Protein AF-S4XMD2-F1 (afdb_monomer)

pLDDT: mean 75.49, std 17.8, range [21.06, 96.88]

Nearest PDB structures (foldseek):
  2ory-assembly3_A  TM=9.219E-01  e=2.523E-21  Photobacterium sp. M37
  2ory-assembly3_B  TM=8.904E-01  e=4.506E-21  Photobacterium sp. M37
  7cz2-assembly1_A  TM=7.444E-01  e=1.321E-12  Mycolicibacterium smegmatis MC2 155
  7cyr-assembly1_A  TM=6.745E-01  e=8.840E-13  Mycolicibacterium smegmatis MC2 155
  7cy2-assembly1_A  TM=6.431E-01  e=3.137E-11  Mycolicibacterium smegmatis MC2 155

Solvent-accessible surface area (backbone atoms only — not comparable to full-atom values): 55165 Å² total; per-residue (Å²): 97,32,75,71,48,49,68,70,67,52,65,86,91,66,53,69,65,59,54,51,51,50,52,52,51,47,51,50,52,44,28,44,49,53,51,21,54,50,54,47,49,47,65,50,81,67,77,78,85,59,57,70,55,46,41,54,51,44,54,46,48,30,53,66,29,66,74,37,39,73,38,48,42,81,57,27,29,52,15,69,40,76,52,68,67,58,86,80,78,58,64,42,39,36,35,30,29,34,37,68,80,53,76,57,32,34,38,41,34,26,32,40,65,49,77,78,55,61,82,44,74,84,72,63,50,55,74,86,42,76,37,70,59,86,65,55,79,70,50,94,95,48,78,28,27,29,19,46,29,52,49,58,49,48,54,49,59,56,68,27,34,14,42,81,94,35,43,49,46,73,35,30,53,58,58,50,50,28,55,51,58,73,68,47,95,59,72,29,41,37,39,19,18,8,36,32,58,8,3,28,47,14,46,52,48,34,43,47,57,56,47,31,44,40,83,81,89,52,59,76,91,68,43,52,38,54,82,58,49,61,48,62,28,21,41,23,29,43,27,36,47,49,18,19,61,39,27,15,52,38,42,37,66,74,41,63,88,32,48,48,30,41,35,45,70,59,26,57,56,48,35,47,78,26,54,86,48,49,67,52,60,63,51,68,48,52,89,83,37,65,59,52,70,72,60,48,53,51,52,50,53,52,39,53,47,34,58,73,70,67,55,61,48,26,58,52,39,83,74,56,50,62,30,88,62,78,86,68,89,84,64,91,42,46,67,63,47,43,49,37,34,65,56,58,41,56,37,55,53,54,72,28,63,95,46,54,60,63,67,57,44,31,53,38,45,82,74,66,54,69,66,56,65,65,61,60,78,78,73,76,85,87,82,93,73,86,77,83,69,76,81,75,78,62,96,67,81,66,73,79,83,73,71,84,64,47,59,88,67,54,72,87,39,46,38,79,84,85,76,67,96,86,74,76,82,76,55,52,68,44,90,84,75,75,75,59,93,58,48,60,58,50,48,52,52,53,50,51,54,50,52,63,65,40,60,84,30,75,90,36,59,59,60,39,21,49,52,49,33,52,54,25,49,75,67,33,58,68,40,41,56,50,38,53,55,52,26,66,34,43,54,78,42,55,64,63,32,18,53,46,22,64,63,59,62,78,79,36,48,28,55,52,52,73,59,54,49,50,56,48,19,67,71,67,75,45,66,53,69,79,53,26,72,41,73,48,76,68,46,80,43,42,37,77,58,26,31,26,28,43,34,25,33,55,90,68,44,30,46,27,35,38,38,37,50,46,85,58,49,70,59,46,46,56,51,53,49,51,48,52,51,51,51,51,54,48,30,54,76,57,58,50,58,72,88,70,44,59,70,62,56,50,52,48,55,48,52,56,49,56,45,68,65,25,34,54,55,31,51,51,38,46,58,53,49,40,65,60,28,53,86,64,62,40,45,51,62,56,70,42,68,95,66,42,42,52,53,31,41,32,27,46,49,79,71,52,46,31,42,45,57,51,51,53,43,38,70,79,39,48,66,59,47,48,50,53,27,60,78,30,52,41,42,46,67,54,37,39,50,49,54,55,47,42,52,55,38,22,50,75,75,62,46,51,28,77,40,64,48,34,32,78,34,31,29,48,27,22,67,37,31,41,32,50,75,68,44,81,47,53,46,65,68,59,66,68,59,48,54,51,50,50,51,24,54,48,26,51,63,70,68,38,40,70,61,18,45,56,43,47,58,65,63,28,52,73,76,58,100,67,71,59,66,61,54,48,51,53,46,38,49,47,55,51,52,38,57,56,40,46,71,43,81,89,55,60,48,66,68,40,33,71,38,41,50,51,51,56,45,31,50,53,35,26,77,65,63,36,48,74,34,67,72,55,50,54,47,48,49,24,42,40,29,37,42,54,33,31,39,72,61,28,60,86,64,46,62,63,61,51,51,49,58,40,51,61,48,48,51,53,53,50,50,58,52,35,73,75,48,76,83,66,70,76,61,59,62,54,50,50,53,67,57,48,52,57,59,50,54,64,67,70,72,77,81,88,82,82,80,53,73,66,57,56,49,53,52,51,52,54,32,50,56,48,52,51,52,52,52,49,51,52,52,52,50,52,40,50,37,45,77,78,37,51,70,62,37,49,73,67,42,74,64,42,55,70,61,51,50,60,42,67,68,50,75,90,73,56,76,75,53,52,56,52,52,52,50,50,55,48,47,55,54,50,56,51,51,55,57,50,58,72,67,59,74,75,83,80,76,73,78,74,76,92,80,76,93,80,90,81,130

Mean predicted aligned error: 19.66 Å

Foldseek 3Di:
DAPVVLVVPDDPPPPPPVSVVVVVVLLVLVLLLLLQLLQLFAQPDDDDDPFVLSQVSSQVSCCAFVSNHVFKDWQFAQWWADALADDDGDIKTWTKIDTPPDPQEIEIHTHDDDLVCVLVLVSQFQLLDWDFDPAADFDPPFGWIFGPRLVVVQVVLQVTAHDDPDRRHPDGPLRVLLVSLVPDPAAHEYEYHHAESSLQNSLVVLLRLLRQEADDRHPPVSHRHHPPSYQYAYERHLYAFGTAPSNLVRSCVRNVPRYAAEYEQLACRNQRSALVSLVCVQPSCPPQAHDDPVNVVSSVVRSVSCVVSVGHTDHRPNDYPYQYDDQDHPDDHSSSRNSCRRRVRVCVSSVNNVRDDSCCSNPPHSVVVLPVVVVVVPPDDDDDDDDPDDPDPDPPPDPDDDPDFDFPPDPLWFADDLDDPPDQDFAAADADDADDPCNLLLVVVLVLVLVVVLVVCVVPQLVNLLSQLSSLQVLAALSLLLLLLVLLPVLAGPPSSSVSSVPNDHSFHHYQLVVQQVQLCVLLVHGCCVFFVDKDSGFSTGDRFWTWTWTAGPVRRFIKIKTFGDPNSVVSCVSVLVSLVVVVVVCVLLVNPPLVPSVVSSVVSVVLVVLVQFCVNLVVLLVLVCVVCVVLLAHEWAWPVSSDTGGITMTGDRNFAFLVNLLVCCVSPVVSSVVSCVSLVADLVLLLLSLLLSQLCCLQPVQKHQLAQASRQWGAIGNNYIYGHGRSRIGGDDPVLSLLVVVLLVCLLVLVLLSNLLSQVVQFDDADQDDVVVLSVQLSVLSVVLLVVLVDLPDWLCSNFPLVNVSSNSNSCSVRSTHHDPVVSSVSSSRVNSSNSSCSSPVSDRVSVSSVVSVVVVVVVVVVVCVVVDDDPVPPSVVVCVVPSVVSVVVSPDDDDDDDPVLVVVSVVLSVVLVVLVSVVVLVVLLCCCLPPVVVNCVSCVSYCPSVVVSVVPPRDDPVVSVVVVVVSVCVNVVSSVVVVVVDDDDDDDDDDPPPPDDDD

InterPro domains:
  IPR002921 Fungal lipase-type domain [PF01764] (174-271)
  IPR004147 ABC1 atypical kinase-like domain [PF03109] (504-757)
  IPR011009 Protein kinase-like domain superfamily [SSF56112] (507-741)
  IPR029058 Alpha/Beta hydrolase fold [G3DSA:3.40.50.1820] (26-372)
  IPR029058 Alpha/Beta hydrolase fold [SSF53474] (93-274)
  IPR050154 UbiB protein kinase [PTHR10566] (463-865)

Organism: NCBI:txid1254432

Radius of gyration: 34.43 Å; Cα contacts (8 Å, |Δi|>4): 1426; chains: 1; bounding box: 93×85×100 Å

Structure (mmCIF, N/CA/C/O backbone):
data_AF-S4XMD2-F1
#
_entry.id   AF-S4XMD2-F1
#
loop_
_atom_site.group_PDB
_atom_site.id
_atom_site.type_symbol
_atom_site.label_atom_id
_atom_site.label_alt_id
_atom_site.label_comp_id
_atom_site.label_asym_id
_atom_site.label_entity_id
_atom_site.label_seq_id
_atom_site.pdbx_PDB_ins_code
_atom_site.Cartn_x
_atom_site.Cartn_y
_atom_site.Cartn_z
_atom_site.occupancy
_atom_site.B_iso_or_equiv
_atom_site.auth_seq_id
_atom_site.auth_comp_id
_atom_site.auth_asym_id
_atom_site.auth_atom_id
_atom_site.pdbx_PDB_model_num
ATOM 1 N N . MET A 1 1 ? -8.933 32.937 -30.585 1.00 53.34 1 MET A N 1
ATOM 2 C CA . MET A 1 1 ? -9.492 34.274 -30.328 1.00 53.34 1 MET A CA 1
ATOM 3 C C . MET A 1 1 ? -9.477 34.524 -28.831 1.00 53.34 1 MET A C 1
ATOM 5 O O . MET A 1 1 ? -10.349 34.029 -28.137 1.00 53.34 1 MET A O 1
ATOM 9 N N . THR A 1 2 ? -8.467 35.232 -28.333 1.00 58.12 2 THR A N 1
ATOM 10 C CA . THR A 1 2 ? -8.500 35.882 -27.012 1.00 58.12 2 THR A CA 1
ATOM 11 C C . THR A 1 2 ? -9.533 37.013 -27.017 1.00 58.12 2 THR A C 1
ATOM 13 O O . THR A 1 2 ? -9.941 37.468 -28.089 1.00 58.12 2 THR A O 1
ATOM 16 N N . GLN A 1 3 ? -9.932 37.521 -25.849 1.00 59.38 3 GLN A N 1
ATOM 17 C CA . GLN A 1 3 ? -10.803 38.702 -25.774 1.00 59.38 3 GLN A CA 1
ATOM 18 C C . GLN A 1 3 ? -10.203 39.897 -26.546 1.00 59.38 3 GLN A C 1
ATOM 20 O O . GLN A 1 3 ? -10.892 40.527 -27.343 1.00 59.38 3 GLN A O 1
ATOM 25 N N . SER A 1 4 ? -8.880 40.070 -26.466 1.00 55.91 4 SER A N 1
ATOM 26 C CA . SER A 1 4 ? -8.102 41.024 -27.271 1.00 55.91 4 SER A CA 1
ATOM 27 C C . SER A 1 4 ? -8.166 40.771 -28.795 1.00 55.91 4 SER A C 1
ATOM 29 O O . SER A 1 4 ? -8.223 41.718 -29.582 1.00 55.91 4 SER A O 1
ATOM 31 N N . GLN A 1 5 ? -8.211 39.511 -29.247 1.00 60.53 5 GLN A N 1
ATOM 32 C CA . GLN A 1 5 ? -8.382 39.161 -30.669 1.00 60.53 5 GLN A CA 1
ATOM 33 C C . GLN A 1 5 ? -9.823 39.385 -31.162 1.00 60.53 5 GLN A C 1
ATOM 35 O O . GLN A 1 5 ? -10.030 39.785 -32.304 1.00 60.53 5 GLN A O 1
ATOM 40 N N . ILE A 1 6 ? -10.830 39.163 -30.310 1.00 57.50 6 ILE A N 1
ATOM 41 C CA . ILE A 1 6 ? -12.236 39.486 -30.619 1.00 57.50 6 ILE A CA 1
ATOM 42 C C . ILE A 1 6 ? -12.421 40.999 -30.746 1.00 57.50 6 ILE A C 1
ATOM 44 O O . ILE A 1 6 ? -13.072 41.463 -31.680 1.00 57.50 6 ILE A O 1
ATOM 48 N N . GLU A 1 7 ? -11.800 41.770 -29.856 1.00 55.47 7 GLU A N 1
ATOM 49 C CA . GLU A 1 7 ? -11.836 43.235 -29.876 1.00 55.47 7 GLU A CA 1
ATOM 50 C C . GLU A 1 7 ? -11.148 43.839 -31.110 1.00 55.47 7 GLU A C 1
ATOM 52 O O . GLU A 1 7 ? -11.574 44.887 -31.592 1.00 55.47 7 GLU A O 1
ATOM 57 N N . THR A 1 8 ? -10.129 43.170 -31.661 1.00 53.25 8 THR A N 1
ATOM 58 C CA . THR A 1 8 ? -9.391 43.630 -32.854 1.00 53.25 8 THR A CA 1
ATOM 59 C C . THR A 1 8 ? -9.999 43.176 -34.185 1.00 53.25 8 THR A C 1
ATOM 61 O O . THR A 1 8 ? -9.806 43.859 -35.189 1.00 53.25 8 THR A O 1
ATOM 64 N N . MET A 1 9 ? -10.752 42.070 -34.215 1.00 45.81 9 MET A N 1
ATOM 65 C CA . MET A 1 9 ? -11.397 41.541 -35.432 1.00 45.81 9 MET A CA 1
ATOM 66 C C . MET A 1 9 ? -12.864 41.972 -35.601 1.00 45.81 9 MET A C 1
ATOM 68 O O . MET A 1 9 ? -13.439 41.772 -36.671 1.00 45.81 9 MET A O 1
ATOM 72 N N . ALA A 1 10 ? -13.494 42.553 -34.576 1.00 45.38 10 ALA A N 1
ATOM 73 C CA . ALA A 1 10 ? -14.880 43.003 -34.663 1.00 45.38 10 ALA A CA 1
ATOM 74 C C . ALA A 1 10 ? -15.006 44.280 -35.527 1.00 45.38 10 ALA A C 1
ATOM 76 O O . ALA A 1 10 ? -14.363 45.288 -35.216 1.00 45.38 10 ALA A O 1
ATOM 77 N N . PRO A 1 11 ? -15.867 44.309 -36.567 1.00 46.66 11 PRO A N 1
ATOM 78 C CA . PRO A 1 11 ? -16.099 45.522 -37.347 1.00 46.66 11 PRO A CA 1
ATOM 79 C C . PRO A 1 11 ? -16.646 46.635 -36.447 1.00 46.66 11 PRO A C 1
ATOM 81 O O . PRO A 1 11 ? -17.378 46.374 -35.486 1.00 46.66 11 PRO A O 1
ATOM 84 N N . ARG A 1 12 ? -16.267 47.892 -36.718 1.00 55.38 12 ARG A N 1
ATOM 85 C CA . ARG A 1 12 ? -16.830 49.055 -36.018 1.00 55.38 12 ARG A CA 1
ATOM 86 C C . ARG A 1 12 ? -18.343 49.111 -36.290 1.00 55.38 12 ARG A C 1
ATOM 88 O O . ARG A 1 12 ? -18.772 49.185 -37.433 1.00 55.38 12 ARG A O 1
ATOM 95 N N . GLU A 1 13 ? -19.113 49.027 -35.207 1.00 50.88 13 GLU A N 1
ATOM 96 C CA . GLU A 1 13 ? -20.546 49.346 -35.060 1.00 50.88 13 GLU A CA 1
ATOM 97 C C . GLU A 1 13 ? -21.618 48.585 -35.869 1.00 50.88 13 GLU A C 1
ATOM 99 O O . GLU A 1 13 ? -22.780 48.676 -35.484 1.00 50.88 13 GLU A O 1
ATOM 104 N N . SER A 1 14 ? -21.304 47.758 -36.872 1.00 51.97 14 SER A N 1
ATOM 105 C CA . SER A 1 14 ? -22.311 46.862 -37.482 1.00 51.97 14 SER A CA 1
ATOM 106 C C . SER A 1 14 ? -22.217 45.432 -36.935 1.00 51.97 14 SER A C 1
ATOM 108 O O . SER A 1 14 ? -21.146 44.838 -36.878 1.00 51.97 14 SER A O 1
ATOM 110 N N . ASP A 1 15 ? -23.368 44.918 -36.496 1.00 59.03 15 ASP A N 1
ATOM 111 C CA . ASP A 1 15 ? -23.644 43.622 -35.862 1.00 59.03 15 ASP A CA 1
ATOM 112 C C . ASP A 1 15 ? -23.165 43.400 -34.419 1.00 59.03 15 ASP A C 1
ATOM 114 O O . ASP A 1 15 ? -22.333 42.547 -34.098 1.00 59.03 15 ASP A O 1
ATOM 118 N N . ALA A 1 16 ? -23.859 44.066 -33.489 1.00 61.03 16 ALA A N 1
ATOM 119 C CA . ALA A 1 16 ? -23.933 43.651 -32.084 1.00 61.03 16 ALA A CA 1
ATOM 120 C C . ALA A 1 16 ? -24.279 42.152 -31.919 1.00 61.03 16 ALA A C 1
ATOM 122 O O . ALA A 1 16 ? -23.791 41.513 -30.990 1.00 61.03 16 ALA A O 1
ATOM 123 N N . ALA A 1 17 ? -25.056 41.578 -32.847 1.00 60.25 17 ALA A N 1
ATOM 124 C CA . ALA A 1 17 ? -25.373 40.150 -32.889 1.00 60.25 17 ALA A CA 1
ATOM 125 C C . ALA A 1 17 ? -24.141 39.272 -33.183 1.00 60.25 17 ALA A C 1
ATOM 127 O O . ALA A 1 17 ? -23.948 38.253 -32.524 1.00 60.25 17 ALA A O 1
ATOM 128 N N . ALA A 1 18 ? -23.266 39.688 -34.106 1.00 63.62 18 ALA A N 1
ATOM 129 C CA . ALA A 1 18 ? -22.026 38.974 -34.412 1.00 63.62 18 ALA A CA 1
ATOM 130 C C . ALA A 1 18 ? -21.033 39.041 -33.240 1.00 63.62 18 ALA A C 1
ATOM 132 O O . ALA A 1 18 ? -20.398 38.041 -32.904 1.00 63.62 18 ALA A O 1
ATOM 133 N N . ARG A 1 19 ? -20.947 40.193 -32.557 1.00 66.31 19 ARG A N 1
ATOM 134 C CA . ARG A 1 19 ? -20.133 40.344 -31.336 1.00 66.31 19 ARG A CA 1
ATOM 135 C C . ARG A 1 19 ? -20.660 39.493 -30.180 1.00 66.31 19 ARG A C 1
ATOM 137 O O . ARG A 1 19 ? -19.866 38.829 -29.519 1.00 66.31 19 ARG A O 1
ATOM 144 N N . ALA A 1 20 ? -21.976 39.479 -29.962 1.00 68.06 20 ALA A N 1
ATOM 145 C CA . ALA A 1 20 ? -22.607 38.641 -28.946 1.00 68.06 20 ALA A CA 1
ATOM 146 C C . ALA A 1 20 ? -22.387 37.146 -29.234 1.00 68.06 20 ALA A C 1
ATOM 148 O O . ALA A 1 20 ? -21.978 36.411 -28.337 1.00 68.06 20 ALA A O 1
ATOM 149 N N . GLY A 1 21 ? -22.547 36.718 -30.492 1.00 71.25 21 GLY A N 1
ATOM 150 C CA . GLY A 1 21 ? -22.265 35.344 -30.915 1.00 71.25 21 GLY A CA 1
ATOM 151 C C . GLY A 1 21 ? -20.792 34.951 -30.750 1.00 71.25 21 GLY A C 1
ATOM 152 O O . GLY A 1 21 ? -20.494 33.857 -30.275 1.00 71.25 21 GLY A O 1
ATOM 153 N N . ALA A 1 22 ? -19.853 35.850 -31.063 1.00 70.75 22 ALA A N 1
ATOM 154 C CA . ALA A 1 22 ? -18.421 35.608 -30.871 1.00 70.75 22 ALA A CA 1
ATOM 155 C C . ALA A 1 22 ? -18.033 35.500 -29.384 1.00 70.75 22 ALA A C 1
ATOM 157 O O . ALA A 1 22 ? -17.226 34.644 -29.017 1.00 70.75 22 ALA A O 1
ATOM 158 N N . GLN A 1 23 ? -18.622 36.336 -28.523 1.00 74.88 23 GLN A N 1
ATOM 159 C CA . GLN A 1 23 ? -18.423 36.264 -27.072 1.00 74.88 23 GLN A CA 1
ATOM 160 C C . GLN A 1 23 ? -19.019 34.985 -26.475 1.00 74.88 23 GLN A C 1
ATOM 162 O O . GLN A 1 23 ? -18.384 34.350 -25.635 1.00 74.88 23 GLN A O 1
ATOM 167 N N . GLU A 1 24 ? -20.204 34.572 -26.926 1.00 78.88 24 GLU A N 1
ATOM 168 C CA . GLU A 1 24 ? -20.830 33.317 -26.502 1.00 78.88 24 GLU A CA 1
ATOM 169 C C . GLU A 1 24 ? -19.991 32.099 -26.916 1.00 78.88 24 GLU A C 1
ATOM 171 O O . GLU A 1 24 ? -19.771 31.191 -26.113 1.00 78.88 24 GLU A O 1
ATOM 176 N N . LEU A 1 25 ? -19.445 32.113 -28.133 1.00 78.38 25 LEU A N 1
ATOM 177 C CA . LEU A 1 25 ? -18.572 31.056 -28.635 1.00 78.38 25 LEU A CA 1
ATOM 178 C C . LEU A 1 25 ? -17.249 30.976 -27.857 1.00 78.38 25 LEU A C 1
ATOM 180 O O . LEU A 1 25 ? -16.815 29.882 -27.495 1.00 78.38 25 LEU A O 1
ATOM 184 N N . LEU A 1 26 ? -16.621 32.118 -27.554 1.00 82.19 26 LEU A N 1
ATOM 185 C CA . LEU A 1 26 ? -15.419 32.156 -26.713 1.00 82.19 26 LEU A CA 1
ATOM 186 C C . LEU A 1 26 ? -15.702 31.614 -25.311 1.00 82.19 26 LEU A C 1
ATOM 188 O O . LEU A 1 26 ? -14.950 30.780 -24.808 1.00 82.19 26 LEU A O 1
ATOM 192 N N . ARG A 1 27 ? -16.816 32.036 -24.712 1.00 84.44 27 ARG A N 1
ATOM 193 C CA . ARG A 1 27 ? -17.241 31.559 -23.398 1.00 84.44 27 ARG A CA 1
ATOM 194 C C . ARG A 1 27 ? -17.469 30.047 -23.398 1.00 84.44 27 ARG A C 1
ATOM 196 O O . ARG A 1 27 ? -17.019 29.363 -22.483 1.00 84.44 27 ARG A O 1
ATOM 203 N N . ASN A 1 28 ? -18.094 29.515 -24.450 1.00 86.06 28 ASN A N 1
ATOM 204 C CA . ASN A 1 28 ? -18.280 28.077 -24.607 1.00 86.06 28 ASN A CA 1
ATOM 205 C C . ASN A 1 28 ? -16.935 27.335 -24.688 1.00 86.06 28 ASN A C 1
ATOM 207 O O . ASN A 1 28 ? -16.758 26.326 -24.014 1.00 86.06 28 ASN A O 1
ATOM 211 N N . ARG A 1 29 ? -15.953 27.857 -25.434 1.00 88.94 29 ARG A N 1
ATOM 212 C CA . ARG A 1 29 ? -14.597 27.275 -25.496 1.00 88.94 29 ARG A CA 1
ATOM 213 C C . ARG A 1 29 ? -13.895 27.286 -24.142 1.00 88.94 29 ARG A C 1
ATOM 215 O O . ARG A 1 29 ? -13.280 26.288 -23.778 1.00 88.94 29 ARG A O 1
ATOM 222 N N . GLN A 1 30 ? -14.006 28.383 -23.394 1.00 90.44 30 GLN A N 1
ATOM 223 C CA . GLN A 1 30 ? -13.446 28.497 -22.045 1.00 90.44 30 GLN A CA 1
ATOM 224 C C . GLN A 1 30 ? -14.076 27.480 -21.081 1.00 90.44 30 GLN A C 1
ATOM 226 O O . GLN A 1 30 ? -13.363 26.826 -20.322 1.00 90.44 30 GLN A O 1
ATOM 231 N N . GLU A 1 31 ? -15.399 27.300 -21.142 1.00 91.69 31 GLU A N 1
ATOM 232 C CA . GLU A 1 31 ? -16.117 26.288 -20.356 1.00 91.69 31 GLU A CA 1
ATOM 233 C C . GLU A 1 31 ? -15.694 24.865 -20.721 1.00 91.69 31 GLU A C 1
ATOM 235 O O . GLU A 1 31 ? -15.362 24.076 -19.837 1.00 91.69 31 GLU A O 1
ATOM 240 N N . MET A 1 32 ? -15.672 24.540 -22.014 1.00 94.00 32 MET A N 1
ATOM 241 C CA . MET A 1 32 ? -15.303 23.210 -22.500 1.00 94.00 32 MET A CA 1
ATOM 242 C C . MET A 1 32 ? -13.837 22.874 -22.189 1.00 94.00 32 MET A C 1
ATOM 244 O O . MET A 1 32 ? -13.540 21.745 -21.788 1.00 94.00 32 MET A O 1
ATOM 248 N N . LEU A 1 33 ? -12.924 23.852 -22.275 1.00 91.50 33 LEU A N 1
ATOM 249 C CA . LEU A 1 33 ? -11.531 23.692 -21.848 1.00 91.50 33 LEU A CA 1
ATOM 250 C C . LEU A 1 33 ? -11.436 23.412 -20.343 1.00 91.50 33 LEU A C 1
ATOM 252 O O . LEU A 1 33 ? -10.765 22.462 -19.941 1.00 91.50 33 LEU A O 1
ATOM 256 N N . ALA A 1 34 ? -12.128 24.200 -19.514 1.00 91.56 34 ALA A N 1
ATOM 257 C CA . ALA A 1 34 ? -12.124 24.017 -18.064 1.00 91.56 34 ALA A CA 1
ATOM 258 C C . ALA A 1 34 ? -12.657 22.632 -17.663 1.00 91.56 34 ALA A C 1
ATOM 260 O O . ALA A 1 34 ? -12.015 21.932 -16.881 1.00 91.56 34 ALA A O 1
ATOM 261 N N . LEU A 1 35 ? -13.778 22.197 -18.251 1.00 93.50 35 LEU A N 1
ATOM 262 C CA . LEU A 1 35 ? -14.319 20.849 -18.046 1.00 93.50 35 LEU A CA 1
ATOM 263 C C . LEU A 1 35 ? -13.314 19.766 -18.460 1.00 93.50 35 LEU A C 1
ATOM 265 O O . LEU A 1 35 ? -13.100 18.810 -17.716 1.00 93.50 35 LEU A O 1
ATOM 269 N N . SER A 1 36 ? -12.653 19.941 -19.607 1.00 91.06 36 SER A N 1
ATOM 270 C CA . SER A 1 36 ? -11.653 18.990 -20.106 1.00 91.06 36 SER A CA 1
ATOM 271 C C . SER A 1 36 ? -10.446 18.866 -19.166 1.00 91.06 36 SER A C 1
ATOM 273 O O . SER A 1 36 ? -9.956 17.756 -18.970 1.00 91.06 36 SER A O 1
ATOM 275 N N . TYR A 1 37 ? -9.996 19.955 -18.527 1.00 88.31 37 TYR A N 1
ATOM 276 C CA . TYR A 1 37 ? -8.928 19.894 -17.518 1.00 88.31 37 TYR A CA 1
ATOM 277 C C . TYR A 1 37 ? -9.372 19.276 -16.194 1.00 88.31 37 TYR A C 1
ATOM 279 O O . TYR A 1 37 ? -8.600 18.525 -15.598 1.00 88.31 37 TYR A O 1
ATOM 287 N N . ILE A 1 38 ? -10.612 19.521 -15.755 1.00 89.12 38 ILE A N 1
ATOM 288 C CA . ILE A 1 38 ? -11.168 18.877 -14.553 1.00 89.12 38 ILE A CA 1
ATOM 289 C C . ILE A 1 38 ? -11.110 17.345 -14.677 1.00 89.12 38 ILE A C 1
ATOM 291 O O . ILE A 1 38 ? -10.900 16.650 -13.684 1.00 89.12 38 ILE A O 1
ATOM 295 N N . ALA A 1 39 ? -11.224 16.794 -15.889 1.00 87.12 39 ALA A N 1
ATOM 296 C CA . ALA A 1 39 ? -11.103 15.354 -16.101 1.00 87.12 39 ALA A CA 1
ATOM 297 C C . ALA A 1 39 ? -9.728 14.777 -15.703 1.00 87.12 39 ALA A C 1
ATOM 299 O O . ALA A 1 39 ? -9.639 13.585 -15.417 1.00 87.12 39 ALA A O 1
ATOM 300 N N . TYR A 1 40 ? -8.671 15.592 -15.627 1.00 81.12 40 TYR A N 1
ATOM 301 C CA . TYR A 1 40 ? -7.324 15.173 -15.212 1.00 81.12 40 TYR A CA 1
ATOM 302 C C . TYR A 1 40 ? -7.059 15.301 -13.702 1.00 81.12 40 TYR A C 1
ATOM 304 O O . TYR A 1 40 ? -5.935 15.074 -13.254 1.00 81.12 40 TYR A O 1
ATOM 312 N N . VAL A 1 41 ? -8.065 15.647 -12.902 1.00 75.62 41 VAL A N 1
ATOM 313 C CA . VAL A 1 41 ? -7.921 15.772 -11.447 1.00 75.62 41 VAL A CA 1
ATOM 314 C C . VAL A 1 41 ? -7.492 14.444 -10.812 1.00 75.62 41 VAL A C 1
ATOM 316 O O . VAL A 1 41 ? -8.035 13.382 -11.123 1.00 75.62 41 VAL A O 1
ATOM 319 N N . GLY A 1 42 ? -6.507 14.508 -9.910 1.00 60.94 42 GLY A N 1
ATOM 320 C CA . GLY A 1 42 ? -5.972 13.337 -9.205 1.00 60.94 42 GLY A CA 1
ATOM 321 C C . GLY A 1 42 ? -4.982 12.490 -10.019 1.00 60.94 42 GLY A C 1
ATOM 322 O O . GLY A 1 42 ? -4.742 11.331 -9.682 1.00 60.94 42 GLY A O 1
ATOM 323 N N . LEU A 1 43 ? -4.405 13.032 -11.099 1.00 59.56 43 LEU A N 1
ATOM 324 C CA . LEU A 1 43 ? -3.465 12.308 -11.965 1.00 59.56 43 LEU A CA 1
ATOM 325 C C . LEU A 1 43 ? -2.085 12.071 -11.314 1.00 59.56 43 LEU A C 1
ATOM 327 O O . LEU A 1 43 ? -1.462 11.033 -11.560 1.00 59.56 43 LEU A O 1
ATOM 331 N N . TYR A 1 44 ? -1.596 12.977 -10.457 1.00 45.50 44 TYR A N 1
ATOM 332 C CA . TYR A 1 44 ? -0.354 12.766 -9.704 1.00 45.50 44 TYR A CA 1
ATOM 333 C C . TYR A 1 44 ? -0.631 12.064 -8.371 1.00 45.50 44 TYR A C 1
ATOM 335 O O . TYR A 1 44 ? -1.074 12.683 -7.414 1.00 45.50 44 TYR A O 1
ATOM 343 N N . GLY A 1 45 ? -0.277 10.777 -8.270 1.00 42.00 45 GLY A N 1
ATOM 344 C CA . GLY A 1 45 ? -0.146 10.117 -6.962 1.00 42.00 45 GLY A CA 1
ATOM 345 C C . GLY A 1 45 ? -0.878 8.796 -6.741 1.00 42.00 45 GLY A C 1
ATOM 346 O O . GLY A 1 45 ? -0.660 8.203 -5.690 1.00 42.00 45 GLY A O 1
ATOM 347 N N . LEU A 1 46 ? -1.662 8.262 -7.681 1.00 40.53 46 LEU A N 1
ATOM 348 C CA . LEU A 1 46 ? -2.509 7.103 -7.367 1.00 40.53 46 LEU A CA 1
ATOM 349 C C . LEU A 1 46 ? -1.925 5.731 -7.746 1.00 40.53 46 LEU A C 1
ATOM 351 O O . LEU A 1 46 ? -1.690 5.393 -8.904 1.00 40.53 46 LEU A O 1
ATOM 355 N N . ALA A 1 47 ? -1.773 4.905 -6.711 1.00 38.19 47 ALA A N 1
ATOM 356 C CA . ALA A 1 47 ? -2.229 3.521 -6.731 1.00 38.19 47 ALA A CA 1
ATOM 357 C C . ALA A 1 47 ? -3.768 3.522 -6.858 1.00 38.19 47 ALA A C 1
ATOM 359 O O . ALA A 1 47 ? -4.378 4.277 -6.123 1.00 38.19 47 ALA A O 1
ATOM 360 N N . ALA A 1 48 ? -4.348 2.717 -7.765 1.00 43.56 48 ALA A N 1
ATOM 361 C CA . ALA A 1 48 ? -5.791 2.460 -7.980 1.00 43.56 48 ALA A CA 1
ATOM 362 C C . ALA A 1 48 ? -6.760 3.633 -7.687 1.00 43.56 48 ALA A C 1
ATOM 364 O O . ALA A 1 48 ? -7.025 3.970 -6.539 1.00 43.56 48 ALA A O 1
ATOM 365 N N . ILE A 1 49 ? -7.334 4.214 -8.742 1.00 53.94 49 ILE A N 1
ATOM 366 C CA . ILE A 1 49 ? -8.275 5.339 -8.673 1.00 53.94 49 ILE A CA 1
ATOM 367 C C . ILE A 1 49 ? -9.458 5.052 -7.724 1.00 53.94 49 ILE A C 1
ATOM 369 O O . ILE A 1 49 ? -10.299 4.205 -8.018 1.00 53.94 49 ILE A O 1
ATOM 373 N N . ASP A 1 50 ? -9.565 5.807 -6.625 1.00 66.50 50 ASP A N 1
ATOM 374 C CA . ASP A 1 50 ? -10.780 5.887 -5.802 1.00 66.50 50 ASP A CA 1
ATOM 375 C C . ASP A 1 50 ? -11.789 6.817 -6.501 1.00 66.50 50 ASP A C 1
ATOM 377 O O . ASP A 1 50 ? -11.657 8.046 -6.493 1.00 66.50 50 ASP A O 1
ATOM 381 N N . VAL A 1 51 ? -12.782 6.218 -7.166 1.00 72.56 51 VAL A N 1
ATOM 382 C CA . VAL A 1 51 ? -13.753 6.940 -8.005 1.00 72.56 51 VAL A CA 1
ATOM 383 C C . VAL A 1 51 ? -14.664 7.856 -7.179 1.00 72.56 51 VAL A C 1
ATOM 385 O O . VAL A 1 51 ? -15.049 8.925 -7.654 1.00 72.56 51 VAL A O 1
ATOM 388 N N . ALA A 1 52 ? -14.960 7.495 -5.926 1.00 72.31 52 ALA A N 1
ATOM 389 C CA . ALA A 1 52 ? -15.782 8.315 -5.038 1.00 72.31 52 ALA A CA 1
ATOM 390 C C . ALA A 1 52 ? -15.049 9.599 -4.624 1.00 72.31 52 ALA A C 1
ATOM 392 O O . ALA A 1 52 ? -15.638 10.681 -4.596 1.00 72.31 52 ALA A O 1
ATOM 393 N N . ARG A 1 53 ? -13.739 9.514 -4.374 1.00 73.81 53 ARG A N 1
ATOM 394 C CA . ARG A 1 53 ? -12.924 10.708 -4.099 1.00 73.81 53 ARG A CA 1
ATOM 395 C C . ARG A 1 53 ? -12.731 11.581 -5.331 1.00 73.81 53 ARG A C 1
ATOM 397 O O . ARG A 1 53 ? -12.790 12.803 -5.223 1.00 73.81 53 ARG A O 1
ATOM 404 N N . MET A 1 54 ? -12.560 10.971 -6.504 1.00 78.31 54 MET A N 1
ATOM 405 C CA . MET A 1 54 ? -12.518 11.717 -7.762 1.00 78.31 54 MET A CA 1
ATOM 406 C C . MET A 1 54 ? -13.817 12.498 -7.985 1.00 78.31 54 MET A C 1
ATOM 408 O O . MET A 1 54 ? -13.761 13.672 -8.333 1.00 78.31 54 MET A O 1
ATOM 412 N N . PHE A 1 55 ? -14.979 11.886 -7.728 1.00 8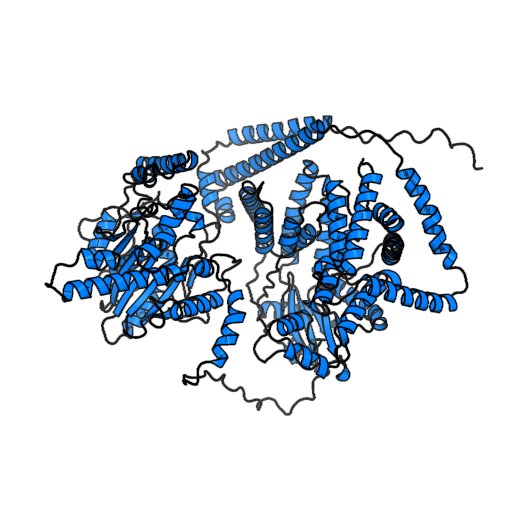4.81 55 PHE A N 1
ATOM 413 C CA . PHE A 1 55 ? -16.274 12.564 -7.803 1.00 84.81 55 PHE A CA 1
ATOM 414 C C . PHE A 1 55 ? -16.311 13.832 -6.935 1.00 84.81 55 PHE A C 1
ATOM 416 O O . PHE A 1 55 ? -16.718 14.887 -7.421 1.00 84.81 55 PHE A O 1
ATOM 423 N N . LEU A 1 56 ? -15.837 13.756 -5.686 1.00 81.94 56 LEU A N 1
ATOM 424 C CA . LEU A 1 56 ? -15.808 14.902 -4.771 1.00 81.94 56 LEU A CA 1
ATOM 425 C C . LEU A 1 56 ? -14.879 16.019 -5.255 1.00 81.94 56 LEU A C 1
ATOM 427 O O . LEU A 1 56 ? -15.259 17.189 -5.214 1.00 81.94 56 LEU A O 1
ATOM 431 N N . LEU A 1 57 ? -13.689 15.672 -5.747 1.00 80.00 57 LEU A N 1
ATOM 432 C CA . LEU A 1 57 ? -12.749 16.659 -6.275 1.00 80.00 57 LEU A CA 1
ATOM 433 C C . LEU A 1 57 ? -13.282 17.316 -7.556 1.00 80.00 57 LEU A C 1
ATOM 435 O O . LEU A 1 57 ? -13.254 18.539 -7.668 1.00 80.00 57 LEU A O 1
ATOM 439 N N . VAL A 1 58 ? -13.833 16.537 -8.494 1.00 86.69 58 VAL A N 1
ATOM 440 C CA . VAL A 1 58 ? -14.496 17.072 -9.698 1.00 86.69 58 VAL A CA 1
ATOM 441 C C . VAL A 1 58 ? -15.628 18.012 -9.288 1.00 86.69 58 VAL A C 1
ATOM 443 O O . VAL A 1 58 ? -15.730 19.115 -9.819 1.00 86.69 58 VAL A O 1
ATOM 446 N N . GLN A 1 59 ? -16.447 17.625 -8.306 1.00 86.69 59 GLN A N 1
ATOM 447 C CA . GLN A 1 59 ? -17.530 18.466 -7.805 1.00 86.69 59 GLN A CA 1
ATOM 448 C C . GLN A 1 59 ? -17.017 19.774 -7.187 1.00 86.69 59 GLN A C 1
ATOM 450 O O . GLN A 1 59 ? -17.604 20.823 -7.442 1.00 86.69 59 GLN A O 1
ATOM 455 N N . ARG A 1 60 ? -15.916 19.736 -6.431 1.00 84.62 60 ARG A N 1
ATOM 456 C CA . ARG A 1 60 ? -15.255 20.937 -5.908 1.00 84.62 60 ARG A CA 1
ATOM 457 C C . ARG A 1 60 ? -14.806 21.860 -7.039 1.00 84.62 60 ARG A C 1
ATOM 459 O O . ARG A 1 60 ? -15.174 23.026 -7.051 1.00 84.62 60 ARG A O 1
ATOM 466 N N . PHE A 1 61 ? -14.076 21.350 -8.029 1.00 86.62 61 PHE A N 1
ATOM 467 C CA . PHE A 1 61 ? -13.580 22.191 -9.123 1.00 86.62 61 PHE A CA 1
ATOM 468 C C . PHE A 1 61 ? -14.697 22.759 -10.008 1.00 86.62 61 PHE A C 1
ATOM 470 O O . PHE A 1 61 ? -14.559 23.873 -10.511 1.00 86.62 61 PHE A O 1
ATOM 477 N N . LEU A 1 62 ? -15.825 22.056 -10.153 1.00 89.56 62 LEU A N 1
ATOM 478 C CA . LEU A 1 62 ? -17.023 22.605 -10.801 1.00 89.56 62 LEU A CA 1
ATOM 479 C C . LEU A 1 62 ? -17.631 23.787 -10.026 1.00 89.56 62 LEU A C 1
ATOM 481 O O . LEU A 1 62 ? -18.250 24.654 -10.641 1.00 89.56 62 LEU A O 1
ATOM 485 N N . ASN A 1 63 ? -17.441 23.847 -8.706 1.00 85.31 63 ASN A N 1
ATOM 486 C CA . ASN A 1 63 ? -17.869 24.974 -7.876 1.00 85.31 63 ASN A CA 1
ATOM 487 C C . ASN A 1 63 ? -16.799 26.081 -7.818 1.00 85.31 63 ASN A C 1
ATOM 489 O O . ASN A 1 63 ? -17.136 27.257 -7.780 1.00 85.31 63 ASN A O 1
ATOM 493 N N . ASP A 1 64 ? -15.512 25.743 -7.876 1.00 81.06 64 ASP A N 1
ATOM 494 C CA . ASP A 1 64 ? -14.445 26.712 -7.600 1.00 81.06 64 ASP A CA 1
ATOM 495 C C . ASP A 1 64 ? -13.914 27.413 -8.863 1.00 81.06 64 ASP A C 1
ATOM 497 O O . ASP A 1 64 ? -13.606 28.610 -8.822 1.00 81.06 64 ASP A O 1
ATOM 501 N N . LEU A 1 65 ? -13.827 26.726 -10.009 1.00 83.94 65 LEU A N 1
ATOM 502 C CA . LEU A 1 65 ? -13.169 27.262 -11.210 1.00 83.94 65 LEU A CA 1
ATOM 503 C C . LEU A 1 65 ? -14.055 28.263 -11.958 1.00 83.94 65 LEU A C 1
ATOM 505 O O . LEU A 1 65 ? -15.126 27.917 -12.449 1.00 83.94 65 LEU A O 1
ATOM 509 N N . ALA A 1 66 ? -13.578 29.499 -12.118 1.00 82.38 66 ALA A N 1
ATOM 510 C CA . ALA A 1 66 ? -14.368 30.628 -12.624 1.00 82.38 66 ALA A CA 1
ATOM 511 C C . ALA A 1 66 ? -15.180 30.380 -13.924 1.00 82.38 66 ALA A C 1
ATOM 513 O O . ALA A 1 66 ? -16.325 30.835 -13.972 1.00 82.38 66 ALA A O 1
ATOM 514 N N . PRO A 1 67 ? -14.686 29.656 -14.957 1.00 84.31 67 PRO A N 1
ATOM 515 C CA . PRO A 1 67 ? -15.442 29.451 -16.200 1.00 84.31 67 PRO A CA 1
ATOM 516 C C . PRO A 1 67 ? -16.694 28.582 -16.009 1.00 84.31 67 PRO A C 1
ATOM 518 O O . PRO A 1 67 ? -17.704 28.779 -16.691 1.00 84.31 67 PRO A O 1
ATOM 521 N N . VAL A 1 68 ? -16.642 27.646 -15.054 1.00 89.75 68 VAL A N 1
ATOM 522 C CA . VAL A 1 68 ? -17.666 26.612 -14.812 1.00 89.75 68 VAL A CA 1
ATOM 523 C C . VAL A 1 68 ? -18.352 26.724 -13.447 1.00 89.75 68 VAL A C 1
ATOM 525 O O . VAL A 1 68 ? -19.365 26.054 -13.238 1.00 89.75 68 VAL A O 1
ATOM 528 N N . ARG A 1 69 ? -17.853 27.606 -12.572 1.00 89.06 69 ARG A N 1
ATOM 529 C CA . ARG A 1 69 ? -18.321 27.877 -11.207 1.00 89.06 69 ARG A CA 1
ATOM 530 C C . ARG A 1 69 ? -19.836 27.974 -11.139 1.00 89.06 69 ARG A C 1
ATOM 532 O O . ARG A 1 69 ? -20.430 28.859 -11.754 1.00 89.06 69 ARG A O 1
ATOM 539 N N . ASP A 1 70 ? -20.449 27.060 -10.390 1.00 83.88 70 ASP A N 1
ATOM 540 C CA . ASP A 1 70 ? -21.896 26.976 -10.134 1.00 83.88 70 ASP A CA 1
ATOM 541 C C . ASP A 1 70 ? -22.777 26.827 -11.393 1.00 83.88 70 ASP A C 1
ATOM 543 O O . ASP A 1 70 ? -24.006 26.991 -11.349 1.00 83.88 70 ASP A O 1
ATOM 547 N N . ARG A 1 71 ? -22.179 26.515 -12.548 1.00 88.50 71 ARG A N 1
ATOM 548 C CA . ARG A 1 71 ? -22.883 26.410 -13.838 1.00 88.50 71 ARG A CA 1
ATOM 549 C C . ARG A 1 71 ? -23.132 24.986 -14.277 1.00 88.50 71 ARG A C 1
ATOM 551 O O . ARG A 1 71 ? -24.044 24.766 -15.066 1.00 88.50 71 ARG A O 1
ATOM 558 N N . TRP A 1 72 ? -22.381 24.035 -13.741 1.00 94.06 72 TRP A N 1
ATOM 559 C CA . TRP A 1 72 ? -22.424 22.640 -14.147 1.00 94.06 72 TRP A CA 1
ATOM 560 C C . TRP A 1 72 ? -22.502 21.734 -12.924 1.00 94.06 72 TRP A C 1
ATOM 562 O O . TRP A 1 72 ? -21.849 21.977 -11.912 1.00 94.06 72 TRP A O 1
ATOM 572 N N . LYS A 1 73 ? -23.303 20.673 -13.011 1.00 92.69 73 LYS A N 1
ATOM 573 C CA . LYS A 1 73 ? -23.436 19.674 -11.948 1.00 92.69 73 LYS A CA 1
ATOM 574 C C . LYS A 1 73 ? -23.306 18.272 -12.519 1.00 92.69 73 LYS A C 1
ATOM 576 O O . LYS A 1 73 ? -23.972 17.956 -13.496 1.00 92.69 73 LYS A O 1
ATOM 581 N N . ILE A 1 74 ? -22.529 17.408 -11.870 1.00 92.94 74 ILE A N 1
ATOM 582 C CA . ILE A 1 74 ? -22.411 15.996 -12.259 1.00 92.94 74 ILE A CA 1
ATOM 583 C C . ILE A 1 74 ? -23.774 15.298 -12.136 1.00 92.94 74 ILE A C 1
ATOM 585 O O . ILE A 1 74 ? -24.429 15.347 -11.090 1.00 92.94 74 ILE A O 1
ATOM 589 N N . VAL A 1 75 ? -24.191 14.637 -13.215 1.00 93.06 75 VAL A N 1
ATOM 590 C CA . VAL A 1 75 ? -25.444 13.868 -13.306 1.00 93.06 75 VAL A CA 1
ATOM 591 C C . VAL A 1 75 ? -25.236 12.416 -13.728 1.00 93.06 75 VAL A C 1
ATOM 593 O O . VAL A 1 75 ? -26.167 11.620 -13.579 1.00 93.06 75 VAL A O 1
ATOM 596 N N . TRP A 1 76 ? -24.038 12.070 -14.206 1.00 93.12 76 TRP A N 1
ATOM 597 C CA . TRP A 1 76 ? -23.608 10.700 -14.472 1.00 93.12 76 TRP A CA 1
ATOM 598 C C . TRP A 1 76 ? -22.086 10.563 -14.289 1.00 93.12 76 TRP A C 1
ATOM 600 O O . TRP A 1 76 ? -21.334 11.410 -14.774 1.00 93.12 76 TRP A O 1
ATOM 610 N N . GLY A 1 77 ? -21.634 9.501 -13.619 1.00 87.19 77 GLY A N 1
ATOM 611 C CA . GLY A 1 77 ? -20.212 9.206 -13.402 1.00 87.19 77 GLY A CA 1
ATOM 612 C C . GLY A 1 77 ? -19.570 9.952 -12.213 1.00 87.19 77 GLY A C 1
ATOM 613 O O . GLY A 1 77 ? -20.294 10.525 -11.393 1.00 87.19 77 GLY A O 1
ATOM 614 N N . PRO A 1 78 ? -18.224 9.953 -12.098 1.00 88.31 78 PRO A N 1
ATOM 615 C CA . PRO A 1 78 ? -17.259 9.426 -13.065 1.00 88.31 78 PRO A CA 1
ATOM 616 C C . PRO A 1 78 ? -17.359 7.919 -13.311 1.00 88.31 78 PRO A C 1
ATOM 618 O O . PRO A 1 78 ? -17.467 7.126 -12.381 1.00 88.31 78 PRO A O 1
ATOM 621 N N . GLY A 1 79 ? -17.341 7.530 -14.582 1.00 84.00 79 GLY A N 1
ATOM 622 C CA . GLY A 1 79 ? -17.125 6.159 -15.026 1.00 84.00 79 GLY A CA 1
ATOM 623 C C . GLY A 1 79 ? -15.659 5.969 -15.404 1.00 84.00 79 GLY A C 1
ATOM 624 O O . GLY A 1 79 ? -15.056 6.859 -16.008 1.00 84.00 79 GLY A O 1
ATOM 625 N N . VAL A 1 80 ? -15.088 4.822 -15.036 1.00 78.44 80 VAL A N 1
ATOM 626 C CA . VAL A 1 80 ? -13.673 4.508 -15.266 1.00 78.44 80 VAL A CA 1
ATOM 627 C C . VAL A 1 80 ? -13.555 3.180 -16.009 1.00 78.44 80 VAL A C 1
ATOM 629 O O . VAL A 1 80 ? -14.039 2.159 -15.524 1.00 78.44 80 VAL A O 1
ATOM 632 N N . ALA A 1 81 ? -12.900 3.174 -17.171 1.00 67.44 81 ALA A N 1
ATOM 633 C CA . ALA A 1 81 ? -12.453 1.938 -17.812 1.00 67.44 81 ALA A CA 1
ATOM 634 C C . ALA A 1 81 ? -10.951 1.759 -17.621 1.00 67.44 81 ALA A C 1
ATOM 636 O O . ALA A 1 81 ? -10.150 2.579 -18.072 1.00 67.44 81 ALA A O 1
ATOM 637 N N . ASN A 1 82 ? -10.581 0.634 -17.015 1.00 55.44 82 ASN A N 1
ATOM 638 C CA . ASN A 1 82 ? -9.197 0.190 -16.986 1.00 55.44 82 ASN A CA 1
ATOM 639 C C . ASN A 1 82 ? -8.842 -0.303 -18.391 1.00 55.44 82 ASN A C 1
ATOM 641 O O . ASN A 1 82 ? -9.377 -1.319 -18.853 1.00 55.44 82 ASN A O 1
ATOM 645 N N . SER A 1 83 ? -7.943 0.398 -19.081 1.00 43.12 83 SER A N 1
ATOM 646 C CA . SER A 1 83 ? -7.398 -0.122 -20.330 1.00 43.12 83 SER A CA 1
ATOM 647 C C . SER A 1 83 ? -6.640 -1.406 -20.012 1.00 43.12 83 SER A C 1
ATOM 649 O O . SER A 1 83 ? -5.653 -1.393 -19.278 1.00 43.12 83 SER A O 1
ATOM 651 N N . LYS A 1 84 ? -7.078 -2.534 -20.580 1.00 36.62 84 LYS A N 1
ATOM 652 C CA . LYS A 1 84 ? -6.349 -3.799 -20.440 1.00 36.62 84 LYS A CA 1
ATOM 653 C C . LYS A 1 84 ? -4.947 -3.728 -21.053 1.00 36.62 84 LYS A C 1
ATOM 655 O O . LYS A 1 84 ? -4.157 -4.604 -20.754 1.00 36.62 84 LYS A O 1
ATOM 660 N N . PHE A 1 85 ? -4.632 -2.715 -21.871 1.00 34.97 85 PHE A N 1
ATOM 661 C CA . PHE A 1 85 ? -3.493 -2.731 -22.795 1.00 34.97 85 PHE A CA 1
ATOM 662 C C . PHE A 1 85 ? -2.612 -1.464 -22.805 1.00 34.97 85 PHE A C 1
ATOM 664 O O . PHE A 1 85 ? -1.652 -1.398 -23.578 1.00 34.97 85 PHE A O 1
ATOM 671 N N . ALA A 1 86 ? -2.874 -0.487 -21.931 1.00 34.16 86 ALA A N 1
ATOM 672 C CA . ALA A 1 86 ? -1.974 0.643 -21.700 1.00 34.16 86 ALA A CA 1
ATOM 673 C C . ALA A 1 86 ? -1.232 0.444 -20.375 1.00 34.16 86 ALA A C 1
ATOM 675 O O . ALA A 1 86 ? -1.749 0.655 -19.280 1.00 34.16 86 ALA A O 1
ATOM 676 N N . SER A 1 87 ? 0.006 -0.013 -20.497 1.00 37.16 87 SER A N 1
ATOM 677 C CA . SER A 1 87 ? 0.969 -0.021 -19.415 1.00 37.16 87 SER A CA 1
ATOM 678 C C . SER A 1 87 ? 1.207 1.423 -18.947 1.00 37.16 87 SER A C 1
ATOM 680 O O . SER A 1 87 ? 1.645 2.242 -19.747 1.00 37.16 87 SER A O 1
ATOM 682 N N . PHE A 1 88 ? 0.971 1.678 -17.656 1.00 36.06 88 PHE A N 1
ATOM 683 C CA . PHE A 1 88 ? 1.263 2.912 -16.905 1.00 36.06 88 PHE A CA 1
ATOM 684 C C . PHE A 1 88 ? 0.289 4.093 -17.119 1.00 36.06 88 PHE A C 1
ATOM 686 O O . PHE A 1 88 ? 0.584 5.036 -17.833 1.00 36.06 88 PHE A O 1
ATOM 693 N N . ILE A 1 89 ? -0.804 4.099 -16.341 1.00 40.62 89 ILE A N 1
ATOM 694 C CA . ILE A 1 89 ? -1.604 5.296 -15.995 1.00 40.62 89 ILE A CA 1
ATOM 695 C C . ILE A 1 89 ? -2.338 5.942 -17.189 1.00 40.62 89 ILE A C 1
ATOM 697 O O . ILE A 1 89 ? -2.099 7.099 -17.505 1.00 40.62 89 ILE A O 1
ATOM 701 N N . ASP A 1 90 ? -3.281 5.224 -17.803 1.00 49.84 90 ASP A N 1
ATOM 702 C CA . ASP A 1 90 ? -4.307 5.815 -18.682 1.00 49.84 90 ASP A CA 1
ATOM 703 C C . ASP A 1 90 ? -5.640 5.069 -18.485 1.00 49.84 90 ASP A C 1
ATOM 705 O O . ASP A 1 90 ? -6.133 4.346 -19.354 1.00 49.84 90 ASP A O 1
ATOM 709 N N . ASP A 1 91 ? -6.230 5.208 -17.293 1.00 58.75 91 ASP A N 1
ATOM 710 C CA . ASP A 1 91 ? -7.632 4.827 -17.114 1.00 58.75 91 ASP A CA 1
ATOM 711 C C . ASP A 1 91 ? -8.502 5.819 -17.905 1.00 58.75 91 ASP A C 1
ATOM 713 O O . ASP A 1 91 ? -8.255 7.030 -17.894 1.00 58.75 91 ASP A O 1
ATOM 717 N N . ARG A 1 92 ? -9.520 5.352 -18.623 1.00 70.44 92 ARG A N 1
ATOM 718 C CA . ARG A 1 92 ? -10.421 6.269 -19.334 1.00 70.44 92 ARG A CA 1
ATOM 719 C C . ARG A 1 92 ? -11.469 6.754 -18.359 1.00 70.44 92 ARG A C 1
ATOM 721 O O . ARG A 1 92 ? -12.253 5.949 -17.868 1.00 70.44 92 ARG A O 1
ATOM 728 N N . VAL A 1 93 ? -11.459 8.052 -18.079 1.00 82.75 93 VAL A N 1
ATOM 729 C CA . VAL A 1 93 ? -12.448 8.701 -17.219 1.00 82.75 93 VAL A CA 1
ATOM 730 C C . VAL A 1 93 ? -13.428 9.464 -18.091 1.00 82.75 93 VAL A C 1
ATOM 732 O O . VAL A 1 93 ? -13.026 10.258 -18.945 1.00 82.75 93 VAL A O 1
ATOM 735 N N . VAL A 1 94 ? -14.712 9.227 -17.852 1.00 89.81 94 VAL A N 1
ATOM 736 C CA . VAL A 1 94 ? -15.807 9.962 -18.481 1.00 89.81 94 VAL A CA 1
ATOM 737 C C . VAL A 1 94 ? -16.855 10.314 -17.436 1.00 89.81 94 VAL A C 1
ATOM 739 O O . VAL A 1 94 ? -17.175 9.513 -16.558 1.00 89.81 94 VAL A O 1
ATOM 742 N N . PHE A 1 95 ? -17.403 11.517 -17.517 1.00 93.00 95 PHE A N 1
ATOM 743 C CA . PHE A 1 95 ? -18.534 11.938 -16.695 1.00 93.00 95 PHE A CA 1
ATOM 744 C C . PHE A 1 95 ? -19.444 12.872 -17.492 1.00 93.00 95 PHE A C 1
ATOM 746 O O . PHE A 1 95 ? -19.028 13.467 -18.487 1.00 93.00 95 PHE A O 1
ATOM 753 N N . VAL A 1 96 ? -20.700 12.987 -17.060 1.00 95.19 96 VAL A N 1
ATOM 754 C CA . VAL A 1 96 ? -21.678 13.899 -17.660 1.00 95.19 96 VAL A CA 1
ATOM 755 C C . VAL A 1 96 ? -22.093 14.937 -16.636 1.00 95.19 96 VAL A C 1
ATOM 757 O O . VAL A 1 96 ? -22.503 14.599 -15.519 1.00 95.19 96 VAL A O 1
ATOM 760 N N . VAL A 1 97 ? -22.033 16.201 -17.042 1.00 95.62 97 VAL A N 1
ATOM 761 C CA . VAL A 1 97 ? -22.548 17.337 -16.278 1.00 95.62 97 VAL A CA 1
ATOM 762 C C . VAL A 1 97 ? -23.794 17.924 -16.941 1.00 95.62 97 VAL A C 1
ATOM 764 O O . VAL A 1 97 ? -23.919 17.923 -18.160 1.00 95.62 97 VAL A O 1
ATOM 767 N N . GLU A 1 98 ? -24.729 18.421 -16.140 1.00 94.81 98 GLU A N 1
ATOM 768 C CA . GLU A 1 98 ? -25.920 19.160 -16.572 1.00 94.81 98 GLU A CA 1
ATOM 769 C C . GLU A 1 98 ? -25.752 20.640 -16.221 1.00 94.81 98 GLU A C 1
ATOM 771 O O . GLU A 1 98 ? -25.284 20.973 -15.125 1.00 94.81 98 GLU A O 1
ATOM 776 N N . HIS A 1 99 ? -26.134 21.527 -17.140 1.00 94.38 99 HIS A N 1
ATOM 777 C CA . HIS A 1 99 ? -26.061 22.964 -16.913 1.00 94.38 99 HIS A CA 1
ATOM 778 C C . HIS A 1 99 ? -27.143 23.404 -15.904 1.00 94.38 99 HIS A C 1
ATOM 780 O O . HIS A 1 99 ? -28.316 23.050 -16.016 1.00 94.38 99 HIS A O 1
ATOM 786 N N . THR A 1 100 ? -26.779 24.210 -14.905 1.00 90.25 100 THR A N 1
ATOM 787 C CA . THR A 1 100 ? -27.658 24.542 -13.765 1.00 90.25 100 THR A CA 1
ATOM 788 C C . THR A 1 100 ? -28.787 25.514 -14.121 1.00 90.25 100 THR A C 1
ATOM 790 O O . THR A 1 100 ? -29.856 25.458 -13.511 1.00 90.25 100 THR A O 1
ATOM 793 N N . LYS A 1 101 ? -28.570 26.402 -15.107 1.00 85.56 101 LYS A N 1
ATOM 794 C CA . LYS A 1 101 ? -29.566 27.393 -15.579 1.00 85.56 101 LYS A CA 1
ATOM 795 C C . LYS A 1 101 ? -30.310 26.968 -16.856 1.00 85.56 101 LYS A C 1
ATOM 797 O O . LYS A 1 101 ? -31.535 27.029 -16.900 1.00 85.56 101 LYS A O 1
ATOM 802 N N . GLU A 1 102 ? -29.586 26.526 -17.881 1.00 86.81 102 GLU A N 1
ATOM 803 C CA . GLU A 1 102 ? -30.125 25.986 -19.135 1.00 86.81 102 GLU A CA 1
ATOM 804 C C . GLU A 1 102 ? -30.567 24.523 -18.979 1.00 86.81 102 GLU A C 1
ATOM 806 O O . GLU A 1 102 ? -29.763 23.595 -19.037 1.00 86.81 102 GLU A O 1
ATOM 811 N N . LYS A 1 103 ? -31.871 24.308 -18.778 1.00 80.75 103 LYS A N 1
ATOM 812 C CA . LYS A 1 103 ? -32.440 22.956 -18.674 1.00 80.75 103 LYS A CA 1
ATOM 813 C C . LYS A 1 103 ? -32.236 22.173 -19.976 1.00 80.75 103 LYS A C 1
ATOM 815 O O . LYS A 1 103 ? -32.410 22.729 -21.055 1.00 80.75 103 LYS A O 1
ATOM 820 N N . ASN A 1 104 ? -31.967 20.871 -19.860 1.00 89.94 104 ASN A N 1
ATOM 821 C CA . ASN A 1 104 ? -31.701 19.950 -20.976 1.00 89.94 104 ASN A CA 1
ATOM 822 C C . ASN A 1 104 ? -30.406 20.232 -21.765 1.00 89.94 104 ASN A C 1
ATOM 824 O O . ASN A 1 104 ? -30.283 19.772 -22.902 1.00 89.94 104 ASN A O 1
ATOM 828 N N . ARG A 1 105 ? -29.443 20.954 -21.179 1.00 94.00 105 ARG A N 1
ATOM 829 C CA . ARG A 1 105 ? -28.079 21.057 -21.709 1.00 94.00 105 ARG A CA 1
ATOM 830 C C . ARG A 1 105 ? -27.128 20.194 -20.884 1.00 94.00 105 ARG A C 1
ATOM 832 O O . ARG A 1 105 ? -26.996 20.391 -19.676 1.00 94.00 105 ARG A O 1
ATOM 839 N N . PHE A 1 106 ? -26.466 19.255 -21.548 1.00 95.75 106 PHE A N 1
ATOM 840 C CA . PHE A 1 106 ? -25.520 18.318 -20.950 1.00 95.75 106 PHE A CA 1
ATOM 841 C C . PHE A 1 106 ? -24.151 18.456 -21.608 1.00 95.75 106 PHE A C 1
ATOM 843 O O . PHE A 1 106 ? -24.089 18.690 -22.811 1.00 95.75 106 PHE A O 1
ATOM 850 N N . ALA A 1 107 ? -23.078 18.252 -20.847 1.00 96.62 107 ALA A N 1
ATOM 851 C CA . ALA A 1 107 ? -21.739 18.087 -21.397 1.00 96.62 107 ALA A CA 1
ATOM 852 C C . ALA A 1 107 ? -21.159 16.722 -21.005 1.00 96.62 107 ALA A C 1
ATOM 854 O O . ALA A 1 107 ? -21.104 16.381 -19.821 1.00 96.62 107 ALA A O 1
ATOM 855 N N . VAL A 1 108 ? -20.749 15.941 -22.004 1.00 96.62 108 VAL A N 1
ATOM 856 C CA . VAL A 1 108 ? -20.002 14.688 -21.853 1.00 96.62 108 VAL A CA 1
ATOM 857 C C . VAL A 1 108 ? -18.518 15.031 -21.903 1.00 96.62 108 VAL A C 1
ATOM 859 O O . VAL A 1 108 ? -18.023 15.530 -22.915 1.00 96.62 108 VAL A O 1
ATOM 862 N N . VAL A 1 109 ? -17.815 14.775 -20.805 1.00 95.88 109 VAL A N 1
ATOM 863 C CA . VAL A 1 109 ? -16.416 15.173 -20.634 1.00 95.88 109 VAL A CA 1
ATOM 864 C C . VAL A 1 109 ? -15.536 13.932 -20.647 1.00 95.88 109 VAL A C 1
ATOM 866 O O . VAL A 1 109 ? -15.740 13.021 -19.842 1.00 95.88 109 VAL A O 1
ATOM 869 N N . ILE A 1 110 ? -14.566 13.899 -21.561 1.00 92.19 110 ILE A N 1
ATOM 870 C CA . ILE A 1 110 ? -13.690 12.747 -21.790 1.00 92.19 110 ILE A CA 1
ATOM 871 C C . ILE A 1 110 ? -12.247 13.120 -21.453 1.00 92.19 110 ILE A C 1
ATOM 873 O O . ILE A 1 110 ? -11.682 14.067 -22.009 1.00 92.19 110 ILE A O 1
ATOM 877 N N . ARG A 1 111 ? -11.625 12.336 -20.567 1.00 87.50 111 ARG A N 1
ATOM 878 C CA . ARG A 1 111 ? -10.201 12.465 -20.247 1.00 87.50 111 ARG A CA 1
ATOM 879 C C . ARG A 1 111 ? -9.327 11.987 -21.410 1.00 87.50 111 ARG A C 1
ATOM 881 O O . ARG A 1 111 ? -9.566 10.910 -21.954 1.00 87.50 111 ARG A O 1
ATOM 888 N N . GLY A 1 112 ? -8.311 12.772 -21.764 1.00 75.44 112 GLY A N 1
ATOM 889 C CA . GLY A 1 112 ? -7.280 12.382 -22.728 1.00 75.44 112 GLY A CA 1
ATOM 890 C C . GLY A 1 112 ? -6.061 11.720 -22.086 1.00 75.44 112 GLY A C 1
ATOM 891 O O . GLY A 1 112 ? -6.106 11.295 -20.934 1.00 75.44 112 GLY A O 1
ATOM 892 N N . THR A 1 113 ? -4.980 11.608 -22.855 1.00 67.94 113 THR A N 1
ATOM 893 C CA . THR A 1 113 ? -3.727 10.967 -22.432 1.00 67.94 113 THR A CA 1
ATOM 894 C C . THR A 1 113 ? -3.019 11.789 -21.354 1.00 67.94 113 THR A C 1
ATOM 896 O O . THR A 1 113 ? -3.032 13.021 -21.398 1.00 67.94 113 THR A O 1
ATOM 899 N N . ASN A 1 114 ? -2.354 11.125 -20.407 1.00 62.31 114 ASN A N 1
ATOM 900 C CA . ASN A 1 114 ? -1.491 11.783 -19.425 1.00 62.31 114 ASN A CA 1
ATOM 901 C C . ASN A 1 114 ? -0.492 12.773 -20.083 1.00 62.31 114 ASN A C 1
ATOM 903 O O . ASN A 1 114 ? 0.297 12.358 -20.931 1.00 62.31 114 ASN A O 1
ATOM 907 N N . PRO A 1 115 ? -0.422 14.044 -19.638 1.00 56.09 115 PRO A N 1
ATOM 908 C CA . PRO A 1 115 ? 0.571 15.018 -20.093 1.00 56.09 115 PRO A CA 1
ATOM 909 C C . PRO A 1 115 ? 2.019 14.509 -20.127 1.00 56.09 115 PRO A C 1
ATOM 911 O O . PRO A 1 115 ? 2.786 14.883 -21.005 1.00 56.09 115 PRO A O 1
ATOM 914 N N . LEU A 1 116 ? 2.411 13.629 -19.200 1.00 50.09 116 LEU A N 1
ATOM 915 C CA . LEU A 1 116 ? 3.775 13.097 -19.117 1.00 50.09 116 LEU A CA 1
ATOM 916 C C . LEU A 1 116 ? 4.089 12.008 -20.158 1.00 50.09 116 LEU A C 1
ATOM 918 O O . LEU A 1 116 ? 5.261 11.841 -20.501 1.00 50.09 116 LEU A O 1
ATOM 922 N N . SER A 1 117 ? 3.090 11.273 -20.664 1.00 52.91 117 SER A N 1
ATOM 923 C CA . SER A 1 117 ? 3.296 10.247 -21.704 1.00 52.91 117 SER A CA 1
ATOM 924 C C . SER A 1 117 ? 3.374 10.841 -23.112 1.00 52.91 117 SER A C 1
ATOM 926 O O . SER A 1 117 ? 3.847 10.182 -24.033 1.00 52.91 117 SER A O 1
ATOM 928 N N . ILE A 1 118 ? 3.043 12.125 -23.277 1.00 54.59 118 ILE A N 1
ATOM 929 C CA . ILE A 1 118 ? 3.154 12.868 -24.546 1.00 54.59 118 ILE A CA 1
ATOM 930 C C . ILE A 1 118 ? 4.607 12.944 -25.039 1.00 54.59 118 ILE A C 1
ATOM 932 O O . ILE A 1 118 ? 4.864 13.006 -26.240 1.00 54.59 118 ILE A O 1
ATOM 936 N N . ALA A 1 119 ? 5.585 12.846 -24.131 1.00 48.03 119 ALA A N 1
ATOM 937 C CA . ALA A 1 119 ? 6.999 12.729 -24.488 1.00 48.03 119 ALA A CA 1
ATOM 938 C C . ALA A 1 119 ? 7.336 11.423 -25.247 1.00 48.03 119 ALA A C 1
ATOM 940 O O . ALA A 1 119 ? 8.358 11.363 -25.932 1.00 48.03 119 ALA A O 1
ATOM 941 N N . ASN A 1 120 ? 6.475 10.402 -25.172 1.00 48.88 120 ASN A N 1
ATOM 942 C CA . ASN A 1 120 ? 6.581 9.147 -25.912 1.00 48.88 120 ASN A CA 1
ATOM 943 C C . ASN A 1 120 ? 5.580 9.141 -27.075 1.00 48.88 120 ASN A C 1
ATOM 945 O O . ASN A 1 120 ? 4.581 8.433 -27.055 1.00 48.88 120 ASN A O 1
ATOM 949 N N . ILE A 1 121 ? 5.869 9.880 -28.142 1.00 48.56 121 ILE A N 1
ATOM 950 C CA . ILE A 1 121 ? 4.981 10.042 -29.316 1.00 48.56 121 ILE A CA 1
ATOM 951 C C . ILE A 1 121 ? 4.644 8.702 -30.023 1.00 48.56 121 ILE A C 1
ATOM 953 O O . ILE A 1 121 ? 3.718 8.627 -30.822 1.00 48.56 121 ILE A O 1
ATOM 957 N N . SER A 1 122 ? 5.342 7.612 -29.681 1.00 44.28 122 SER A N 1
ATOM 958 C CA . SER A 1 122 ? 5.028 6.239 -30.112 1.00 44.28 122 SER A CA 1
ATOM 959 C C . SER A 1 122 ? 3.947 5.521 -29.280 1.00 44.28 122 SER A C 1
ATOM 961 O O . SER A 1 122 ? 3.507 4.446 -29.679 1.00 44.28 122 SER A O 1
ATOM 963 N N . GLU A 1 123 ? 3.501 6.086 -28.151 1.00 41.78 123 GLU A N 1
ATOM 964 C CA . GLU A 1 123 ? 2.427 5.537 -27.301 1.00 41.78 123 GLU A CA 1
ATOM 965 C C . GLU A 1 123 ? 1.015 5.924 -27.763 1.00 41.78 123 GLU A C 1
ATOM 967 O O . GLU A 1 123 ? 0.030 5.481 -27.168 1.00 41.78 123 GLU A O 1
ATOM 972 N N . VAL A 1 124 ? 0.892 6.705 -28.839 1.00 46.91 124 VAL A N 1
ATOM 973 C CA . VAL A 1 124 ? -0.398 7.103 -29.405 1.00 46.91 124 VAL A CA 1
ATOM 974 C C . VAL A 1 124 ? -1.022 5.899 -30.127 1.00 46.91 124 VAL A C 1
ATOM 976 O O . VAL A 1 124 ? -0.660 5.587 -31.255 1.00 46.91 124 VAL A O 1
ATOM 979 N N . ASN A 1 125 ? -1.905 5.188 -29.416 1.00 53.25 125 ASN A N 1
ATOM 980 C CA . ASN A 1 125 ? -2.983 4.314 -29.905 1.00 53.25 125 ASN A CA 1
ATOM 981 C C . ASN A 1 125 ? -2.876 3.844 -31.361 1.00 53.25 125 ASN A C 1
ATOM 983 O O . ASN A 1 125 ? -3.324 4.589 -32.210 1.00 53.25 125 ASN A O 1
ATOM 987 N N . ASP A 1 126 ? -2.399 2.624 -31.631 1.00 61.03 126 ASP A N 1
ATOM 988 C CA . ASP A 1 126 ? -2.470 1.888 -32.916 1.00 61.03 126 ASP A CA 1
ATOM 989 C C . ASP A 1 126 ? -2.879 2.698 -34.178 1.00 61.03 126 ASP A C 1
ATOM 991 O O . ASP A 1 126 ? -3.824 2.370 -34.899 1.00 61.03 126 ASP A O 1
ATOM 995 N N . ILE A 1 127 ? -2.166 3.803 -34.444 1.00 68.62 127 ILE A N 1
ATOM 996 C CA . ILE A 1 127 ? -2.418 4.736 -35.559 1.00 68.62 127 ILE A CA 1
ATOM 997 C C . ILE A 1 127 ? -1.887 4.177 -36.886 1.00 68.62 127 ILE A C 1
ATOM 999 O O . ILE A 1 127 ? -1.739 4.892 -37.868 1.00 68.62 127 ILE A O 1
ATOM 1003 N N . PHE A 1 128 ? -1.508 2.903 -36.886 1.00 73.69 128 PHE A N 1
ATOM 1004 C CA . PHE A 1 128 ? -0.936 2.194 -38.022 1.00 73.69 128 PHE A CA 1
ATOM 1005 C C . PHE A 1 128 ? -1.945 1.212 -38.638 1.00 73.69 128 PHE A C 1
ATOM 1007 O O . PHE A 1 128 ? -1.720 0.671 -39.716 1.00 73.69 128 PHE A O 1
ATOM 1014 N N . GLU A 1 129 ? -3.094 1.007 -37.988 1.00 82.50 129 GLU A N 1
ATOM 1015 C CA . GLU A 1 129 ? -4.202 0.221 -38.523 1.00 82.50 129 GLU A CA 1
ATOM 1016 C C . GLU A 1 129 ? -5.434 1.114 -38.716 1.00 82.50 129 GLU A C 1
ATOM 1018 O O . GLU A 1 129 ? -5.912 1.759 -37.779 1.00 82.50 129 GLU A O 1
ATOM 1023 N N . MET A 1 130 ? -5.957 1.131 -39.943 1.00 87.62 130 MET A N 1
ATOM 1024 C CA . MET A 1 130 ? -7.200 1.808 -40.314 1.00 87.62 130 MET A CA 1
ATOM 1025 C C . MET A 1 130 ? -8.289 0.780 -40.590 1.00 87.62 130 MET A C 1
ATOM 1027 O O . MET A 1 130 ? -8.055 -0.214 -41.282 1.00 87.62 130 MET A O 1
ATOM 1031 N N . ILE A 1 131 ? -9.488 1.054 -40.097 1.00 90.31 131 ILE A N 1
ATOM 1032 C CA . ILE A 1 131 ? -10.652 0.178 -40.210 1.00 90.31 131 ILE A CA 1
ATOM 1033 C C . ILE A 1 131 ? -11.828 0.970 -40.756 1.00 90.31 131 ILE A C 1
ATOM 1035 O O . ILE A 1 131 ? -11.886 2.185 -40.580 1.00 90.31 131 ILE A O 1
ATOM 1039 N N . ASP A 1 132 ? -12.771 0.293 -41.399 1.00 91.94 132 ASP A N 1
ATOM 1040 C CA . ASP A 1 132 ? -13.992 0.947 -41.863 1.00 91.94 132 ASP A CA 1
ATOM 1041 C C . ASP A 1 132 ? -14.796 1.460 -40.659 1.00 91.94 132 ASP A C 1
ATOM 1043 O O . ASP A 1 132 ? -14.900 0.769 -39.643 1.00 91.94 132 ASP A O 1
ATOM 1047 N N . TRP A 1 133 ? -15.352 2.669 -40.768 1.00 90.75 133 TRP A N 1
ATOM 1048 C CA . TRP A 1 133 ? -16.210 3.255 -39.738 1.00 90.75 133 TRP A CA 1
ATOM 1049 C C . TRP A 1 133 ? -17.412 2.335 -39.473 1.00 90.75 133 TRP A C 1
ATOM 1051 O O . TRP A 1 133 ? -18.247 2.158 -40.365 1.00 90.75 133 TRP A O 1
ATOM 1061 N N . PRO A 1 134 ? -17.522 1.729 -38.276 1.00 81.75 134 PRO A N 1
ATOM 1062 C CA . PRO A 1 134 ? -18.484 0.654 -38.053 1.00 81.75 134 PRO A CA 1
ATOM 1063 C C . PRO A 1 134 ? -19.864 1.159 -37.602 1.00 81.75 134 PRO A C 1
ATOM 1065 O O . PRO A 1 134 ? -20.762 0.350 -37.361 1.00 81.75 134 PRO A O 1
ATOM 1068 N N . TYR A 1 135 ? -20.054 2.478 -37.473 1.00 81.31 135 TYR A N 1
ATOM 1069 C CA . TYR A 1 135 ? -21.268 3.083 -36.922 1.00 81.31 135 TYR A CA 1
ATOM 1070 C C . TYR A 1 135 ? -22.079 3.804 -38.007 1.00 81.31 135 TYR A C 1
ATOM 1072 O O . TYR A 1 135 ? -21.564 4.643 -38.733 1.00 81.31 135 TYR A O 1
ATOM 1080 N N . GLY A 1 136 ? -23.377 3.511 -38.097 1.00 74.75 136 GLY A N 1
ATOM 1081 C CA . GLY A 1 136 ? -24.282 4.190 -39.031 1.00 74.75 136 GLY A CA 1
ATOM 1082 C C . GLY A 1 136 ? -23.934 4.011 -40.515 1.00 74.75 136 GLY A C 1
ATOM 1083 O O . GLY A 1 136 ? -23.152 3.145 -40.905 1.00 74.75 136 GLY A O 1
ATOM 1084 N N . LYS A 1 137 ? -24.584 4.808 -41.368 1.00 78.56 137 LYS A N 1
ATOM 1085 C CA . LYS A 1 137 ? -24.426 4.761 -42.827 1.00 78.56 137 LYS A CA 1
ATOM 1086 C C . LYS A 1 137 ? -23.603 5.968 -43.296 1.00 78.56 137 LYS A C 1
ATOM 1088 O O . LYS A 1 137 ? -24.020 7.097 -43.036 1.00 78.56 137 LYS A O 1
ATOM 1093 N N . PRO A 1 138 ? -22.480 5.758 -44.007 1.00 83.94 138 PRO A N 1
ATOM 1094 C CA . PRO A 1 138 ? -21.679 6.852 -44.545 1.00 83.94 138 PRO A CA 1
ATOM 1095 C C . PRO A 1 138 ? -22.465 7.773 -45.482 1.00 83.94 138 PRO A C 1
ATOM 1097 O O . PRO A 1 138 ? -23.380 7.327 -46.184 1.00 83.94 138 PRO A O 1
ATOM 1100 N N . ALA A 1 139 ? -22.070 9.047 -45.543 1.00 83.75 139 ALA A N 1
ATOM 1101 C CA . ALA A 1 139 ? -22.612 9.981 -46.522 1.00 83.75 139 ALA A CA 1
ATOM 1102 C C . ALA A 1 139 ? -22.361 9.480 -47.966 1.00 83.75 139 ALA A C 1
ATOM 1104 O O . ALA A 1 139 ? -21.375 8.775 -48.218 1.00 83.75 139 ALA A O 1
ATOM 1105 N N . PRO A 1 140 ? -23.239 9.816 -48.932 1.00 84.88 140 PRO A N 1
ATOM 1106 C CA . PRO A 1 140 ? -23.168 9.268 -50.284 1.00 84.88 140 PRO A CA 1
ATOM 1107 C C . PRO A 1 140 ? -21.793 9.458 -50.938 1.00 84.88 140 PRO A C 1
ATOM 1109 O O . PRO A 1 140 ? -21.308 10.578 -51.068 1.00 84.88 140 PRO A O 1
ATOM 1112 N N . GLY A 1 141 ? -21.191 8.354 -51.386 1.00 87.62 141 GLY A N 1
ATOM 1113 C CA . GLY A 1 141 ? -19.907 8.360 -52.094 1.00 87.62 141 GLY A CA 1
ATOM 1114 C C . GLY A 1 141 ? -18.659 8.301 -51.207 1.00 87.62 141 GLY A C 1
ATOM 1115 O O . GLY A 1 141 ? -17.568 8.223 -51.764 1.00 87.62 141 GLY A O 1
ATOM 1116 N N . LEU A 1 142 ? -18.799 8.282 -49.877 1.00 91.38 142 LEU A N 1
ATOM 1117 C CA . LEU A 1 142 ? -17.673 8.192 -48.939 1.00 91.38 142 LEU A CA 1
ATOM 1118 C C . LEU A 1 142 ? -17.478 6.766 -48.404 1.00 91.38 142 LEU A C 1
ATOM 1120 O O . LEU A 1 142 ? -18.446 6.023 -48.206 1.00 91.38 142 LEU A O 1
ATOM 1124 N N . LYS A 1 143 ? -16.225 6.391 -48.129 1.00 91.56 143 LYS A N 1
ATOM 1125 C CA . LYS A 1 143 ? -15.848 5.147 -47.437 1.00 91.56 143 LYS A CA 1
ATOM 1126 C C . LYS A 1 143 ? -14.966 5.468 -46.224 1.00 91.56 143 LYS A C 1
ATOM 1128 O O . LYS A 1 143 ? -13.772 5.181 -46.253 1.00 91.56 143 LYS A O 1
ATOM 1133 N N . PRO A 1 144 ? -15.550 6.076 -45.177 1.00 93.88 144 PRO A N 1
ATOM 1134 C CA . PRO A 1 144 ? -14.802 6.607 -44.048 1.00 93.88 144 PRO A CA 1
ATOM 1135 C C . PRO A 1 144 ? -14.054 5.509 -43.292 1.00 93.88 144 PRO A C 1
ATOM 1137 O O . PRO A 1 144 ? -14.651 4.491 -42.924 1.00 93.88 144 PRO A O 1
ATOM 1140 N N . LYS A 1 145 ? -12.769 5.747 -43.011 1.00 92.94 145 LYS A N 1
ATOM 1141 C CA . LYS A 1 145 ? -11.945 4.872 -42.171 1.00 92.94 145 LYS A CA 1
ATOM 1142 C C . LYS A 1 145 ? -11.420 5.587 -40.941 1.00 92.94 145 LYS A C 1
ATOM 1144 O O . LYS A 1 145 ? -10.957 6.723 -41.006 1.00 92.94 145 LYS A O 1
ATOM 1149 N N . ILE A 1 146 ? -11.440 4.882 -39.820 1.00 91.06 146 ILE A N 1
ATOM 1150 C CA . ILE A 1 146 ? -10.958 5.356 -38.526 1.00 91.06 146 ILE A CA 1
ATOM 1151 C C . ILE A 1 146 ? -9.746 4.537 -38.075 1.00 91.06 146 ILE A C 1
ATOM 1153 O O . ILE A 1 146 ? -9.615 3.362 -38.421 1.00 91.06 146 ILE A O 1
ATOM 1157 N N . SER A 1 147 ? -8.851 5.132 -37.286 1.00 87.75 147 SER A N 1
ATOM 1158 C CA . SER A 1 147 ? -7.787 4.369 -36.629 1.00 87.75 147 SER A CA 1
ATOM 1159 C C . SER A 1 147 ? -8.377 3.336 -35.663 1.00 87.75 147 SER A C 1
ATOM 1161 O O . SER A 1 147 ? -9.217 3.671 -34.821 1.00 87.75 147 SER A O 1
ATOM 1163 N N . ARG A 1 148 ? -7.851 2.105 -35.703 1.00 82.56 148 ARG A N 1
ATOM 1164 C CA . ARG A 1 148 ? -8.160 1.031 -34.743 1.00 82.56 148 ARG A CA 1
ATOM 1165 C C . ARG A 1 148 ? -7.998 1.492 -33.296 1.00 82.56 148 ARG A C 1
ATOM 1167 O O . ARG A 1 148 ? -8.794 1.138 -32.430 1.00 82.56 148 ARG A O 1
ATOM 1174 N N . GLY A 1 149 ? -6.973 2.293 -33.021 1.00 77.69 149 GLY A N 1
ATOM 1175 C CA . GLY A 1 149 ? -6.716 2.830 -31.693 1.00 77.69 149 GLY A CA 1
ATOM 1176 C C . GLY A 1 149 ? -7.826 3.759 -31.180 1.00 77.69 149 GLY A C 1
ATOM 1177 O O . GLY A 1 149 ? -8.198 3.678 -30.005 1.00 77.69 149 GLY A O 1
ATOM 1178 N N . ILE A 1 150 ? -8.382 4.605 -32.054 1.00 84.69 150 ILE A N 1
ATOM 1179 C CA . ILE A 1 150 ? -9.494 5.513 -31.727 1.00 84.69 150 ILE A CA 1
ATOM 1180 C C . ILE A 1 150 ? -10.826 4.761 -31.652 1.00 84.69 150 ILE A C 1
ATOM 1182 O O . ILE A 1 150 ? -11.632 5.062 -30.773 1.00 84.69 150 ILE A O 1
ATOM 1186 N N . ASP A 1 151 ? -11.039 3.748 -32.490 1.00 83.31 151 ASP A N 1
ATOM 1187 C CA . ASP A 1 151 ? -12.225 2.886 -32.410 1.00 83.31 151 ASP A CA 1
ATOM 1188 C C . ASP A 1 151 ? -12.267 2.092 -31.095 1.00 83.31 151 ASP A C 1
ATOM 1190 O O . ASP A 1 151 ? -13.223 2.208 -30.331 1.00 83.31 151 ASP A O 1
ATOM 1194 N N . ASN A 1 152 ? -11.163 1.432 -30.723 1.00 79.12 152 ASN A N 1
ATOM 1195 C CA . ASN A 1 152 ? -11.012 0.817 -29.396 1.00 79.12 152 ASN A CA 1
ATOM 1196 C C . ASN A 1 152 ? -11.254 1.850 -28.279 1.00 79.12 152 ASN A C 1
ATOM 1198 O O . ASN A 1 152 ? -11.776 1.539 -27.206 1.00 79.12 152 ASN A O 1
ATOM 1202 N N . GLY A 1 153 ? -10.803 3.088 -28.514 1.00 77.75 153 GLY A N 1
ATOM 1203 C CA . GLY A 1 153 ? -11.164 4.324 -27.817 1.00 77.75 153 GLY A CA 1
ATOM 1204 C C . GLY A 1 153 ? -12.649 4.438 -27.480 1.00 77.75 153 GLY A C 1
ATOM 1205 O O . GLY A 1 153 ? -13.065 4.442 -26.314 1.00 77.75 153 GLY A O 1
ATOM 1206 N N . LEU A 1 154 ? -13.423 4.519 -28.548 1.00 84.19 154 LEU A N 1
ATOM 1207 C CA . LEU A 1 154 ? -14.859 4.711 -28.555 1.00 84.19 154 LEU A CA 1
ATOM 1208 C C . LEU A 1 154 ? -15.616 3.514 -27.963 1.00 84.19 154 LEU A C 1
ATOM 1210 O O . LEU A 1 154 ? -16.500 3.725 -27.132 1.00 84.19 154 LEU A O 1
ATOM 1214 N N . GLU A 1 155 ? -15.235 2.278 -28.294 1.00 82.50 155 GLU A N 1
ATOM 1215 C CA . GLU A 1 155 ? -15.880 1.065 -27.767 1.00 82.50 155 GLU A CA 1
ATOM 1216 C C . GLU A 1 155 ? -15.883 1.037 -26.235 1.00 82.50 155 GLU A C 1
ATOM 1218 O O . GLU A 1 155 ? -16.906 0.750 -25.607 1.00 82.50 155 GLU A O 1
ATOM 1223 N N . GLN A 1 156 ? -14.757 1.394 -25.603 1.00 80.12 156 GLN A N 1
ATOM 1224 C CA . GLN A 1 156 ? -14.711 1.446 -24.142 1.00 80.12 156 GLN A CA 1
ATOM 1225 C C . GLN A 1 156 ? -15.582 2.577 -23.602 1.00 80.12 156 GLN A C 1
ATOM 1227 O O . GLN A 1 156 ? -16.264 2.357 -22.611 1.00 80.12 156 GLN A O 1
ATOM 1232 N N . LEU A 1 157 ? -15.608 3.759 -24.231 1.00 83.38 157 LEU A N 1
ATOM 1233 C CA . LEU A 1 157 ? -16.467 4.861 -23.775 1.00 83.38 157 LEU A CA 1
ATOM 1234 C C . LEU A 1 157 ? -17.949 4.475 -23.790 1.00 83.38 157 LEU A C 1
ATOM 1236 O O . LEU A 1 157 ? -18.673 4.784 -22.845 1.00 83.38 157 LEU A O 1
ATOM 1240 N N . VAL A 1 158 ? -18.381 3.763 -24.830 1.00 81.50 158 VAL A N 1
ATOM 1241 C CA . VAL A 1 158 ? -19.754 3.255 -24.952 1.00 81.50 158 VAL A CA 1
ATOM 1242 C C . VAL A 1 158 ? -20.036 2.156 -23.919 1.00 81.50 158 VAL A C 1
ATOM 1244 O O . VAL A 1 158 ? -21.140 2.093 -23.374 1.00 81.50 158 VAL A O 1
ATOM 1247 N N . ALA A 1 159 ? -19.042 1.319 -23.607 1.00 80.31 159 ALA A N 1
ATOM 1248 C CA . ALA A 1 159 ? -19.162 0.232 -22.635 1.00 80.31 159 ALA A CA 1
ATOM 1249 C C . ALA A 1 159 ? -19.015 0.670 -21.163 1.00 80.31 159 ALA A C 1
ATOM 1251 O O . ALA A 1 159 ? -19.417 -0.082 -20.270 1.00 80.31 159 ALA A O 1
ATOM 1252 N N . ILE A 1 160 ? -18.447 1.852 -20.886 1.00 84.00 160 ILE A N 1
ATOM 1253 C CA . ILE A 1 160 ? -18.275 2.358 -19.518 1.00 84.00 160 ILE A CA 1
ATOM 1254 C C . ILE A 1 160 ? -19.639 2.522 -18.850 1.00 84.00 160 ILE A C 1
ATOM 1256 O O . ILE A 1 160 ? -20.578 3.097 -19.405 1.00 84.00 160 ILE A O 1
ATOM 1260 N N . ARG A 1 161 ? -19.707 2.057 -17.601 1.00 86.38 161 ARG A N 1
ATOM 1261 C CA . ARG A 1 161 ? -20.833 2.267 -16.693 1.00 86.38 161 ARG A CA 1
ATOM 1262 C C . ARG A 1 161 ? -20.402 3.189 -15.558 1.00 86.38 161 ARG A C 1
ATOM 1264 O O . ARG A 1 161 ? -19.248 3.147 -15.130 1.00 86.38 161 ARG A O 1
ATOM 1271 N N . ALA A 1 162 ? -21.320 4.028 -15.088 1.00 82.69 162 ALA A N 1
ATOM 1272 C CA . ALA A 1 162 ? -21.075 4.816 -13.885 1.00 82.69 162 ALA A CA 1
ATOM 1273 C C . ALA A 1 162 ? -20.903 3.879 -12.682 1.00 82.69 162 ALA A C 1
ATOM 1275 O O . ALA A 1 162 ? -21.676 2.926 -12.531 1.00 82.69 162 ALA A O 1
ATOM 1276 N N . SER A 1 163 ? -19.900 4.161 -11.847 1.00 75.38 163 SER A N 1
ATOM 1277 C CA . SER A 1 163 ? -19.599 3.360 -10.660 1.00 75.38 163 SER A CA 1
ATOM 1278 C C . SER A 1 163 ? -20.780 3.293 -9.697 1.00 75.38 163 SER A C 1
ATOM 1280 O O . SER A 1 163 ? -21.621 4.199 -9.652 1.00 75.38 163 SER A O 1
ATOM 1282 N N . ASP A 1 164 ? -20.825 2.212 -8.923 1.00 67.25 164 ASP A N 1
ATOM 1283 C CA . ASP A 1 164 ? -21.856 2.006 -7.914 1.00 67.25 164 ASP A CA 1
ATOM 1284 C C . ASP A 1 164 ? -21.866 3.169 -6.909 1.00 67.25 164 ASP A C 1
ATOM 1286 O O . ASP A 1 164 ? -20.821 3.730 -6.585 1.00 67.25 164 ASP A O 1
ATOM 1290 N N . GLU A 1 165 ? -23.060 3.569 -6.465 1.00 72.62 165 GLU A N 1
ATOM 1291 C CA . GLU A 1 165 ? -23.295 4.677 -5.515 1.00 72.62 165 GLU A CA 1
ATOM 1292 C C . GLU A 1 165 ? -23.088 6.108 -6.064 1.00 72.62 165 GLU A C 1
ATOM 1294 O O . GLU A 1 165 ? -23.375 7.080 -5.362 1.00 72.62 165 GLU A O 1
ATOM 1299 N N . LEU A 1 166 ? -22.689 6.275 -7.331 1.00 81.19 166 LEU A N 1
ATOM 1300 C CA . LEU A 1 166 ? -22.583 7.585 -7.993 1.00 81.19 166 LEU A CA 1
ATOM 1301 C C . LEU A 1 166 ? -23.816 7.923 -8.855 1.00 81.19 166 LEU A C 1
ATOM 1303 O O . LEU A 1 166 ? -24.615 7.042 -9.195 1.00 81.19 166 LEU A O 1
ATOM 1307 N N . PRO A 1 167 ? -24.019 9.200 -9.247 1.00 83.12 167 PRO A N 1
ATOM 1308 C CA . PRO A 1 167 ? -25.079 9.560 -10.184 1.00 83.12 167 PRO A CA 1
ATOM 1309 C C . PRO A 1 167 ? -25.017 8.696 -11.449 1.00 83.12 167 PRO A C 1
ATOM 1311 O O . PRO A 1 167 ? -23.965 8.552 -12.067 1.00 83.12 167 PRO A O 1
ATOM 1314 N N . GLY A 1 168 ? -26.148 8.098 -11.828 1.00 80.56 168 GLY A N 1
ATOM 1315 C CA . GLY A 1 168 ? -26.207 7.193 -12.978 1.00 80.56 168 GLY A CA 1
ATOM 1316 C C . GLY A 1 168 ? -25.730 5.758 -12.722 1.00 80.56 168 GLY A C 1
ATOM 1317 O O . GLY A 1 168 ? -25.629 5.014 -13.693 1.00 80.56 168 GLY A O 1
ATOM 1318 N N . SER A 1 169 ? -25.475 5.379 -11.460 1.00 81.94 169 SER A N 1
ATOM 1319 C CA . SER A 1 169 ? -25.031 4.052 -10.989 1.00 81.94 169 SER A CA 1
ATOM 1320 C C . SER A 1 169 ? -25.514 2.890 -11.859 1.00 81.94 169 SER A C 1
ATOM 1322 O O . SER A 1 169 ? -26.716 2.711 -12.080 1.00 81.94 169 SER A O 1
ATOM 1324 N N . GLY A 1 170 ? -24.559 2.098 -12.348 1.00 76.56 170 GLY A N 1
ATOM 1325 C CA . GLY A 1 170 ? -24.810 0.875 -13.107 1.00 76.56 170 GLY A CA 1
ATOM 1326 C C . GLY A 1 170 ? -25.281 1.078 -14.550 1.00 76.56 170 GLY A C 1
ATOM 1327 O O . GLY A 1 170 ? -25.330 0.098 -15.290 1.00 76.56 170 GLY A O 1
ATOM 1328 N N . LYS A 1 171 ? -25.588 2.305 -14.997 1.00 85.44 171 LYS A N 1
ATOM 1329 C CA . LYS A 1 171 ? -26.011 2.595 -16.382 1.00 85.44 171 LYS A CA 1
ATOM 1330 C C . LYS A 1 171 ? -24.824 2.928 -17.273 1.00 85.44 171 LYS A C 1
ATOM 1332 O O . LYS A 1 171 ? -23.913 3.645 -16.846 1.00 85.44 171 LYS A O 1
ATOM 1337 N N . SER A 1 172 ? -24.860 2.460 -18.518 1.00 88.94 172 SER A N 1
ATOM 1338 C CA . SER A 1 172 ? -23.917 2.914 -19.543 1.00 88.94 172 SER A CA 1
ATOM 1339 C C . SER A 1 172 ? -24.178 4.374 -19.921 1.00 88.94 172 SER A C 1
ATOM 1341 O O . SER A 1 172 ? -25.258 4.916 -19.656 1.00 88.94 172 SER A O 1
ATOM 1343 N N . LEU A 1 173 ? -23.197 5.018 -20.558 1.00 88.25 173 LEU A N 1
ATOM 1344 C CA . LEU A 1 173 ? -23.341 6.396 -21.037 1.00 88.25 173 LEU A CA 1
ATOM 1345 C C . LEU A 1 173 ? -24.555 6.539 -21.971 1.00 88.25 173 LEU A C 1
ATOM 1347 O O . LEU A 1 173 ? -25.376 7.440 -21.800 1.00 88.25 173 LEU A O 1
ATOM 1351 N N . ILE A 1 174 ? -24.708 5.610 -22.918 1.00 87.88 174 ILE A N 1
ATOM 1352 C CA . ILE A 1 174 ? -25.803 5.622 -23.896 1.00 87.88 174 ILE A CA 1
ATOM 1353 C C . ILE A 1 174 ? -27.161 5.374 -23.227 1.00 87.88 174 ILE A C 1
ATOM 1355 O O . ILE A 1 174 ? -28.128 6.073 -23.532 1.00 87.88 174 ILE A O 1
ATOM 1359 N N . GLU A 1 175 ? -27.242 4.431 -22.280 1.00 89.31 175 GLU A N 1
ATOM 1360 C CA . GLU A 1 175 ? -28.467 4.170 -21.506 1.00 89.31 175 GLU A CA 1
ATOM 1361 C C . GLU A 1 175 ? -28.920 5.427 -20.747 1.00 89.31 175 GLU A C 1
ATOM 1363 O O . GLU A 1 175 ? -30.105 5.775 -20.757 1.00 89.31 175 GLU A O 1
ATOM 1368 N N . PHE A 1 176 ? -27.974 6.140 -20.130 1.00 91.56 176 PHE A N 1
ATOM 1369 C CA . PHE A 1 176 ? -28.253 7.383 -19.420 1.00 91.56 176 PHE A CA 1
ATOM 1370 C C . PHE A 1 176 ? -28.754 8.492 -20.356 1.00 91.56 176 PHE A C 1
ATOM 1372 O O . PHE A 1 176 ? -29.770 9.128 -20.059 1.00 91.56 176 PHE A O 1
ATOM 1379 N N . LEU A 1 177 ? -28.084 8.716 -21.491 1.00 90.75 177 LEU A N 1
ATOM 1380 C CA . LEU A 1 177 ? -28.489 9.743 -22.458 1.00 90.75 177 LEU A CA 1
ATOM 1381 C C . LEU A 1 177 ? -29.875 9.446 -23.050 1.00 90.75 177 LEU A C 1
ATOM 1383 O O . LEU A 1 177 ? -30.718 10.344 -23.098 1.00 90.75 177 LEU A O 1
ATOM 1387 N N . LYS A 1 178 ? -30.154 8.184 -23.400 1.00 90.50 178 LYS A N 1
ATOM 1388 C CA . LYS A 1 178 ? -31.465 7.731 -23.898 1.00 90.50 178 LYS A CA 1
ATOM 1389 C C . LYS A 1 178 ? -32.594 8.051 -22.914 1.00 90.50 178 LYS A C 1
ATOM 1391 O O . LYS A 1 178 ? -33.623 8.604 -23.302 1.00 90.50 178 LYS A O 1
ATOM 1396 N N . GLU A 1 179 ? -32.397 7.773 -21.626 1.00 89.94 179 GLU A N 1
ATOM 1397 C CA . GLU A 1 179 ? -33.380 8.086 -20.579 1.00 89.94 179 GLU A CA 1
ATOM 1398 C C . GLU A 1 179 ? -33.601 9.597 -20.412 1.00 89.94 179 GLU A C 1
ATOM 1400 O O . GLU A 1 179 ? -34.735 10.043 -20.207 1.00 89.94 179 GLU A O 1
ATOM 1405 N N . ARG A 1 180 ? -32.531 10.398 -20.498 1.00 90.56 180 ARG A N 1
ATOM 1406 C CA . ARG A 1 180 ? -32.619 11.861 -20.386 1.00 90.56 180 ARG A CA 1
ATOM 1407 C C . ARG A 1 180 ? -33.367 12.477 -21.558 1.00 90.56 180 ARG A C 1
ATOM 1409 O O . ARG A 1 180 ? -34.246 13.306 -21.326 1.00 90.56 180 ARG A O 1
ATOM 1416 N N . VAL A 1 181 ? -33.083 12.031 -22.779 1.00 91.38 181 VAL A N 1
ATOM 1417 C CA . VAL A 1 181 ? -33.774 12.503 -23.984 1.00 91.38 181 VAL A CA 1
ATOM 1418 C C . VAL A 1 181 ? -35.246 12.104 -23.975 1.00 91.38 181 VAL A C 1
ATOM 1420 O O . VAL A 1 181 ? -36.105 12.949 -24.219 1.00 91.38 181 VAL A O 1
ATOM 1423 N N . ALA A 1 182 ? -35.564 10.865 -23.593 1.00 88.62 182 ALA A N 1
ATOM 1424 C CA . ALA A 1 182 ? -36.949 10.399 -23.513 1.00 88.62 182 ALA A CA 1
ATOM 1425 C C . ALA A 1 182 ? -37.802 11.205 -22.512 1.00 88.62 182 ALA A C 1
ATOM 1427 O O . ALA A 1 182 ? -39.000 11.391 -22.726 1.00 88.62 182 ALA A O 1
ATOM 1428 N N . ARG A 1 183 ? -37.200 11.697 -21.419 1.00 87.38 183 ARG A N 1
ATOM 1429 C CA . ARG A 1 183 ? -37.891 12.484 -20.380 1.00 87.38 183 ARG A CA 1
ATOM 1430 C C . ARG A 1 183 ? -37.957 13.984 -20.660 1.00 87.38 183 ARG A C 1
ATOM 1432 O O . ARG A 1 183 ? -38.702 14.690 -19.974 1.00 87.38 183 ARG A O 1
ATOM 1439 N N . ALA A 1 184 ? -37.178 14.492 -21.610 1.00 87.44 184 ALA A N 1
ATOM 1440 C CA . ALA A 1 184 ? -37.129 15.916 -21.898 1.00 87.44 184 ALA A CA 1
ATOM 1441 C C . ALA A 1 184 ? -38.433 16.387 -22.564 1.00 87.44 184 ALA A C 1
ATOM 1443 O O . ALA A 1 184 ? -38.897 15.821 -23.549 1.00 87.44 184 ALA A O 1
ATOM 1444 N N . ARG A 1 185 ? -39.024 17.469 -22.037 1.00 80.06 185 ARG A N 1
ATOM 1445 C CA . ARG A 1 185 ? -40.226 18.112 -22.610 1.00 80.06 185 ARG A CA 1
ATOM 1446 C C . ARG A 1 185 ? -39.918 19.069 -23.778 1.00 80.06 185 ARG A C 1
ATOM 1448 O O . ARG A 1 185 ? -40.813 19.772 -24.229 1.00 80.06 185 ARG A O 1
ATOM 1455 N N . GLY A 1 186 ? -38.667 19.134 -24.237 1.00 82.38 186 GLY A N 1
ATOM 1456 C CA . GLY A 1 186 ? -38.195 20.045 -25.284 1.00 82.38 186 GLY A CA 1
ATOM 1457 C C . GLY A 1 186 ? -36.859 19.584 -25.869 1.00 82.38 186 GLY A C 1
ATOM 1458 O O . GLY A 1 186 ? -36.390 18.499 -25.529 1.00 82.38 186 GLY A O 1
ATOM 1459 N N . ALA A 1 187 ? -36.253 20.405 -26.731 1.00 87.25 187 ALA A N 1
ATOM 1460 C CA . ALA A 1 187 ? -34.974 20.087 -27.368 1.00 87.25 187 ALA A CA 1
ATOM 1461 C C . ALA A 1 187 ? -33.868 19.840 -26.327 1.00 87.25 187 ALA A C 1
ATOM 1463 O O . ALA A 1 187 ? -33.780 20.549 -25.319 1.00 87.25 187 ALA A O 1
ATOM 1464 N N . VAL A 1 188 ? -33.033 18.832 -26.583 1.00 94.06 188 VAL A N 1
ATOM 1465 C CA . VAL A 1 188 ? -31.888 18.474 -25.737 1.00 94.06 188 VAL A CA 1
ATOM 1466 C C . VAL A 1 188 ? -30.601 18.868 -26.447 1.00 94.06 188 VAL A C 1
ATOM 1468 O O . VAL A 1 188 ? -30.422 18.568 -27.626 1.00 94.06 188 VAL A O 1
ATOM 1471 N N . ARG A 1 189 ? -29.692 19.527 -25.731 1.00 94.56 189 ARG A N 1
ATOM 1472 C CA . ARG A 1 189 ? -28.347 19.845 -26.217 1.00 94.56 189 ARG A CA 1
ATOM 1473 C C . ARG A 1 189 ? -27.327 18.973 -25.499 1.00 94.56 189 ARG A C 1
ATOM 1475 O O . ARG A 1 189 ? -27.313 18.937 -24.270 1.00 94.56 189 ARG A O 1
ATOM 1482 N N . ILE A 1 190 ? -26.479 18.295 -26.265 1.00 95.88 190 ILE A N 1
ATOM 1483 C CA . ILE A 1 190 ? -25.369 17.492 -25.747 1.00 95.88 190 ILE A CA 1
ATOM 1484 C C . ILE A 1 190 ? -24.076 18.043 -26.334 1.00 95.88 190 ILE A C 1
ATOM 1486 O O . ILE A 1 190 ? -23.836 17.908 -27.529 1.00 95.88 190 ILE A O 1
ATOM 1490 N N . ASP A 1 191 ? -23.260 18.666 -25.498 1.00 95.69 191 ASP A N 1
ATOM 1491 C CA . ASP A 1 191 ? -21.899 19.068 -25.833 1.00 95.69 191 ASP A CA 1
ATOM 1492 C C . ASP A 1 191 ? -20.947 17.899 -25.484 1.00 95.69 191 ASP A C 1
ATOM 1494 O O . ASP A 1 191 ? -21.065 17.289 -24.422 1.00 95.69 191 ASP A O 1
ATOM 1498 N N . VAL A 1 192 ? -20.015 17.540 -26.363 1.00 96.31 192 VAL A N 1
ATOM 1499 C CA . VAL A 1 192 ? -18.983 16.522 -26.100 1.00 96.31 192 VAL A CA 1
ATOM 1500 C C . VAL A 1 192 ? -17.622 17.199 -26.170 1.00 96.31 192 VAL A C 1
ATOM 1502 O O . VAL A 1 192 ? -17.306 17.843 -27.170 1.00 96.31 192 VAL A O 1
ATOM 1505 N N . THR A 1 193 ? -16.815 17.075 -25.118 1.00 95.81 193 THR A N 1
ATOM 1506 C CA . THR A 1 193 ? -15.526 17.772 -25.029 1.00 95.81 193 THR A CA 1
ATOM 1507 C C . THR A 1 193 ? -14.418 16.906 -24.449 1.00 95.81 193 THR A C 1
ATOM 1509 O O . THR A 1 193 ? -14.648 16.016 -23.627 1.00 95.81 193 THR A O 1
ATOM 1512 N N . GLY A 1 194 ? -13.193 17.219 -24.858 1.00 92.69 194 GLY A N 1
ATOM 1513 C CA . GLY A 1 194 ? -11.973 16.675 -24.288 1.00 92.69 194 GLY A CA 1
ATOM 1514 C C . GLY A 1 194 ? -10.737 17.392 -24.827 1.00 92.69 194 GLY A C 1
ATOM 1515 O O . GLY A 1 194 ? -10.797 18.135 -25.810 1.00 92.69 194 GLY A O 1
ATOM 1516 N N . HIS A 1 195 ? -9.602 17.136 -24.180 1.00 90.38 195 HIS A N 1
ATOM 1517 C CA . HIS A 1 195 ? -8.286 17.644 -24.575 1.00 90.38 195 HIS A CA 1
ATOM 1518 C C . HIS A 1 195 ? -7.389 16.489 -25.043 1.00 90.38 195 HIS A C 1
ATOM 1520 O O . HIS A 1 195 ? -7.493 15.378 -24.513 1.00 90.38 195 HIS A O 1
ATOM 1526 N N . SER A 1 196 ? -6.528 16.725 -26.036 1.00 88.62 196 SER A N 1
ATOM 1527 C CA . SER A 1 196 ? -5.604 15.720 -26.584 1.00 88.62 196 SER A CA 1
ATOM 1528 C C . SER A 1 196 ? -6.353 14.506 -27.161 1.00 88.62 196 SER A C 1
ATOM 1530 O O . SER A 1 196 ? -7.316 14.670 -27.915 1.00 88.62 196 SER A O 1
ATOM 1532 N N . LEU A 1 197 ? -5.988 13.275 -26.785 1.00 85.94 197 LEU A N 1
ATOM 1533 C CA . LEU A 1 197 ? -6.741 12.066 -27.149 1.00 85.94 197 LEU A CA 1
ATOM 1534 C C . LEU A 1 197 ? -8.227 12.143 -26.753 1.00 85.94 197 LEU A C 1
ATOM 1536 O O . LEU A 1 197 ? -9.085 11.658 -27.489 1.00 85.94 197 LEU A O 1
ATOM 1540 N N . GLY A 1 198 ? -8.549 12.783 -25.626 1.00 87.88 198 GLY A N 1
ATOM 1541 C CA . GLY A 1 198 ? -9.932 12.992 -25.196 1.00 87.88 198 GLY A CA 1
ATOM 1542 C C . GLY A 1 198 ? -10.697 13.882 -26.174 1.00 87.88 198 GLY A C 1
ATOM 1543 O O . GLY A 1 198 ? -11.880 13.662 -26.402 1.00 87.88 198 GLY A O 1
ATOM 1544 N N . GLY A 1 199 ? -10.012 14.833 -26.818 1.00 90.31 199 GLY A N 1
ATOM 1545 C CA . GLY A 1 199 ? -10.570 15.666 -27.883 1.00 90.31 199 GLY A CA 1
ATOM 1546 C C . GLY A 1 199 ? -10.849 14.877 -29.165 1.00 90.31 199 GLY A C 1
ATOM 1547 O O . GLY A 1 199 ? -11.911 15.042 -29.762 1.00 90.31 199 GLY A O 1
ATOM 1548 N N . ALA A 1 200 ? -9.951 13.965 -29.553 1.00 89.81 200 ALA A N 1
ATOM 1549 C CA . ALA A 1 200 ? -10.181 13.072 -30.695 1.00 89.81 200 ALA A CA 1
ATOM 1550 C C . ALA A 1 200 ? -11.385 12.143 -30.447 1.00 89.81 200 ALA A C 1
ATOM 1552 O O . ALA A 1 200 ? -12.256 11.983 -31.307 1.00 89.81 200 ALA A O 1
ATOM 1553 N N . LEU A 1 201 ? -11.483 11.588 -29.235 1.00 90.75 201 LEU A N 1
ATOM 1554 C CA . LEU A 1 201 ? -12.623 10.774 -28.812 1.00 90.75 201 LEU A CA 1
ATOM 1555 C C . LEU A 1 201 ? -13.912 11.586 -28.682 1.00 90.75 201 LEU A C 1
ATOM 1557 O O . LEU A 1 201 ? -14.974 11.050 -28.974 1.00 90.75 201 LEU A O 1
ATOM 1561 N N . ALA A 1 202 ? -13.841 12.862 -28.299 1.00 92.94 202 ALA A N 1
ATOM 1562 C CA . ALA A 1 202 ? -15.006 13.739 -28.233 1.00 92.94 202 ALA A CA 1
ATOM 1563 C C . ALA A 1 202 ? -15.632 13.967 -29.613 1.00 92.94 202 ALA A C 1
ATOM 1565 O O . ALA A 1 202 ? -16.839 13.781 -29.769 1.00 92.94 202 ALA A O 1
ATOM 1566 N N . GLY A 1 203 ? -14.816 14.290 -30.623 1.00 92.06 203 GLY A N 1
ATOM 1567 C CA . GLY A 1 203 ? -15.289 14.413 -32.006 1.00 92.06 203 GLY A CA 1
ATOM 1568 C C . GLY A 1 203 ? -15.867 13.098 -32.535 1.00 92.06 203 GLY A C 1
ATOM 1569 O O . GLY A 1 203 ? -16.964 13.070 -33.090 1.00 92.06 203 GLY A O 1
ATOM 1570 N N . THR A 1 204 ? -15.175 11.987 -32.271 1.00 92.50 204 THR A N 1
ATOM 1571 C CA . THR A 1 204 ? -15.592 10.653 -32.729 1.00 92.50 204 THR A CA 1
ATOM 1572 C C . THR A 1 204 ? -16.879 10.172 -32.042 1.00 92.50 204 THR A C 1
ATOM 1574 O O . THR A 1 204 ? -17.770 9.633 -32.697 1.00 92.50 204 THR A O 1
ATOM 1577 N N . LEU A 1 205 ? -17.026 10.393 -30.731 1.00 93.44 205 LEU A N 1
ATOM 1578 C CA . LEU A 1 205 ? -18.245 10.062 -29.990 1.00 93.44 205 LEU A CA 1
ATOM 1579 C C . LEU A 1 205 ? -19.420 10.931 -30.445 1.00 93.44 205 LEU A C 1
ATOM 1581 O O . LEU A 1 205 ? -20.527 10.419 -30.568 1.00 93.44 205 LEU A O 1
ATOM 1585 N N . ALA A 1 206 ? -19.200 12.219 -30.721 1.00 94.06 206 ALA A N 1
ATOM 1586 C CA . ALA A 1 206 ? -20.250 13.094 -31.234 1.00 94.06 206 ALA A CA 1
ATOM 1587 C C . ALA A 1 206 ? -20.772 12.633 -32.605 1.00 94.06 206 ALA A C 1
ATOM 1589 O O . ALA A 1 206 ? -21.987 12.628 -32.830 1.00 94.06 206 ALA A O 1
ATOM 1590 N N . LEU A 1 207 ? -19.869 12.195 -33.489 1.00 93.00 207 LEU A N 1
ATOM 1591 C CA . LEU A 1 207 ? -20.227 11.576 -34.764 1.00 93.00 207 LEU A CA 1
ATOM 1592 C C . LEU A 1 207 ? -21.005 10.272 -34.553 1.00 93.00 207 LEU A C 1
ATOM 1594 O O . LEU A 1 207 ? -22.103 10.138 -35.080 1.00 93.00 207 LEU A O 1
ATOM 1598 N N . CYS A 1 208 ? -20.499 9.362 -33.714 1.00 91.69 208 CYS A N 1
ATOM 1599 C CA . CYS A 1 208 ? -21.172 8.102 -33.374 1.00 91.69 208 CYS A CA 1
ATOM 1600 C C . CYS A 1 208 ? -22.587 8.337 -32.816 1.00 91.69 208 CYS A C 1
ATOM 1602 O O . CYS A 1 208 ? -23.550 7.725 -33.273 1.00 91.69 208 CYS A O 1
ATOM 1604 N N . LEU A 1 209 ? -22.749 9.277 -31.878 1.00 91.56 209 LEU A N 1
ATOM 1605 C CA . LEU A 1 209 ? -24.060 9.639 -31.342 1.00 91.56 209 LEU A CA 1
ATOM 1606 C C . LEU A 1 209 ? -24.987 10.173 -32.436 1.00 91.56 209 LEU A C 1
ATOM 1608 O O . LEU A 1 209 ? -26.159 9.820 -32.419 1.00 91.56 209 LEU A O 1
ATOM 1612 N N . THR A 1 210 ? -24.487 10.981 -33.372 1.00 91.50 210 THR A N 1
ATOM 1613 C CA . THR A 1 210 ? -25.286 11.542 -34.477 1.00 91.50 210 THR A CA 1
ATOM 1614 C C . THR A 1 210 ? -25.710 10.460 -35.475 1.00 91.50 210 THR A C 1
ATOM 1616 O O . THR A 1 210 ? -26.891 10.364 -35.814 1.00 91.50 210 THR A O 1
ATOM 1619 N N . ASP A 1 211 ? -24.780 9.591 -35.870 1.00 88.81 211 ASP A N 1
ATOM 1620 C CA . ASP A 1 211 ? -25.009 8.480 -36.803 1.00 88.81 211 ASP A CA 1
ATOM 1621 C C . ASP A 1 211 ? -25.993 7.435 -36.250 1.00 88.81 211 ASP A C 1
ATOM 1623 O O . ASP A 1 211 ? -26.671 6.747 -37.013 1.00 88.81 211 ASP A O 1
ATOM 1627 N N . LEU A 1 212 ? -26.114 7.334 -34.922 1.00 87.88 212 LEU A N 1
ATOM 1628 C CA . LEU A 1 212 ? -27.036 6.424 -34.240 1.00 87.88 212 LEU A CA 1
ATOM 1629 C C . LEU A 1 212 ? -28.416 7.052 -33.902 1.00 87.88 212 LEU A C 1
ATOM 1631 O O . LEU A 1 212 ? -29.198 6.434 -33.167 1.00 87.88 212 LEU A O 1
ATOM 1635 N N . GLN A 1 213 ? -28.751 8.251 -34.419 1.00 87.50 213 GLN A N 1
ATOM 1636 C CA . GLN A 1 213 ? -30.085 8.881 -34.274 1.00 87.50 213 GLN A CA 1
ATOM 1637 C C . GLN A 1 213 ? -31.041 8.571 -35.451 1.00 87.50 213 GLN A C 1
ATOM 1639 O O . GLN A 1 213 ? -30.643 8.594 -36.616 1.00 87.50 213 GLN A O 1
ATOM 1644 N N . GLY A 1 214 ? -32.352 8.444 -35.185 1.00 74.38 214 GLY A N 1
ATOM 1645 C CA . GLY A 1 214 ? -33.411 8.316 -36.216 1.00 74.38 214 GLY A CA 1
ATOM 1646 C C . GLY A 1 214 ? -34.154 6.970 -36.237 1.00 74.38 214 GLY A C 1
ATOM 1647 O O . GLY A 1 214 ? -33.924 6.138 -35.368 1.00 74.38 214 GLY A O 1
ATOM 1648 N N . THR A 1 215 ? -35.069 6.758 -37.198 1.00 62.09 215 THR A N 1
ATOM 1649 C CA . THR A 1 215 ? -36.156 5.753 -37.092 1.00 62.09 215 THR A CA 1
ATOM 1650 C C . THR A 1 215 ? -36.062 4.487 -37.950 1.00 62.09 215 THR A C 1
ATOM 1652 O O . THR A 1 215 ? -36.682 3.498 -37.564 1.00 62.09 215 THR A O 1
ATOM 1655 N N . ASP A 1 216 ? -35.292 4.433 -39.045 1.00 61.97 216 ASP A N 1
ATOM 1656 C CA . ASP A 1 216 ? -35.432 3.304 -39.999 1.00 61.97 216 ASP A CA 1
ATOM 1657 C C . ASP A 1 216 ? -34.115 2.685 -40.512 1.00 61.97 216 ASP A C 1
ATOM 1659 O O . ASP A 1 216 ? -34.112 1.523 -40.903 1.00 61.97 216 ASP A O 1
ATOM 1663 N N . GLU A 1 217 ? -32.977 3.390 -40.453 1.00 67.50 217 GLU A N 1
ATOM 1664 C CA . GLU A 1 217 ? -31.697 2.886 -41.002 1.00 67.50 217 GLU A CA 1
ATOM 1665 C C . GLU A 1 217 ? -30.737 2.281 -39.952 1.00 67.50 217 GLU A C 1
ATOM 1667 O O . GLU A 1 217 ? -29.838 1.520 -40.304 1.00 67.50 217 GLU A O 1
ATOM 1672 N N . VAL A 1 218 ? -30.925 2.578 -38.660 1.00 72.56 218 VAL A N 1
ATOM 1673 C CA . VAL A 1 218 ? -30.081 2.081 -37.552 1.00 72.56 218 VAL A CA 1
ATOM 1674 C C . VAL A 1 218 ? -30.807 0.952 -36.812 1.00 72.56 218 VAL A C 1
ATOM 1676 O O . VAL A 1 218 ? -31.976 1.156 -36.460 1.00 72.56 218 VAL A O 1
ATOM 1679 N N . PRO A 1 219 ? -30.161 -0.197 -36.514 1.00 71.62 219 PRO A N 1
ATOM 1680 C CA . PRO A 1 219 ? -30.769 -1.270 -35.729 1.00 71.62 219 PRO A CA 1
ATOM 1681 C C . PRO A 1 219 ? -31.384 -0.753 -34.425 1.00 71.62 219 PRO A C 1
ATOM 1683 O O . PRO A 1 219 ? -30.765 0.038 -33.712 1.00 71.62 219 PRO A O 1
ATOM 1686 N N . GLU A 1 220 ? -32.589 -1.216 -34.087 1.00 69.69 220 GLU A N 1
ATOM 1687 C CA . GLU A 1 220 ? -33.330 -0.759 -32.899 1.00 69.69 220 GLU A CA 1
ATOM 1688 C C . GLU A 1 220 ? -32.515 -0.903 -31.599 1.00 69.69 220 GLU A C 1
ATOM 1690 O O . GLU A 1 220 ? -32.601 -0.066 -30.700 1.00 69.69 220 GLU A O 1
ATOM 1695 N N . THR A 1 221 ? -31.651 -1.919 -31.535 1.00 67.75 221 THR A N 1
ATOM 1696 C CA . THR A 1 221 ? -30.745 -2.198 -30.412 1.00 67.75 221 THR A CA 1
ATOM 1697 C C . THR A 1 221 ? -29.617 -1.176 -30.243 1.00 67.75 221 THR A C 1
ATOM 1699 O O . THR A 1 221 ? -29.128 -1.009 -29.128 1.00 67.75 221 THR A O 1
ATOM 1702 N N . LEU A 1 222 ? -29.214 -0.481 -31.311 1.00 69.62 222 LEU A N 1
ATOM 1703 C CA . LEU A 1 222 ? -28.137 0.523 -31.309 1.00 69.62 222 LEU A CA 1
ATOM 1704 C C . LEU A 1 222 ? -28.668 1.965 -31.278 1.00 69.62 222 LEU A C 1
ATOM 1706 O O . LEU A 1 222 ? -27.913 2.915 -31.080 1.00 69.62 222 LEU A O 1
ATOM 1710 N N . ARG A 1 223 ? -29.979 2.134 -31.449 1.00 83.31 223 ARG A N 1
ATOM 1711 C CA . ARG A 1 223 ? -30.649 3.430 -31.525 1.00 83.31 223 ARG A CA 1
ATOM 1712 C C . ARG A 1 223 ? -30.905 4.028 -30.142 1.00 83.31 223 ARG A C 1
ATOM 1714 O O . ARG A 1 223 ? -31.573 3.424 -29.286 1.00 83.31 223 ARG A O 1
ATOM 1721 N N . TRP A 1 224 ? -30.436 5.259 -29.938 1.00 86.81 224 TRP A N 1
ATOM 1722 C CA . TRP A 1 224 ? -30.535 5.942 -28.641 1.00 86.81 224 TRP A CA 1
ATOM 1723 C C . TRP A 1 224 ? -31.504 7.139 -28.623 1.00 86.81 224 TRP A C 1
ATOM 1725 O O . TRP A 1 224 ? -32.124 7.373 -27.590 1.00 86.81 224 TRP A O 1
ATOM 1735 N N . ASP A 1 225 ? -31.711 7.826 -29.752 1.00 88.00 225 ASP A N 1
ATOM 1736 C CA . ASP A 1 225 ? -32.664 8.942 -29.905 1.00 88.00 225 ASP A CA 1
ATOM 1737 C C . ASP A 1 225 ? -33.494 8.785 -31.199 1.00 88.00 225 ASP A C 1
ATOM 1739 O O . ASP A 1 225 ? -33.112 9.301 -32.256 1.00 88.00 225 ASP A O 1
ATOM 1743 N N . PRO A 1 226 ? -34.605 8.021 -31.157 1.00 82.75 226 PRO A N 1
ATOM 1744 C CA . PRO A 1 226 ? -35.427 7.752 -32.339 1.00 82.75 226 PRO A CA 1
ATOM 1745 C C . PRO A 1 226 ? -36.097 9.015 -32.898 1.00 82.75 226 PRO A C 1
ATOM 1747 O O . PRO A 1 226 ? -36.199 9.156 -34.112 1.00 82.75 226 PRO A O 1
ATOM 1750 N N . ASP A 1 227 ? -36.491 9.952 -32.032 1.00 84.69 227 ASP A N 1
ATOM 1751 C CA . ASP A 1 227 ? -37.252 11.153 -32.404 1.00 84.69 227 ASP A CA 1
ATOM 1752 C C . ASP A 1 227 ? -36.356 12.337 -32.818 1.00 84.69 227 ASP A C 1
ATOM 1754 O O . ASP A 1 227 ? -36.865 13.429 -33.078 1.00 84.69 227 ASP A O 1
ATOM 1758 N N . ARG A 1 228 ? -35.023 12.160 -32.825 1.00 87.81 228 ARG A N 1
ATOM 1759 C CA . ARG A 1 228 ? -34.027 13.228 -33.056 1.00 87.81 228 ARG A CA 1
ATOM 1760 C C . ARG A 1 228 ? -34.262 14.467 -32.175 1.00 87.81 228 ARG A C 1
ATOM 1762 O O . ARG A 1 228 ? -34.111 15.609 -32.618 1.00 87.81 228 ARG A O 1
ATOM 1769 N N . LYS A 1 229 ? -34.652 14.247 -30.914 1.00 89.81 229 LYS A N 1
ATOM 1770 C CA . LYS A 1 229 ? -34.895 15.312 -29.921 1.00 89.81 229 LYS A CA 1
ATOM 1771 C C . LYS A 1 229 ? -33.602 15.949 -29.422 1.00 89.81 229 LYS A C 1
ATOM 1773 O O . LYS A 1 229 ? -33.623 17.099 -28.967 1.00 89.81 229 LYS A O 1
ATOM 1778 N N . ALA A 1 230 ? -32.498 15.212 -29.468 1.00 92.56 230 ALA A N 1
ATOM 1779 C CA . ALA A 1 230 ? -31.187 15.701 -29.098 1.00 92.56 230 ALA A CA 1
ATOM 1780 C C . ALA A 1 230 ? -30.436 16.251 -30.307 1.00 92.56 230 ALA A C 1
ATOM 1782 O O . ALA A 1 230 ? -30.424 15.670 -31.391 1.00 92.56 230 ALA A O 1
ATOM 1783 N N . ARG A 1 231 ? -29.736 17.358 -30.093 1.00 94.19 231 ARG A N 1
ATOM 1784 C CA . ARG A 1 231 ? -28.683 17.825 -30.986 1.00 94.19 231 ARG A CA 1
ATOM 1785 C C . ARG A 1 231 ? -27.344 17.693 -30.269 1.00 94.19 231 ARG A C 1
ATOM 1787 O O . ARG A 1 231 ? -27.218 18.064 -29.100 1.00 94.19 231 ARG A O 1
ATOM 1794 N N . VAL A 1 232 ? -26.369 17.139 -30.980 1.00 94.44 232 VAL A N 1
ATOM 1795 C CA . VAL A 1 232 ? -25.015 16.884 -30.479 1.00 94.44 232 VAL A CA 1
ATOM 1796 C C . VAL A 1 232 ? -24.053 17.924 -31.052 1.00 94.44 232 VAL A C 1
ATOM 1798 O O . VAL A 1 232 ? -24.142 18.245 -32.240 1.00 94.44 232 VAL A O 1
ATOM 1801 N N . TRP A 1 233 ? -23.174 18.445 -30.198 1.00 94.25 233 TRP A N 1
ATOM 1802 C CA . TRP A 1 233 ? -22.061 19.334 -30.522 1.00 94.25 233 TRP A CA 1
ATOM 1803 C C . TRP A 1 233 ? -20.752 18.721 -30.038 1.00 94.25 233 TRP A C 1
ATOM 1805 O O . TRP A 1 233 ? -20.731 18.017 -29.029 1.00 94.25 233 TRP A O 1
ATOM 1815 N N . ALA A 1 234 ? -19.656 19.029 -30.723 1.00 93.69 234 ALA A N 1
ATOM 1816 C CA . ALA A 1 234 ? -18.313 18.644 -30.312 1.00 93.69 234 ALA A CA 1
ATOM 1817 C C . ALA A 1 234 ? -17.436 19.882 -30.116 1.00 93.69 234 ALA A C 1
ATOM 1819 O O . ALA A 1 234 ? -17.438 20.790 -30.946 1.00 93.69 234 ALA A O 1
ATOM 1820 N N . THR A 1 235 ? -16.649 19.906 -29.045 1.00 93.88 235 THR A N 1
ATOM 1821 C CA . THR A 1 235 ? -15.546 20.855 -28.876 1.00 93.88 235 THR A CA 1
ATOM 1822 C C . THR A 1 235 ? -14.265 20.061 -28.673 1.00 93.88 235 THR A C 1
ATOM 1824 O O . THR A 1 235 ? -14.051 19.446 -27.629 1.00 93.88 235 THR A O 1
ATOM 1827 N N . THR A 1 236 ? -13.423 20.028 -29.702 1.00 92.81 236 THR A N 1
ATOM 1828 C CA . THR A 1 236 ? -12.196 19.226 -29.709 1.00 92.81 236 THR A CA 1
ATOM 1829 C C . THR A 1 236 ? -11.000 20.143 -29.494 1.00 92.81 236 THR A C 1
ATOM 1831 O O . THR A 1 236 ? -10.749 21.030 -30.314 1.00 92.81 236 THR A O 1
ATOM 1834 N N . ILE A 1 237 ? -10.253 19.936 -28.411 1.00 91.81 237 ILE A N 1
ATOM 1835 C CA . ILE A 1 237 ? -9.125 20.796 -28.042 1.00 91.81 237 ILE A CA 1
ATOM 1836 C C . ILE A 1 237 ? -7.835 19.992 -28.144 1.00 91.81 237 ILE A C 1
ATOM 1838 O O . ILE A 1 237 ? -7.748 18.900 -27.584 1.00 91.81 237 ILE A O 1
ATOM 1842 N N . ALA A 1 238 ? -6.835 20.522 -28.850 1.00 90.31 238 ALA A N 1
ATOM 1843 C CA . ALA A 1 238 ? -5.534 19.867 -29.025 1.00 90.31 238 ALA A CA 1
ATOM 1844 C C . ALA A 1 238 ? -5.630 18.419 -29.566 1.00 90.31 238 ALA A C 1
ATOM 1846 O O . ALA A 1 238 ? -4.781 17.579 -29.275 1.00 90.31 238 ALA A O 1
ATOM 1847 N N . ALA A 1 239 ? -6.702 18.106 -30.300 1.00 88.94 239 ALA A N 1
ATOM 1848 C CA . ALA A 1 239 ? -7.013 16.752 -30.738 1.00 88.94 239 ALA A CA 1
ATOM 1849 C C . ALA A 1 239 ? -6.066 16.276 -31.845 1.00 88.94 239 ALA A C 1
ATOM 1851 O O . ALA A 1 239 ? -5.627 17.073 -32.670 1.00 88.94 239 ALA A O 1
ATOM 1852 N N . ILE A 1 240 ? -5.807 14.969 -31.879 1.00 87.44 240 ILE A N 1
ATOM 1853 C CA . ILE A 1 240 ? -5.179 14.269 -33.010 1.00 87.44 240 ILE A CA 1
ATOM 1854 C C . ILE A 1 240 ? -6.243 13.894 -34.058 1.00 87.44 240 ILE A C 1
ATOM 1856 O O . ILE A 1 240 ? -7.413 13.735 -33.689 1.00 87.44 240 ILE A O 1
ATOM 1860 N N . PRO A 1 241 ? -5.887 13.733 -35.346 1.00 89.31 241 PRO A N 1
ATOM 1861 C CA . PRO A 1 241 ? -6.841 13.276 -36.350 1.00 89.31 241 PRO A CA 1
ATOM 1862 C C . PRO A 1 241 ? -7.258 11.828 -36.063 1.00 89.31 241 PRO A C 1
ATOM 1864 O O . PRO A 1 241 ? -6.431 10.979 -35.734 1.00 89.31 241 PRO A O 1
ATOM 1867 N N . ALA A 1 242 ? -8.553 11.540 -36.182 1.00 89.19 242 ALA A N 1
ATOM 1868 C CA . ALA A 1 242 ? -9.100 10.229 -35.831 1.00 89.19 242 ALA A CA 1
ATOM 1869 C C . ALA A 1 242 ? -9.070 9.219 -36.991 1.00 89.19 242 ALA A C 1
ATOM 1871 O O . ALA A 1 242 ? -8.991 8.011 -36.757 1.00 89.19 242 ALA A O 1
ATOM 1872 N N . GLY A 1 243 ? -9.124 9.702 -38.233 1.00 90.88 243 GLY A N 1
ATOM 1873 C CA . GLY A 1 243 ? -9.324 8.872 -39.416 1.00 90.88 243 GLY A CA 1
ATOM 1874 C C . GLY A 1 243 ? -8.851 9.535 -40.704 1.00 90.88 243 GLY A C 1
ATOM 1875 O O . GLY A 1 243 ? -8.100 10.514 -40.679 1.00 90.88 243 GLY A O 1
ATOM 1876 N N . ASP A 1 244 ? -9.273 8.963 -41.823 1.00 92.56 244 ASP A N 1
ATOM 1877 C CA . ASP A 1 244 ? -8.890 9.369 -43.172 1.00 92.56 244 ASP A CA 1
ATOM 1878 C C . ASP A 1 244 ? -9.722 10.557 -43.718 1.00 92.56 244 ASP A C 1
ATOM 1880 O O . ASP A 1 244 ? -10.623 11.060 -43.036 1.00 92.56 244 ASP A O 1
ATOM 1884 N N . PRO A 1 245 ? -9.423 11.069 -44.930 1.00 93.00 245 PRO A N 1
ATOM 1885 C CA . PRO A 1 245 ? -10.186 12.162 -45.540 1.00 93.00 245 PRO A CA 1
ATOM 1886 C C . PRO A 1 245 ? -11.688 11.893 -45.686 1.00 93.00 245 PRO A C 1
ATOM 1888 O O . PRO A 1 245 ? -12.490 12.809 -45.497 1.00 93.00 245 PRO A O 1
ATOM 1891 N N . ASP A 1 246 ? -12.078 10.650 -45.982 1.00 93.62 246 ASP A N 1
ATOM 1892 C CA . ASP A 1 246 ? -13.485 10.261 -46.101 1.00 93.62 246 ASP A CA 1
ATOM 1893 C C . ASP A 1 246 ? -14.175 10.276 -44.729 1.00 93.62 246 ASP A C 1
ATOM 1895 O O . ASP A 1 246 ? -15.321 10.719 -44.625 1.00 93.62 246 ASP A O 1
ATOM 1899 N N . PHE A 1 247 ? -13.479 9.866 -43.662 1.00 93.50 247 PHE A N 1
ATOM 1900 C CA . PHE A 1 247 ? -13.946 10.002 -42.280 1.00 93.50 247 PHE A CA 1
ATOM 1901 C C . PHE A 1 247 ? -14.132 11.465 -41.880 1.00 93.50 247 PHE A C 1
ATOM 1903 O O . PHE A 1 247 ? -15.183 11.824 -41.345 1.00 93.50 247 PHE A O 1
ATOM 1910 N N . ALA A 1 248 ? -13.162 12.328 -42.187 1.00 91.75 248 ALA A N 1
ATOM 1911 C CA . ALA A 1 248 ? -13.275 13.760 -41.926 1.00 91.75 248 ALA A CA 1
ATOM 1912 C C . ALA A 1 248 ? -14.462 14.386 -42.683 1.00 91.75 248 ALA A C 1
ATOM 1914 O O . ALA A 1 248 ? -15.257 15.110 -42.085 1.00 91.75 248 ALA A O 1
ATOM 1915 N N . ALA A 1 249 ? -14.629 14.058 -43.968 1.00 92.50 249 ALA A N 1
ATOM 1916 C CA . ALA A 1 249 ? -15.735 14.550 -44.789 1.00 92.50 249 ALA A CA 1
ATOM 1917 C C . ALA A 1 249 ? -17.107 14.045 -44.308 1.00 92.50 249 ALA A C 1
ATOM 1919 O O . ALA A 1 249 ? -18.068 14.815 -44.295 1.00 92.50 249 ALA A O 1
ATOM 1920 N N . HIS A 1 250 ? -17.200 12.782 -43.878 1.00 93.44 250 HIS A N 1
ATOM 1921 C CA . HIS A 1 250 ? -18.421 12.232 -43.278 1.00 93.44 250 HIS A CA 1
ATOM 1922 C C . HIS A 1 250 ? -18.750 12.943 -41.961 1.00 93.44 250 HIS A C 1
ATOM 1924 O O . HIS A 1 250 ? -19.886 13.371 -41.760 1.00 93.44 250 HIS A O 1
ATOM 1930 N N . SER A 1 251 ? -17.748 13.160 -41.105 1.00 91.81 251 SER A N 1
ATOM 1931 C CA . SER A 1 251 ? -17.917 13.899 -39.852 1.00 91.81 251 SER A CA 1
ATOM 1932 C C . SER A 1 251 ? -18.402 15.333 -40.076 1.00 91.81 251 SER A C 1
ATOM 1934 O O . SER A 1 251 ? -19.310 15.782 -39.375 1.00 91.81 251 SER A O 1
ATOM 1936 N N . ASP A 1 252 ? -17.817 16.047 -41.041 1.00 90.12 252 ASP A N 1
ATOM 1937 C CA . ASP A 1 252 ? -18.212 17.415 -41.396 1.00 90.12 252 ASP A CA 1
ATOM 1938 C C . ASP A 1 252 ? -19.668 17.467 -41.876 1.00 90.12 252 ASP A C 1
ATOM 1940 O O . ASP A 1 252 ? -20.431 18.335 -41.449 1.00 90.12 252 ASP A O 1
ATOM 1944 N N . ALA A 1 253 ? -20.065 16.510 -42.722 1.00 90.00 253 ALA A N 1
ATOM 1945 C CA . ALA A 1 253 ? -21.416 16.430 -43.266 1.00 90.00 253 ALA A CA 1
ATOM 1946 C C . ALA A 1 253 ? -22.474 16.137 -42.189 1.00 90.00 253 ALA A C 1
ATOM 1948 O O . ALA A 1 253 ? -23.562 16.706 -42.232 1.00 90.00 253 ALA A O 1
ATOM 1949 N N . GLN A 1 254 ? -22.172 15.264 -41.222 1.00 89.31 254 GLN A N 1
ATOM 1950 C CA . GLN A 1 254 ? -23.124 14.887 -40.170 1.00 89.31 254 GLN A CA 1
ATOM 1951 C C . GLN A 1 254 ? -23.231 15.939 -39.059 1.00 89.31 254 GLN A C 1
ATOM 1953 O O . GLN A 1 254 ? -24.322 16.207 -38.543 1.00 89.31 254 GLN A O 1
ATOM 1958 N N . LEU A 1 255 ? -22.107 16.545 -38.664 1.00 88.69 255 LEU A N 1
ATOM 1959 C CA . LEU A 1 255 ? -22.094 17.533 -37.586 1.00 88.69 255 LEU A CA 1
ATOM 1960 C C . LEU A 1 255 ? -22.487 18.935 -38.068 1.00 88.69 255 LEU A C 1
ATOM 1962 O O . LEU A 1 255 ? -23.029 19.679 -37.257 1.00 88.69 255 LEU A O 1
ATOM 1966 N N . ASP A 1 256 ? -22.312 19.279 -39.348 1.00 84.69 256 ASP A N 1
ATOM 1967 C CA . ASP A 1 256 ? -22.844 20.494 -39.999 1.00 84.69 256 ASP A CA 1
ATOM 1968 C C . ASP A 1 256 ? -22.681 21.775 -39.154 1.00 84.69 256 ASP A C 1
ATOM 1970 O O . ASP A 1 256 ? -23.626 22.315 -38.574 1.00 84.69 256 ASP A O 1
ATOM 1974 N N . GLY A 1 257 ? -21.432 22.209 -38.962 1.00 81.50 257 GLY A N 1
ATOM 1975 C CA . GLY A 1 257 ? -21.108 23.405 -38.170 1.00 81.50 257 GLY A CA 1
ATOM 1976 C C . GLY A 1 257 ? -21.275 23.255 -36.649 1.00 81.50 257 GLY A C 1
ATOM 1977 O O . GLY A 1 257 ? -21.024 24.205 -35.909 1.00 81.50 257 GLY A O 1
ATOM 1978 N N . ARG A 1 258 ? -21.652 22.070 -36.144 1.00 90.38 258 ARG A N 1
ATOM 1979 C CA . ARG A 1 258 ? -21.764 21.772 -34.698 1.00 90.38 258 ARG A CA 1
ATOM 1980 C C . ARG A 1 258 ? -20.488 21.195 -34.084 1.00 90.38 258 ARG A C 1
ATOM 1982 O O . ARG A 1 258 ? -20.520 20.674 -32.972 1.00 90.38 258 ARG A O 1
ATOM 1989 N N . CYS A 1 259 ? -19.368 21.287 -34.786 1.00 89.50 259 CYS A N 1
ATOM 1990 C CA . CYS A 1 259 ? -18.069 20.864 -34.290 1.00 89.50 259 CYS A CA 1
ATOM 1991 C C . CYS A 1 259 ? -17.091 22.036 -34.294 1.00 89.50 259 CYS A C 1
ATOM 1993 O O . CYS A 1 259 ? -16.857 22.650 -35.332 1.00 89.50 259 CYS A O 1
ATOM 1995 N N . ASP A 1 260 ? -16.522 22.322 -33.130 1.00 88.88 260 ASP A N 1
ATOM 1996 C CA . ASP A 1 260 ? -15.576 23.406 -32.910 1.00 88.88 260 ASP A CA 1
ATOM 1997 C C . ASP A 1 260 ? -14.196 22.834 -32.567 1.00 88.88 260 ASP A C 1
ATOM 1999 O O . ASP A 1 260 ? -14.011 22.198 -31.524 1.00 88.88 260 ASP A O 1
ATOM 2003 N N . ARG A 1 261 ? -13.223 23.045 -33.457 1.00 90.25 261 ARG A N 1
ATOM 2004 C CA . ARG A 1 261 ? -11.854 22.543 -33.304 1.00 90.25 261 ARG A CA 1
ATOM 2005 C C . ARG A 1 261 ? -10.930 23.672 -32.867 1.00 90.25 261 ARG A C 1
ATOM 2007 O O . ARG A 1 261 ? -10.777 24.664 -33.573 1.00 90.25 261 ARG A O 1
ATOM 2014 N N . VAL A 1 262 ? -10.279 23.506 -31.718 1.00 90.88 262 VAL A N 1
ATOM 2015 C CA . VAL A 1 262 ? -9.372 24.502 -31.132 1.00 90.88 262 VAL A CA 1
ATOM 2016 C C . VAL A 1 262 ? -7.958 23.932 -31.071 1.00 90.88 262 VAL A C 1
ATOM 2018 O O . VAL A 1 262 ? -7.728 22.885 -30.463 1.00 90.88 262 VAL A O 1
ATOM 2021 N N . ALA A 1 263 ? -7.002 24.633 -31.680 1.00 90.12 263 ALA A N 1
ATOM 2022 C CA . ALA A 1 263 ? -5.602 24.218 -31.714 1.00 90.12 263 ALA A CA 1
ATOM 2023 C C . ALA A 1 263 ? -4.662 25.415 -31.517 1.00 90.12 263 ALA A C 1
ATOM 2025 O O . ALA A 1 263 ? -4.858 26.474 -32.110 1.00 90.12 263 ALA A O 1
ATOM 2026 N N . ASN A 1 264 ? -3.629 25.243 -30.699 1.00 90.25 264 ASN A N 1
ATOM 2027 C CA . ASN A 1 264 ? -2.515 26.179 -30.576 1.00 90.25 264 ASN A CA 1
ATOM 2028 C C . ASN A 1 264 ? -1.568 26.000 -31.773 1.00 90.25 264 ASN A C 1
ATOM 2030 O O . ASN A 1 264 ? -1.201 24.878 -32.116 1.00 90.25 264 ASN A O 1
ATOM 2034 N N . SER A 1 265 ? -1.157 27.103 -32.403 1.00 87.06 265 SER A N 1
ATOM 2035 C CA . SER A 1 265 ? -0.260 27.098 -33.561 1.00 87.06 265 SER A CA 1
ATOM 2036 C C . SER A 1 265 ? 1.094 26.445 -33.282 1.00 87.06 265 SER A C 1
ATOM 2038 O O . SER A 1 265 ? 1.672 25.864 -34.202 1.00 87.06 265 SER A O 1
ATOM 2040 N N . LEU A 1 266 ? 1.551 26.501 -32.028 1.00 88.88 266 LEU A N 1
ATOM 2041 C CA . LEU A 1 266 ? 2.817 25.950 -31.545 1.00 88.88 266 LEU A CA 1
ATOM 2042 C C . LEU A 1 266 ? 2.680 24.597 -30.825 1.00 88.88 266 LEU A C 1
ATOM 2044 O O . LEU A 1 266 ? 3.679 24.058 -30.347 1.00 88.88 266 LEU A O 1
ATOM 2048 N N . ASP A 1 267 ? 1.476 24.039 -30.720 1.00 89.25 267 ASP A N 1
ATOM 2049 C CA . ASP A 1 267 ? 1.267 22.703 -30.161 1.00 89.25 267 ASP A CA 1
ATOM 2050 C C . ASP A 1 267 ? 1.524 21.644 -31.234 1.00 89.25 267 ASP A C 1
ATOM 2052 O O . ASP A 1 267 ? 0.911 21.665 -32.298 1.00 89.25 267 ASP A O 1
ATOM 2056 N N . ILE A 1 268 ? 2.436 20.710 -30.963 1.00 84.69 268 ILE A N 1
ATOM 2057 C CA . ILE A 1 268 ? 2.826 19.698 -31.948 1.00 84.69 268 ILE A CA 1
ATOM 2058 C C . ILE A 1 268 ? 1.800 18.569 -32.084 1.00 84.69 268 ILE A C 1
ATOM 2060 O O . ILE A 1 268 ? 1.788 17.884 -33.107 1.00 84.69 268 ILE A O 1
ATOM 2064 N N . VAL A 1 269 ? 0.973 18.339 -31.057 1.00 84.50 269 VAL A N 1
ATOM 2065 C CA . VAL A 1 269 ? 0.112 17.151 -30.963 1.00 84.50 269 VAL A CA 1
ATOM 2066 C C . VAL A 1 269 ? -0.932 17.102 -32.082 1.00 84.50 269 VAL A C 1
ATOM 2068 O O . VAL A 1 269 ? -1.042 16.046 -32.705 1.00 84.50 269 VAL A O 1
ATOM 2071 N N . PRO A 1 270 ? -1.619 18.198 -32.455 1.00 87.75 270 PRO A N 1
ATOM 2072 C CA . PRO A 1 270 ? -2.539 18.188 -33.591 1.00 87.75 270 PRO A CA 1
ATOM 2073 C C . PRO A 1 270 ? -1.910 17.776 -34.928 1.00 87.75 270 PRO A C 1
ATOM 2075 O O . PRO A 1 270 ? -2.617 17.268 -35.794 1.00 87.75 270 PRO A O 1
ATOM 2078 N N . TYR A 1 271 ? -0.600 17.954 -35.105 1.00 84.00 271 TYR A N 1
ATOM 2079 C CA . TYR A 1 271 ? 0.108 17.566 -36.331 1.00 84.00 271 TYR A CA 1
ATOM 2080 C C . TYR A 1 271 ? 0.556 16.091 -36.317 1.00 84.00 271 TYR A C 1
ATOM 2082 O O . TYR A 1 271 ? 1.046 15.572 -37.323 1.00 84.00 271 TYR A O 1
ATOM 2090 N N . THR A 1 272 ? 0.422 15.394 -35.182 1.00 78.12 272 THR A N 1
ATOM 2091 C CA . THR A 1 272 ? 0.814 13.982 -35.065 1.00 78.12 272 THR A CA 1
ATOM 2092 C C . THR A 1 272 ? -0.133 13.079 -35.856 1.00 78.12 272 THR A C 1
ATOM 2094 O O . THR A 1 272 ? -1.344 13.270 -35.857 1.00 78.12 272 THR A O 1
ATOM 2097 N N . GLY A 1 273 ? 0.429 12.101 -36.574 1.00 74.25 273 GLY A N 1
ATOM 2098 C CA . GLY A 1 273 ? -0.332 11.207 -37.457 1.00 74.25 273 GLY A CA 1
ATOM 2099 C C . GLY A 1 273 ? -0.490 11.712 -38.898 1.00 74.25 273 GLY A C 1
ATOM 2100 O O . GLY A 1 273 ? -0.787 10.915 -39.781 1.00 74.25 273 GLY A O 1
ATOM 2101 N N . ILE A 1 274 ? -0.214 12.991 -39.186 1.00 82.25 274 ILE A N 1
ATOM 2102 C CA . ILE A 1 274 ? -0.295 13.553 -40.545 1.00 82.25 274 ILE A CA 1
ATOM 2103 C C . ILE A 1 274 ? 1.108 13.622 -41.150 1.00 82.25 274 ILE A C 1
ATOM 2105 O O . ILE A 1 274 ? 1.880 14.542 -40.877 1.00 82.25 274 ILE A O 1
ATOM 2109 N N . ALA A 1 275 ? 1.453 12.649 -41.998 1.00 79.56 275 ALA A N 1
ATOM 2110 C CA . ALA A 1 275 ? 2.807 12.508 -42.542 1.00 79.56 275 ALA A CA 1
ATOM 2111 C C . ALA A 1 275 ? 3.347 13.790 -43.213 1.00 79.56 275 ALA A C 1
ATOM 2113 O O . ALA A 1 275 ? 4.525 14.111 -43.054 1.00 79.56 275 ALA A O 1
ATOM 2114 N N . SER A 1 276 ? 2.493 14.546 -43.913 1.00 79.19 276 SER A N 1
ATOM 2115 C CA . SER A 1 276 ? 2.858 15.805 -44.580 1.00 79.19 276 SER A CA 1
ATOM 2116 C C . SER A 1 276 ? 3.129 16.970 -43.623 1.00 79.19 276 SER A C 1
ATOM 2118 O O . SER A 1 276 ? 3.865 17.885 -43.979 1.00 79.19 276 SER A O 1
ATOM 2120 N N . GLU A 1 277 ? 2.564 16.948 -42.415 1.00 80.62 277 GLU A N 1
ATOM 2121 C CA . GLU A 1 277 ? 2.663 18.045 -41.442 1.00 80.62 277 GLU A CA 1
ATOM 2122 C C . GLU A 1 277 ? 3.703 17.760 -40.350 1.00 80.62 277 GLU A C 1
ATOM 2124 O O . GLU A 1 277 ? 4.303 18.682 -39.800 1.00 80.62 277 GLU A O 1
ATOM 2129 N N . MET A 1 278 ? 4.022 16.486 -40.097 1.00 77.38 278 MET A N 1
ATOM 2130 C CA . MET A 1 278 ? 5.033 16.092 -39.108 1.00 77.38 278 MET A CA 1
ATOM 2131 C C . MET A 1 278 ? 6.456 16.586 -39.435 1.00 77.38 278 MET A C 1
ATOM 2133 O O . MET A 1 278 ? 7.305 16.653 -38.545 1.00 77.38 278 MET A O 1
ATOM 2137 N N . GLY A 1 279 ? 6.736 16.970 -40.686 1.00 71.38 279 GLY A N 1
ATOM 2138 C CA . GLY A 1 279 ? 7.991 17.636 -41.058 1.00 71.38 279 GLY A CA 1
ATOM 2139 C C . GLY A 1 279 ? 8.156 19.021 -40.416 1.00 71.38 279 GLY A C 1
ATOM 2140 O O . GLY A 1 279 ? 9.274 19.416 -40.091 1.00 71.38 279 GLY A O 1
ATOM 2141 N N . ILE A 1 280 ? 7.046 19.718 -40.156 1.00 75.38 280 ILE A N 1
ATOM 2142 C CA . ILE A 1 280 ? 7.018 21.063 -39.559 1.00 75.38 280 ILE A CA 1
ATOM 2143 C C . ILE A 1 280 ? 7.390 21.006 -38.068 1.00 75.38 280 ILE A C 1
ATOM 2145 O O . ILE A 1 280 ? 8.025 21.926 -37.556 1.00 75.38 280 ILE A O 1
ATOM 2149 N N . ILE A 1 281 ? 7.087 19.893 -37.385 1.00 78.25 281 ILE A N 1
ATOM 2150 C CA . ILE A 1 281 ? 7.321 19.698 -35.941 1.00 78.25 281 ILE A CA 1
ATOM 2151 C C . ILE A 1 281 ? 8.794 19.916 -35.551 1.00 78.25 281 ILE A C 1
ATOM 2153 O O . ILE A 1 281 ? 9.079 20.404 -34.461 1.00 78.25 281 ILE A O 1
ATOM 2157 N N . ARG A 1 282 ? 9.743 19.606 -36.444 1.00 71.81 282 ARG A N 1
ATOM 2158 C CA . ARG A 1 282 ? 11.192 19.758 -36.192 1.00 71.81 282 ARG A CA 1
ATOM 2159 C C . ARG A 1 282 ? 11.629 21.212 -36.079 1.00 71.81 282 ARG A C 1
ATOM 2161 O O . ARG A 1 282 ? 12.614 21.496 -35.408 1.00 71.81 282 ARG A O 1
ATOM 2168 N N . HIS A 1 283 ? 10.898 22.098 -36.746 1.00 77.38 283 HIS A N 1
ATOM 2169 C CA . HIS A 1 283 ? 11.252 23.502 -36.916 1.00 77.38 283 HIS A CA 1
ATOM 2170 C C . HIS A 1 283 ? 10.317 24.436 -36.145 1.00 77.38 283 HIS A C 1
ATOM 2172 O O . HIS A 1 283 ? 10.558 25.637 -36.099 1.00 77.38 283 HIS A O 1
ATOM 2178 N N . ILE A 1 284 ? 9.272 23.899 -35.508 1.00 82.94 284 ILE A N 1
ATOM 2179 C CA . ILE A 1 284 ? 8.209 24.683 -34.866 1.00 82.94 284 ILE A CA 1
ATOM 2180 C C . ILE A 1 284 ? 8.713 25.578 -33.718 1.00 82.94 284 ILE A C 1
ATOM 2182 O O . ILE A 1 284 ? 8.107 26.608 -33.439 1.00 82.94 284 ILE A O 1
ATOM 2186 N N . TYR A 1 285 ? 9.843 25.224 -33.089 1.00 85.19 285 TYR A N 1
ATOM 2187 C CA . TYR A 1 285 ? 10.495 26.014 -32.033 1.00 85.19 285 TYR A CA 1
ATOM 2188 C C . TYR A 1 285 ? 11.883 26.549 -32.428 1.00 85.19 285 TYR A C 1
ATOM 2190 O O . TYR A 1 285 ? 12.564 27.167 -31.605 1.00 85.19 285 TYR A O 1
ATOM 2198 N N . GLU A 1 286 ? 12.337 26.312 -33.661 1.00 76.44 286 GLU A N 1
ATOM 2199 C CA . GLU A 1 286 ? 13.663 26.741 -34.116 1.00 76.44 286 GLU A CA 1
ATOM 2200 C C . GLU A 1 286 ? 13.664 28.217 -34.556 1.00 76.44 286 GLU A C 1
ATOM 2202 O O . GLU A 1 286 ? 12.669 28.700 -35.097 1.00 76.44 286 GLU A O 1
ATOM 2207 N N . PRO A 1 287 ? 14.769 28.964 -34.339 1.00 70.19 287 PRO A N 1
ATOM 2208 C CA . PRO A 1 287 ? 16.054 28.544 -33.760 1.00 70.19 287 PRO A CA 1
ATOM 2209 C C . PRO A 1 287 ? 16.106 28.606 -32.220 1.00 70.19 287 PRO A C 1
ATOM 2211 O O . PRO A 1 287 ? 17.162 28.385 -31.633 1.00 70.19 287 PRO A O 1
ATOM 2214 N N . THR A 1 288 ? 15.003 28.951 -31.552 1.00 77.19 288 THR A N 1
ATOM 2215 C CA . THR A 1 288 ? 14.978 29.247 -30.110 1.00 77.19 288 THR A CA 1
ATOM 2216 C C . THR A 1 288 ? 15.217 28.012 -29.239 1.00 77.19 288 THR A C 1
ATOM 2218 O O . THR A 1 288 ? 15.896 28.119 -28.219 1.00 77.19 288 THR A O 1
ATOM 2221 N N . VAL A 1 289 ? 14.697 26.846 -29.636 1.00 80.44 289 VAL A N 1
ATOM 2222 C CA . VAL A 1 289 ? 14.857 25.576 -28.913 1.00 80.44 289 VAL A CA 1
ATOM 2223 C C . VAL A 1 289 ? 15.132 24.443 -29.917 1.00 80.44 289 VAL A C 1
ATOM 2225 O O . VAL A 1 289 ? 14.202 24.002 -30.591 1.00 80.44 289 VAL A O 1
ATOM 2228 N N . PRO A 1 290 ? 16.382 23.953 -30.051 1.00 75.12 290 PRO A N 1
ATOM 2229 C CA . PRO A 1 290 ? 16.724 22.954 -31.061 1.00 75.12 290 PRO A CA 1
ATOM 2230 C C . PRO A 1 290 ? 16.137 21.570 -30.750 1.00 75.12 290 PRO A C 1
ATOM 2232 O O . PRO A 1 290 ? 16.177 21.085 -29.612 1.00 75.12 290 PRO A O 1
ATOM 2235 N N . THR A 1 291 ? 15.651 20.898 -31.794 1.00 71.75 291 THR A N 1
ATOM 2236 C CA . THR A 1 291 ? 15.088 19.545 -31.717 1.00 71.75 291 THR A CA 1
ATOM 2237 C C . THR A 1 291 ? 16.223 18.522 -31.604 1.00 71.75 291 THR A C 1
ATOM 2239 O O . THR A 1 291 ? 16.858 18.157 -32.590 1.00 71.75 291 THR A O 1
ATOM 2242 N N . GLY A 1 292 ? 16.529 18.069 -30.384 1.00 74.19 292 GLY A N 1
ATOM 2243 C CA . GLY A 1 292 ? 17.621 17.117 -30.131 1.00 74.19 292 GLY A CA 1
ATOM 2244 C C . GLY A 1 292 ? 17.551 15.838 -30.989 1.00 74.19 292 GLY A C 1
ATOM 2245 O O . GLY A 1 292 ? 16.472 15.358 -31.341 1.00 74.19 292 GLY A O 1
ATOM 2246 N N . THR A 1 293 ? 18.710 15.238 -31.292 1.00 69.75 293 THR A N 1
ATOM 2247 C CA . THR A 1 293 ? 18.867 14.151 -32.285 1.00 69.75 293 THR A CA 1
ATOM 2248 C C . THR A 1 293 ? 17.944 12.950 -32.063 1.00 69.75 293 THR A C 1
ATOM 2250 O O . THR A 1 293 ? 17.364 12.435 -33.013 1.00 69.75 293 THR A O 1
ATOM 2253 N N . LEU A 1 294 ? 17.776 12.502 -30.815 1.00 60.41 294 LEU A N 1
ATOM 2254 C CA . LEU A 1 294 ? 16.957 11.327 -30.492 1.00 60.41 294 LEU A CA 1
ATOM 2255 C C . LEU A 1 294 ? 15.459 11.560 -30.763 1.00 60.41 294 LEU A C 1
ATOM 2257 O O . LEU A 1 294 ? 14.748 10.654 -31.200 1.00 60.41 294 LEU A O 1
ATOM 2261 N N . ILE A 1 295 ? 14.989 12.784 -30.524 1.00 69.81 295 ILE A N 1
ATOM 2262 C CA . ILE A 1 295 ? 13.598 13.187 -30.751 1.00 69.81 295 ILE A CA 1
ATOM 2263 C C . ILE A 1 295 ? 13.348 13.299 -32.258 1.00 69.81 295 ILE A C 1
ATOM 2265 O O . ILE A 1 295 ? 12.370 12.753 -32.761 1.00 69.81 295 ILE A O 1
ATOM 2269 N N . SER A 1 296 ? 14.287 13.906 -32.989 1.00 74.44 296 SER A N 1
ATOM 2270 C CA . SER A 1 296 ? 14.242 13.987 -34.454 1.00 74.44 296 SER A CA 1
ATOM 2271 C C . SER A 1 296 ? 14.162 12.597 -35.107 1.00 74.44 296 SER A C 1
ATOM 2273 O O . SER A 1 296 ? 13.249 12.334 -35.888 1.00 74.44 296 SER A O 1
ATOM 2275 N N . LEU A 1 297 ? 15.012 11.655 -34.672 1.00 70.06 297 LEU A N 1
ATOM 2276 C CA . LEU A 1 297 ? 14.978 10.256 -35.126 1.00 70.06 297 LEU A CA 1
ATOM 2277 C C . LEU A 1 297 ? 13.643 9.556 -34.826 1.00 70.06 297 LEU A C 1
ATOM 2279 O O . LEU A 1 297 ? 13.205 8.688 -35.582 1.00 70.06 297 LEU A O 1
ATOM 2283 N N . SER A 1 298 ? 12.988 9.915 -33.721 1.00 71.25 298 SER A N 1
ATOM 2284 C CA . SER A 1 298 ? 11.679 9.359 -33.368 1.00 71.25 298 SER A CA 1
ATOM 2285 C C . SER A 1 298 ? 10.598 9.841 -34.339 1.00 71.25 298 SER A C 1
ATOM 2287 O O . SER A 1 298 ? 9.816 9.026 -34.828 1.00 71.25 298 SER A O 1
ATOM 2289 N N . PHE A 1 299 ? 10.601 11.131 -34.694 1.00 76.06 299 PHE A N 1
ATOM 2290 C CA . PHE A 1 299 ? 9.712 11.673 -35.726 1.00 76.06 299 PHE A CA 1
ATOM 2291 C C . PHE A 1 299 ? 9.971 11.055 -37.100 1.00 76.06 299 PHE A C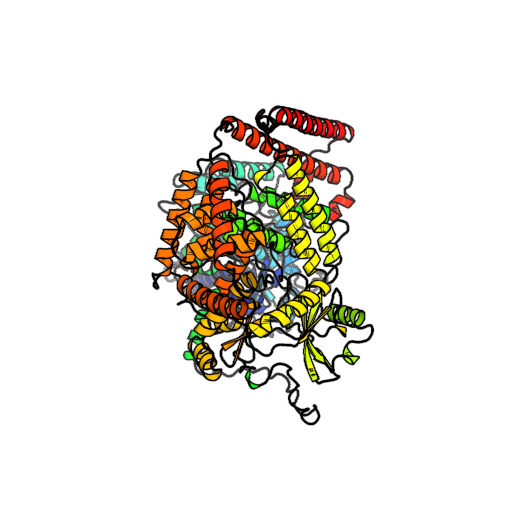 1
ATOM 2293 O O . PHE A 1 299 ? 9.021 10.670 -37.779 1.00 76.06 299 PHE A O 1
ATOM 2300 N N . ASP A 1 300 ? 11.241 10.909 -37.489 1.00 77.75 300 ASP A N 1
ATOM 2301 C CA . ASP A 1 300 ? 11.637 10.262 -38.744 1.00 77.75 300 ASP A CA 1
ATOM 2302 C C . ASP A 1 300 ? 11.058 8.852 -38.871 1.00 77.75 300 ASP A C 1
ATOM 2304 O O . ASP A 1 300 ? 10.507 8.496 -39.912 1.00 77.75 300 ASP A O 1
ATOM 2308 N N . ASN A 1 301 ? 11.140 8.057 -37.804 1.00 76.56 301 ASN A N 1
ATOM 2309 C CA . ASN A 1 301 ? 10.617 6.695 -37.806 1.00 76.56 301 ASN A CA 1
ATOM 2310 C C . ASN A 1 301 ? 9.092 6.654 -37.970 1.00 76.56 301 ASN A C 1
ATOM 2312 O O . ASN A 1 301 ? 8.592 5.825 -38.732 1.00 76.56 301 ASN A O 1
ATOM 2316 N N . VAL A 1 302 ? 8.357 7.553 -37.307 1.00 74.31 302 VAL A N 1
ATOM 2317 C CA . VAL A 1 302 ? 6.892 7.634 -37.442 1.00 74.31 302 VAL A CA 1
ATOM 2318 C C . VAL A 1 302 ? 6.500 8.087 -38.849 1.00 74.31 302 VAL A C 1
ATOM 2320 O O . VAL A 1 302 ? 5.682 7.430 -39.489 1.00 74.31 302 VAL A O 1
ATOM 2323 N N . ILE A 1 303 ? 7.138 9.137 -39.380 1.00 80.62 303 ILE A N 1
ATOM 2324 C CA . ILE A 1 303 ? 6.894 9.637 -40.745 1.00 80.62 303 ILE A CA 1
ATOM 2325 C C . ILE A 1 303 ? 7.176 8.545 -41.776 1.00 80.62 303 ILE A C 1
ATOM 2327 O O . ILE A 1 303 ? 6.360 8.300 -42.669 1.00 80.62 303 ILE A O 1
ATOM 2331 N N . LYS A 1 304 ? 8.315 7.856 -41.640 1.00 81.44 304 LYS A N 1
ATOM 2332 C CA . LYS A 1 304 ? 8.703 6.761 -42.528 1.00 81.44 304 LYS A CA 1
ATOM 2333 C C . LYS A 1 304 ? 7.662 5.646 -42.517 1.00 81.44 304 LYS A C 1
ATOM 2335 O O . LYS A 1 304 ? 7.345 5.121 -43.581 1.00 81.44 304 LYS A O 1
ATOM 2340 N N . ARG A 1 305 ? 7.124 5.302 -41.345 1.00 78.38 305 ARG A N 1
ATOM 2341 C CA . ARG A 1 305 ? 6.114 4.250 -41.206 1.00 78.38 305 ARG A CA 1
ATOM 2342 C C . ARG A 1 305 ? 4.763 4.653 -41.798 1.00 78.38 305 ARG A C 1
ATOM 2344 O O . ARG A 1 305 ? 4.255 3.913 -42.631 1.00 78.38 305 ARG A O 1
ATOM 2351 N N . LEU A 1 306 ? 4.250 5.845 -41.475 1.00 80.06 306 LEU A N 1
ATOM 2352 C CA . LEU A 1 306 ? 3.009 6.377 -42.064 1.00 80.06 306 LEU A CA 1
ATOM 2353 C C . LEU A 1 306 ? 3.089 6.431 -43.597 1.00 80.06 306 LEU A C 1
ATOM 2355 O O . LEU A 1 306 ? 2.156 6.036 -44.294 1.00 80.06 306 LEU A O 1
ATOM 2359 N N . THR A 1 307 ? 4.241 6.857 -44.125 1.00 82.94 307 THR A N 1
ATOM 2360 C CA . THR A 1 307 ? 4.491 6.917 -45.572 1.00 82.94 307 THR A CA 1
ATOM 2361 C C . THR A 1 307 ? 4.571 5.520 -46.194 1.00 82.94 307 THR A C 1
ATOM 2363 O O . THR A 1 307 ? 4.003 5.291 -47.260 1.00 82.94 307 THR A O 1
ATOM 2366 N N . ALA A 1 308 ? 5.253 4.573 -45.539 1.00 81.62 308 ALA A N 1
ATOM 2367 C CA . ALA A 1 308 ? 5.379 3.196 -46.019 1.00 81.62 308 ALA A CA 1
ATOM 2368 C C . ALA A 1 308 ? 4.027 2.466 -46.061 1.00 81.62 308 ALA A C 1
ATOM 2370 O O . ALA A 1 308 ? 3.751 1.739 -47.014 1.00 81.62 308 ALA A O 1
ATOM 2371 N N . GLU A 1 309 ? 3.178 2.698 -45.060 1.00 78.56 309 GLU A N 1
ATOM 2372 C CA . GLU A 1 309 ? 1.836 2.117 -44.950 1.00 78.56 309 GLU A CA 1
ATOM 2373 C C . GLU A 1 309 ? 0.779 2.910 -45.753 1.00 78.56 309 GLU A C 1
ATOM 2375 O O . GLU A 1 309 ? -0.377 2.497 -45.822 1.00 78.56 309 GLU A O 1
ATOM 2380 N N . LYS A 1 310 ? 1.174 4.010 -46.421 1.00 82.19 310 LYS A N 1
ATOM 2381 C CA . LYS A 1 310 ? 0.305 4.912 -47.208 1.00 82.19 310 LYS A CA 1
ATOM 2382 C C . LYS A 1 310 ? -0.912 5.417 -46.421 1.00 82.19 310 LYS A C 1
ATOM 2384 O O . LYS A 1 310 ? -1.992 5.595 -46.984 1.00 82.19 310 LYS A O 1
ATOM 2389 N N . LEU A 1 311 ? -0.731 5.646 -45.124 1.00 83.44 311 LEU A N 1
ATOM 2390 C CA . LEU A 1 311 ? -1.788 6.126 -44.243 1.00 83.44 311 LEU A CA 1
ATOM 2391 C C . LEU A 1 311 ? -1.931 7.639 -44.388 1.00 83.44 311 LEU A C 1
ATOM 2393 O O . LEU A 1 311 ? -0.964 8.388 -44.238 1.00 83.44 311 LEU A O 1
ATOM 2397 N N . VAL A 1 312 ? -3.152 8.081 -44.678 1.00 86.88 312 VAL A N 1
ATOM 2398 C CA . VAL A 1 312 ? -3.501 9.496 -44.802 1.00 86.88 312 VAL A CA 1
ATOM 2399 C C . VAL A 1 312 ? -4.522 9.808 -43.725 1.00 86.88 312 VAL A C 1
ATOM 2401 O O . VAL A 1 312 ? -5.627 9.278 -43.757 1.00 86.88 312 VAL A O 1
ATOM 2404 N N . TYR A 1 313 ? -4.134 10.655 -42.778 1.00 89.38 313 TYR A N 1
ATOM 2405 C CA . TYR A 1 313 ? -4.999 11.142 -41.711 1.00 89.38 313 TYR A CA 1
ATOM 2406 C C . TYR A 1 313 ? -5.457 12.566 -42.009 1.00 89.38 313 TYR A C 1
ATOM 2408 O O . TYR A 1 313 ? -4.676 13.377 -42.513 1.00 89.38 313 TYR A O 1
ATOM 2416 N N . GLN A 1 314 ? -6.701 12.882 -41.659 1.00 90.31 314 GLN A N 1
ATOM 2417 C CA . GLN A 1 314 ? -7.247 14.228 -41.769 1.00 90.31 314 GLN A CA 1
ATOM 2418 C C . GLN A 1 314 ? -8.096 14.568 -40.542 1.00 90.31 314 GLN A C 1
ATOM 2420 O O . GLN A 1 314 ? -8.833 13.738 -40.010 1.00 90.31 314 GLN A O 1
ATOM 2425 N N . HIS A 1 315 ? -7.987 15.815 -40.083 1.00 89.06 315 HIS A N 1
ATOM 2426 C CA . HIS A 1 315 ? -8.868 16.331 -39.039 1.00 89.06 315 HIS A CA 1
ATOM 2427 C C . HIS A 1 315 ? -10.293 16.471 -39.561 1.00 89.06 315 HIS A C 1
ATOM 2429 O O . HIS A 1 315 ? -10.516 17.107 -40.592 1.00 89.06 315 HIS A O 1
ATOM 2435 N N . ALA A 1 316 ? -11.249 15.944 -38.799 1.00 82.06 316 ALA A N 1
ATOM 2436 C CA . ALA A 1 316 ? -12.635 16.377 -38.891 1.00 82.06 316 ALA A CA 1
ATOM 2437 C C . ALA A 1 316 ? -12.749 17.844 -38.444 1.00 82.06 316 ALA A C 1
ATOM 2439 O O . ALA A 1 316 ? -11.923 18.333 -37.664 1.00 82.06 316 ALA A O 1
ATOM 2440 N N . CYS A 1 317 ? -13.790 18.532 -38.905 1.00 75.62 317 CYS A N 1
ATOM 2441 C CA . CYS A 1 317 ? -14.077 19.928 -38.590 1.00 75.62 317 CYS A CA 1
ATOM 2442 C C . CYS A 1 317 ? -12.986 20.828 -39.194 1.00 75.62 317 CYS A C 1
ATOM 2444 O O . CYS A 1 317 ? -12.077 21.302 -38.501 1.00 75.62 317 CYS A O 1
ATOM 2446 N N . ARG A 1 318 ? -13.044 20.976 -40.532 1.00 61.69 318 ARG A N 1
ATOM 2447 C CA . ARG A 1 318 ? -11.996 21.580 -41.390 1.00 61.69 318 ARG A CA 1
ATOM 2448 C C . ARG A 1 318 ? -11.410 22.882 -40.842 1.00 61.69 318 ARG A C 1
ATOM 2450 O O . ARG A 1 318 ? -10.184 23.009 -40.791 1.00 61.69 318 ARG A O 1
ATOM 2457 N N . ASP A 1 319 ? -12.254 23.790 -40.364 1.00 69.62 319 ASP A N 1
ATOM 2458 C CA . ASP A 1 319 ? -11.835 25.104 -39.879 1.00 69.62 319 ASP A CA 1
ATOM 2459 C C . ASP A 1 319 ? -11.467 25.061 -38.390 1.00 69.62 319 ASP A C 1
ATOM 2461 O O . ASP A 1 319 ? -12.307 25.220 -37.505 1.00 69.62 319 ASP A O 1
ATOM 2465 N N . ALA A 1 320 ? -10.179 24.850 -38.099 1.00 72.44 320 ALA A N 1
ATOM 2466 C CA . ALA A 1 320 ? -9.673 25.033 -36.743 1.00 72.44 320 ALA A CA 1
ATOM 2467 C C . ALA A 1 320 ? -9.590 26.513 -36.382 1.00 72.44 320 ALA A C 1
ATOM 2469 O O . ALA A 1 320 ? -8.996 27.321 -37.101 1.00 72.44 320 ALA A O 1
ATOM 2470 N N . VAL A 1 321 ? -10.037 26.839 -35.175 1.00 82.12 321 VAL A N 1
ATOM 2471 C CA . VAL A 1 321 ? -9.629 28.073 -34.517 1.00 82.12 321 VAL A CA 1
ATOM 2472 C C . VAL A 1 321 ? -8.200 27.914 -34.037 1.00 82.12 321 VAL A C 1
ATOM 2474 O O . VAL A 1 321 ? -7.919 27.300 -33.005 1.00 82.12 321 VAL A O 1
ATOM 2477 N N . LYS A 1 322 ? -7.299 28.497 -34.825 1.00 81.00 322 LYS A N 1
ATOM 2478 C CA . LYS A 1 322 ? -5.878 28.579 -34.524 1.00 81.00 322 LYS A CA 1
ATOM 2479 C C . LYS A 1 322 ? -5.642 29.668 -33.477 1.00 81.00 322 LYS A C 1
ATOM 2481 O O . LYS A 1 322 ? -5.952 30.841 -33.691 1.00 81.00 322 LYS A O 1
ATOM 2486 N N . LEU A 1 323 ? -5.150 29.267 -32.312 1.00 87.12 323 LEU A N 1
ATOM 2487 C CA . LEU A 1 323 ? -4.685 30.171 -31.268 1.00 87.12 323 LEU A CA 1
ATOM 2488 C C . LEU A 1 323 ? -3.203 30.445 -31.519 1.00 87.12 323 LEU A C 1
ATOM 2490 O O . LEU A 1 323 ? -2.416 29.506 -31.579 1.00 87.12 323 LEU A O 1
ATOM 2494 N N . GLU A 1 324 ? -2.826 31.710 -31.695 1.00 86.19 324 GLU A N 1
ATOM 2495 C CA . GLU A 1 324 ? -1.432 32.066 -31.971 1.00 86.19 324 GLU A CA 1
ATOM 2496 C C . GLU A 1 324 ? -0.588 32.008 -30.695 1.00 86.19 324 GLU A C 1
ATOM 2498 O O . GLU A 1 324 ? -0.660 32.901 -29.851 1.00 86.19 324 GLU A O 1
ATOM 2503 N N . GLY A 1 325 ? 0.185 30.929 -30.554 1.00 82.12 325 GLY A N 1
ATOM 2504 C CA . GLY A 1 325 ? 1.115 30.719 -29.451 1.00 82.12 325 GLY A CA 1
ATOM 2505 C C . GLY A 1 325 ? 2.409 31.515 -29.608 1.00 82.12 325 GLY A C 1
ATOM 2506 O O . GLY A 1 325 ? 2.807 31.909 -30.703 1.00 82.12 325 GLY A O 1
ATOM 2507 N N . THR A 1 326 ? 3.119 31.706 -28.497 1.00 83.62 326 THR A N 1
ATOM 2508 C CA . THR A 1 326 ? 4.474 32.275 -28.488 1.00 83.62 326 THR A CA 1
ATOM 2509 C C . THR A 1 326 ? 5.429 31.359 -27.735 1.00 83.62 326 THR A C 1
ATOM 2511 O O . THR A 1 326 ? 5.074 30.852 -26.669 1.00 83.62 326 THR A O 1
ATOM 2514 N N . VAL A 1 327 ? 6.645 31.178 -28.257 1.00 83.19 327 VAL A N 1
ATOM 2515 C CA . VAL A 1 327 ? 7.704 30.402 -27.591 1.00 83.19 327 VAL A CA 1
ATOM 2516 C C . VAL A 1 327 ? 8.156 31.127 -26.322 1.00 83.19 327 VAL A C 1
ATOM 2518 O O . VAL A 1 327 ? 8.390 32.342 -26.340 1.00 83.19 327 VAL A O 1
ATOM 2521 N N . ARG A 1 328 ? 8.310 30.399 -25.211 1.00 82.12 328 ARG A N 1
ATOM 2522 C CA . ARG A 1 328 ? 8.789 30.993 -23.953 1.00 82.12 328 ARG A CA 1
ATOM 2523 C C . ARG A 1 328 ? 10.238 31.466 -24.079 1.00 82.12 328 ARG A C 1
ATOM 2525 O O . ARG A 1 328 ? 11.122 30.736 -24.527 1.00 82.12 328 ARG A O 1
ATOM 2532 N N . LYS A 1 329 ? 10.515 32.689 -23.614 1.00 66.50 329 LYS A N 1
ATOM 2533 C CA . LYS A 1 329 ? 11.888 33.208 -23.522 1.00 66.50 329 LYS A CA 1
ATOM 2534 C C . LYS A 1 329 ? 12.667 32.426 -22.455 1.00 66.50 329 LYS A C 1
ATOM 2536 O O . LYS A 1 329 ? 12.303 32.482 -21.286 1.00 66.50 329 LYS A O 1
ATOM 2541 N N . GLY A 1 330 ? 13.743 31.743 -22.858 1.00 58.16 330 GLY A N 1
ATOM 2542 C CA . GLY A 1 330 ? 14.629 30.993 -21.954 1.00 58.16 330 GLY A CA 1
ATOM 2543 C C . GLY A 1 330 ? 14.205 29.549 -21.654 1.00 58.16 330 GLY A C 1
ATOM 2544 O O . GLY A 1 330 ? 14.564 29.041 -20.599 1.00 58.16 330 GLY A O 1
ATOM 2545 N N . GLY A 1 331 ? 13.430 28.901 -22.533 1.00 56.47 331 GLY A N 1
ATOM 2546 C CA . GLY A 1 331 ? 12.990 27.511 -22.348 1.00 56.47 331 GLY A CA 1
ATOM 2547 C C . GLY A 1 331 ? 14.139 26.493 -22.234 1.00 56.47 331 GLY A C 1
ATOM 2548 O O . GLY A 1 331 ? 15.144 26.600 -22.933 1.00 56.47 331 GLY A O 1
ATOM 2549 N N . ASP A 1 332 ? 13.968 25.488 -21.366 1.00 62.69 332 ASP A N 1
ATOM 2550 C CA . ASP A 1 332 ? 15.020 24.527 -20.993 1.00 62.69 332 ASP A CA 1
ATOM 2551 C C . ASP A 1 332 ? 15.414 23.557 -22.126 1.00 62.69 332 ASP A C 1
ATOM 2553 O O . ASP A 1 332 ? 16.595 23.292 -22.345 1.00 62.69 332 ASP A O 1
ATOM 2557 N N . ASN A 1 333 ? 14.428 22.959 -22.812 1.00 79.44 333 ASN A N 1
ATOM 2558 C CA . ASN A 1 333 ? 14.616 22.011 -23.921 1.00 79.44 333 ASN A CA 1
ATOM 2559 C C . ASN A 1 333 ? 13.308 21.777 -24.709 1.00 79.44 333 ASN A C 1
ATOM 2561 O O . ASN A 1 333 ? 12.223 22.126 -24.246 1.00 79.44 333 ASN A O 1
ATOM 2565 N N . PHE A 1 334 ? 13.414 21.136 -25.881 1.00 82.00 334 PHE A N 1
ATOM 2566 C CA . PHE A 1 334 ? 12.296 20.886 -26.808 1.00 82.00 334 PHE A CA 1
ATOM 2567 C C . PHE A 1 334 ? 11.091 20.195 -26.148 1.00 82.00 334 PHE A C 1
ATOM 2569 O O . PHE A 1 334 ? 9.951 20.553 -26.420 1.00 82.00 334 PHE A O 1
ATOM 2576 N N . VAL A 1 335 ? 11.327 19.234 -25.246 1.00 77.69 335 VAL A N 1
ATOM 2577 C CA . VAL A 1 335 ? 10.254 18.493 -24.557 1.00 77.69 335 VAL A CA 1
ATOM 2578 C C . VAL A 1 335 ? 9.520 19.392 -23.566 1.00 77.69 335 VAL A C 1
ATOM 2580 O O . VAL A 1 335 ? 8.296 19.358 -23.496 1.00 77.69 335 VAL A O 1
ATOM 2583 N N . ALA A 1 336 ? 10.251 20.215 -22.814 1.00 77.94 336 ALA A N 1
ATOM 2584 C CA . ALA A 1 336 ? 9.655 21.148 -21.863 1.00 77.94 336 ALA A CA 1
ATOM 2585 C C . ALA A 1 336 ? 8.810 22.225 -22.560 1.00 77.94 336 ALA A C 1
ATOM 2587 O O . ALA A 1 336 ? 7.786 22.642 -22.016 1.00 77.94 336 ALA A O 1
ATOM 2588 N N . GLU A 1 337 ? 9.229 22.675 -23.746 1.00 85.69 337 GLU A N 1
ATOM 2589 C CA . GLU A 1 337 ? 8.447 23.613 -24.552 1.00 85.69 337 GLU A CA 1
ATOM 2590 C C . GLU A 1 337 ? 7.224 22.942 -25.173 1.00 85.69 337 GLU A C 1
ATOM 2592 O O . GLU A 1 337 ? 6.125 23.468 -25.050 1.00 85.69 337 GLU A O 1
ATOM 2597 N N . MET A 1 338 ? 7.380 21.736 -25.715 1.00 83.69 338 MET A N 1
ATOM 2598 C CA . MET A 1 338 ? 6.272 20.928 -26.225 1.00 83.69 338 MET A CA 1
ATOM 2599 C C . MET A 1 338 ? 5.167 20.716 -25.182 1.00 83.69 338 MET A C 1
ATOM 2601 O O . MET A 1 338 ? 3.997 20.969 -25.464 1.00 83.69 338 MET A O 1
ATOM 2605 N N . LEU A 1 339 ? 5.532 20.313 -23.960 1.00 80.44 339 LEU A N 1
ATOM 2606 C CA . LEU A 1 339 ? 4.566 20.080 -22.883 1.00 80.44 339 LEU A CA 1
ATOM 2607 C C . LEU A 1 339 ? 3.826 21.362 -22.493 1.00 80.44 339 LEU A C 1
ATOM 2609 O O . LEU A 1 339 ? 2.609 21.340 -22.319 1.00 80.44 339 LEU A O 1
ATOM 2613 N N . TYR A 1 340 ? 4.549 22.480 -22.415 1.00 85.88 340 TYR A N 1
ATOM 2614 C CA . TYR A 1 340 ? 3.948 23.782 -22.148 1.00 85.88 340 TYR A CA 1
ATOM 2615 C C . TYR A 1 340 ? 2.966 24.184 -23.254 1.00 85.88 340 TYR A C 1
ATOM 2617 O O . TYR A 1 340 ? 1.837 24.562 -22.957 1.00 85.88 340 TYR A O 1
ATOM 2625 N N . GLN A 1 341 ? 3.360 24.072 -24.526 1.00 88.69 341 GLN A N 1
ATOM 2626 C CA . GLN A 1 341 ? 2.506 24.456 -25.653 1.00 88.69 341 GLN A CA 1
ATOM 2627 C C . GLN A 1 341 ? 1.255 23.574 -25.768 1.00 88.69 341 GLN A C 1
ATOM 2629 O O . GLN A 1 341 ? 0.203 24.059 -26.190 1.00 88.69 341 GLN A O 1
ATOM 2634 N N . HIS A 1 342 ? 1.345 22.305 -25.364 1.00 88.31 342 HIS A N 1
ATOM 2635 C CA . HIS A 1 342 ? 0.222 21.374 -25.407 1.00 88.31 342 HIS A CA 1
ATOM 2636 C C . HIS A 1 342 ? -0.751 21.521 -24.227 1.00 88.31 342 HIS A C 1
ATOM 2638 O O . HIS A 1 342 ? -1.954 21.312 -24.386 1.00 88.31 342 HIS A O 1
ATOM 2644 N N . VAL A 1 343 ? -0.251 21.872 -23.040 1.00 82.50 343 VAL A N 1
ATOM 2645 C CA . VAL A 1 343 ? -1.044 21.867 -21.802 1.00 82.50 343 VAL A CA 1
ATOM 2646 C C . VAL A 1 343 ? -1.238 23.281 -21.270 1.00 82.50 343 VAL A C 1
ATOM 2648 O O . VAL A 1 343 ? -2.357 23.777 -21.281 1.00 82.50 343 VAL A O 1
ATOM 2651 N N . ASP A 1 344 ? -0.186 23.963 -20.838 1.00 84.75 344 ASP A N 1
ATOM 2652 C CA . ASP A 1 344 ? -0.300 25.263 -20.167 1.00 84.75 344 ASP A CA 1
ATOM 2653 C C . ASP A 1 344 ? -0.680 26.420 -21.109 1.00 84.75 344 ASP A C 1
ATOM 2655 O O . ASP A 1 344 ? -1.425 27.324 -20.727 1.00 84.75 344 ASP A O 1
ATOM 2659 N N . ALA A 1 345 ? -0.220 26.402 -22.363 1.00 87.31 345 ALA A N 1
ATOM 2660 C CA . ALA A 1 345 ? -0.431 27.507 -23.297 1.00 87.31 345 ALA A CA 1
ATOM 2661 C C . ALA A 1 345 ? -1.913 27.750 -23.613 1.00 87.31 345 ALA A C 1
ATOM 2663 O O . ALA A 1 345 ? -2.315 28.903 -23.742 1.00 87.31 345 ALA A O 1
ATOM 2664 N N . TYR A 1 346 ? -2.754 26.712 -23.678 1.00 88.75 346 TYR A N 1
ATOM 2665 C CA . TYR A 1 346 ? -4.190 26.880 -23.944 1.00 88.75 346 TYR A CA 1
ATOM 2666 C C . TYR A 1 346 ? -4.908 27.675 -22.849 1.00 88.75 346 TYR A C 1
ATOM 2668 O O . TYR A 1 346 ? -5.826 28.432 -23.161 1.00 88.75 346 TYR A O 1
ATOM 2676 N N . VAL A 1 347 ? -4.473 27.558 -21.588 1.00 86.62 347 VAL A N 1
ATOM 2677 C CA . VAL A 1 347 ? -5.010 28.355 -20.475 1.00 86.62 347 VAL A CA 1
ATOM 2678 C C . VAL A 1 347 ? -4.678 29.834 -20.670 1.00 86.62 347 VAL A C 1
ATOM 2680 O O . VAL A 1 347 ? -5.553 30.681 -20.518 1.00 86.62 347 VAL A O 1
ATOM 2683 N N . HIS A 1 348 ? -3.459 30.156 -21.101 1.00 85.12 348 HIS A N 1
ATOM 2684 C CA . HIS A 1 348 ? -3.081 31.535 -21.421 1.00 85.12 348 HIS A CA 1
ATOM 2685 C C . HIS A 1 348 ? -3.803 32.067 -22.667 1.00 85.12 348 HIS A C 1
ATOM 2687 O O . HIS A 1 348 ? -4.322 33.181 -22.671 1.00 85.12 348 HIS A O 1
ATOM 2693 N N . LEU A 1 349 ? -3.871 31.260 -23.727 1.00 84.94 349 LEU A N 1
ATOM 2694 C CA . LEU A 1 349 ? -4.443 31.638 -25.022 1.00 84.94 349 LEU A CA 1
ATOM 2695 C C . LEU A 1 349 ? -5.971 31.778 -25.003 1.00 84.94 349 LEU A C 1
ATOM 2697 O O . LEU A 1 349 ? -6.542 32.367 -25.922 1.00 84.94 349 LEU A O 1
ATOM 2701 N N . LEU A 1 350 ? -6.634 31.245 -23.977 1.00 83.81 350 LEU A N 1
ATOM 2702 C CA . LEU A 1 350 ? -8.066 31.417 -23.734 1.00 83.81 350 LEU A CA 1
ATOM 2703 C C . LEU A 1 350 ? -8.360 32.336 -22.542 1.00 83.81 350 LEU A C 1
ATOM 2705 O O . LEU A 1 350 ? -9.511 32.411 -22.124 1.00 83.81 350 LEU A O 1
ATOM 2709 N N . ASP A 1 351 ? -7.358 33.069 -22.049 1.00 83.44 351 ASP A N 1
ATOM 2710 C CA . ASP A 1 351 ? -7.490 34.058 -20.972 1.00 83.44 351 ASP A CA 1
ATOM 2711 C C . ASP A 1 351 ? -8.025 33.466 -19.653 1.00 83.44 351 ASP A C 1
ATOM 2713 O O . ASP A 1 351 ? -8.934 33.984 -19.009 1.00 83.44 351 ASP A O 1
ATOM 2717 N N . LEU A 1 352 ? -7.476 32.309 -19.274 1.00 82.50 352 LEU A N 1
ATOM 2718 C CA . LEU A 1 352 ? -7.856 31.535 -18.088 1.00 82.50 352 LEU A CA 1
ATOM 2719 C C . LEU A 1 352 ? -6.734 31.454 -17.044 1.00 82.50 352 LEU A C 1
ATOM 2721 O O . LEU A 1 352 ? -6.828 30.658 -16.112 1.00 82.50 352 LEU A O 1
ATOM 2725 N N . THR A 1 353 ? -5.679 32.261 -17.182 1.00 76.56 353 THR A N 1
ATOM 2726 C CA . THR A 1 353 ? -4.467 32.182 -16.345 1.00 76.56 353 THR A CA 1
ATOM 2727 C C . THR A 1 353 ? 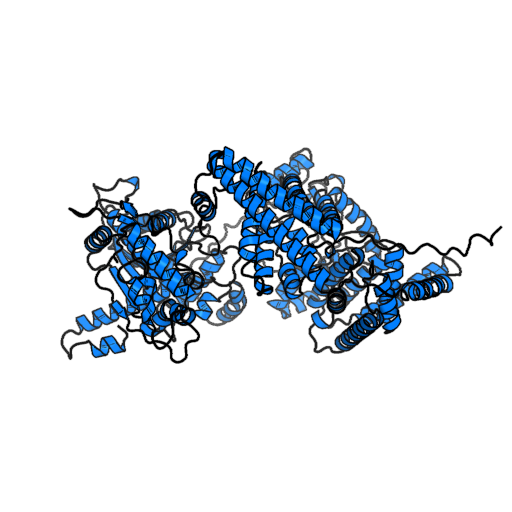-4.754 32.343 -14.851 1.00 76.56 353 THR A C 1
ATOM 2729 O O . THR A 1 353 ? -4.202 31.606 -14.042 1.00 76.56 353 THR A O 1
ATOM 2732 N N . ASP A 1 354 ? -5.669 33.246 -14.490 1.00 71.75 354 ASP A N 1
ATOM 2733 C CA . ASP A 1 354 ? -6.086 33.471 -13.096 1.00 71.75 354 ASP A CA 1
ATOM 2734 C C . ASP A 1 354 ? -7.225 32.533 -12.655 1.00 71.75 354 ASP A C 1
ATOM 2736 O O . ASP A 1 354 ? -7.666 32.554 -11.505 1.00 71.75 354 ASP A O 1
ATOM 2740 N N . ALA A 1 355 ? -7.738 31.725 -13.585 1.00 73.06 355 ALA A N 1
ATOM 2741 C CA . ALA A 1 355 ? -8.939 30.919 -13.418 1.00 73.06 355 ALA A CA 1
ATOM 2742 C C . ALA A 1 355 ? -8.658 29.414 -13.320 1.00 73.06 355 ALA A C 1
ATOM 2744 O O . ALA A 1 355 ? -9.475 28.695 -12.744 1.00 73.06 355 ALA A O 1
ATOM 2745 N N . ILE A 1 356 ? -7.548 28.934 -13.889 1.00 77.81 356 ILE A N 1
ATOM 2746 C CA . ILE A 1 356 ? -7.159 27.521 -13.924 1.00 77.81 356 ILE A CA 1
ATOM 2747 C C . ILE A 1 356 ? -5.697 27.390 -13.489 1.00 77.81 356 ILE A C 1
ATOM 2749 O O . ILE A 1 356 ? -4.782 27.708 -14.244 1.00 77.81 356 ILE A O 1
ATOM 2753 N N . ASP A 1 357 ? -5.477 26.830 -12.298 1.00 79.69 357 ASP A N 1
ATOM 2754 C CA . ASP A 1 357 ? -4.154 26.377 -11.868 1.00 79.69 357 ASP A CA 1
ATOM 2755 C C . ASP A 1 357 ? -3.980 24.890 -12.204 1.00 79.69 357 ASP A C 1
ATOM 2757 O O . ASP A 1 357 ? -4.403 24.000 -11.461 1.00 79.69 357 ASP A O 1
ATOM 2761 N N . ILE A 1 358 ? -3.350 24.625 -13.352 1.00 72.12 358 ILE A N 1
ATOM 2762 C CA . ILE A 1 358 ? -3.101 23.266 -13.848 1.00 72.12 358 ILE A CA 1
ATOM 2763 C C . ILE A 1 358 ? -2.247 22.467 -12.860 1.00 72.12 358 ILE A C 1
ATOM 2765 O O . ILE A 1 358 ? -2.501 21.280 -12.660 1.00 72.12 358 ILE A O 1
ATOM 2769 N N . LYS A 1 359 ? -1.251 23.090 -12.215 1.00 70.25 359 LYS A N 1
ATOM 2770 C CA . LYS A 1 359 ? -0.382 22.373 -11.273 1.00 70.25 359 LYS A CA 1
ATOM 2771 C C . LYS A 1 359 ? -1.196 21.881 -10.093 1.00 70.25 359 LYS A C 1
ATOM 2773 O O . LYS A 1 359 ? -1.114 20.696 -9.795 1.00 70.25 359 LYS A O 1
ATOM 2778 N N . THR A 1 360 ? -2.025 22.748 -9.516 1.00 73.88 360 THR A N 1
ATOM 2779 C CA . THR A 1 360 ? -2.918 22.391 -8.408 1.00 73.88 360 THR A CA 1
ATOM 2780 C C . THR A 1 360 ? -3.950 21.342 -8.822 1.00 73.88 360 THR A C 1
ATOM 2782 O O . THR A 1 360 ? -4.132 20.368 -8.101 1.00 73.88 360 THR A O 1
ATOM 2785 N N . LEU A 1 361 ? -4.573 21.465 -9.999 1.00 73.88 361 LEU A N 1
ATOM 2786 C CA . LEU A 1 361 ? -5.527 20.470 -10.517 1.00 73.88 361 LEU A CA 1
ATOM 2787 C C . LEU A 1 361 ? -4.902 19.079 -10.670 1.00 73.88 361 LEU A C 1
ATOM 2789 O O . LEU A 1 361 ? -5.492 18.073 -10.272 1.00 73.88 361 LEU A O 1
ATOM 2793 N N . LEU A 1 362 ? -3.701 19.027 -11.246 1.00 67.25 362 LEU A N 1
ATOM 2794 C CA . LEU A 1 362 ? -2.993 17.779 -11.496 1.00 67.25 362 LEU A CA 1
ATOM 2795 C C . LEU A 1 362 ? -2.404 17.188 -10.205 1.00 67.25 362 LEU A C 1
ATOM 2797 O O . LEU A 1 362 ? -2.387 15.962 -10.064 1.00 67.25 362 LEU A O 1
ATOM 2801 N N . SER A 1 363 ? -1.931 18.030 -9.278 1.00 60.91 363 SER A N 1
ATOM 2802 C CA . SER A 1 363 ? -1.303 17.618 -8.016 1.00 60.91 363 SER A CA 1
ATOM 2803 C C . SER A 1 363 ? -2.268 17.406 -6.855 1.00 60.91 363 SER A C 1
ATOM 2805 O O . SER A 1 363 ? -1.823 16.896 -5.830 1.00 60.91 363 SER A O 1
ATOM 2807 N N . ALA A 1 364 ? -3.538 17.805 -6.990 1.00 63.66 364 ALA A N 1
ATOM 2808 C CA . ALA A 1 364 ? -4.551 17.659 -5.950 1.00 63.66 364 ALA A CA 1
ATOM 2809 C C . ALA A 1 364 ? -4.672 16.190 -5.531 1.00 63.66 364 ALA A C 1
ATOM 2811 O O . ALA A 1 364 ? -5.107 15.329 -6.307 1.00 63.66 364 ALA A O 1
ATOM 2812 N N . SER A 1 365 ? -4.272 15.915 -4.292 1.00 56.59 365 SER A N 1
ATOM 2813 C CA . SER A 1 365 ? -4.414 14.605 -3.680 1.00 56.59 365 SER A CA 1
ATOM 2814 C C . SER A 1 365 ? -5.805 14.494 -3.064 1.00 56.59 365 SER A C 1
ATOM 2816 O O . SER A 1 365 ? -6.324 15.467 -2.513 1.00 56.59 365 SER A O 1
ATOM 2818 N N . PRO A 1 366 ? -6.404 13.295 -3.043 1.00 51.56 366 PRO A N 1
ATOM 2819 C CA . PRO A 1 366 ? -7.592 13.066 -2.237 1.00 51.56 366 PRO A CA 1
ATOM 2820 C C . PRO A 1 366 ? -7.407 13.375 -0.739 1.00 51.56 366 PRO A C 1
ATOM 2822 O O . PRO A 1 366 ? -8.400 13.530 -0.033 1.00 51.56 366 PRO A O 1
ATOM 2825 N N . ASP A 1 367 ? -6.162 13.459 -0.257 1.00 49.50 367 ASP A N 1
ATOM 2826 C CA . ASP A 1 367 ? -5.832 13.815 1.128 1.00 49.50 367 ASP A CA 1
ATOM 2827 C C . ASP A 1 367 ? -5.946 15.330 1.411 1.00 49.50 367 ASP A C 1
ATOM 2829 O O . ASP A 1 367 ? -6.144 15.713 2.561 1.00 49.50 367 ASP A O 1
ATOM 2833 N N . ASP A 1 368 ? -5.929 16.190 0.382 1.00 49.06 368 ASP A N 1
ATOM 2834 C CA . ASP A 1 368 ? -6.073 17.653 0.524 1.00 49.06 368 ASP A CA 1
ATOM 2835 C C . ASP A 1 368 ? -7.518 18.071 0.898 1.00 49.06 368 ASP A C 1
ATOM 2837 O O . ASP A 1 368 ? -7.807 19.239 1.151 1.00 49.06 368 ASP A O 1
ATOM 2841 N N . MET A 1 369 ? -8.452 17.111 0.947 1.00 48.66 369 MET A N 1
ATOM 2842 C CA . MET A 1 369 ? -9.865 17.329 1.276 1.00 48.66 369 MET A CA 1
ATOM 2843 C C . MET A 1 369 ? -10.178 17.399 2.781 1.00 48.66 369 MET A C 1
ATOM 2845 O O . MET A 1 369 ? -11.284 17.816 3.135 1.00 48.66 369 MET A O 1
ATOM 2849 N N . GLU A 1 370 ? -9.261 16.998 3.673 1.00 42.16 370 GLU A N 1
ATOM 2850 C CA . GLU A 1 370 ? -9.517 17.038 5.127 1.00 42.16 370 GLU A CA 1
ATOM 2851 C C . GLU A 1 370 ? -9.447 18.461 5.716 1.00 42.16 370 GLU A C 1
ATOM 2853 O O . GLU A 1 370 ? -10.185 18.749 6.661 1.00 42.16 370 GLU A O 1
ATOM 2858 N N . ASP A 1 371 ? -8.657 19.371 5.134 1.00 37.56 371 ASP A N 1
ATOM 2859 C CA . ASP A 1 371 ? -8.483 20.727 5.678 1.00 37.56 371 ASP A CA 1
ATOM 2860 C C . ASP A 1 371 ? -9.610 21.699 5.256 1.00 37.56 371 ASP A C 1
ATOM 2862 O O . ASP A 1 371 ? -10.128 22.436 6.101 1.00 37.56 371 ASP A O 1
ATOM 2866 N N . ASP A 1 372 ? -10.089 21.659 4.006 1.00 37.03 372 ASP A N 1
ATOM 2867 C CA . ASP A 1 372 ? -11.065 22.645 3.491 1.00 37.03 372 ASP A CA 1
ATOM 2868 C C . ASP A 1 372 ? -12.523 22.383 3.927 1.00 37.03 372 ASP A C 1
ATOM 2870 O O . ASP A 1 372 ? -13.278 23.319 4.209 1.00 37.03 372 ASP A O 1
ATOM 2874 N N . LEU A 1 373 ? -12.926 21.116 4.104 1.00 36.22 373 LEU A N 1
ATOM 2875 C CA . LEU A 1 373 ? -14.275 20.756 4.587 1.00 36.22 373 LEU A CA 1
ATOM 2876 C C . LEU A 1 373 ? -14.516 21.137 6.059 1.00 36.22 373 LEU A C 1
ATOM 2878 O O . LEU A 1 373 ? -15.663 21.166 6.526 1.00 36.22 373 LEU A O 1
ATOM 2882 N N . SER A 1 374 ? -13.443 21.419 6.802 1.00 37.22 374 SER A N 1
ATOM 2883 C CA . SER A 1 374 ? -13.516 21.919 8.174 1.00 37.22 374 SER A CA 1
ATOM 2884 C C . SER A 1 374 ? -13.838 23.420 8.233 1.00 37.22 374 SER A C 1
ATOM 2886 O O . SER A 1 374 ? -14.484 23.860 9.188 1.00 37.22 374 SER A O 1
ATOM 2888 N N . GLN A 1 375 ? -13.477 24.189 7.195 1.00 34.47 375 GLN A N 1
ATOM 2889 C CA . GLN A 1 375 ? -13.649 25.646 7.154 1.00 34.47 375 GLN A CA 1
ATOM 2890 C C . GLN A 1 375 ? -14.985 26.100 6.545 1.00 34.47 375 GLN A C 1
ATOM 2892 O O . GLN A 1 375 ? -15.513 27.131 6.952 1.00 34.47 375 GLN A O 1
ATOM 2897 N N . GLU A 1 376 ? -15.609 25.327 5.651 1.00 32.38 376 GLU A N 1
ATOM 2898 C CA . GLU A 1 376 ? -16.912 25.704 5.066 1.00 32.38 376 GLU A CA 1
ATOM 2899 C C . GLU A 1 376 ? -18.118 25.466 5.995 1.00 32.38 376 GLU A C 1
ATOM 2901 O O . GLU A 1 376 ? -19.181 26.069 5.819 1.00 32.38 376 GLU A O 1
ATOM 2906 N N . LYS A 1 377 ? -17.965 24.643 7.043 1.00 34.88 377 LYS A N 1
ATOM 2907 C CA . LYS A 1 377 ? -19.036 24.376 8.025 1.00 34.88 377 LYS A CA 1
ATOM 2908 C C . LYS A 1 377 ? -19.369 25.563 8.934 1.00 34.88 377 LYS A C 1
ATOM 2910 O O . LYS A 1 377 ? -20.371 25.500 9.646 1.00 34.88 377 LYS A O 1
ATOM 2915 N N . THR A 1 378 ? -18.579 26.633 8.918 1.00 34.31 378 THR A N 1
ATOM 2916 C CA . THR A 1 378 ? -18.797 27.817 9.763 1.00 34.31 378 THR A CA 1
ATOM 2917 C C . THR A 1 378 ? -19.424 29.007 9.030 1.00 34.31 378 THR A C 1
ATOM 2919 O O . THR A 1 378 ? -19.798 29.962 9.706 1.00 34.31 378 THR A O 1
ATOM 2922 N N . ALA A 1 379 ? -19.607 28.969 7.699 1.00 31.84 379 ALA A N 1
ATOM 2923 C CA . ALA A 1 379 ? -19.883 30.196 6.940 1.00 31.84 379 ALA A CA 1
ATOM 2924 C C . ALA A 1 379 ? -21.282 30.363 6.313 1.00 31.84 379 ALA A C 1
ATOM 2926 O O . ALA A 1 379 ? -21.663 31.509 6.108 1.00 31.84 379 ALA A O 1
ATOM 2927 N N . ASN A 1 380 ? -22.086 29.325 6.033 1.00 29.72 380 ASN A N 1
ATOM 2928 C CA . ASN A 1 380 ? -23.368 29.544 5.332 1.00 29.72 380 ASN A CA 1
ATOM 2929 C C . ASN A 1 380 ? -24.576 28.820 5.942 1.00 29.72 380 ASN A C 1
ATOM 2931 O O . ASN A 1 380 ? -24.657 27.594 6.012 1.00 29.72 380 ASN A O 1
ATOM 2935 N N . GLY A 1 381 ? -25.545 29.634 6.369 1.00 31.16 381 GLY A N 1
ATOM 2936 C CA . GLY A 1 381 ? -26.817 29.224 6.944 1.00 31.16 381 GLY A CA 1
ATOM 2937 C C . GLY A 1 381 ? -27.766 28.566 5.937 1.00 31.16 381 GLY A C 1
ATOM 2938 O O . GLY A 1 381 ? -27.975 29.049 4.833 1.00 31.16 381 GLY A O 1
ATOM 2939 N N . ALA A 1 382 ? -28.351 27.458 6.392 1.00 32.75 382 ALA A N 1
ATOM 2940 C CA . ALA A 1 382 ? -29.623 26.841 6.011 1.00 32.75 382 ALA A CA 1
ATOM 2941 C C . ALA A 1 382 ? -30.181 27.062 4.583 1.00 32.75 382 ALA A C 1
ATOM 2943 O O . ALA A 1 382 ? -30.837 28.058 4.289 1.00 32.75 382 ALA A O 1
ATOM 2944 N N . SER A 1 383 ? -30.150 25.994 3.778 1.00 25.48 383 SER A N 1
ATOM 2945 C CA . SER A 1 383 ? -31.136 25.742 2.718 1.00 25.48 383 SER A CA 1
ATOM 2946 C C . SER A 1 383 ? -31.512 24.254 2.695 1.00 25.48 383 SER A C 1
ATOM 2948 O O . SER A 1 383 ? -30.675 23.374 2.504 1.00 25.48 383 SER A O 1
ATOM 2950 N N . LYS A 1 384 ? -32.799 23.984 2.941 1.00 39.53 384 LYS A N 1
ATOM 2951 C CA . LYS A 1 384 ? -33.440 22.662 3.028 1.00 39.53 384 LYS A CA 1
ATOM 2952 C C . LYS A 1 384 ? -33.510 21.966 1.658 1.00 39.53 384 LYS A C 1
ATOM 2954 O O . LYS A 1 384 ? -34.182 22.474 0.765 1.00 39.53 384 LYS A O 1
ATOM 2959 N N . ARG A 1 385 ? -32.949 20.753 1.537 1.00 24.16 385 ARG A N 1
ATOM 2960 C CA . ARG A 1 385 ? -33.302 19.704 0.544 1.00 24.16 385 ARG A CA 1
ATOM 2961 C C . ARG A 1 385 ? -33.110 18.302 1.163 1.00 24.16 385 ARG A C 1
ATOM 2963 O O . ARG A 1 385 ? -32.443 18.203 2.188 1.00 24.16 385 ARG A O 1
ATOM 2970 N N . PRO A 1 386 ? -33.802 17.263 0.654 1.00 23.12 386 PRO A N 1
ATOM 2971 C CA . PRO A 1 386 ? -34.396 16.218 1.478 1.00 23.12 386 PRO A CA 1
ATOM 2972 C C . PRO A 1 386 ? -33.352 15.247 2.018 1.00 23.12 386 PRO A C 1
ATOM 2974 O O . PRO A 1 386 ? -32.585 14.640 1.275 1.00 23.12 386 PRO A O 1
ATOM 2977 N N . VAL A 1 387 ? -33.382 15.094 3.335 1.00 22.48 387 VAL A N 1
ATOM 2978 C CA . VAL A 1 387 ? -32.683 14.051 4.071 1.00 22.48 387 VAL A CA 1
ATOM 2979 C C . VAL A 1 387 ? -33.326 12.719 3.695 1.00 22.48 387 VAL A C 1
ATOM 2981 O O . VAL A 1 387 ? -34.500 12.493 3.992 1.00 22.48 387 VAL A O 1
ATOM 2984 N N . TRP A 1 388 ? -32.565 11.837 3.048 1.00 21.06 388 TRP A N 1
ATOM 2985 C CA . TRP A 1 388 ? -32.854 10.408 3.093 1.00 21.06 388 TRP A CA 1
ATOM 2986 C C . TRP A 1 388 ? -32.746 9.989 4.558 1.00 21.06 388 TRP A C 1
ATOM 2988 O O . TRP A 1 388 ? -31.662 9.948 5.135 1.00 21.06 388 TRP A O 1
ATOM 2998 N N . THR A 1 389 ? -33.891 9.767 5.190 1.00 21.44 389 THR A N 1
ATOM 2999 C CA . THR A 1 389 ? -33.948 9.083 6.476 1.00 21.44 389 THR A CA 1
ATOM 3000 C C . THR A 1 389 ? -33.704 7.604 6.191 1.00 21.44 389 THR A C 1
ATOM 3002 O O . THR A 1 389 ? -34.398 7.038 5.343 1.00 21.44 389 THR A O 1
ATOM 3005 N N . PRO A 1 390 ? -32.744 6.944 6.862 1.00 24.03 390 PRO A N 1
ATOM 3006 C CA . PRO A 1 390 ? -32.763 5.495 6.937 1.00 24.03 390 PRO A CA 1
ATOM 3007 C C . PRO A 1 390 ? -34.126 5.118 7.505 1.00 24.03 390 PRO A C 1
ATOM 3009 O O . PRO A 1 390 ? -34.539 5.674 8.528 1.00 24.03 390 PRO A O 1
ATOM 3012 N N . ALA A 1 391 ? -34.844 4.225 6.826 1.00 23.47 391 ALA A N 1
ATOM 3013 C CA . ALA A 1 391 ? -36.018 3.604 7.405 1.00 23.47 391 ALA A CA 1
ATOM 3014 C C . ALA A 1 391 ? -35.628 3.125 8.805 1.00 23.47 391 ALA A C 1
ATOM 3016 O O . ALA A 1 391 ? -34.715 2.316 8.970 1.00 23.47 391 ALA A O 1
ATOM 3017 N N . ALA A 1 392 ? -36.276 3.712 9.808 1.00 24.70 392 ALA A N 1
ATOM 3018 C CA . ALA A 1 392 ? -36.153 3.300 11.182 1.00 24.70 392 ALA A CA 1
ATOM 3019 C C . ALA A 1 392 ? -36.556 1.824 11.260 1.00 24.70 392 ALA A C 1
ATOM 3021 O O . ALA A 1 392 ? -37.739 1.495 11.334 1.00 24.70 392 ALA A O 1
ATOM 3022 N N . LEU A 1 393 ? -35.562 0.937 11.283 1.00 25.05 393 LEU A N 1
ATOM 3023 C CA . LEU A 1 393 ? -35.628 -0.250 12.117 1.00 25.05 393 LEU A CA 1
ATOM 3024 C C . LEU A 1 393 ? -35.862 0.280 13.530 1.00 25.05 393 LEU A C 1
ATOM 3026 O O . LEU A 1 393 ? -34.949 0.774 14.194 1.00 25.05 393 LEU A O 1
ATOM 3030 N N . ARG A 1 394 ? -37.131 0.300 13.941 1.00 24.11 394 ARG A N 1
ATOM 3031 C CA . ARG A 1 394 ? -37.495 0.618 15.314 1.00 24.11 394 ARG A CA 1
ATOM 3032 C C . ARG A 1 394 ? -36.735 -0.363 16.203 1.00 24.11 394 ARG A C 1
ATOM 3034 O O . ARG A 1 394 ? -36.880 -1.575 16.064 1.00 24.11 394 ARG A O 1
ATOM 3041 N N . LEU A 1 395 ? -35.958 0.176 17.138 1.00 28.36 395 LEU A N 1
ATOM 3042 C CA . LEU A 1 395 ? -35.494 -0.502 18.351 1.00 28.36 395 LEU A CA 1
ATOM 3043 C C . LEU A 1 395 ? -36.713 -0.845 19.235 1.00 28.36 395 LEU A C 1
ATOM 3045 O O . LEU A 1 395 ? -36.901 -0.288 20.310 1.00 28.36 395 LEU A O 1
ATOM 3049 N N . GLY A 1 396 ? -37.586 -1.706 18.716 1.00 26.94 396 GLY A N 1
ATOM 3050 C CA . GLY A 1 396 ? -38.833 -2.158 19.331 1.00 26.94 396 GLY A CA 1
ATOM 3051 C C . GLY A 1 396 ? -39.211 -3.599 18.971 1.00 26.94 396 GLY A C 1
ATOM 3052 O O . GLY A 1 396 ? -40.062 -4.158 19.648 1.00 26.94 396 GLY A O 1
ATOM 3053 N N . ASP A 1 397 ? -38.540 -4.219 17.990 1.00 28.59 397 ASP A N 1
ATOM 3054 C CA . ASP A 1 397 ? -38.755 -5.634 17.623 1.00 28.59 397 ASP A CA 1
ATOM 3055 C C . ASP A 1 397 ? -37.682 -6.587 18.181 1.00 28.59 397 ASP A C 1
ATOM 3057 O O . ASP A 1 397 ? -37.690 -7.787 17.911 1.00 28.59 397 ASP A O 1
ATOM 3061 N N . PHE A 1 398 ? -36.775 -6.080 19.016 1.00 34.62 398 PHE A N 1
ATOM 3062 C CA . PHE A 1 398 ? -35.992 -6.926 19.908 1.00 34.62 398 PHE A CA 1
ATOM 3063 C C . PHE A 1 398 ? -36.718 -6.962 21.248 1.00 34.62 398 PHE A C 1
ATOM 3065 O O . PHE A 1 398 ? -37.050 -5.912 21.799 1.00 34.62 398 PHE A O 1
ATOM 3072 N N . GLY A 1 399 ? -36.978 -8.172 21.751 1.00 31.55 399 GLY A N 1
ATOM 3073 C CA . GLY A 1 399 ? -37.485 -8.397 23.103 1.00 31.55 399 GLY A CA 1
ATOM 3074 C C . GLY A 1 399 ? -36.670 -7.644 24.168 1.00 31.55 399 GLY A C 1
ATOM 3075 O O . GLY A 1 399 ? -35.635 -7.052 23.849 1.00 31.55 399 GLY A O 1
ATOM 3076 N N . PRO A 1 400 ? -37.129 -7.644 25.435 1.00 28.70 400 PRO A N 1
ATOM 3077 C CA . PRO A 1 400 ? -36.554 -6.817 26.496 1.00 28.70 400 PRO A CA 1
ATOM 3078 C C . PRO A 1 400 ? -35.022 -6.916 26.504 1.00 28.70 400 PRO A C 1
ATOM 3080 O O . PRO A 1 400 ? -34.496 -7.994 26.214 1.00 28.70 400 PRO A O 1
ATOM 3083 N N . PRO A 1 401 ? -34.307 -5.813 26.801 1.00 32.88 401 PRO A N 1
ATOM 3084 C CA . PRO A 1 401 ? -32.860 -5.759 26.672 1.00 32.88 401 PRO A CA 1
ATOM 3085 C C . PRO A 1 401 ? -32.249 -6.899 27.482 1.00 32.88 401 PRO A C 1
ATOM 3087 O O . PRO A 1 401 ? -32.293 -6.896 28.710 1.00 32.88 401 PRO A O 1
ATOM 3090 N N . LEU A 1 402 ? -31.709 -7.892 26.771 1.00 38.53 402 LEU A N 1
ATOM 3091 C CA . LEU A 1 402 ? -30.804 -8.869 27.353 1.00 38.53 402 LEU A CA 1
ATOM 3092 C C . LEU A 1 402 ? -29.669 -8.074 28.005 1.00 38.53 402 LEU A C 1
ATOM 3094 O O . LEU A 1 402 ? -29.173 -7.117 27.403 1.00 38.53 402 LEU A O 1
ATOM 3098 N N . ASP A 1 403 ? -29.321 -8.454 29.234 1.00 36.88 403 ASP A N 1
ATOM 3099 C CA . ASP A 1 403 ? -28.281 -7.848 30.067 1.00 36.88 403 ASP A CA 1
ATOM 3100 C C . ASP A 1 403 ? -27.061 -7.362 29.260 1.00 36.88 403 ASP A C 1
ATOM 3102 O O . ASP A 1 403 ? -26.690 -7.990 28.257 1.00 36.88 403 ASP A O 1
ATOM 3106 N N . PRO A 1 404 ? -26.384 -6.271 29.682 1.00 39.12 404 PRO A N 1
ATOM 3107 C CA . PRO A 1 404 ? -25.199 -5.784 28.987 1.00 39.12 404 PRO A CA 1
ATOM 3108 C C . PRO A 1 404 ? -24.214 -6.944 28.765 1.00 39.12 404 PRO A C 1
ATOM 3110 O O . PRO A 1 404 ? -23.921 -7.688 29.705 1.00 39.12 404 PRO A O 1
ATOM 3113 N N . PRO A 1 405 ? -23.719 -7.131 27.527 1.00 46.38 405 PRO A N 1
ATOM 3114 C CA . PRO A 1 405 ? -22.997 -8.334 27.148 1.00 46.38 405 PRO A CA 1
ATOM 3115 C C . PRO A 1 405 ? -21.778 -8.530 28.046 1.00 46.38 405 PRO A C 1
ATOM 3117 O O . PRO A 1 405 ? -21.069 -7.574 28.375 1.00 46.38 405 PRO A O 1
ATOM 3120 N N . ALA A 1 406 ? -21.516 -9.779 28.428 1.00 55.28 406 ALA A N 1
ATOM 3121 C CA . ALA A 1 406 ? -20.384 -10.131 29.268 1.00 55.28 406 ALA A CA 1
ATOM 3122 C C . ALA A 1 406 ? -19.063 -9.870 28.516 1.00 55.28 406 ALA A C 1
ATOM 3124 O O . ALA A 1 406 ? -18.518 -10.736 27.837 1.00 55.28 406 ALA A O 1
ATOM 3125 N N . SER A 1 407 ? -18.520 -8.659 28.626 1.00 64.00 407 SER A N 1
ATOM 3126 C CA . SER A 1 407 ? -17.129 -8.388 28.270 1.00 64.00 407 SER A CA 1
ATOM 3127 C C . SER A 1 407 ? -16.230 -9.067 29.303 1.00 64.00 407 SER A C 1
ATOM 3129 O O . SER A 1 407 ? -16.331 -8.793 30.501 1.00 64.00 407 SER A O 1
ATOM 3131 N N . LEU A 1 408 ? -15.321 -9.936 28.853 1.00 76.69 408 LEU A N 1
ATOM 3132 C CA . LEU A 1 408 ? -14.295 -10.514 29.730 1.00 76.69 408 LEU A CA 1
ATOM 3133 C C . LEU A 1 408 ? -13.320 -9.437 30.239 1.00 76.69 408 LEU A C 1
ATOM 3135 O O . LEU A 1 408 ? -12.756 -9.576 31.331 1.00 76.69 408 LEU A O 1
ATOM 3139 N N . LEU A 1 409 ? -13.162 -8.338 29.493 1.00 80.81 409 LEU A N 1
ATOM 3140 C CA . LEU A 1 409 ? -12.459 -7.151 29.951 1.00 80.81 409 LEU A CA 1
ATOM 3141 C C . LEU A 1 409 ? -13.290 -6.458 31.050 1.00 80.81 409 LEU A C 1
ATOM 3143 O O . LEU A 1 409 ? -14.423 -6.050 30.784 1.00 80.81 409 LEU A O 1
ATOM 3147 N N . PRO A 1 410 ? -12.743 -6.264 32.269 1.00 80.50 410 PRO A N 1
ATOM 3148 C CA . PRO A 1 410 ? -13.476 -5.621 33.356 1.00 80.50 410 PRO A CA 1
ATOM 3149 C C . PRO A 1 410 ? -13.927 -4.205 32.983 1.00 80.50 410 PRO A C 1
ATOM 3151 O O . PRO A 1 410 ? -13.101 -3.414 32.532 1.00 80.50 410 PRO A O 1
ATOM 3154 N N . ALA A 1 411 ? -15.174 -3.836 33.297 1.00 77.88 411 ALA A N 1
ATOM 3155 C CA . ALA A 1 411 ? -15.754 -2.521 32.973 1.00 77.88 411 ALA A CA 1
ATOM 3156 C C . ALA A 1 411 ? -14.904 -1.318 33.440 1.00 77.88 411 ALA A C 1
ATOM 3158 O O . ALA A 1 411 ? -14.831 -0.285 32.779 1.00 77.88 411 ALA A O 1
ATOM 3159 N N . LYS A 1 412 ? -14.168 -1.466 34.552 1.00 82.62 412 LYS A N 1
ATOM 3160 C CA . LYS A 1 412 ? -13.210 -0.458 35.054 1.00 82.62 412 LYS A CA 1
ATOM 3161 C C . LYS A 1 412 ? -12.001 -0.204 34.134 1.00 82.62 412 LYS A C 1
ATOM 3163 O O . LYS A 1 412 ? -11.247 0.743 34.358 1.00 82.62 412 LYS A O 1
ATOM 3168 N N . HIS A 1 413 ? -11.753 -1.081 33.165 1.00 85.69 413 HIS A N 1
ATOM 3169 C CA . HIS A 1 413 ? -10.674 -0.976 32.181 1.00 85.69 413 HIS A CA 1
ATOM 3170 C C . HIS A 1 413 ? -11.186 -0.581 30.787 1.00 85.69 413 HIS A C 1
ATOM 3172 O O . HIS A 1 413 ? -10.396 -0.057 30.007 1.00 85.69 413 HIS A O 1
ATOM 3178 N N . THR A 1 414 ? -12.469 -0.782 30.489 1.00 87.00 414 THR A N 1
ATOM 3179 C CA . THR A 1 414 ? -13.088 -0.427 29.204 1.00 87.00 414 THR A CA 1
ATOM 3180 C C . THR A 1 414 ? -13.240 1.095 29.079 1.00 87.00 414 THR A C 1
ATOM 3182 O O . THR A 1 414 ? -13.905 1.693 29.929 1.00 87.00 414 THR A O 1
ATOM 3185 N N . PRO A 1 415 ? -12.604 1.752 28.091 1.00 88.19 415 PRO A N 1
ATOM 3186 C CA . PRO A 1 415 ? -12.736 3.191 27.877 1.00 88.19 415 PRO A CA 1
ATOM 3187 C C . PRO A 1 415 ? -14.050 3.570 27.195 1.00 88.19 415 PRO A C 1
ATOM 3189 O O . PRO A 1 415 ? -14.725 2.725 26.611 1.00 88.19 415 PRO A O 1
ATOM 3192 N N . THR A 1 416 ? -14.403 4.856 27.265 1.00 87.44 416 THR A N 1
ATOM 3193 C CA . THR A 1 416 ? -15.453 5.403 26.396 1.00 87.44 416 THR A CA 1
ATOM 3194 C C . THR A 1 416 ? -15.006 5.328 24.928 1.00 87.44 416 THR A C 1
ATOM 3196 O O . THR A 1 416 ? -13.802 5.396 24.661 1.00 87.44 416 THR A O 1
ATOM 3199 N N . PRO A 1 417 ? -15.925 5.174 23.961 1.00 84.44 417 PRO A N 1
ATOM 3200 C CA . PRO A 1 417 ? -15.586 5.279 22.542 1.00 84.44 417 PRO A CA 1
ATOM 3201 C C . PRO A 1 417 ? -14.991 6.658 22.213 1.00 84.44 417 PRO A C 1
ATOM 3203 O O . PRO A 1 417 ? -15.414 7.662 22.786 1.00 84.44 417 PRO A O 1
ATOM 3206 N N . LEU A 1 418 ? -14.009 6.715 21.307 1.00 79.88 418 LEU A N 1
ATOM 3207 C CA . LEU A 1 418 ? -13.404 7.978 20.857 1.00 79.88 418 LEU A CA 1
ATOM 3208 C C . LEU A 1 418 ? -14.037 8.494 19.548 1.00 79.88 418 LEU A C 1
ATOM 3210 O O . LEU A 1 418 ? -14.137 9.711 19.366 1.00 79.88 418 LEU A O 1
ATOM 3214 N N . ALA A 1 419 ? -14.506 7.601 18.666 1.00 62.66 419 ALA A N 1
ATOM 3215 C CA . ALA A 1 419 ? -15.100 7.947 17.371 1.00 62.66 419 ALA A CA 1
ATOM 3216 C C . ALA A 1 419 ? -16.512 8.565 17.460 1.00 62.66 419 ALA A C 1
ATOM 3218 O O . ALA A 1 419 ? -17.290 8.269 18.364 1.00 62.66 419 ALA A O 1
ATOM 3219 N N . THR A 1 420 ? -16.840 9.429 16.495 1.00 46.22 420 THR A N 1
ATOM 3220 C CA . THR A 1 420 ? -18.217 9.791 16.121 1.00 46.22 420 THR A CA 1
ATOM 3221 C C . THR A 1 420 ? -18.882 8.612 15.410 1.00 46.22 420 THR A C 1
ATOM 3223 O O . THR A 1 420 ? -18.229 7.906 14.639 1.00 46.22 420 THR A O 1
ATOM 3226 N N . GLU A 1 421 ? -20.178 8.404 15.640 1.00 37.91 421 GLU A N 1
ATOM 3227 C CA . GLU A 1 421 ? -20.996 7.531 14.792 1.00 37.91 421 GLU A CA 1
ATOM 3228 C C . GLU A 1 421 ? -20.808 7.968 13.322 1.00 37.91 421 GLU A C 1
ATOM 3230 O O . GLU A 1 421 ? -21.124 9.103 12.969 1.00 37.91 421 GLU A O 1
ATOM 3235 N N . GLY A 1 422 ? -20.188 7.116 12.490 1.00 39.41 422 GLY A N 1
ATOM 3236 C CA . GLY A 1 422 ? -20.084 7.323 11.036 1.00 39.41 422 GLY A CA 1
ATOM 3237 C C . GLY A 1 422 ? -18.702 7.243 10.361 1.00 39.41 422 GLY A C 1
ATOM 3238 O O . GLY A 1 422 ? -18.653 7.466 9.162 1.00 39.41 422 GLY A O 1
ATOM 3239 N N . HIS A 1 423 ? -17.584 6.958 11.050 1.00 42.16 423 HIS A N 1
ATOM 3240 C CA . HIS A 1 423 ? -16.234 6.977 10.423 1.00 42.16 423 HIS A CA 1
ATOM 3241 C C . HIS A 1 423 ? -15.400 5.686 10.610 1.00 42.16 423 HIS A C 1
ATOM 3243 O O . HIS A 1 423 ? -14.176 5.743 10.761 1.00 42.16 423 HIS A O 1
ATOM 3249 N N . GLN A 1 424 ? -16.019 4.500 10.604 1.00 49.47 424 GLN A N 1
ATOM 3250 C CA . GLN A 1 424 ? -15.257 3.260 10.388 1.00 49.47 424 GLN A CA 1
ATOM 3251 C C . GLN A 1 424 ? -15.042 3.073 8.885 1.00 49.47 424 GLN A C 1
ATOM 3253 O O . GLN A 1 424 ? -16.003 2.941 8.134 1.00 49.47 424 GLN A O 1
ATOM 3258 N N . LYS A 1 425 ? -13.777 3.087 8.442 1.00 54.81 425 LYS A N 1
ATOM 3259 C CA . LYS A 1 425 ? -13.419 2.773 7.055 1.00 54.81 425 LYS A CA 1
ATOM 3260 C C . LYS A 1 425 ? -13.868 1.338 6.771 1.00 54.81 425 LYS A C 1
ATOM 3262 O O . LYS A 1 425 ? -13.353 0.413 7.398 1.00 54.81 425 LYS A O 1
ATOM 3267 N N . LEU A 1 426 ? -14.842 1.178 5.879 1.00 63.38 426 LEU A N 1
ATOM 3268 C CA . LEU A 1 426 ? -15.330 -0.134 5.471 1.00 63.38 426 LEU A CA 1
ATOM 3269 C C . LEU A 1 426 ? -14.197 -0.903 4.786 1.00 63.38 426 LEU A C 1
ATOM 3271 O O . LEU A 1 426 ? -13.413 -0.338 4.021 1.00 63.38 426 LEU A O 1
ATOM 3275 N N . VAL A 1 427 ? -14.090 -2.190 5.102 1.00 75.00 427 VAL A N 1
ATOM 3276 C CA . VAL A 1 427 ? -13.153 -3.093 4.436 1.00 75.00 427 VAL A CA 1
ATOM 3277 C C . VAL A 1 427 ? -13.688 -3.372 3.036 1.00 75.00 427 VAL A C 1
ATOM 3279 O O . VAL A 1 427 ? -14.767 -3.941 2.887 1.00 75.00 427 VAL A O 1
ATOM 3282 N N . GLU A 1 428 ? -12.933 -2.991 2.009 1.00 76.56 428 GLU A N 1
ATOM 3283 C CA . GLU A 1 428 ? -13.283 -3.312 0.625 1.00 76.56 428 GLU A CA 1
ATOM 3284 C C . GLU A 1 428 ? -13.189 -4.824 0.377 1.00 76.56 428 GLU A C 1
ATOM 3286 O O . GLU A 1 428 ? -12.216 -5.474 0.773 1.00 76.56 428 GLU A O 1
ATOM 3291 N N . ILE A 1 429 ? -14.191 -5.382 -0.301 1.00 78.50 429 ILE A N 1
ATOM 3292 C CA . ILE A 1 429 ? -14.325 -6.818 -0.559 1.00 78.50 429 ILE A CA 1
ATOM 3293 C C . ILE A 1 429 ? -14.009 -7.118 -2.024 1.00 78.50 429 ILE A C 1
ATOM 3295 O O . ILE A 1 429 ? -14.610 -6.532 -2.919 1.00 78.50 429 ILE A O 1
ATOM 3299 N N . TYR A 1 430 ? -13.108 -8.073 -2.274 1.00 75.12 430 TYR A N 1
ATOM 3300 C CA . TYR A 1 430 ? -12.738 -8.507 -3.624 1.00 75.12 430 TYR A CA 1
ATOM 3301 C C . TYR A 1 430 ? -12.990 -10.005 -3.818 1.00 75.12 430 TYR A C 1
ATOM 3303 O O . TYR A 1 430 ? -12.707 -10.798 -2.914 1.00 75.12 430 TYR A O 1
ATOM 3311 N N . PRO A 1 431 ? -13.466 -10.435 -5.001 1.00 73.25 431 PRO A N 1
ATOM 3312 C CA . PRO A 1 431 ? -13.663 -11.849 -5.286 1.00 73.25 431 PRO A CA 1
ATOM 3313 C C . PRO A 1 431 ? -12.322 -12.590 -5.278 1.00 73.25 431 PRO A C 1
ATOM 3315 O O . PRO A 1 431 ? -11.333 -12.130 -5.851 1.00 73.25 431 PRO A O 1
ATOM 3318 N N . VAL A 1 432 ? -12.291 -13.769 -4.653 1.00 75.50 432 VAL A N 1
ATOM 3319 C CA . VAL A 1 432 ? -11.080 -14.596 -4.584 1.00 75.50 432 VAL A CA 1
ATOM 3320 C C . VAL A 1 432 ? -11.201 -15.781 -5.529 1.00 75.50 432 VAL A C 1
ATOM 3322 O O . VAL A 1 432 ? -12.187 -16.513 -5.514 1.00 75.50 432 VAL A O 1
ATOM 3325 N N . SER A 1 433 ? -10.163 -15.998 -6.335 1.00 74.06 433 SER A N 1
ATOM 3326 C CA . SER A 1 433 ? -10.066 -17.121 -7.265 1.00 74.06 433 SER A CA 1
ATOM 3327 C C . SER A 1 433 ? -8.834 -17.977 -6.976 1.00 74.06 433 SER A C 1
ATOM 3329 O O . SER A 1 433 ? -7.810 -17.498 -6.478 1.00 74.06 433 SER A O 1
ATOM 3331 N N . LYS A 1 434 ? -8.937 -19.271 -7.291 1.00 77.56 434 LYS A N 1
ATOM 3332 C CA . LYS A 1 434 ? -7.833 -20.227 -7.163 1.00 77.56 434 LYS A CA 1
ATOM 3333 C C . LYS A 1 434 ? -6.665 -19.807 -8.069 1.00 77.56 434 LYS A C 1
ATOM 3335 O O . LYS A 1 434 ? -6.908 -19.412 -9.212 1.00 77.56 434 LYS A O 1
ATOM 3340 N N . PRO A 1 435 ? -5.396 -19.935 -7.635 1.00 77.81 435 PRO A N 1
ATOM 3341 C CA . PRO A 1 435 ? -4.273 -19.569 -8.487 1.00 77.81 435 PRO A CA 1
ATOM 3342 C C . PRO A 1 435 ? -4.244 -20.425 -9.757 1.00 77.81 435 PRO A C 1
ATOM 3344 O O . PRO A 1 435 ? -4.183 -21.658 -9.680 1.00 77.81 435 PRO A O 1
ATOM 3347 N N . SER A 1 436 ? -4.184 -19.777 -10.925 1.00 78.56 436 SER A N 1
ATOM 3348 C CA . SER A 1 436 ? -4.049 -20.444 -12.229 1.00 78.56 436 SER A CA 1
ATOM 3349 C C . SER A 1 436 ? -2.868 -21.428 -12.261 1.00 78.56 436 SER A C 1
ATOM 3351 O O . SER A 1 436 ? -1.837 -21.227 -11.606 1.00 78.56 436 SER A O 1
ATOM 3353 N N . ARG A 1 437 ? -2.980 -22.506 -13.047 1.00 75.19 437 ARG A N 1
ATOM 3354 C CA . ARG A 1 437 ? -1.853 -23.420 -13.331 1.00 75.19 437 ARG A CA 1
ATOM 3355 C C . ARG A 1 437 ? -0.672 -22.705 -13.998 1.00 75.19 437 ARG A C 1
ATOM 3357 O O . ARG A 1 437 ? 0.466 -23.116 -13.818 1.00 75.19 437 ARG A O 1
ATOM 3364 N N . PHE A 1 438 ? -0.935 -21.583 -14.666 1.00 74.62 438 PHE A N 1
ATOM 3365 C CA . PHE A 1 438 ? 0.063 -20.762 -15.351 1.00 74.62 438 PHE A CA 1
ATOM 3366 C C . PHE A 1 438 ? 0.637 -19.621 -14.497 1.00 74.62 438 PHE A C 1
ATOM 3368 O O . PHE A 1 438 ? 1.362 -18.772 -15.012 1.00 74.62 438 PHE A O 1
ATOM 3375 N N . ARG A 1 439 ? 0.353 -19.591 -13.184 1.00 80.50 439 ARG A N 1
ATOM 3376 C CA . ARG A 1 439 ? 0.830 -18.541 -12.262 1.00 80.50 439 ARG A CA 1
ATOM 3377 C C . ARG A 1 439 ? 2.341 -18.310 -12.355 1.00 80.50 439 ARG A C 1
ATOM 3379 O O . ARG A 1 439 ? 2.760 -17.164 -12.369 1.00 80.50 439 ARG A O 1
ATOM 3386 N N . ALA A 1 440 ? 3.147 -19.367 -12.471 1.00 72.56 440 ALA A N 1
ATOM 3387 C CA . ALA A 1 440 ? 4.600 -19.234 -12.588 1.00 72.56 440 ALA A CA 1
ATOM 3388 C C . ALA A 1 440 ? 5.016 -18.421 -13.824 1.00 72.56 440 ALA A C 1
ATOM 3390 O O . ALA A 1 440 ? 5.892 -17.570 -13.733 1.00 72.56 440 ALA A O 1
ATOM 3391 N N . LEU A 1 441 ? 4.349 -18.629 -14.961 1.00 70.25 441 LEU A N 1
ATOM 3392 C CA . LEU A 1 441 ? 4.654 -17.908 -16.193 1.00 70.25 441 LEU A CA 1
ATOM 3393 C C . LEU A 1 441 ? 4.120 -16.476 -16.171 1.00 70.25 441 LEU A C 1
ATOM 3395 O O . LEU A 1 441 ? 4.811 -15.572 -16.627 1.00 70.25 441 LEU A O 1
ATOM 3399 N N . TYR A 1 442 ? 2.976 -16.244 -15.522 1.00 72.88 442 TYR A N 1
ATOM 3400 C CA . TYR A 1 442 ? 2.536 -14.892 -15.171 1.00 72.88 442 TYR A CA 1
ATOM 3401 C C . TYR A 1 442 ? 3.580 -14.156 -14.311 1.00 72.88 442 TYR A C 1
ATOM 3403 O O . TYR A 1 442 ? 3.897 -13.003 -14.584 1.00 72.88 442 TYR A O 1
ATOM 3411 N N . LEU A 1 443 ? 4.163 -14.814 -13.302 1.00 76.88 443 LEU A N 1
ATOM 3412 C CA . LEU A 1 443 ? 5.197 -14.207 -12.456 1.00 76.88 443 LEU A CA 1
ATOM 3413 C C . LEU A 1 443 ? 6.506 -13.965 -13.215 1.00 76.88 443 LEU A C 1
ATOM 3415 O O . LEU A 1 443 ? 7.090 -12.895 -13.056 1.00 76.88 443 LEU A O 1
ATOM 3419 N N . ILE A 1 444 ? 6.946 -14.912 -14.054 1.00 73.31 444 ILE A N 1
ATOM 3420 C CA . ILE A 1 444 ? 8.086 -14.735 -14.971 1.00 73.31 444 ILE A CA 1
ATOM 3421 C C . ILE A 1 444 ? 7.869 -13.482 -15.814 1.00 73.31 444 ILE A C 1
ATOM 3423 O O . ILE A 1 444 ? 8.705 -12.582 -15.813 1.00 73.31 444 ILE A O 1
ATOM 3427 N N . TYR A 1 445 ? 6.717 -13.414 -16.478 1.00 67.81 445 TYR A N 1
ATOM 3428 C CA . TYR A 1 445 ? 6.317 -12.301 -17.323 1.00 67.81 445 TYR A CA 1
ATOM 3429 C C . TYR A 1 445 ? 6.355 -10.970 -16.556 1.00 67.81 445 TYR A C 1
ATOM 3431 O O . TYR A 1 445 ? 7.079 -10.052 -16.942 1.00 67.81 445 TYR A O 1
ATOM 3439 N N . ARG A 1 446 ? 5.660 -10.882 -15.413 1.00 74.31 446 ARG A N 1
ATOM 3440 C CA . ARG A 1 446 ? 5.620 -9.669 -14.579 1.00 74.31 446 ARG A CA 1
ATOM 3441 C C . ARG A 1 446 ? 7.008 -9.264 -14.083 1.00 74.31 446 ARG A C 1
ATOM 3443 O O . ARG A 1 446 ? 7.304 -8.074 -14.037 1.00 74.31 446 ARG A O 1
ATOM 3450 N N . THR A 1 447 ? 7.864 -10.235 -13.759 1.00 75.00 447 THR A N 1
ATOM 3451 C CA . THR A 1 447 ? 9.252 -9.983 -13.346 1.00 75.00 447 THR A CA 1
ATOM 3452 C C . THR A 1 447 ? 10.068 -9.406 -14.505 1.00 75.00 447 THR A C 1
ATOM 3454 O O . THR A 1 447 ? 10.795 -8.440 -14.303 1.00 75.00 447 THR A O 1
ATOM 3457 N N . ILE A 1 448 ? 9.934 -9.944 -15.724 1.00 66.00 448 ILE A N 1
ATOM 3458 C CA . ILE A 1 448 ? 10.624 -9.426 -16.919 1.00 66.00 448 ILE A CA 1
ATOM 3459 C C . ILE A 1 448 ? 10.195 -7.986 -17.198 1.00 66.00 448 ILE A C 1
ATOM 3461 O O . ILE A 1 448 ? 11.052 -7.122 -17.363 1.00 66.00 448 ILE A O 1
ATOM 3465 N N . VAL A 1 449 ? 8.890 -7.705 -17.184 1.00 64.88 449 VAL A N 1
ATOM 3466 C CA . VAL A 1 449 ? 8.364 -6.346 -17.379 1.00 64.88 449 VAL A CA 1
ATOM 3467 C C . VAL A 1 449 ? 8.909 -5.398 -16.324 1.00 64.88 449 VAL A C 1
ATOM 3469 O O . VAL A 1 449 ? 9.408 -4.330 -16.667 1.00 64.88 449 VAL A O 1
ATOM 3472 N N . TYR A 1 450 ? 8.863 -5.788 -15.051 1.00 75.81 450 TYR A N 1
ATOM 3473 C CA . TYR A 1 450 ? 9.442 -4.997 -13.970 1.00 75.81 450 TYR A CA 1
ATOM 3474 C C . TYR A 1 450 ? 10.926 -4.696 -14.221 1.00 75.81 450 TYR A C 1
ATOM 3476 O O . TYR A 1 450 ? 11.333 -3.540 -14.137 1.00 75.81 450 TYR A O 1
ATOM 3484 N N . LEU A 1 451 ? 11.721 -5.701 -14.604 1.00 67.00 451 LEU A N 1
ATOM 3485 C CA . LEU A 1 451 ? 13.144 -5.525 -14.896 1.00 67.00 451 LEU A CA 1
ATOM 3486 C C . LEU A 1 451 ? 13.378 -4.586 -16.087 1.00 67.00 451 LEU A C 1
ATOM 3488 O O . LEU A 1 451 ? 14.252 -3.729 -16.001 1.00 67.00 451 LEU A O 1
ATOM 3492 N N . LEU A 1 452 ? 12.585 -4.692 -17.157 1.00 59.94 452 LEU A N 1
ATOM 3493 C CA . LEU A 1 452 ? 12.669 -3.792 -18.313 1.00 59.94 452 LEU A CA 1
ATOM 3494 C C . LEU A 1 452 ? 12.389 -2.331 -17.926 1.00 59.94 452 LEU A C 1
ATOM 3496 O O . LEU A 1 452 ? 13.117 -1.443 -18.362 1.00 59.94 452 LEU A O 1
ATOM 3500 N N . HIS A 1 453 ? 11.409 -2.087 -17.051 1.00 61.38 453 HIS A N 1
ATOM 3501 C CA . HIS A 1 453 ? 11.105 -0.746 -16.526 1.00 61.38 453 HIS A CA 1
ATOM 3502 C C . HIS A 1 453 ? 12.136 -0.247 -15.511 1.00 61.38 453 HIS A C 1
ATOM 3504 O O . HIS A 1 453 ? 12.310 0.959 -15.339 1.00 61.38 453 HIS A O 1
ATOM 3510 N N . LEU A 1 454 ? 12.854 -1.159 -14.856 1.00 64.56 454 LEU A N 1
ATOM 3511 C CA . LEU A 1 454 ? 13.912 -0.822 -13.913 1.00 64.56 454 LEU A CA 1
ATOM 35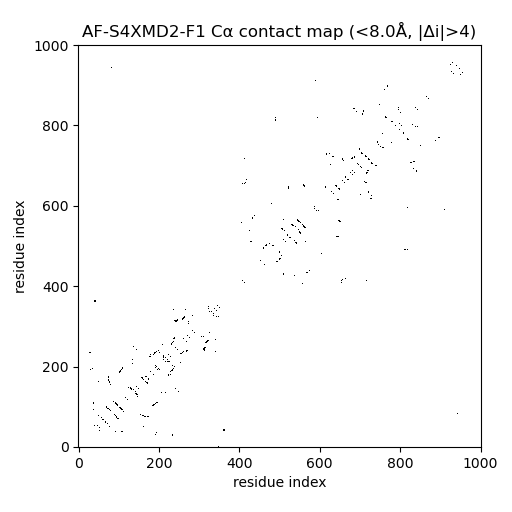12 C C . LEU A 1 454 ? 15.204 -0.373 -14.620 1.00 64.56 454 LEU A C 1
ATOM 3514 O O . LEU A 1 454 ? 15.911 0.490 -14.100 1.00 64.56 454 LEU A O 1
ATOM 3518 N N . LEU A 1 455 ? 15.506 -0.914 -15.809 1.00 57.44 455 LEU A N 1
ATOM 3519 C CA . LEU A 1 455 ? 16.711 -0.589 -16.592 1.00 57.44 455 LEU A CA 1
ATOM 3520 C C . LEU A 1 455 ? 16.935 0.924 -16.830 1.00 57.44 455 LEU A C 1
ATOM 3522 O O . LEU A 1 455 ? 18.044 1.389 -16.543 1.00 57.44 455 LEU A O 1
ATOM 3526 N N . PRO A 1 456 ? 15.950 1.722 -17.297 1.00 47.72 456 PRO A N 1
ATOM 3527 C CA . PRO A 1 456 ? 16.137 3.163 -17.503 1.00 47.72 456 PRO A CA 1
ATOM 3528 C C . PRO A 1 456 ? 16.260 3.958 -16.191 1.00 47.72 456 PRO A C 1
ATOM 3530 O O . PRO A 1 456 ? 16.736 5.093 -16.196 1.00 47.72 456 PRO A O 1
ATOM 3533 N N . LEU A 1 457 ? 15.880 3.373 -15.049 1.00 56.75 457 LEU A N 1
ATOM 3534 C CA . LEU A 1 457 ? 15.878 4.026 -13.734 1.00 56.75 457 LEU A CA 1
ATOM 3535 C C . LEU A 1 457 ? 17.178 3.813 -12.942 1.00 56.75 457 LEU A C 1
ATOM 3537 O O . LEU A 1 457 ? 17.251 4.182 -11.770 1.00 56.75 457 LEU A O 1
ATOM 3541 N N . ARG A 1 458 ? 18.232 3.269 -13.569 1.00 54.44 458 ARG A N 1
ATOM 3542 C CA . ARG A 1 458 ? 19.508 2.920 -12.914 1.00 54.44 458 ARG A CA 1
ATOM 3543 C C . ARG A 1 458 ? 20.144 4.062 -12.105 1.00 54.44 458 ARG A C 1
ATOM 3545 O O . ARG A 1 458 ? 20.760 3.794 -11.080 1.00 54.44 458 ARG A O 1
ATOM 3552 N N . ASN A 1 459 ? 19.969 5.313 -12.533 1.00 54.47 459 ASN A N 1
ATOM 3553 C CA . ASN A 1 459 ? 20.513 6.499 -11.854 1.00 54.47 459 ASN A CA 1
ATOM 3554 C C . ASN A 1 459 ? 19.453 7.283 -11.056 1.00 54.47 459 ASN A C 1
ATOM 3556 O O . ASN A 1 459 ? 19.696 8.419 -10.656 1.00 54.47 459 ASN A O 1
ATOM 3560 N N . ARG A 1 460 ? 18.258 6.712 -10.852 1.00 64.69 460 ARG A N 1
ATOM 3561 C CA . ARG A 1 460 ? 17.119 7.367 -10.193 1.00 64.69 460 ARG A CA 1
ATOM 3562 C C . ARG A 1 460 ? 16.558 6.466 -9.077 1.00 64.69 460 ARG A C 1
ATOM 3564 O O . ARG A 1 460 ? 15.487 5.877 -9.237 1.00 64.69 460 ARG A O 1
ATOM 3571 N N . PRO A 1 461 ? 17.268 6.348 -7.936 1.00 61.31 461 PRO A N 1
ATOM 3572 C CA . PRO A 1 461 ? 17.003 5.335 -6.908 1.00 61.31 461 PRO A CA 1
ATOM 3573 C C . PRO A 1 461 ? 15.604 5.436 -6.294 1.00 61.31 461 PRO A C 1
ATOM 3575 O O . PRO A 1 461 ? 14.966 4.411 -6.080 1.00 61.31 461 PRO A O 1
ATOM 3578 N N . PHE A 1 462 ? 15.081 6.649 -6.095 1.00 68.88 462 PHE A N 1
ATOM 3579 C CA . PHE A 1 462 ? 13.726 6.855 -5.572 1.00 68.88 462 PHE A CA 1
ATOM 3580 C C . PHE A 1 462 ? 12.640 6.303 -6.511 1.00 68.88 462 PHE A C 1
ATOM 3582 O O . PHE A 1 462 ? 11.691 5.655 -6.081 1.00 68.88 462 PHE A O 1
ATOM 3589 N N . GLN A 1 463 ? 12.793 6.506 -7.820 1.00 70.06 463 GLN A N 1
ATOM 3590 C CA . GLN A 1 463 ? 11.818 6.044 -8.813 1.00 70.06 463 GLN A CA 1
ATOM 3591 C C . GLN A 1 463 ? 11.893 4.526 -8.993 1.00 70.06 463 GLN A C 1
ATOM 3593 O O . GLN A 1 463 ? 10.861 3.868 -9.099 1.00 70.06 463 GLN A O 1
ATOM 3598 N N . ALA A 1 464 ? 13.104 3.964 -8.946 1.00 67.81 464 ALA A N 1
ATOM 3599 C CA . ALA A 1 464 ? 13.316 2.521 -8.900 1.00 67.81 464 ALA A CA 1
ATOM 3600 C C . ALA A 1 464 ? 12.686 1.889 -7.642 1.00 67.81 464 ALA A C 1
ATOM 3602 O O . ALA A 1 464 ? 12.046 0.838 -7.732 1.00 67.81 464 ALA A O 1
ATOM 3603 N N . ALA A 1 465 ? 12.814 2.541 -6.482 1.00 72.56 465 ALA A N 1
ATOM 3604 C CA . ALA A 1 465 ? 12.195 2.101 -5.234 1.00 72.56 465 ALA A CA 1
ATOM 3605 C C . ALA A 1 465 ? 10.668 2.130 -5.313 1.00 72.56 465 ALA A C 1
ATOM 3607 O O . ALA A 1 465 ? 10.017 1.131 -5.013 1.00 72.56 465 ALA A O 1
ATOM 3608 N N . ARG A 1 466 ? 10.099 3.229 -5.822 1.00 77.69 466 ARG A N 1
ATOM 3609 C CA . ARG A 1 466 ? 8.652 3.379 -6.008 1.00 77.69 466 ARG A CA 1
ATOM 3610 C C . ARG A 1 466 ? 8.094 2.341 -6.980 1.00 77.69 466 ARG A C 1
ATOM 3612 O O . ARG A 1 466 ? 7.076 1.718 -6.687 1.00 77.69 466 ARG A O 1
ATOM 3619 N N . LEU A 1 467 ? 8.781 2.096 -8.099 1.00 73.25 467 LEU A N 1
ATOM 3620 C CA . LEU A 1 467 ? 8.421 1.037 -9.047 1.00 73.25 467 LEU A CA 1
ATOM 3621 C C . LEU A 1 467 ? 8.439 -0.342 -8.373 1.00 73.25 467 LEU A C 1
ATOM 3623 O O . LEU A 1 467 ? 7.524 -1.140 -8.569 1.00 73.25 467 LEU A O 1
ATOM 3627 N N . THR A 1 468 ? 9.464 -0.609 -7.558 1.00 79.06 468 THR A N 1
ATOM 3628 C CA . THR A 1 468 ? 9.587 -1.865 -6.808 1.00 79.06 468 THR A CA 1
ATOM 3629 C C . THR A 1 468 ? 8.455 -2.018 -5.800 1.00 79.06 468 THR A C 1
ATOM 3631 O O . THR A 1 468 ? 7.823 -3.070 -5.769 1.00 79.06 468 THR A O 1
ATOM 3634 N N . ARG A 1 469 ? 8.135 -0.971 -5.032 1.00 81.88 469 ARG A N 1
ATOM 3635 C CA . ARG A 1 469 ? 7.004 -0.979 -4.100 1.00 81.88 469 ARG A CA 1
ATOM 3636 C C . ARG A 1 469 ? 5.705 -1.333 -4.816 1.00 81.88 469 ARG A C 1
ATOM 3638 O O . ARG A 1 469 ? 5.055 -2.302 -4.443 1.00 81.88 469 ARG A O 1
ATOM 3645 N N . VAL A 1 470 ? 5.370 -0.608 -5.883 1.00 74.88 470 VAL A N 1
ATOM 3646 C CA . VAL A 1 470 ? 4.134 -0.824 -6.655 1.00 74.88 470 VAL A CA 1
ATOM 3647 C C . VAL A 1 470 ? 4.081 -2.233 -7.251 1.00 74.88 470 VAL A C 1
ATOM 3649 O O . VAL A 1 470 ? 3.028 -2.871 -7.256 1.00 74.88 470 VAL A O 1
ATOM 3652 N N . TYR A 1 471 ? 5.210 -2.753 -7.737 1.00 81.00 471 TYR A N 1
ATOM 3653 C CA . TYR A 1 471 ? 5.304 -4.130 -8.219 1.00 81.00 471 TYR A CA 1
ATOM 3654 C C . TYR A 1 471 ? 4.944 -5.146 -7.122 1.00 81.00 471 TYR A C 1
ATOM 3656 O O . TYR A 1 471 ? 4.123 -6.034 -7.361 1.00 81.00 471 TYR A O 1
ATOM 3664 N N . LEU A 1 472 ? 5.509 -4.986 -5.922 1.00 83.44 472 LEU A N 1
ATOM 3665 C CA . LEU A 1 472 ? 5.243 -5.862 -4.779 1.00 83.44 472 LEU A CA 1
ATOM 3666 C C . LEU A 1 472 ? 3.798 -5.720 -4.266 1.00 83.44 472 LEU A C 1
ATOM 3668 O O . LEU A 1 472 ? 3.162 -6.734 -3.973 1.00 83.44 472 LEU A O 1
ATOM 3672 N N . GLU A 1 473 ? 3.250 -4.501 -4.230 1.00 76.69 473 GLU A N 1
ATOM 3673 C CA . GLU A 1 473 ? 1.852 -4.228 -3.851 1.00 76.69 473 GLU A CA 1
ATOM 3674 C C . GLU A 1 473 ? 0.850 -4.882 -4.795 1.00 76.69 473 GLU A C 1
ATOM 3676 O O . GLU A 1 473 ? -0.112 -5.502 -4.345 1.00 76.69 473 GLU A O 1
ATOM 3681 N N . ASN A 1 474 ? 1.100 -4.804 -6.102 1.00 75.88 474 ASN A N 1
ATOM 3682 C CA . ASN A 1 474 ? 0.224 -5.399 -7.108 1.00 75.88 474 ASN A CA 1
ATOM 3683 C C . ASN A 1 474 ? 0.207 -6.931 -7.056 1.00 75.88 474 ASN A C 1
ATOM 3685 O O . ASN A 1 474 ? -0.787 -7.547 -7.439 1.00 75.88 474 ASN A O 1
ATOM 3689 N N . LEU A 1 475 ? 1.309 -7.562 -6.640 1.00 78.38 475 LEU A N 1
ATOM 3690 C CA . LEU A 1 475 ? 1.356 -9.015 -6.490 1.00 78.38 475 LEU A CA 1
ATOM 3691 C C . LEU A 1 475 ? 0.750 -9.485 -5.164 1.00 78.38 475 LEU A C 1
ATOM 3693 O O . LEU A 1 475 ? 0.189 -10.583 -5.124 1.00 78.38 475 LEU A O 1
ATOM 3697 N N . GLY A 1 476 ? 0.824 -8.656 -4.118 1.00 77.19 476 GLY A N 1
ATOM 3698 C CA . GLY A 1 476 ? 0.234 -8.928 -2.811 1.00 77.19 476 GLY A CA 1
ATOM 3699 C C . GLY A 1 476 ? 0.861 -10.124 -2.080 1.00 77.19 476 GLY A C 1
ATOM 3700 O O . GLY A 1 476 ? 1.856 -10.713 -2.511 1.00 77.19 476 GLY A O 1
ATOM 3701 N N . GLY A 1 477 ? 0.273 -10.491 -0.937 1.00 78.44 477 GLY A N 1
ATOM 3702 C CA . GLY A 1 477 ? 0.648 -11.688 -0.174 1.00 78.44 477 GLY A CA 1
ATOM 3703 C C . GLY A 1 477 ? 2.140 -11.747 0.179 1.00 78.44 477 GLY A C 1
ATOM 3704 O O . GLY A 1 477 ? 2.677 -10.829 0.799 1.00 78.44 477 GLY A O 1
ATOM 3705 N N . ILE A 1 478 ? 2.824 -12.820 -0.241 1.00 80.06 478 ILE A N 1
ATOM 3706 C CA . ILE A 1 478 ? 4.256 -13.033 0.036 1.00 80.06 478 ILE A CA 1
ATOM 3707 C C . ILE A 1 478 ? 5.148 -11.901 -0.493 1.00 80.06 478 ILE A C 1
ATOM 3709 O O . ILE A 1 478 ? 6.184 -11.618 0.103 1.00 80.06 478 ILE A O 1
ATOM 3713 N N . TRP A 1 479 ? 4.760 -11.220 -1.573 1.00 83.94 479 TRP A N 1
ATOM 3714 C CA . TRP A 1 479 ? 5.574 -10.159 -2.171 1.00 83.94 479 TRP A CA 1
ATOM 3715 C C . TRP A 1 479 ? 5.636 -8.909 -1.292 1.00 83.94 479 TRP A C 1
ATOM 3717 O O . TRP A 1 479 ? 6.698 -8.301 -1.181 1.00 83.94 479 TRP A O 1
ATOM 3727 N N . ILE A 1 480 ? 4.546 -8.584 -0.588 1.00 80.19 480 ILE A N 1
ATOM 3728 C CA . ILE A 1 480 ? 4.542 -7.533 0.440 1.00 80.19 480 IL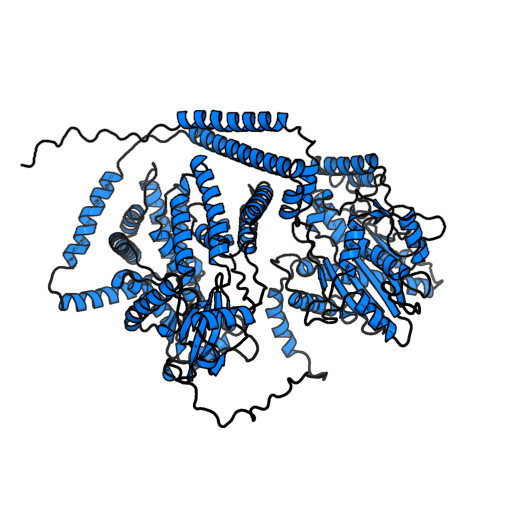E A CA 1
ATOM 3729 C C . ILE A 1 480 ? 5.503 -7.902 1.570 1.00 80.19 480 ILE A C 1
ATOM 3731 O O . ILE A 1 480 ? 6.329 -7.088 1.967 1.00 80.19 480 ILE A O 1
ATOM 3735 N N . LYS A 1 481 ? 5.436 -9.143 2.057 1.00 79.44 481 LYS A N 1
ATOM 3736 C CA . LYS A 1 481 ? 6.249 -9.621 3.187 1.00 79.44 481 LYS A CA 1
ATOM 3737 C C . LYS A 1 481 ? 7.732 -9.700 2.825 1.00 79.44 481 LYS A C 1
ATOM 3739 O O . LYS A 1 481 ? 8.581 -9.284 3.609 1.00 79.44 481 LYS A O 1
ATOM 3744 N N . LEU A 1 482 ? 8.043 -10.129 1.602 1.00 81.50 482 LEU A N 1
ATOM 3745 C CA . LEU A 1 482 ? 9.381 -10.029 1.026 1.00 81.50 482 LEU A CA 1
ATOM 3746 C C . LEU A 1 482 ? 9.840 -8.566 0.979 1.00 81.50 482 LEU A C 1
ATOM 3748 O O . LEU A 1 482 ? 10.949 -8.267 1.405 1.00 81.50 482 LEU A O 1
ATOM 3752 N N . GLY A 1 483 ? 8.986 -7.652 0.523 1.00 80.88 483 GLY A N 1
ATOM 3753 C CA . GLY A 1 483 ? 9.269 -6.220 0.509 1.00 80.88 483 GLY A CA 1
ATOM 3754 C C . GLY A 1 483 ? 9.529 -5.620 1.891 1.00 80.88 483 GLY A C 1
ATOM 3755 O O . GLY A 1 483 ? 10.485 -4.869 2.047 1.00 80.88 483 GLY A O 1
ATOM 3756 N N . GLN A 1 484 ? 8.753 -6.012 2.904 1.00 77.62 484 GLN A N 1
ATOM 3757 C CA . GLN A 1 484 ? 8.970 -5.631 4.305 1.00 77.62 484 GLN A CA 1
ATOM 3758 C C . GLN A 1 484 ? 10.288 -6.191 4.854 1.00 77.62 484 GLN A C 1
ATOM 3760 O O . GLN A 1 484 ? 10.934 -5.564 5.685 1.00 77.62 484 GLN A O 1
ATOM 3765 N N . VAL A 1 485 ? 10.715 -7.373 4.402 1.00 77.75 485 VAL A N 1
ATOM 3766 C CA . VAL A 1 485 ? 12.047 -7.895 4.728 1.00 77.75 485 VAL A CA 1
ATOM 3767 C C . VAL A 1 485 ? 13.141 -7.080 4.043 1.00 77.75 485 VAL A C 1
ATOM 3769 O O . VAL A 1 485 ? 14.131 -6.732 4.685 1.00 77.75 485 VAL A O 1
ATOM 3772 N N . LEU A 1 486 ? 12.956 -6.726 2.772 1.00 78.81 486 LEU A N 1
ATOM 3773 C CA . LEU A 1 486 ? 13.908 -5.916 2.011 1.00 78.81 486 LEU A CA 1
ATOM 3774 C C . LEU A 1 486 ? 14.012 -4.478 2.542 1.00 78.81 486 LEU A C 1
ATOM 3776 O O . LEU A 1 486 ? 15.114 -3.937 2.553 1.00 78.81 486 LEU A O 1
ATOM 3780 N N . SER A 1 487 ? 12.925 -3.885 3.046 1.00 75.38 487 SER A N 1
ATOM 3781 C CA . SER A 1 487 ? 12.939 -2.536 3.633 1.00 75.38 487 SER A CA 1
ATOM 3782 C C . SER A 1 487 ? 13.804 -2.439 4.893 1.00 75.38 487 SER A C 1
ATOM 3784 O O . SER A 1 487 ? 14.276 -1.362 5.243 1.00 75.38 487 SER A O 1
ATOM 3786 N N . MET A 1 488 ? 14.062 -3.563 5.566 1.00 70.50 488 MET A N 1
ATOM 3787 C CA . MET A 1 488 ? 14.956 -3.619 6.727 1.00 70.50 488 MET A CA 1
ATOM 3788 C C . MET A 1 488 ? 16.428 -3.791 6.343 1.00 70.50 488 MET A C 1
ATOM 3790 O O . MET A 1 488 ? 17.305 -3.642 7.193 1.00 70.50 488 MET A O 1
ATOM 3794 N N . ARG A 1 489 ? 16.723 -4.122 5.082 1.00 72.12 489 ARG A N 1
ATOM 3795 C CA . ARG A 1 489 ? 18.081 -4.398 4.599 1.00 72.12 489 ARG A CA 1
ATOM 3796 C C . ARG A 1 489 ? 18.796 -3.113 4.183 1.00 72.12 489 ARG A C 1
ATOM 3798 O O . ARG A 1 489 ? 19.256 -2.989 3.048 1.00 72.12 489 ARG A O 1
ATOM 3805 N N . THR A 1 490 ? 18.919 -2.158 5.106 1.00 65.00 490 THR A N 1
ATOM 3806 C CA . THR A 1 490 ? 19.725 -0.931 4.919 1.00 65.00 490 THR A CA 1
ATOM 3807 C C . THR A 1 490 ? 21.221 -1.226 4.769 1.00 65.00 490 THR A C 1
ATOM 3809 O O . THR A 1 490 ? 21.976 -0.379 4.307 1.00 65.00 490 THR A O 1
ATOM 3812 N N . ASP A 1 491 ? 21.650 -2.448 5.100 1.00 63.66 491 ASP A N 1
ATOM 3813 C CA . ASP A 1 491 ? 22.968 -2.987 4.766 1.00 63.66 491 ASP A CA 1
ATOM 3814 C C . ASP A 1 491 ? 23.131 -3.307 3.267 1.00 63.66 491 ASP A C 1
ATOM 3816 O O . ASP A 1 491 ? 24.258 -3.476 2.801 1.00 63.66 491 ASP A O 1
ATOM 3820 N N . LEU A 1 492 ? 22.032 -3.404 2.507 1.00 67.19 492 LEU A N 1
ATOM 3821 C CA . LEU A 1 492 ? 22.032 -3.780 1.089 1.00 67.19 492 LEU A CA 1
ATOM 3822 C C . LEU A 1 492 ? 21.500 -2.705 0.147 1.00 67.19 492 LEU A C 1
ATOM 3824 O O . LEU A 1 492 ? 22.020 -2.559 -0.960 1.00 67.19 492 LEU A O 1
ATOM 3828 N N . PHE A 1 493 ? 20.448 -2.000 0.551 1.00 72.25 493 PHE A N 1
ATOM 3829 C CA . PHE A 1 493 ? 19.775 -0.995 -0.266 1.00 72.25 493 PHE A CA 1
ATOM 3830 C C . PHE A 1 493 ? 20.003 0.402 0.307 1.00 72.25 493 PHE A C 1
ATOM 3832 O O . PHE A 1 493 ? 20.320 0.562 1.485 1.00 72.25 493 PHE A O 1
ATOM 3839 N N . SER A 1 494 ? 19.856 1.427 -0.537 1.00 69.31 494 SER A N 1
ATOM 3840 C CA . SER A 1 494 ? 19.950 2.809 -0.065 1.00 69.31 494 SER A CA 1
ATOM 3841 C C . SER A 1 494 ? 18.814 3.119 0.914 1.00 69.31 494 SER A C 1
ATOM 3843 O O . SER A 1 494 ? 17.759 2.483 0.874 1.00 69.31 494 SER A O 1
ATOM 3845 N N . ASN A 1 495 ? 19.006 4.112 1.786 1.00 66.50 495 ASN A N 1
ATOM 3846 C CA . ASN A 1 495 ? 17.973 4.469 2.764 1.00 66.50 495 ASN A CA 1
ATOM 3847 C C . ASN A 1 495 ? 16.692 4.913 2.070 1.00 66.50 495 ASN A C 1
ATOM 3849 O O . ASN A 1 495 ? 15.624 4.495 2.476 1.00 66.50 495 ASN A O 1
ATOM 3853 N N . GLU A 1 496 ? 16.805 5.676 0.983 1.00 70.62 496 GLU A N 1
ATOM 3854 C CA . GLU A 1 496 ? 15.659 6.142 0.202 1.00 70.62 496 GLU A CA 1
ATOM 3855 C C . GLU A 1 496 ? 14.870 4.959 -0.372 1.00 70.62 496 GLU A C 1
ATOM 3857 O O . GLU A 1 496 ? 13.645 4.995 -0.444 1.00 70.62 496 GLU A O 1
ATOM 3862 N N . PHE A 1 497 ? 15.569 3.885 -0.757 1.00 76.38 497 PHE A N 1
ATOM 3863 C CA . PHE A 1 497 ? 14.938 2.669 -1.252 1.00 76.38 497 PHE A CA 1
ATOM 3864 C C . PHE A 1 497 ? 14.226 1.904 -0.133 1.00 76.38 497 PHE A C 1
ATOM 3866 O O . PHE A 1 497 ? 13.077 1.493 -0.294 1.00 76.38 497 PHE A O 1
ATOM 3873 N N . CYS A 1 498 ? 14.894 1.732 1.009 1.00 71.62 498 CYS A N 1
ATOM 3874 C CA . CYS A 1 498 ? 14.323 1.086 2.187 1.00 71.62 498 CYS A CA 1
ATOM 3875 C C . CYS A 1 498 ? 13.139 1.865 2.770 1.00 71.62 498 CYS A C 1
ATOM 3877 O O . CYS A 1 498 ? 12.144 1.249 3.131 1.00 71.62 498 CYS A O 1
ATOM 3879 N N . GLU A 1 499 ? 13.222 3.193 2.833 1.00 71.19 499 GLU A N 1
ATOM 3880 C CA . GLU A 1 499 ? 12.159 4.087 3.302 1.00 71.19 499 GLU A CA 1
ATOM 3881 C C . GLU A 1 499 ? 10.941 4.018 2.381 1.00 71.19 499 GLU A C 1
ATOM 3883 O O . GLU A 1 499 ? 9.818 3.881 2.861 1.00 71.19 499 GLU A O 1
ATOM 3888 N N . GLU A 1 500 ? 11.146 4.019 1.061 1.00 78.06 500 GLU A N 1
ATOM 3889 C CA . GLU A 1 500 ? 10.034 3.846 0.129 1.00 78.06 500 GLU A CA 1
ATOM 3890 C C . GLU A 1 500 ? 9.405 2.456 0.275 1.00 78.06 500 GLU A C 1
ATOM 3892 O O . GLU A 1 500 ? 8.186 2.356 0.336 1.00 78.06 500 GLU A O 1
ATOM 3897 N N . LEU A 1 501 ? 10.189 1.380 0.418 1.00 78.56 501 LEU A N 1
ATOM 3898 C CA . LEU A 1 501 ? 9.625 0.056 0.714 1.00 78.56 501 LEU A CA 1
ATOM 3899 C C . LEU A 1 501 ? 8.997 -0.030 2.113 1.00 78.56 501 LEU A C 1
ATOM 3901 O O . LEU A 1 501 ? 8.081 -0.820 2.311 1.00 78.56 501 LEU A O 1
ATOM 3905 N N . ALA A 1 502 ? 9.425 0.771 3.088 1.00 69.56 502 ALA A N 1
ATOM 3906 C CA . ALA A 1 502 ? 8.768 0.843 4.392 1.00 69.56 502 ALA A CA 1
ATOM 3907 C C . ALA A 1 502 ? 7.346 1.421 4.279 1.00 69.56 502 ALA A C 1
ATOM 3909 O O . ALA A 1 502 ? 6.494 1.099 5.105 1.00 69.56 502 ALA A O 1
ATOM 3910 N N . ASN A 1 503 ? 7.070 2.188 3.216 1.00 69.75 503 ASN A N 1
ATOM 3911 C CA . ASN A 1 503 ? 5.729 2.641 2.851 1.00 69.75 503 ASN A CA 1
ATOM 3912 C C . ASN A 1 503 ? 4.899 1.569 2.126 1.00 69.75 503 ASN A C 1
ATOM 3914 O O . ASN A 1 503 ? 3.815 1.903 1.653 1.00 69.75 503 ASN A O 1
ATOM 3918 N N . LEU A 1 504 ? 5.375 0.319 1.995 1.00 72.81 504 LEU A N 1
ATOM 3919 C CA . LEU A 1 504 ? 4.589 -0.788 1.440 1.00 72.81 504 LEU A CA 1
ATOM 3920 C C . LEU A 1 504 ? 3.259 -0.888 2.179 1.00 72.81 504 LEU A C 1
ATOM 3922 O O . LEU A 1 504 ? 3.196 -1.358 3.319 1.00 72.81 504 LEU A O 1
ATOM 3926 N N . GLN A 1 505 ? 2.193 -0.457 1.512 1.00 55.03 505 GLN A N 1
ATOM 3927 C CA . GLN A 1 505 ? 0.862 -0.577 2.065 1.00 55.03 505 GLN A CA 1
ATOM 3928 C C . GLN A 1 505 ? 0.302 -1.924 1.657 1.00 55.03 505 GLN A C 1
ATOM 3930 O O . GLN A 1 505 ? 0.161 -2.264 0.481 1.00 55.03 505 GLN A O 1
ATOM 3935 N N . GLU A 1 506 ? -0.035 -2.708 2.665 1.00 57.62 506 GLU A N 1
ATOM 3936 C CA . GLU A 1 506 ? -0.834 -3.886 2.446 1.00 57.62 506 GLU A CA 1
ATOM 3937 C C . GLU A 1 506 ? -2.237 -3.421 2.058 1.00 57.62 506 GLU A C 1
ATOM 3939 O O . GLU A 1 506 ? -2.945 -2.805 2.857 1.00 57.62 506 GLU A O 1
ATOM 3944 N N . ARG A 1 507 ? -2.644 -3.672 0.809 1.00 55.38 507 ARG A N 1
ATOM 3945 C CA . ARG A 1 507 ? -4.045 -3.503 0.429 1.00 55.38 507 ARG A CA 1
ATOM 3946 C C . ARG A 1 507 ? -4.847 -4.581 1.150 1.00 55.38 507 ARG A C 1
ATOM 3948 O O . ARG A 1 507 ? -4.945 -5.722 0.693 1.00 55.38 507 ARG A O 1
ATOM 3955 N N . SER A 1 508 ? -5.352 -4.223 2.323 1.00 64.19 508 SER A N 1
ATOM 3956 C CA . SER A 1 508 ? -6.191 -5.048 3.186 1.00 64.19 508 SER A CA 1
ATOM 3957 C C . SER A 1 508 ? -7.578 -5.234 2.580 1.00 64.19 508 SER A C 1
ATOM 3959 O O . SER A 1 508 ? -8.574 -4.747 3.106 1.00 64.19 508 SER A O 1
ATOM 3961 N N . PHE A 1 509 ? -7.643 -5.922 1.447 1.00 76.56 509 PHE A N 1
ATOM 3962 C CA . PHE A 1 509 ? -8.905 -6.339 0.863 1.00 76.56 509 PHE A CA 1
ATOM 3963 C C . PHE A 1 509 ? -9.433 -7.556 1.613 1.00 76.56 509 PHE A C 1
ATOM 3965 O O . PHE A 1 509 ? -8.697 -8.534 1.820 1.00 76.56 509 PHE A O 1
ATOM 3972 N N . GLY A 1 510 ? -10.697 -7.479 2.012 1.00 83.25 510 GLY A N 1
ATOM 3973 C CA . GLY A 1 510 ? -11.471 -8.630 2.435 1.00 83.25 510 GLY A CA 1
ATOM 3974 C C . GLY A 1 510 ? -11.913 -9.469 1.237 1.00 83.25 510 GLY A C 1
ATOM 3975 O O . GLY A 1 510 ? -11.673 -9.144 0.072 1.00 83.25 510 GLY A O 1
ATOM 3976 N N . PHE A 1 511 ? -12.557 -10.579 1.541 1.00 88.44 511 PHE A N 1
ATOM 3977 C CA . PHE A 1 511 ? -13.155 -11.521 0.618 1.00 88.44 511 PHE A CA 1
ATOM 3978 C C . PHE A 1 511 ? -14.631 -11.735 0.987 1.00 88.44 511 PHE A C 1
ATOM 3980 O O . PHE A 1 511 ? -15.020 -11.435 2.121 1.00 88.44 511 PHE A O 1
ATOM 3987 N N . PRO A 1 512 ? -15.460 -12.211 0.038 1.00 91.81 512 PRO A N 1
ATOM 3988 C CA . PRO A 1 512 ? -16.901 -12.301 0.222 1.00 91.81 512 PRO A CA 1
ATOM 3989 C C . PRO A 1 512 ? -17.288 -13.034 1.506 1.00 91.81 512 PRO A C 1
ATOM 3991 O O . PRO A 1 512 ? -16.721 -14.081 1.838 1.00 91.81 512 PRO A O 1
ATOM 3994 N N . THR A 1 513 ? -18.238 -12.465 2.247 1.00 91.50 513 THR A N 1
ATOM 3995 C CA . THR A 1 513 ? -18.597 -12.972 3.572 1.00 91.50 513 THR A CA 1
ATOM 3996 C C . THR A 1 513 ? -19.209 -14.367 3.515 1.00 91.50 513 THR A C 1
ATOM 3998 O O . THR A 1 513 ? -18.975 -15.168 4.413 1.00 91.50 513 THR A O 1
ATOM 4001 N N . ASP A 1 514 ? -19.896 -14.728 2.432 1.00 92.50 514 ASP A N 1
ATOM 4002 C CA . ASP A 1 514 ? -20.387 -16.091 2.208 1.00 92.50 514 ASP A CA 1
ATOM 4003 C C . ASP A 1 514 ? -19.246 -17.123 2.202 1.00 92.50 514 ASP A C 1
ATOM 4005 O O . ASP A 1 514 ? -19.393 -18.217 2.748 1.00 92.50 514 ASP A O 1
ATOM 4009 N N . VAL A 1 515 ? -18.081 -16.765 1.658 1.00 93.81 515 VAL A N 1
ATOM 4010 C CA . VAL A 1 515 ? -16.884 -17.612 1.697 1.00 93.81 515 VAL A CA 1
ATOM 4011 C C . VAL A 1 515 ? -16.314 -17.680 3.114 1.00 93.81 515 VAL A C 1
ATOM 4013 O O . VAL A 1 515 ? -15.924 -18.760 3.557 1.00 93.81 515 VAL A O 1
ATOM 4016 N N . ALA A 1 516 ? -16.289 -16.563 3.850 1.00 94.88 516 ALA A N 1
ATOM 4017 C CA . ALA A 1 516 ? -15.829 -16.547 5.242 1.00 94.88 516 ALA A CA 1
ATOM 4018 C C . ALA A 1 516 ? -16.715 -17.416 6.141 1.00 94.88 516 ALA A C 1
ATOM 4020 O O . ALA A 1 516 ? -16.197 -18.217 6.917 1.00 94.88 516 ALA A O 1
ATOM 4021 N N . ARG A 1 517 ? -18.037 -17.317 5.976 1.00 95.38 517 ARG A N 1
ATOM 4022 C CA . ARG A 1 517 ? -19.031 -18.128 6.686 1.00 95.38 517 ARG A CA 1
ATOM 4023 C C . ARG A 1 517 ? -18.822 -19.614 6.432 1.00 95.38 517 ARG A C 1
ATOM 4025 O O . ARG A 1 517 ? -18.714 -20.361 7.392 1.00 95.38 517 ARG A O 1
ATOM 4032 N N . ARG A 1 518 ? -18.623 -20.026 5.174 1.00 94.62 518 ARG A N 1
ATOM 4033 C CA . ARG A 1 518 ? -18.309 -21.429 4.841 1.00 94.62 518 ARG A CA 1
ATOM 4034 C C . ARG A 1 518 ? -17.034 -21.925 5.523 1.00 94.62 518 ARG A C 1
ATOM 4036 O O . ARG A 1 518 ? -17.037 -23.009 6.083 1.00 94.62 518 ARG A O 1
ATOM 4043 N N . ILE A 1 519 ? -15.963 -21.125 5.527 1.00 95.12 519 ILE A N 1
ATOM 4044 C CA . ILE A 1 519 ? -14.711 -21.496 6.213 1.00 95.12 519 ILE A CA 1
ATOM 4045 C C . ILE A 1 519 ? -14.939 -21.661 7.726 1.00 95.12 519 ILE A C 1
ATOM 4047 O O . ILE A 1 519 ? -14.346 -22.547 8.342 1.00 95.12 519 ILE A O 1
ATOM 4051 N N . ILE A 1 520 ? -15.786 -20.821 8.327 1.00 96.38 520 ILE A N 1
ATOM 4052 C CA . ILE A 1 520 ? -16.157 -20.925 9.744 1.00 96.38 520 ILE A CA 1
ATOM 4053 C C . ILE A 1 520 ? -17.020 -22.171 9.987 1.00 96.38 520 ILE A C 1
ATOM 4055 O O . ILE A 1 520 ? -16.725 -22.920 10.912 1.00 96.38 520 ILE A O 1
ATOM 4059 N N . ASP A 1 521 ? -18.032 -22.433 9.162 1.00 95.69 521 ASP A N 1
ATOM 4060 C CA . ASP A 1 521 ? -18.894 -23.617 9.274 1.00 95.69 521 ASP A CA 1
ATOM 4061 C C . ASP A 1 521 ? -18.072 -24.912 9.161 1.00 95.69 521 ASP A C 1
ATOM 4063 O O . ASP A 1 521 ? -18.191 -25.801 10.006 1.00 95.69 521 ASP A O 1
ATOM 4067 N N . ASP A 1 522 ? -17.167 -24.979 8.178 1.00 94.06 522 ASP A N 1
ATOM 4068 C CA . ASP A 1 522 ? -16.241 -26.100 7.981 1.00 94.06 522 ASP A CA 1
ATOM 4069 C C . ASP A 1 522 ? -15.308 -26.279 9.191 1.00 94.06 522 ASP A C 1
ATOM 4071 O O . ASP A 1 522 ? -15.004 -27.402 9.594 1.00 94.06 522 ASP A O 1
ATOM 4075 N N . CYS A 1 523 ? -14.855 -25.174 9.796 1.00 93.00 523 CYS A N 1
ATOM 4076 C CA . CYS A 1 523 ? -14.032 -25.190 11.006 1.00 93.00 523 CYS A CA 1
ATOM 4077 C C . CYS A 1 523 ? -14.795 -25.725 12.223 1.00 93.00 523 CYS A C 1
ATOM 4079 O O . CYS A 1 523 ? -14.217 -26.436 13.046 1.00 93.00 523 CYS A O 1
ATOM 4081 N N . LEU A 1 524 ? -16.061 -25.339 12.374 1.00 92.94 524 LEU A N 1
ATOM 4082 C CA . LEU A 1 524 ? -16.894 -25.719 13.512 1.00 92.94 524 LEU A CA 1
ATOM 4083 C C . LEU A 1 524 ? -17.497 -27.124 13.352 1.00 92.94 524 LEU A C 1
ATOM 4085 O O . LEU A 1 524 ? -17.845 -27.756 14.347 1.00 92.94 524 LEU A O 1
ATOM 4089 N N . GLY A 1 525 ? -17.623 -27.616 12.115 1.00 93.19 525 GLY A N 1
ATOM 4090 C CA . GLY A 1 525 ? -18.299 -28.874 11.785 1.00 93.19 525 GLY A CA 1
ATOM 4091 C C . GLY A 1 525 ? -19.831 -28.782 11.817 1.00 93.19 525 GLY A C 1
ATOM 4092 O O . GLY A 1 525 ? -20.513 -29.802 11.722 1.00 93.19 525 GLY A O 1
ATOM 4093 N N . HIS A 1 526 ? -20.381 -27.578 11.969 1.00 92.88 526 HIS A N 1
ATOM 4094 C CA . HIS A 1 526 ? -21.812 -27.276 11.985 1.00 92.88 526 HIS A CA 1
ATOM 4095 C C . HIS A 1 526 ? -22.031 -25.787 11.646 1.00 92.88 526 HIS A C 1
ATOM 4097 O O . HIS A 1 526 ? -21.089 -25.001 11.770 1.00 92.88 526 HIS A O 1
ATOM 4103 N N . PRO A 1 527 ? -23.263 -25.354 11.310 1.00 95.31 527 PRO A N 1
ATOM 4104 C CA . PRO A 1 527 ? -23.560 -23.945 11.045 1.00 95.31 527 PRO A CA 1
ATOM 4105 C C . PRO A 1 527 ? -23.156 -23.016 12.197 1.00 95.31 527 PRO A C 1
ATOM 4107 O O . PRO A 1 527 ? -23.410 -23.320 13.374 1.00 95.31 527 PRO A O 1
ATOM 4110 N N . LEU A 1 528 ? -22.548 -21.876 11.870 1.00 95.00 528 LEU A N 1
ATOM 4111 C CA . LEU A 1 528 ? -22.016 -20.914 12.834 1.00 95.00 528 LEU A CA 1
ATOM 4112 C C . LEU A 1 528 ? -23.093 -20.356 13.776 1.00 95.00 528 LEU A C 1
ATOM 4114 O O . LEU A 1 528 ? -22.784 -20.067 14.931 1.00 95.00 528 LEU A O 1
ATOM 4118 N N . GLU A 1 529 ? -24.360 -20.305 13.352 1.00 93.88 529 GLU A N 1
ATOM 4119 C CA . GLU A 1 529 ? -25.511 -19.871 14.161 1.00 93.88 529 GLU A CA 1
ATOM 4120 C C . GLU A 1 529 ? -25.700 -20.706 15.435 1.00 93.88 529 GLU A C 1
ATOM 4122 O O . GLU A 1 529 ? -26.291 -20.237 16.416 1.00 93.88 529 GLU A O 1
ATOM 4127 N N . GLN A 1 530 ? -25.222 -21.955 15.445 1.00 94.38 530 GLN A N 1
ATOM 4128 C CA . GLN A 1 530 ? -25.289 -22.812 16.630 1.00 94.38 530 GLN A CA 1
ATOM 4129 C C . GLN A 1 530 ? -24.302 -22.359 17.716 1.00 94.38 530 GLN A C 1
ATOM 4131 O O . GLN A 1 530 ? -24.566 -22.534 18.906 1.00 94.38 530 GLN A O 1
ATOM 4136 N N . THR A 1 531 ? -23.187 -21.735 17.323 1.00 94.00 531 THR A N 1
ATOM 4137 C CA . THR A 1 531 ? -22.159 -21.212 18.241 1.00 94.00 531 THR A CA 1
ATOM 4138 C C . THR A 1 531 ? -22.324 -19.723 18.517 1.00 94.00 531 THR A C 1
ATOM 4140 O O . THR A 1 531 ? -22.133 -19.291 19.659 1.00 94.00 531 THR A O 1
ATOM 4143 N N . PHE A 1 532 ? -22.704 -18.945 17.506 1.00 94.75 532 PHE A N 1
ATOM 4144 C CA . PHE A 1 532 ? -22.851 -17.498 17.585 1.00 94.75 532 PHE A CA 1
ATOM 4145 C C . PHE A 1 532 ? -24.316 -17.098 17.431 1.00 94.75 532 PHE A C 1
ATOM 4147 O O . PHE A 1 532 ? -24.998 -17.550 16.517 1.00 94.75 532 PHE A O 1
ATOM 4154 N N . ASP A 1 533 ? -24.815 -16.256 18.332 1.00 91.94 533 ASP A N 1
ATOM 4155 C CA . ASP A 1 533 ? -26.168 -15.699 18.222 1.00 91.94 533 ASP A CA 1
ATOM 4156 C C . ASP A 1 533 ? -26.196 -14.377 17.438 1.00 91.94 533 ASP A C 1
ATOM 4158 O O . ASP A 1 533 ? -27.244 -13.983 16.934 1.00 91.94 533 ASP A O 1
ATOM 4162 N N . VAL A 1 534 ? -25.039 -13.723 17.295 1.00 93.56 534 VAL A N 1
ATOM 4163 C CA . VAL A 1 534 ? -24.819 -12.558 16.432 1.00 93.56 534 VAL A CA 1
ATOM 4164 C C . VAL A 1 534 ? -23.513 -12.745 15.663 1.00 93.56 534 VAL A C 1
ATOM 4166 O O . VAL A 1 534 ? -22.487 -13.068 16.265 1.00 93.56 534 VAL A O 1
ATOM 4169 N N . PHE A 1 535 ? -23.534 -12.486 14.357 1.00 94.25 535 PHE A N 1
ATOM 4170 C CA . PHE A 1 535 ? -22.359 -12.441 13.486 1.00 94.25 535 PHE A CA 1
ATOM 4171 C C . PHE A 1 535 ? -22.441 -11.189 12.604 1.00 94.25 535 PHE A C 1
ATOM 4173 O O . PHE A 1 535 ? -23.432 -10.987 11.905 1.00 94.25 535 PHE A O 1
ATOM 4180 N N . GLU A 1 536 ? -21.433 -10.318 12.672 1.00 91.88 536 GLU A N 1
ATOM 4181 C CA . GLU A 1 536 ? -21.365 -9.109 11.849 1.00 91.88 536 GLU A CA 1
ATOM 4182 C C . GLU A 1 536 ? -20.819 -9.459 10.456 1.00 91.88 536 GLU A C 1
ATOM 4184 O O . GLU A 1 536 ? -19.654 -9.836 10.294 1.00 91.88 536 GLU A O 1
ATOM 4189 N N . GLU A 1 537 ? -21.682 -9.329 9.443 1.00 87.06 537 GLU A N 1
ATOM 4190 C CA . GLU A 1 537 ? -21.373 -9.679 8.049 1.00 87.06 537 GLU A CA 1
ATOM 4191 C C . GLU A 1 537 ? -20.279 -8.786 7.442 1.00 87.06 537 GLU A C 1
ATOM 4193 O O . GLU A 1 537 ? -19.506 -9.228 6.591 1.00 87.06 537 GLU A O 1
ATOM 4198 N N . VAL A 1 538 ? -20.180 -7.535 7.898 1.00 87.81 538 VAL A N 1
ATOM 4199 C CA . VAL A 1 538 ? -19.110 -6.617 7.499 1.00 87.81 538 VAL A CA 1
ATOM 4200 C C . VAL A 1 538 ? -17.872 -6.909 8.355 1.00 87.81 538 VAL A C 1
ATOM 4202 O O . VAL A 1 538 ? -17.949 -6.799 9.582 1.00 87.81 538 VAL A O 1
ATOM 4205 N N . PRO A 1 539 ? -16.720 -7.273 7.760 1.00 90.00 539 PRO A N 1
ATOM 4206 C CA . PRO A 1 539 ? -15.511 -7.507 8.535 1.00 90.00 539 PRO A CA 1
ATOM 4207 C C . PRO A 1 539 ? -15.011 -6.206 9.174 1.00 90.00 539 PRO A C 1
ATOM 4209 O O . PRO A 1 539 ? -14.990 -5.146 8.550 1.00 90.00 539 PRO A O 1
ATOM 4212 N N . VAL A 1 540 ? -14.557 -6.300 10.426 1.00 85.69 540 VAL A N 1
ATOM 4213 C CA . VAL A 1 540 ? -14.029 -5.161 11.197 1.00 85.69 540 VAL A CA 1
ATOM 4214 C C . VAL A 1 540 ? -12.611 -4.775 10.775 1.00 85.69 540 VAL A C 1
ATOM 4216 O O . VAL A 1 540 ? -12.178 -3.649 11.010 1.00 85.69 540 VAL A O 1
ATOM 4219 N N . ALA A 1 541 ? -11.869 -5.718 10.192 1.00 83.94 541 ALA A N 1
ATOM 4220 C CA . ALA A 1 541 ? -10.513 -5.509 9.703 1.00 83.94 541 ALA A CA 1
ATOM 4221 C C . ALA A 1 541 ? -10.152 -6.548 8.635 1.00 83.94 541 ALA A C 1
ATOM 4223 O O . ALA A 1 541 ? -10.676 -7.662 8.631 1.00 83.94 541 ALA A O 1
ATOM 4224 N N . ALA A 1 542 ? -9.194 -6.207 7.778 1.00 83.56 542 ALA A N 1
ATOM 4225 C CA . ALA A 1 542 ? -8.547 -7.143 6.870 1.00 83.56 542 ALA A CA 1
ATOM 4226 C C . ALA A 1 542 ? -7.024 -6.998 6.916 1.00 83.56 542 ALA A C 1
ATOM 4228 O O . ALA A 1 542 ? -6.483 -5.942 7.251 1.00 83.56 542 ALA A O 1
ATOM 4229 N N . ALA A 1 543 ? -6.350 -8.088 6.579 1.00 76.81 543 ALA A N 1
ATOM 4230 C CA . ALA A 1 543 ? -4.905 -8.238 6.535 1.00 76.81 543 ALA A CA 1
ATOM 4231 C C . ALA A 1 543 ? -4.500 -9.086 5.310 1.00 76.81 543 ALA A C 1
ATOM 4233 O O . ALA A 1 543 ? -5.325 -9.482 4.475 1.00 76.81 543 ALA A O 1
ATOM 4234 N N . SER A 1 544 ? -3.214 -9.393 5.190 1.00 73.19 544 SER A N 1
ATOM 4235 C CA . SER A 1 544 ? -2.588 -9.929 3.976 1.00 73.19 544 SER A CA 1
ATOM 4236 C C . SER A 1 544 ? -3.155 -11.288 3.656 1.00 73.19 544 SER A C 1
ATOM 4238 O O . SER A 1 544 ? -3.503 -11.555 2.507 1.00 73.19 544 SER A O 1
ATOM 4240 N N . LEU A 1 545 ? -3.292 -12.111 4.692 1.00 82.38 545 LEU A N 1
ATOM 4241 C CA . LEU A 1 545 ? -3.737 -13.494 4.609 1.00 82.38 545 LEU A CA 1
ATOM 4242 C C . LEU A 1 545 ? -5.068 -13.739 5.333 1.00 82.38 545 LEU A C 1
ATOM 4244 O O . LEU A 1 545 ? -5.477 -14.890 5.426 1.00 82.38 545 LEU A O 1
ATOM 4248 N N . SER A 1 546 ? -5.755 -12.705 5.840 1.00 88.31 546 SER A N 1
ATOM 4249 C CA . SER A 1 546 ? -7.025 -12.874 6.573 1.00 88.31 546 SER A CA 1
ATOM 4250 C C . SER A 1 546 ? -7.955 -11.675 6.578 1.00 88.31 546 SER A C 1
ATOM 4252 O O . SER A 1 546 ? -7.575 -10.576 6.189 1.00 88.31 546 SER A O 1
ATOM 4254 N N . GLN A 1 547 ? -9.171 -11.903 7.070 1.00 91.62 547 GLN A N 1
ATOM 4255 C CA . GLN A 1 547 ? -10.066 -10.861 7.561 1.00 91.62 547 GLN A CA 1
ATOM 4256 C C . GLN A 1 547 ? -10.623 -11.221 8.934 1.00 91.62 547 GLN A C 1
ATOM 4258 O O . GLN A 1 547 ? -10.592 -12.384 9.331 1.00 91.62 547 GLN A O 1
ATOM 4263 N N . VAL A 1 548 ? -11.111 -10.229 9.669 1.00 93.12 548 VAL A N 1
ATOM 4264 C CA . VAL A 1 548 ? -11.621 -10.389 11.030 1.00 93.12 548 VAL A CA 1
ATOM 4265 C C . VAL A 1 548 ? -13.088 -9.988 11.071 1.00 93.12 548 VAL A C 1
ATOM 4267 O O . VAL A 1 548 ? -13.434 -8.879 10.675 1.00 93.12 548 VAL A O 1
ATOM 4270 N N . HIS A 1 549 ? -13.935 -10.868 11.597 1.00 95.00 549 HIS A N 1
ATOM 4271 C CA . HIS A 1 549 ? -15.341 -10.597 11.889 1.00 95.00 549 HIS A CA 1
ATOM 4272 C C . HIS A 1 549 ? -15.568 -10.453 13.387 1.00 95.00 549 HIS A C 1
ATOM 4274 O O . HIS A 1 549 ? -14.827 -11.007 14.203 1.00 95.00 549 HIS A O 1
ATOM 4280 N N . LYS A 1 550 ? -16.620 -9.729 13.753 1.00 94.44 550 LYS A N 1
ATOM 4281 C CA . LYS A 1 550 ? -17.081 -9.620 15.133 1.00 94.44 550 LYS A CA 1
ATOM 4282 C C . LYS A 1 550 ? -18.322 -10.486 15.317 1.00 94.44 550 LYS A C 1
ATOM 4284 O O . LYS A 1 550 ? -19.225 -10.472 14.487 1.00 94.44 550 LYS A O 1
ATOM 4289 N N . ALA A 1 551 ? -18.360 -11.250 16.401 1.00 95.00 551 ALA A N 1
ATOM 4290 C CA . ALA A 1 551 ? -19.470 -12.145 16.705 1.00 95.00 551 ALA A CA 1
ATOM 4291 C C . ALA A 1 551 ? -19.720 -12.227 18.211 1.00 95.00 551 ALA A C 1
ATOM 4293 O O . ALA A 1 551 ? -18.861 -11.851 19.013 1.00 95.00 551 ALA A O 1
ATOM 4294 N N . ARG A 1 552 ? -20.883 -12.743 18.606 1.00 94.25 552 ARG A N 1
ATOM 4295 C CA . ARG A 1 552 ? -21.240 -12.979 20.007 1.00 94.25 552 ARG A CA 1
ATOM 4296 C C . ARG A 1 552 ? -21.516 -14.458 20.238 1.00 94.25 552 ARG A C 1
ATOM 4298 O O . ARG A 1 552 ? -22.241 -15.090 19.480 1.00 94.25 552 ARG A O 1
ATOM 4305 N N . LEU A 1 553 ? -20.892 -15.019 21.271 1.00 93.19 553 LEU A N 1
ATOM 4306 C CA . LEU A 1 553 ? -21.056 -16.423 21.639 1.00 93.19 553 LEU A CA 1
ATOM 4307 C C . LEU A 1 553 ? -22.428 -16.663 22.271 1.00 93.19 553 LEU A C 1
ATOM 4309 O O . LEU A 1 553 ? -22.752 -16.075 23.303 1.00 93.19 553 LEU A O 1
ATOM 4313 N N . ARG A 1 554 ? -23.175 -17.633 21.740 1.00 91.88 554 ARG A N 1
ATOM 4314 C CA . ARG A 1 554 ? -24.514 -18.001 22.223 1.00 91.88 554 ARG A CA 1
ATOM 4315 C C . ARG A 1 554 ? -24.509 -18.495 23.676 1.00 91.88 554 ARG A C 1
ATOM 4317 O O . ARG A 1 554 ? -25.416 -18.186 24.436 1.00 91.88 554 ARG A O 1
ATOM 4324 N N . LYS A 1 555 ? -23.483 -19.253 24.087 1.00 86.62 555 LYS A N 1
ATOM 4325 C CA . LYS A 1 555 ? -23.430 -19.911 25.411 1.00 86.62 555 LYS A CA 1
ATOM 4326 C C . LYS A 1 555 ? -23.298 -18.938 26.591 1.00 86.62 555 LYS A C 1
ATOM 4328 O O . LYS A 1 555 ? -23.753 -19.253 27.685 1.00 86.62 555 LYS A O 1
ATOM 4333 N N . ASN A 1 556 ? -22.600 -17.818 26.410 1.00 83.06 556 ASN A N 1
ATOM 4334 C CA . ASN A 1 556 ? -22.231 -16.910 27.505 1.00 83.06 556 ASN A CA 1
ATOM 4335 C C . ASN A 1 556 ? -22.342 -15.416 27.152 1.00 83.06 556 ASN A C 1
ATOM 4337 O O . ASN A 1 556 ? -21.962 -14.582 27.970 1.00 83.06 556 ASN A O 1
ATOM 4341 N N . GLY A 1 557 ? -22.811 -15.072 25.949 1.00 87.12 557 GLY A N 1
ATOM 4342 C CA . GLY A 1 557 ? -22.997 -13.692 25.498 1.00 87.12 557 GLY A CA 1
ATOM 4343 C C . GLY A 1 557 ? -21.704 -12.894 25.296 1.00 87.12 557 GLY A C 1
ATOM 4344 O O . GLY A 1 557 ? -21.764 -11.670 25.178 1.00 87.12 557 GLY A O 1
ATOM 4345 N N . VAL A 1 558 ? -20.533 -13.544 25.281 1.00 90.06 558 VAL A N 1
ATOM 4346 C CA . VAL A 1 558 ? -19.232 -12.866 25.154 1.00 90.06 558 VAL A CA 1
ATOM 4347 C C . VAL A 1 558 ? -18.971 -12.475 23.698 1.00 90.06 558 VAL A C 1
ATOM 4349 O O . VAL A 1 558 ? -19.115 -13.302 22.797 1.00 90.06 558 VAL A O 1
ATOM 4352 N N . TRP A 1 559 ? -18.526 -11.237 23.471 1.00 92.44 559 TRP A N 1
ATOM 4353 C CA . TRP A 1 559 ? -18.075 -10.772 22.157 1.00 92.44 559 TRP A CA 1
ATOM 4354 C C . TRP A 1 559 ? -16.686 -11.310 21.803 1.00 92.44 559 TRP A C 1
ATOM 4356 O O . TRP A 1 559 ? -15.754 -11.272 22.614 1.00 92.44 559 TRP A O 1
ATOM 4366 N N . VAL A 1 560 ? -16.540 -11.771 20.564 1.00 95.06 560 VAL A N 1
ATOM 4367 C CA . VAL A 1 560 ? -15.314 -12.355 20.021 1.00 95.06 560 VAL A CA 1
ATOM 4368 C C . VAL A 1 560 ? -14.950 -11.753 18.665 1.00 95.06 560 VAL A C 1
ATOM 4370 O O . VAL A 1 560 ? -15.813 -11.336 17.893 1.00 95.06 560 VAL A O 1
ATOM 4373 N N . ALA A 1 561 ? -13.650 -11.704 18.399 1.00 95.44 561 ALA A N 1
ATOM 4374 C CA . ALA A 1 561 ? -13.062 -11.472 17.092 1.00 95.44 561 ALA A CA 1
ATOM 4375 C C . ALA A 1 561 ? -12.744 -12.832 16.451 1.00 95.44 561 ALA A C 1
ATOM 4377 O O . ALA A 1 561 ? -12.060 -13.658 17.062 1.00 95.44 561 ALA A O 1
ATOM 4378 N N . ILE A 1 562 ? -13.235 -13.052 15.234 1.00 96.88 562 ILE A N 1
ATOM 4379 C CA . ILE A 1 562 ? -13.023 -14.260 14.433 1.00 96.88 562 ILE A CA 1
ATOM 4380 C C . ILE A 1 562 ? -12.116 -13.887 13.262 1.00 96.88 562 ILE A C 1
ATOM 4382 O O . ILE A 1 562 ? -12.569 -13.272 12.298 1.00 96.88 562 ILE A O 1
ATOM 4386 N N . LYS A 1 563 ? -10.833 -14.238 13.345 1.00 95.69 563 LYS A N 1
ATOM 4387 C CA . LYS A 1 563 ? -9.862 -14.074 12.257 1.00 95.69 563 LYS A CA 1
ATOM 4388 C C . LYS A 1 563 ? -9.961 -15.285 11.332 1.00 95.69 563 LYS A C 1
ATOM 4390 O O . LYS A 1 563 ? -9.727 -16.411 11.764 1.00 95.69 563 LYS A O 1
ATOM 4395 N N . VAL A 1 564 ? -10.319 -15.047 10.076 1.00 95.75 564 VAL A N 1
ATOM 4396 C CA . VAL A 1 564 ? -10.545 -16.066 9.044 1.00 95.75 564 VAL A CA 1
ATOM 4397 C C . VAL A 1 564 ? -9.483 -15.929 7.963 1.00 95.75 564 VAL A C 1
ATOM 4399 O O . VAL A 1 564 ? -9.313 -14.856 7.376 1.00 95.75 564 VAL A O 1
ATOM 4402 N N . GLN A 1 565 ? -8.771 -17.017 7.687 1.00 93.50 565 GLN A N 1
ATOM 4403 C CA . GLN A 1 565 ? -7.751 -17.067 6.648 1.00 93.50 565 GLN A CA 1
ATOM 4404 C C . GLN A 1 565 ? -8.373 -16.933 5.249 1.00 93.50 565 GLN A C 1
ATOM 4406 O O . GLN A 1 565 ? -9.396 -17.546 4.942 1.00 93.50 565 GLN A O 1
ATOM 4411 N N . LYS A 1 566 ? -7.712 -16.180 4.365 1.00 90.75 566 LYS A N 1
ATOM 4412 C CA . LYS A 1 566 ? -8.102 -16.047 2.958 1.00 90.75 566 LYS A CA 1
ATOM 4413 C C . LYS A 1 566 ? -8.105 -17.412 2.252 1.00 90.75 566 LYS A C 1
ATOM 4415 O O . LYS A 1 566 ? -7.184 -18.219 2.441 1.00 90.75 566 LYS A O 1
ATOM 4420 N N . PRO A 1 567 ? -9.092 -17.682 1.383 1.00 89.19 567 PRO A N 1
ATOM 4421 C CA . PRO A 1 567 ? -9.121 -18.920 0.615 1.00 89.19 567 PRO A CA 1
ATOM 4422 C C . PRO A 1 567 ? -7.912 -19.000 -0.331 1.00 89.19 567 PRO A C 1
ATOM 4424 O O . PRO A 1 567 ? -7.441 -17.992 -0.856 1.00 89.19 567 PRO A O 1
ATOM 4427 N N . TYR A 1 568 ? -7.390 -20.214 -0.532 1.00 88.38 568 TYR A N 1
ATOM 4428 C CA . TYR A 1 568 ? -6.230 -20.514 -1.388 1.00 88.38 568 TYR A CA 1
ATOM 4429 C C . TYR A 1 568 ? -4.900 -19.837 -0.994 1.00 88.38 568 TYR A C 1
ATOM 4431 O O . TYR A 1 568 ? -3.930 -19.926 -1.749 1.00 88.38 568 TYR A O 1
ATOM 4439 N N . ALA A 1 569 ? -4.801 -19.208 0.186 1.00 87.31 569 ALA A N 1
ATOM 4440 C CA . ALA A 1 569 ? -3.586 -18.519 0.640 1.00 87.31 569 ALA A CA 1
ATOM 4441 C C . ALA A 1 569 ? -2.333 -19.417 0.592 1.00 87.31 569 ALA A C 1
ATOM 4443 O O . ALA A 1 569 ? -1.294 -19.019 0.063 1.00 87.31 569 ALA A O 1
ATOM 4444 N N . ARG A 1 570 ? -2.457 -20.670 1.052 1.00 88.69 570 ARG A N 1
ATOM 4445 C CA . ARG A 1 570 ? -1.380 -21.673 1.020 1.00 88.69 570 ARG A CA 1
ATOM 4446 C C . ARG A 1 570 ? -0.939 -22.030 -0.403 1.00 88.69 570 ARG A C 1
ATOM 4448 O O . ARG A 1 570 ? 0.248 -22.215 -0.652 1.00 88.69 570 ARG A O 1
ATOM 4455 N N . GLU A 1 571 ? -1.870 -22.101 -1.346 1.00 88.44 571 GLU A N 1
ATOM 4456 C CA . GLU A 1 571 ? -1.585 -22.468 -2.739 1.00 88.44 571 GLU A CA 1
ATOM 4457 C C . GLU A 1 571 ? -0.911 -21.325 -3.501 1.00 88.44 571 GLU A C 1
ATOM 4459 O O . GLU A 1 571 ? 0.022 -21.563 -4.274 1.00 88.44 571 GLU A O 1
ATOM 4464 N N . TYR A 1 572 ? -1.351 -20.084 -3.262 1.00 86.50 572 TYR A N 1
ATOM 4465 C CA . TYR A 1 572 ? -0.654 -18.893 -3.748 1.00 86.50 572 TYR A CA 1
ATOM 4466 C C . TYR A 1 572 ? 0.767 -18.840 -3.189 1.00 86.50 572 TYR A C 1
ATOM 4468 O O . TYR A 1 572 ? 1.712 -18.687 -3.961 1.00 86.50 572 TYR A O 1
ATOM 4476 N N . PHE A 1 573 ? 0.931 -19.053 -1.880 1.00 87.69 573 PHE A N 1
ATOM 4477 C CA . PHE A 1 573 ? 2.245 -19.086 -1.242 1.00 87.69 573 PHE A CA 1
ATOM 4478 C C . PHE A 1 573 ? 3.170 -20.128 -1.874 1.00 87.69 573 PHE A C 1
ATOM 4480 O O . PHE A 1 573 ? 4.272 -19.785 -2.290 1.00 87.69 573 PHE A O 1
ATOM 4487 N N . GLN A 1 574 ? 2.725 -21.379 -2.013 1.00 87.56 574 GLN A N 1
ATOM 4488 C CA . GLN A 1 574 ? 3.546 -22.450 -2.585 1.00 87.56 574 GLN A CA 1
ATOM 4489 C C . GLN A 1 574 ? 4.024 -22.126 -4.007 1.00 87.56 574 GLN A C 1
ATOM 4491 O O . GLN A 1 574 ? 5.197 -22.336 -4.328 1.00 87.56 574 GLN A O 1
ATOM 4496 N N . LYS A 1 575 ? 3.138 -21.597 -4.862 1.00 86.50 575 LYS A N 1
ATOM 4497 C CA . LYS A 1 575 ? 3.479 -21.243 -6.249 1.00 86.50 575 LYS A CA 1
ATOM 4498 C C . LYS A 1 575 ? 4.427 -20.048 -6.316 1.00 86.50 575 LYS A C 1
ATOM 4500 O O . LYS A 1 575 ? 5.451 -20.125 -6.998 1.00 86.50 575 LYS A O 1
ATOM 4505 N N . ASP A 1 576 ? 4.110 -18.976 -5.598 1.00 88.06 576 ASP A N 1
ATOM 4506 C CA . ASP A 1 576 ? 4.890 -17.740 -5.620 1.00 88.06 576 ASP A CA 1
ATOM 4507 C C . ASP A 1 576 ? 6.266 -17.948 -4.954 1.00 88.06 576 ASP A C 1
ATOM 4509 O O . ASP A 1 576 ? 7.289 -17.551 -5.514 1.00 88.06 576 ASP A O 1
ATOM 4513 N N . PHE A 1 577 ? 6.333 -18.667 -3.826 1.00 88.38 577 PHE A N 1
ATOM 4514 C CA . PHE A 1 577 ? 7.593 -19.000 -3.152 1.00 88.38 577 PHE A CA 1
ATOM 4515 C C . PHE A 1 577 ? 8.482 -19.935 -3.980 1.00 88.38 577 PHE A C 1
ATOM 4517 O O . PHE A 1 577 ? 9.704 -19.773 -3.981 1.00 88.38 577 PHE A O 1
ATOM 4524 N N . SER A 1 578 ? 7.901 -20.897 -4.707 1.00 85.75 578 SER A N 1
ATOM 4525 C CA . SER A 1 578 ? 8.660 -21.772 -5.611 1.00 85.75 578 SER A CA 1
ATOM 4526 C C . SER A 1 578 ? 9.340 -20.967 -6.723 1.00 85.75 578 SER A C 1
ATOM 4528 O O . SER A 1 578 ? 10.532 -21.151 -6.982 1.00 85.75 578 SER A O 1
ATOM 4530 N N . TRP A 1 579 ? 8.621 -20.000 -7.308 1.00 84.19 579 TRP A N 1
ATOM 4531 C CA . TRP A 1 579 ? 9.176 -19.075 -8.299 1.00 84.19 579 TRP A CA 1
ATOM 4532 C C . TRP A 1 579 ? 10.289 -18.191 -7.718 1.00 84.19 579 TRP A C 1
ATOM 4534 O O . TRP A 1 579 ? 11.389 -18.138 -8.269 1.00 84.19 579 TRP A O 1
ATOM 4544 N N . ILE A 1 580 ? 10.039 -17.553 -6.572 1.00 83.88 580 ILE A N 1
ATOM 4545 C CA . ILE A 1 580 ? 11.024 -16.722 -5.866 1.00 83.88 580 ILE A CA 1
ATOM 4546 C C . ILE A 1 580 ? 12.288 -17.539 -5.551 1.00 83.88 580 ILE A C 1
ATOM 4548 O O . ILE A 1 580 ? 13.406 -17.127 -5.864 1.00 83.88 580 ILE A O 1
ATOM 4552 N N . SER A 1 581 ? 12.120 -18.739 -4.995 1.00 83.25 581 SER A N 1
ATOM 4553 C CA . SER A 1 581 ? 13.221 -19.652 -4.683 1.00 83.25 581 SER A CA 1
ATOM 4554 C C . SER A 1 581 ? 14.014 -20.045 -5.924 1.00 83.25 581 SER A C 1
ATOM 4556 O O . SER A 1 581 ? 15.243 -20.095 -5.876 1.00 83.25 581 SER A O 1
ATOM 4558 N N . PHE A 1 582 ? 13.338 -20.324 -7.039 1.00 80.56 582 PHE A N 1
ATOM 4559 C CA . PHE A 1 582 ? 13.993 -20.609 -8.311 1.00 80.56 582 PHE A CA 1
ATOM 4560 C C . PHE A 1 582 ? 14.835 -19.418 -8.790 1.00 80.56 582 PHE A C 1
ATOM 4562 O O . PHE A 1 582 ? 16.000 -19.604 -9.156 1.00 80.56 582 PHE A O 1
ATOM 4569 N N . LEU A 1 583 ? 14.288 -18.201 -8.724 1.00 76.56 583 LEU A N 1
ATOM 4570 C CA . LEU A 1 583 ? 14.969 -16.976 -9.141 1.00 76.56 583 LEU A CA 1
ATOM 4571 C C . LEU A 1 583 ? 16.236 -16.717 -8.311 1.00 76.56 583 LEU A C 1
ATOM 4573 O O . LEU A 1 583 ? 17.325 -16.580 -8.867 1.00 76.56 583 LEU A O 1
ATOM 4577 N N . PHE A 1 584 ? 16.130 -16.738 -6.984 1.00 75.12 584 PHE A N 1
ATOM 4578 C CA . PHE A 1 584 ? 17.273 -16.476 -6.103 1.00 75.12 584 PHE A CA 1
ATOM 4579 C C . PHE A 1 584 ? 18.322 -17.591 -6.125 1.00 75.12 584 PHE A C 1
ATOM 4581 O O . PHE A 1 584 ? 19.514 -17.296 -6.139 1.00 75.12 584 PHE A O 1
ATOM 4588 N N . ARG A 1 585 ? 17.922 -18.869 -6.228 1.00 71.38 585 ARG A N 1
ATOM 4589 C CA . ARG A 1 585 ? 18.886 -19.966 -6.457 1.00 71.38 585 ARG A CA 1
ATOM 4590 C C . ARG A 1 585 ? 19.633 -19.780 -7.772 1.00 71.38 585 ARG A C 1
ATOM 4592 O O . ARG A 1 585 ? 20.804 -20.143 -7.870 1.00 71.38 585 ARG A O 1
ATOM 4599 N N . THR A 1 586 ? 18.962 -19.238 -8.784 1.00 67.50 586 THR A N 1
ATOM 4600 C CA . THR A 1 586 ? 19.595 -18.896 -10.057 1.00 67.50 586 THR A CA 1
ATOM 4601 C C . THR A 1 586 ? 20.586 -17.750 -9.862 1.00 67.50 586 THR A C 1
ATOM 4603 O O . THR A 1 586 ? 21.722 -17.878 -10.306 1.00 67.50 586 THR A O 1
ATOM 4606 N N . PHE A 1 587 ? 20.243 -16.696 -9.114 1.00 67.50 587 PHE A N 1
ATOM 4607 C CA . PHE A 1 587 ? 21.186 -15.624 -8.762 1.00 67.50 587 PHE A CA 1
ATOM 4608 C C . PHE A 1 587 ? 22.413 -16.132 -7.995 1.00 67.50 587 PHE A C 1
ATOM 4610 O O . PHE A 1 587 ? 23.534 -15.808 -8.391 1.00 67.50 587 PHE A O 1
ATOM 4617 N N . ASP A 1 588 ? 22.226 -16.997 -6.995 1.00 65.19 588 ASP A N 1
ATOM 4618 C CA . ASP A 1 588 ? 23.321 -17.625 -6.242 1.00 65.19 588 ASP A CA 1
ATOM 4619 C C . ASP A 1 588 ? 24.250 -18.438 -7.160 1.00 65.19 588 ASP A C 1
ATOM 4621 O O . ASP A 1 588 ? 25.469 -18.254 -7.145 1.00 65.19 588 ASP A O 1
ATOM 4625 N N . ARG A 1 589 ? 23.693 -19.297 -8.031 1.00 62.12 589 ARG A N 1
ATOM 4626 C CA . ARG A 1 589 ? 24.483 -20.069 -9.015 1.00 62.12 589 ARG A CA 1
ATOM 4627 C C . ARG A 1 589 ? 25.217 -19.170 -10.008 1.00 62.12 589 ARG A C 1
ATOM 4629 O O . ARG A 1 589 ? 26.305 -19.515 -10.469 1.00 62.12 589 ARG A O 1
ATOM 4636 N N . LEU A 1 590 ? 24.629 -18.026 -10.346 1.00 52.66 590 LEU A N 1
ATOM 4637 C CA . LEU A 1 590 ? 25.225 -17.026 -11.227 1.00 52.66 590 LEU A CA 1
ATOM 4638 C C . LEU A 1 590 ? 26.199 -16.092 -10.489 1.00 52.66 590 LEU A C 1
ATOM 4640 O O . LEU A 1 590 ? 26.822 -15.253 -11.135 1.00 52.66 590 LEU A O 1
ATOM 4644 N N . GLY A 1 591 ? 26.384 -16.234 -9.172 1.00 52.38 591 GLY A N 1
ATOM 4645 C CA . GLY A 1 591 ? 27.229 -15.350 -8.363 1.00 52.38 591 GLY A CA 1
ATOM 4646 C C . GLY A 1 591 ? 26.741 -13.898 -8.338 1.00 52.38 591 GLY A C 1
ATOM 4647 O O . GLY A 1 591 ? 27.538 -12.989 -8.116 1.00 52.38 591 GLY A O 1
ATOM 4648 N N . ILE A 1 592 ? 25.456 -13.667 -8.619 1.00 51.97 592 ILE A N 1
ATOM 4649 C CA . ILE A 1 592 ? 24.833 -12.347 -8.561 1.00 51.97 592 ILE A CA 1
ATOM 4650 C C . ILE A 1 592 ? 24.468 -12.090 -7.103 1.00 51.97 592 ILE A C 1
ATOM 4652 O O . ILE A 1 592 ? 23.484 -12.617 -6.581 1.00 51.97 592 ILE A O 1
ATOM 4656 N N . GLY A 1 593 ? 25.271 -11.256 -6.445 1.00 56.03 593 GLY A N 1
ATOM 4657 C CA . GLY A 1 593 ? 24.918 -10.755 -5.130 1.00 56.03 593 GLY A CA 1
ATOM 4658 C C . GLY A 1 593 ? 25.108 -11.757 -3.988 1.00 56.03 593 GLY A C 1
ATOM 4659 O O . GLY A 1 593 ? 24.317 -11.794 -3.055 1.00 56.03 593 GLY A O 1
ATOM 4660 N N . GLU A 1 594 ? 26.196 -12.531 -4.021 1.00 54.62 594 GLU A N 1
ATOM 4661 C CA . GLU A 1 594 ? 26.628 -13.442 -2.939 1.00 54.62 594 GLU A CA 1
ATOM 4662 C C . GLU A 1 594 ? 26.763 -12.719 -1.571 1.00 54.62 594 GLU A C 1
ATOM 4664 O O . GLU A 1 594 ? 26.611 -13.312 -0.501 1.00 54.62 594 GLU A O 1
ATOM 4669 N N . GLN A 1 595 ? 26.969 -11.398 -1.587 1.00 54.34 595 GLN A N 1
ATOM 4670 C CA . GLN A 1 595 ? 26.933 -10.531 -0.403 1.00 54.34 595 GLN A CA 1
ATOM 4671 C C . GLN A 1 595 ? 25.549 -10.418 0.265 1.00 54.34 595 GLN A C 1
ATOM 4673 O O . GLN A 1 595 ? 25.486 -10.150 1.461 1.00 54.34 595 GLN A O 1
ATOM 4678 N N . PHE A 1 596 ? 24.454 -10.659 -0.464 1.00 61.66 596 PHE A N 1
ATOM 4679 C CA . PHE A 1 596 ? 23.087 -10.420 0.008 1.00 61.66 596 PHE A CA 1
ATOM 4680 C C . PHE A 1 596 ? 22.539 -11.519 0.929 1.00 61.66 596 PHE A C 1
ATOM 4682 O O . PHE A 1 596 ? 21.579 -11.274 1.666 1.00 61.66 596 PHE A O 1
ATOM 4689 N N . GLY A 1 597 ? 23.155 -12.709 0.933 1.00 67.31 597 GLY A N 1
ATOM 4690 C CA . GLY A 1 597 ? 22.738 -13.822 1.791 1.00 67.31 597 GLY A CA 1
ATOM 4691 C C . GLY A 1 597 ? 21.343 -14.357 1.447 1.00 67.31 597 GLY A C 1
ATOM 4692 O O . GLY A 1 597 ? 20.569 -14.677 2.350 1.00 67.31 597 GLY A O 1
ATOM 4693 N N . TRP A 1 598 ? 21.017 -14.446 0.150 1.00 73.06 598 TRP A N 1
ATOM 4694 C CA . TRP A 1 598 ? 19.679 -14.767 -0.364 1.00 73.06 598 TRP A CA 1
ATOM 4695 C C . TRP A 1 598 ? 19.043 -15.997 0.280 1.00 73.06 598 TRP A C 1
ATOM 4697 O O . TRP A 1 598 ? 17.875 -15.959 0.658 1.00 73.06 598 TRP A O 1
ATOM 4707 N N . LYS A 1 599 ? 19.820 -17.067 0.474 1.00 75.44 599 LYS A N 1
ATOM 4708 C CA . LYS A 1 599 ? 19.353 -18.294 1.131 1.00 75.44 599 LYS A CA 1
ATOM 4709 C C . LYS A 1 599 ? 18.815 -18.049 2.545 1.00 75.44 599 LYS A C 1
ATOM 4711 O O . LYS A 1 599 ? 17.758 -18.571 2.879 1.00 75.44 599 LYS A O 1
ATOM 4716 N N . GLY A 1 600 ? 19.531 -17.273 3.361 1.00 73.88 600 GLY A N 1
ATOM 4717 C CA . GLY A 1 600 ? 19.111 -16.972 4.734 1.00 73.88 600 GLY A CA 1
ATOM 4718 C C . GLY A 1 600 ? 17.833 -16.139 4.758 1.00 73.88 600 GLY A C 1
ATOM 4719 O O . GLY A 1 600 ? 16.889 -16.476 5.461 1.00 73.88 600 GLY A O 1
ATOM 4720 N N . MET A 1 601 ? 17.769 -15.115 3.903 1.00 76.38 601 MET A N 1
ATOM 4721 C CA . MET A 1 601 ? 16.587 -14.262 3.759 1.00 76.38 601 MET A CA 1
ATOM 4722 C C . MET A 1 601 ? 15.350 -15.050 3.305 1.00 76.38 601 MET A C 1
ATOM 4724 O O . MET A 1 601 ? 14.265 -14.858 3.844 1.00 76.38 601 MET A O 1
ATOM 4728 N N . LEU A 1 602 ? 15.501 -15.946 2.323 1.00 80.31 602 LEU A N 1
ATOM 4729 C CA . LEU A 1 602 ? 14.390 -16.758 1.831 1.00 80.31 602 LEU A CA 1
ATOM 4730 C C . LEU A 1 602 ? 13.891 -17.770 2.850 1.00 80.31 602 LEU A C 1
ATOM 4732 O O . LEU A 1 602 ? 12.684 -17.976 2.931 1.00 80.31 602 LEU A O 1
ATOM 4736 N N . ASN A 1 603 ? 14.798 -18.402 3.595 1.00 81.56 603 ASN A N 1
ATOM 4737 C CA . ASN A 1 603 ? 14.410 -19.317 4.661 1.00 81.56 603 ASN A CA 1
ATOM 4738 C C . ASN A 1 603 ? 13.574 -18.591 5.712 1.00 81.56 603 ASN A C 1
ATOM 4740 O O . ASN A 1 603 ? 12.523 -19.088 6.088 1.00 81.56 603 ASN A O 1
ATOM 4744 N N . GLU A 1 604 ? 13.973 -17.380 6.095 1.00 76.62 604 GLU A N 1
ATOM 4745 C CA . GLU A 1 604 ? 13.185 -16.613 7.048 1.00 76.62 604 GLU A CA 1
ATOM 4746 C C . GLU A 1 604 ? 11.815 -16.211 6.489 1.00 76.62 604 GLU A C 1
ATOM 4748 O O . GLU A 1 604 ? 10.803 -16.412 7.151 1.00 76.62 604 GLU A O 1
ATOM 4753 N N . VAL A 1 605 ? 11.758 -15.634 5.280 1.00 80.81 605 VAL A N 1
ATOM 4754 C CA . VAL A 1 605 ? 10.470 -15.254 4.669 1.00 80.81 605 VAL A CA 1
ATOM 4755 C C . VAL A 1 605 ? 9.551 -16.471 4.596 1.00 80.81 605 VAL A C 1
ATOM 4757 O O . VAL A 1 605 ? 8.350 -16.351 4.816 1.00 80.81 605 VAL A O 1
ATOM 4760 N N . LYS A 1 606 ? 10.112 -17.648 4.306 1.00 85.81 606 LYS A N 1
ATOM 4761 C CA . LYS A 1 606 ? 9.372 -18.902 4.300 1.00 85.81 606 LYS A CA 1
ATOM 4762 C C . LYS A 1 606 ? 8.811 -19.231 5.683 1.00 85.81 606 LYS A C 1
ATOM 4764 O O . LYS A 1 606 ? 7.610 -19.438 5.780 1.00 85.81 606 LYS A O 1
ATOM 4769 N N . GLU A 1 607 ? 9.658 -19.253 6.710 1.00 82.12 607 GLU A N 1
ATOM 4770 C CA . GLU A 1 607 ? 9.271 -19.578 8.090 1.00 82.12 607 GLU A CA 1
ATOM 4771 C C . GLU A 1 607 ? 8.176 -18.631 8.599 1.00 82.12 607 GLU A C 1
ATOM 4773 O O . GLU A 1 607 ? 7.124 -19.091 9.033 1.00 82.12 607 GLU A O 1
ATOM 4778 N N . VAL A 1 608 ? 8.351 -17.317 8.417 1.00 79.25 608 VAL A N 1
ATOM 4779 C CA . VAL A 1 608 ? 7.367 -16.304 8.836 1.00 79.25 608 VAL A CA 1
ATOM 4780 C C . VAL A 1 608 ? 6.003 -16.523 8.174 1.00 79.25 608 VAL A C 1
ATOM 4782 O O . VAL A 1 608 ? 4.970 -16.402 8.826 1.00 79.25 608 VAL A O 1
ATOM 4785 N N . ILE A 1 609 ? 5.969 -16.845 6.879 1.00 82.25 609 ILE A N 1
ATOM 4786 C CA . ILE A 1 609 ? 4.695 -17.046 6.174 1.00 82.25 609 ILE A CA 1
ATOM 4787 C C . ILE A 1 609 ? 4.081 -18.407 6.487 1.00 82.25 609 ILE A C 1
ATOM 4789 O O . ILE A 1 609 ? 2.860 -18.515 6.555 1.00 82.25 609 ILE A O 1
ATOM 4793 N N . GLU A 1 610 ? 4.894 -19.446 6.672 1.00 85.38 610 GLU A N 1
ATOM 4794 C CA . GLU A 1 610 ? 4.397 -20.749 7.114 1.00 85.38 610 GLU A CA 1
ATOM 4795 C C . GLU A 1 610 ? 3.722 -20.639 8.487 1.00 85.38 610 GLU A C 1
ATOM 4797 O O . GLU A 1 610 ? 2.648 -21.219 8.660 1.00 85.38 610 GLU A O 1
ATOM 4802 N N . ASP A 1 611 ? 4.267 -19.818 9.388 1.00 83.81 611 ASP A N 1
ATOM 4803 C CA . ASP A 1 611 ? 3.653 -19.499 10.679 1.00 83.81 611 ASP A CA 1
ATOM 4804 C C . ASP A 1 611 ? 2.355 -18.689 10.538 1.00 83.81 611 ASP A C 1
ATOM 4806 O O . ASP A 1 611 ? 1.366 -18.987 11.206 1.00 83.81 611 ASP A O 1
ATOM 4810 N N . GLU A 1 612 ? 2.294 -17.711 9.628 1.00 84.81 612 GLU A N 1
ATOM 4811 C CA . GLU A 1 612 ? 1.061 -16.942 9.375 1.00 84.81 612 GLU A CA 1
ATOM 4812 C C . GLU A 1 612 ? -0.037 -17.750 8.650 1.00 84.81 612 GLU A C 1
ATOM 4814 O O . GLU A 1 612 ? -1.216 -17.378 8.682 1.00 84.81 612 GLU A O 1
ATOM 4819 N N . LEU A 1 613 ? 0.327 -18.849 7.981 1.00 88.94 613 LEU A N 1
ATOM 4820 C CA . LEU A 1 613 ? -0.602 -19.751 7.293 1.00 88.94 613 LEU A CA 1
ATOM 4821 C C . LEU A 1 613 ? -1.202 -20.831 8.205 1.00 88.94 613 LEU A C 1
ATOM 4823 O O . LEU A 1 613 ? -2.049 -21.601 7.734 1.00 88.94 613 LEU A O 1
ATOM 4827 N N . ASP A 1 614 ? -0.771 -20.913 9.462 1.00 91.94 614 ASP A N 1
ATOM 4828 C CA . ASP A 1 614 ? -1.280 -21.865 10.446 1.00 91.94 614 ASP A CA 1
ATOM 4829 C C . ASP A 1 614 ? -1.577 -21.178 11.786 1.00 91.94 614 ASP A C 1
ATOM 4831 O O . ASP A 1 614 ? -0.702 -20.966 12.629 1.00 91.94 614 ASP A O 1
ATOM 4835 N N . TYR A 1 615 ? -2.853 -20.875 12.030 1.00 93.94 615 TYR A N 1
ATOM 4836 C CA . TYR A 1 615 ? -3.267 -20.176 13.252 1.00 93.94 615 TYR A CA 1
ATOM 4837 C C . TYR A 1 615 ? -3.089 -20.962 14.546 1.00 93.94 615 TYR A C 1
ATOM 4839 O O . TYR A 1 615 ? -3.222 -20.385 15.628 1.00 93.94 615 TYR A O 1
ATOM 4847 N N . ARG A 1 616 ? -2.689 -22.234 14.485 1.00 93.38 616 ARG A N 1
ATOM 4848 C CA . ARG A 1 616 ? -2.288 -22.977 15.684 1.00 93.38 616 ARG A CA 1
ATOM 4849 C C . ARG A 1 616 ? -0.991 -22.428 16.277 1.00 93.38 616 ARG A C 1
ATOM 4851 O O . ARG A 1 616 ? -0.849 -22.445 17.502 1.00 93.38 616 ARG A O 1
ATOM 4858 N N . HIS A 1 617 ? -0.082 -21.905 15.449 1.00 92.06 617 HIS A N 1
ATOM 4859 C CA . HIS A 1 617 ? 1.141 -21.250 15.923 1.00 92.06 617 HIS A CA 1
ATOM 4860 C C . HIS A 1 617 ? 0.807 -19.940 16.646 1.00 92.06 617 HIS A C 1
ATOM 4862 O O . HIS A 1 617 ? 1.229 -19.738 17.786 1.00 92.06 617 HIS A O 1
ATOM 4868 N N . GLU A 1 618 ? -0.046 -19.101 16.051 1.00 92.38 618 GLU A N 1
ATOM 4869 C CA . GLU A 1 618 ? -0.517 -17.859 16.681 1.00 92.38 618 GLU A CA 1
ATOM 4870 C C . GLU A 1 618 ? -1.299 -18.137 17.979 1.00 92.38 618 GLU A C 1
ATOM 4872 O O . GLU A 1 618 ? -1.094 -17.472 18.996 1.00 92.38 618 GLU A O 1
ATOM 4877 N N . LEU A 1 619 ? -2.131 -19.182 18.005 1.00 94.69 619 LEU A N 1
ATOM 4878 C CA . LEU A 1 619 ? -2.844 -19.618 19.206 1.00 94.69 619 LEU A CA 1
ATOM 4879 C C . LEU A 1 619 ? -1.888 -20.012 20.346 1.00 94.69 619 LEU A C 1
ATOM 4881 O O . LEU A 1 619 ? -2.100 -19.618 21.499 1.00 94.69 619 LEU A O 1
ATOM 4885 N N . ALA A 1 620 ? -0.834 -20.776 20.043 1.00 93.31 620 ALA A N 1
ATOM 4886 C CA . ALA A 1 620 ? 0.192 -21.142 21.018 1.00 93.31 620 ALA A CA 1
ATOM 4887 C C . ALA A 1 620 ? 0.938 -19.900 21.537 1.00 93.31 620 ALA A C 1
ATOM 4889 O O . ALA A 1 620 ? 1.053 -19.713 22.754 1.00 93.31 620 ALA A O 1
ATOM 4890 N N . ALA A 1 621 ? 1.327 -18.998 20.632 1.00 92.69 621 ALA A N 1
ATOM 4891 C CA . ALA A 1 621 ? 1.946 -17.722 20.974 1.00 92.69 621 ALA A CA 1
ATOM 4892 C C . ALA A 1 621 ? 1.071 -16.881 21.918 1.00 92.69 621 ALA A C 1
ATOM 4894 O O . ALA A 1 621 ? 1.570 -16.386 22.933 1.00 92.69 621 ALA A O 1
ATOM 4895 N N . ILE A 1 622 ? -0.239 -16.775 21.654 1.00 94.88 622 ILE A N 1
ATOM 4896 C CA . ILE A 1 622 ? -1.198 -16.073 22.524 1.00 94.88 622 ILE A CA 1
ATOM 4897 C C . ILE A 1 622 ? -1.197 -16.678 23.931 1.00 94.88 622 ILE A C 1
ATOM 4899 O O . ILE A 1 622 ? -1.148 -15.941 24.922 1.00 94.88 622 ILE A O 1
ATOM 4903 N N . ARG A 1 623 ? -1.237 -18.010 24.056 1.00 93.12 623 ARG A N 1
ATOM 4904 C CA . ARG A 1 623 ? -1.245 -18.692 25.364 1.00 93.12 623 ARG A CA 1
ATOM 4905 C C . ARG A 1 623 ? 0.022 -18.394 26.162 1.00 93.12 623 ARG A C 1
ATOM 4907 O O . ARG A 1 623 ? -0.056 -18.092 27.360 1.00 93.12 623 ARG A O 1
ATOM 4914 N N . ASP A 1 624 ? 1.176 -18.449 25.513 1.00 93.25 624 ASP A N 1
ATOM 4915 C CA . ASP A 1 624 ? 2.471 -18.238 26.157 1.00 93.25 624 ASP A CA 1
ATOM 4916 C C . ASP A 1 624 ? 2.664 -16.778 26.555 1.00 93.25 624 ASP A C 1
ATOM 4918 O O . ASP A 1 624 ? 2.938 -16.464 27.724 1.00 93.25 624 ASP A O 1
ATOM 4922 N N . ILE A 1 625 ? 2.416 -15.861 25.621 1.00 94.06 625 ILE A N 1
ATOM 4923 C CA . ILE A 1 625 ? 2.614 -14.437 25.858 1.00 94.06 625 ILE A CA 1
ATOM 4924 C C . ILE A 1 625 ? 1.572 -13.867 26.824 1.00 94.06 625 ILE A C 1
ATOM 4926 O O . ILE A 1 625 ? 1.912 -13.001 27.628 1.00 94.06 625 ILE A O 1
ATOM 4930 N N . ARG A 1 626 ? 0.335 -14.386 26.863 1.00 94.00 626 ARG A N 1
ATOM 4931 C CA . ARG A 1 626 ? -0.684 -13.975 27.849 1.00 94.00 626 ARG A CA 1
ATOM 4932 C C . ARG A 1 626 ? -0.243 -14.276 29.279 1.00 94.00 626 ARG A C 1
ATOM 4934 O O . ARG A 1 626 ? -0.416 -13.434 30.168 1.00 94.00 626 ARG A O 1
ATOM 4941 N N . ARG A 1 627 ? 0.346 -15.456 29.519 1.00 92.25 627 ARG A N 1
ATOM 4942 C CA . ARG A 1 627 ? 0.909 -15.823 30.833 1.00 92.25 627 ARG A CA 1
ATOM 4943 C C . ARG A 1 627 ? 2.054 -14.882 31.204 1.00 92.25 627 ARG A C 1
ATOM 4945 O O . ARG A 1 627 ? 2.083 -14.355 32.321 1.00 92.25 627 ARG A O 1
ATOM 4952 N N . THR A 1 628 ? 2.936 -14.609 30.246 1.00 91.75 628 THR A N 1
ATOM 4953 C CA . THR A 1 628 ? 4.097 -13.733 30.426 1.00 91.75 628 THR A CA 1
ATOM 4954 C C . THR A 1 628 ? 3.710 -12.272 30.625 1.00 91.75 628 THR A C 1
ATOM 4956 O O . THR A 1 628 ? 4.231 -11.642 31.532 1.00 91.75 628 THR A O 1
ATOM 4959 N N . LEU A 1 629 ? 2.759 -11.707 29.887 1.00 93.94 629 LEU A N 1
ATOM 4960 C CA . LEU A 1 629 ? 2.429 -10.278 29.949 1.00 93.94 629 LEU A CA 1
ATOM 4961 C C . LEU A 1 629 ? 1.540 -9.884 31.133 1.00 93.94 629 LEU A C 1
ATOM 4963 O O . LEU A 1 629 ? 1.505 -8.706 31.513 1.00 93.94 629 LEU A O 1
ATOM 4967 N N . LYS A 1 630 ? 0.931 -10.852 31.830 1.00 89.75 630 LYS A N 1
ATOM 4968 C CA . LYS A 1 630 ? 0.183 -10.600 33.075 1.00 89.75 630 LYS A CA 1
ATOM 4969 C C . LYS A 1 630 ? 1.028 -9.843 34.111 1.00 89.75 630 LYS A C 1
ATOM 4971 O O . LYS A 1 630 ? 0.565 -8.863 34.698 1.00 89.75 630 LYS A O 1
ATOM 4976 N N . LYS A 1 631 ? 2.305 -10.218 34.283 1.00 89.75 631 LYS A N 1
ATOM 4977 C CA . LYS A 1 631 ? 3.256 -9.535 35.194 1.00 89.75 631 LYS A CA 1
ATOM 4978 C C . LYS A 1 631 ? 3.723 -8.163 34.670 1.00 89.75 631 LYS A C 1
ATOM 4980 O O . LYS A 1 631 ? 4.358 -7.423 35.422 1.00 89.75 631 LYS A O 1
ATOM 4985 N N . HIS A 1 632 ? 3.431 -7.815 33.413 1.00 91.50 632 HIS A N 1
ATOM 4986 C CA . HIS A 1 632 ? 3.749 -6.528 32.767 1.00 91.50 632 HIS A CA 1
ATOM 4987 C C . HIS A 1 632 ? 2.573 -5.554 32.855 1.00 91.50 632 HIS A C 1
ATOM 4989 O O . HIS A 1 632 ? 2.740 -4.375 32.554 1.00 91.50 632 HIS A O 1
ATOM 4995 N N . LYS A 1 633 ? 1.408 -6.029 33.326 1.00 89.50 633 LYS A N 1
ATOM 4996 C CA . LYS A 1 633 ? 0.138 -5.291 33.337 1.00 89.50 633 LYS A CA 1
ATOM 4997 C C . LYS A 1 633 ? -0.351 -4.928 31.928 1.00 89.50 633 LYS A C 1
ATOM 4999 O O . LYS A 1 633 ? -1.064 -3.939 31.776 1.00 89.50 633 LYS A O 1
ATOM 5004 N N . ILE A 1 634 ? 0.021 -5.734 30.934 1.00 94.00 634 ILE A N 1
ATOM 5005 C CA . ILE A 1 634 ? -0.513 -5.6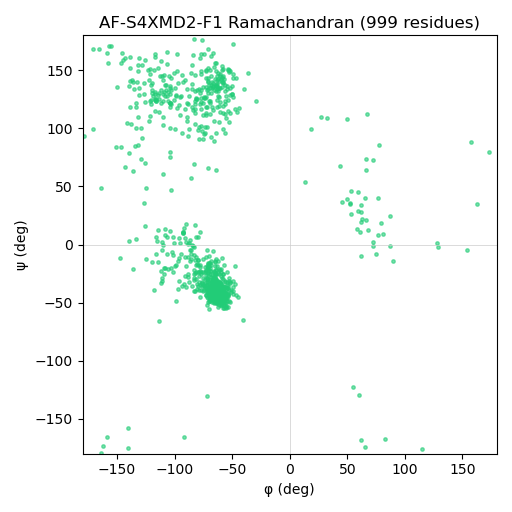59 29.573 1.00 94.00 634 ILE A CA 1
ATOM 5006 C C . ILE A 1 634 ? -1.585 -6.731 29.430 1.00 94.00 634 ILE A C 1
ATOM 5008 O O . ILE A 1 634 ? -1.419 -7.857 29.906 1.00 94.00 634 ILE A O 1
ATOM 5012 N N . TYR A 1 635 ? -2.704 -6.344 28.834 1.00 94.50 635 TYR A N 1
ATOM 5013 C CA . TYR A 1 635 ? -3.804 -7.240 28.540 1.00 94.50 635 TYR A CA 1
ATOM 5014 C C . TYR A 1 635 ? -3.552 -7.944 27.204 1.00 94.50 635 TYR A C 1
ATOM 5016 O O . TYR A 1 635 ? -3.087 -7.341 26.244 1.00 94.50 635 TYR A O 1
ATOM 5024 N N . VAL A 1 636 ? -3.850 -9.229 27.150 1.00 94.19 636 VAL A N 1
ATOM 5025 C CA . VAL A 1 636 ? -3.806 -10.040 25.930 1.00 94.19 636 VAL A CA 1
ATOM 5026 C C . VAL A 1 636 ? -5.177 -10.692 25.840 1.00 94.19 636 VAL A C 1
ATOM 5028 O O . VAL A 1 636 ? -5.574 -11.235 26.867 1.00 94.19 636 VAL A O 1
ATOM 5031 N N . PRO A 1 637 ? -5.909 -10.638 24.717 1.00 93.69 637 PRO A N 1
ATOM 5032 C CA . PRO A 1 637 ? -7.211 -11.280 24.547 1.00 93.69 637 PRO A CA 1
ATOM 5033 C C . PRO A 1 637 ? -7.203 -12.749 24.972 1.00 93.69 637 PRO A C 1
ATOM 5035 O O . PRO A 1 637 ? -6.188 -13.442 24.863 1.00 93.69 637 PRO A O 1
ATOM 5038 N N . ARG A 1 638 ? -8.317 -13.244 25.516 1.00 93.56 638 ARG A N 1
ATOM 5039 C CA . ARG A 1 638 ? -8.458 -14.682 25.781 1.00 93.56 638 ARG A CA 1
ATOM 5040 C C . ARG A 1 638 ? -8.755 -15.421 24.465 1.00 93.56 638 ARG A C 1
ATOM 5042 O O . ARG A 1 638 ? -9.750 -15.074 23.835 1.00 93.56 638 ARG A O 1
ATOM 5049 N N . PRO A 1 639 ? -7.985 -16.455 24.083 1.00 94.81 639 PRO A N 1
ATOM 5050 C CA . PRO A 1 639 ? -8.362 -17.315 22.967 1.00 94.81 639 PRO A CA 1
ATOM 5051 C C . PRO A 1 639 ? -9.464 -18.307 23.373 1.00 94.81 639 PRO A C 1
ATOM 5053 O O . PRO A 1 639 ? -9.538 -18.738 24.532 1.00 94.81 639 PRO A O 1
ATOM 5056 N N . PHE A 1 640 ? -10.307 -18.686 22.415 1.00 94.38 640 PHE A N 1
ATOM 5057 C CA . PHE A 1 640 ? -11.324 -19.728 22.560 1.00 94.38 640 PHE A CA 1
ATOM 5058 C C . PHE A 1 640 ? -10.852 -20.992 21.847 1.00 94.38 640 PHE A C 1
ATOM 5060 O O . PHE A 1 640 ? -11.263 -21.281 20.731 1.00 94.38 640 PHE A O 1
ATOM 5067 N N . ASP A 1 641 ? -9.975 -21.735 22.523 1.00 92.88 641 ASP A N 1
ATOM 5068 C CA . ASP A 1 641 ? -9.222 -22.871 21.976 1.00 92.88 641 ASP A CA 1
ATOM 5069 C C . ASP A 1 641 ? -10.068 -23.870 21.172 1.00 92.88 641 ASP A C 1
ATOM 5071 O O . ASP A 1 641 ? -9.658 -24.293 20.100 1.00 92.88 641 ASP A O 1
ATOM 5075 N N . ALA A 1 642 ? -11.257 -24.219 21.674 1.00 91.44 642 ALA A N 1
ATOM 5076 C CA . ALA A 1 642 ? -12.156 -25.186 21.040 1.00 91.44 642 ALA A CA 1
ATOM 5077 C C . ALA A 1 642 ? -12.774 -24.697 19.716 1.00 91.44 642 ALA A C 1
ATOM 5079 O O . ALA A 1 642 ? -13.341 -25.497 18.984 1.00 91.44 642 ALA A O 1
ATOM 5080 N N . LEU A 1 643 ? -12.690 -23.395 19.433 1.00 94.88 643 LEU A N 1
ATOM 5081 C CA . LEU A 1 643 ? -13.211 -22.754 18.224 1.00 94.88 643 LEU A CA 1
ATOM 5082 C C . LEU A 1 643 ? -12.086 -22.355 17.255 1.00 94.88 643 LEU A C 1
ATOM 5084 O O . LEU A 1 643 ? -12.336 -21.637 16.293 1.00 94.88 643 LEU A O 1
ATOM 5088 N N . CYS A 1 644 ? -10.841 -22.744 17.545 1.00 95.38 644 CYS A N 1
ATOM 5089 C CA . CYS A 1 644 ? -9.673 -22.386 16.748 1.00 95.38 644 CYS A CA 1
ATOM 5090 C C . CYS A 1 644 ? -9.127 -23.610 16.004 1.00 95.38 644 CYS A C 1
ATOM 5092 O O . CYS A 1 644 ? -9.038 -24.700 16.571 1.00 95.38 644 CYS A O 1
ATOM 5094 N N . ASN A 1 645 ? -8.675 -23.408 14.771 1.00 94.69 645 ASN A N 1
ATOM 5095 C CA . ASN A 1 645 ? -7.942 -24.402 13.990 1.00 94.69 645 ASN A CA 1
ATOM 5096 C C . ASN A 1 645 ? -6.798 -23.732 13.203 1.00 94.69 645 ASN A C 1
ATOM 5098 O O . ASN A 1 645 ? -6.309 -22.674 13.592 1.00 94.69 645 ASN A O 1
ATOM 5102 N N . ASP A 1 646 ? -6.324 -24.360 12.130 1.00 93.38 646 ASP A N 1
ATOM 5103 C CA . ASP A 1 646 ? -5.265 -23.831 11.266 1.00 93.38 646 ASP A CA 1
ATOM 5104 C C . ASP A 1 646 ? -5.710 -22.636 10.396 1.00 93.38 646 ASP A C 1
ATOM 5106 O O . ASP A 1 646 ? -4.857 -21.877 9.935 1.00 93.38 646 ASP A O 1
ATOM 5110 N N . ARG A 1 647 ? -7.022 -22.430 10.195 1.00 94.19 647 ARG A N 1
ATOM 5111 C CA . ARG A 1 647 ? -7.594 -21.403 9.294 1.00 94.19 647 ARG A CA 1
ATOM 5112 C C . ARG A 1 647 ? -8.492 -20.372 9.982 1.00 94.19 647 ARG A C 1
ATOM 5114 O O . ARG A 1 647 ? -8.776 -19.332 9.387 1.00 94.19 647 ARG A O 1
ATOM 5121 N N . VAL A 1 648 ? -8.937 -20.638 11.207 1.00 96.50 648 VAL A N 1
ATOM 5122 C CA . VAL A 1 648 ? -9.809 -19.770 12.005 1.00 96.50 648 VAL A CA 1
ATOM 5123 C C . VAL A 1 648 ? -9.228 -19.608 13.407 1.00 96.50 648 VAL A C 1
ATOM 5125 O O . VAL A 1 648 ? -8.923 -20.588 14.085 1.00 96.50 648 VAL A O 1
ATOM 5128 N N . LEU A 1 649 ? -9.096 -18.359 13.854 1.00 96.56 649 LEU A N 1
ATOM 5129 C CA . LEU A 1 649 ? -8.677 -17.998 15.207 1.00 96.56 649 LEU A CA 1
ATOM 5130 C C . LEU A 1 649 ? -9.775 -17.163 15.868 1.00 96.56 649 LEU A C 1
ATOM 5132 O O . LEU A 1 649 ? -10.122 -16.085 15.385 1.00 96.56 649 LEU A O 1
ATOM 5136 N N . VAL A 1 650 ? -10.299 -17.651 16.992 1.00 96.44 650 VAL A N 1
ATOM 5137 C CA . VAL A 1 650 ? -11.353 -16.981 17.764 1.00 96.44 650 VAL A CA 1
ATOM 5138 C C . VAL A 1 650 ? -10.790 -16.504 19.096 1.00 96.44 650 VAL A C 1
ATOM 5140 O O . VAL A 1 650 ? -10.317 -17.295 19.917 1.00 96.44 650 VAL A O 1
ATOM 5143 N N . MET A 1 651 ? -10.872 -15.200 19.346 1.00 95.44 651 MET A N 1
ATOM 5144 C CA . MET A 1 651 ? -10.410 -14.587 20.592 1.00 95.44 651 MET A CA 1
ATOM 5145 C C . MET A 1 651 ? -11.377 -13.522 21.100 1.00 95.44 651 MET A C 1
ATOM 5147 O O . MET A 1 651 ? -12.219 -13.021 20.369 1.00 95.44 651 MET A O 1
ATOM 5151 N N . GLU A 1 652 ? -11.262 -13.175 22.376 1.00 94.31 652 GLU A N 1
ATOM 5152 C CA . GLU A 1 652 ? -12.013 -12.092 23.012 1.00 94.31 652 GLU A CA 1
ATOM 5153 C C . GLU A 1 652 ? -11.930 -10.786 22.206 1.00 94.31 652 GLU A C 1
ATOM 5155 O O . GLU A 1 652 ? -10.838 -10.312 21.884 1.00 94.31 652 GLU A O 1
ATOM 5160 N N . PHE A 1 653 ? -13.081 -10.173 21.929 1.00 92.50 653 PHE A N 1
ATOM 5161 C CA . PHE A 1 653 ? -13.124 -8.857 21.304 1.00 92.50 653 PHE A CA 1
ATOM 5162 C C . PHE A 1 653 ? -12.811 -7.772 22.342 1.00 92.50 653 PHE A C 1
ATOM 5164 O O . PHE A 1 653 ? -13.495 -7.647 23.360 1.00 92.50 653 PHE A O 1
ATOM 5171 N N . ILE A 1 654 ? -11.778 -6.965 22.094 1.00 91.12 654 ILE A N 1
ATOM 5172 C CA . ILE A 1 654 ? -11.378 -5.891 23.009 1.00 91.12 654 ILE A CA 1
ATOM 5173 C C . ILE A 1 654 ? -12.115 -4.605 22.657 1.00 91.12 654 ILE A C 1
ATOM 5175 O O . ILE A 1 654 ? -11.801 -3.938 21.676 1.00 91.12 654 ILE A O 1
ATOM 5179 N N . HIS A 1 655 ? -13.045 -4.211 23.522 1.00 85.81 655 HIS A N 1
ATOM 5180 C CA . HIS A 1 655 ? -13.681 -2.900 23.462 1.00 85.81 655 HIS A CA 1
ATOM 5181 C C . HIS A 1 655 ? -12.700 -1.826 23.956 1.00 85.81 655 HIS A C 1
ATOM 5183 O O . HIS A 1 655 ? -12.550 -1.601 25.159 1.00 85.81 655 HIS A O 1
ATOM 5189 N N . GLY A 1 656 ? -11.992 -1.183 23.032 1.00 86.06 656 GLY A N 1
ATOM 5190 C CA . GLY A 1 656 ? -11.062 -0.099 23.332 1.00 86.06 656 GLY A CA 1
ATOM 5191 C C . GLY A 1 656 ? -10.687 0.697 22.088 1.00 86.06 656 GLY A C 1
ATOM 5192 O O . GLY A 1 656 ? -11.165 0.410 20.996 1.00 86.06 656 GLY A O 1
ATOM 5193 N N . VAL A 1 657 ? -9.830 1.701 22.268 1.00 88.94 657 VAL A N 1
ATOM 5194 C CA . VAL A 1 657 ? -9.392 2.596 21.189 1.00 88.94 657 VAL A CA 1
ATOM 5195 C C . VAL A 1 657 ? -7.975 2.218 20.780 1.00 88.94 657 VAL A C 1
ATOM 5197 O O . VAL A 1 657 ? -7.071 2.205 21.621 1.00 88.94 657 VAL A O 1
ATOM 5200 N N . SER A 1 658 ? -7.771 1.880 19.507 1.00 90.12 658 SER A N 1
ATOM 5201 C CA . SER A 1 658 ? -6.424 1.591 18.993 1.00 90.12 658 SER A CA 1
ATOM 5202 C C . SER A 1 658 ? -5.546 2.846 19.033 1.00 90.12 658 SER A C 1
ATOM 5204 O O . SER A 1 658 ? -6.039 3.971 18.931 1.00 90.12 658 SER A O 1
ATOM 5206 N N . VAL A 1 659 ? -4.226 2.684 19.148 1.00 90.56 659 VAL A N 1
ATOM 5207 C CA . VAL A 1 659 ? -3.306 3.826 19.054 1.00 90.56 659 VAL A CA 1
ATOM 5208 C C . VAL A 1 659 ? -3.420 4.480 17.673 1.00 90.56 659 VAL A C 1
ATOM 5210 O O . VAL A 1 659 ? -3.382 5.701 17.587 1.00 90.56 659 VAL A O 1
ATOM 5213 N N . ALA A 1 660 ? -3.632 3.704 16.606 1.00 87.56 660 ALA A N 1
ATOM 5214 C CA . ALA A 1 660 ? -3.885 4.233 15.265 1.00 87.56 660 ALA A CA 1
ATOM 5215 C C . ALA A 1 660 ? -5.121 5.155 15.212 1.00 87.56 660 ALA A C 1
ATOM 5217 O O . ALA A 1 660 ? -5.056 6.249 14.651 1.00 87.56 660 ALA A O 1
ATOM 5218 N N . GLU A 1 661 ? -6.229 4.753 15.838 1.00 86.38 661 GLU A N 1
ATOM 5219 C CA . GLU A 1 661 ? -7.435 5.580 15.953 1.00 86.38 661 GLU A CA 1
ATOM 5220 C C . GLU A 1 661 ? -7.190 6.834 16.795 1.00 86.38 661 GLU A C 1
ATOM 5222 O O . GLU A 1 661 ? -7.567 7.930 16.379 1.00 86.38 661 GLU A O 1
ATOM 5227 N N . TYR A 1 662 ? -6.499 6.700 17.931 1.00 90.50 662 TYR A N 1
ATOM 5228 C CA . TYR A 1 662 ? -6.098 7.846 18.744 1.00 90.50 662 TYR A CA 1
ATOM 5229 C C . TYR A 1 662 ? -5.245 8.838 17.944 1.00 90.50 662 TYR A C 1
ATOM 5231 O O . TYR A 1 662 ? -5.485 10.036 18.027 1.00 90.50 662 TYR A O 1
ATOM 5239 N N . ILE A 1 663 ? -4.287 8.365 17.139 1.00 87.62 663 ILE A N 1
ATOM 5240 C CA . ILE A 1 663 ? -3.446 9.219 16.286 1.00 87.62 663 ILE A CA 1
ATOM 5241 C C . ILE A 1 663 ? -4.295 9.975 15.269 1.00 87.62 663 ILE A C 1
ATOM 5243 O O . ILE A 1 663 ? -4.108 11.179 15.112 1.00 87.62 663 ILE A O 1
ATOM 5247 N N . ARG A 1 664 ? -5.219 9.282 14.593 1.00 85.88 664 ARG A N 1
ATOM 5248 C CA . ARG A 1 664 ? -6.110 9.892 13.600 1.00 85.88 664 ARG A CA 1
ATOM 5249 C C . ARG A 1 664 ? -6.939 11.010 14.231 1.00 85.88 664 ARG A C 1
ATOM 5251 O O . ARG A 1 664 ? -6.910 12.135 13.747 1.00 85.88 664 ARG A O 1
ATOM 5258 N N . VAL A 1 665 ? -7.598 10.724 15.355 1.00 87.50 665 VAL A N 1
ATOM 5259 C CA . VAL A 1 665 ? -8.412 11.723 16.063 1.00 87.50 665 VAL A CA 1
ATOM 5260 C C . VAL A 1 665 ? -7.546 12.839 16.635 1.00 87.50 665 VAL A C 1
ATOM 5262 O O . VAL A 1 665 ? -7.921 13.990 16.525 1.00 87.50 665 VAL A O 1
ATOM 5265 N N . ASN A 1 666 ? -6.367 12.549 17.183 1.00 88.62 666 ASN A N 1
ATOM 5266 C CA . ASN A 1 666 ? -5.476 13.578 17.721 1.00 88.62 666 ASN A CA 1
ATOM 5267 C C . ASN A 1 666 ? -4.878 14.489 16.633 1.00 88.62 666 ASN A C 1
ATOM 5269 O O . ASN A 1 666 ? -4.435 15.583 16.962 1.00 88.62 666 ASN A O 1
ATOM 5273 N N . ARG A 1 667 ? -4.811 14.048 15.369 1.00 86.25 667 ARG A N 1
ATOM 5274 C CA . ARG A 1 667 ? -4.429 14.907 14.235 1.00 86.25 667 ARG A CA 1
ATOM 5275 C C . ARG A 1 667 ? -5.580 15.813 13.803 1.00 86.25 667 ARG A C 1
ATOM 5277 O O . ARG A 1 667 ? -5.342 16.996 13.620 1.00 86.25 667 ARG A O 1
ATOM 5284 N N . ALA A 1 668 ? -6.792 15.265 13.698 1.00 86.31 668 ALA A N 1
ATOM 5285 C CA . ALA A 1 668 ? -7.975 16.010 13.266 1.00 86.31 668 ALA A CA 1
ATOM 5286 C C . ALA A 1 668 ? -8.560 16.931 14.361 1.00 86.31 668 ALA A C 1
ATOM 5288 O O . ALA A 1 668 ? -8.985 18.044 14.080 1.00 86.31 668 ALA A O 1
ATOM 5289 N N . ASP A 1 669 ? -8.581 16.474 15.617 1.00 89.19 669 ASP A N 1
ATOM 5290 C CA . ASP A 1 669 ? -9.142 17.169 16.784 1.00 89.19 669 ASP A CA 1
ATOM 5291 C C . ASP A 1 669 ? -8.327 16.851 18.068 1.00 89.19 669 ASP A C 1
ATOM 5293 O O . ASP A 1 669 ? -8.661 15.947 18.854 1.00 89.19 669 ASP A O 1
ATOM 5297 N N . PRO A 1 670 ? -7.219 17.585 18.302 1.00 89.44 670 PRO A N 1
ATOM 5298 C CA . PRO A 1 670 ? -6.358 17.392 19.470 1.00 89.44 670 PRO A CA 1
ATOM 5299 C C . PRO A 1 670 ? -7.066 17.611 20.816 1.00 89.44 670 PRO A C 1
ATOM 5301 O O . PRO A 1 670 ? -6.750 16.930 21.797 1.00 89.44 670 PRO A O 1
ATOM 5304 N N . GLU A 1 671 ? -8.023 18.543 20.893 1.00 90.12 671 GLU A N 1
ATOM 5305 C CA . GLU A 1 671 ? -8.740 18.844 22.140 1.00 90.12 671 GLU A CA 1
ATOM 5306 C C . GLU A 1 671 ? -9.674 17.700 22.533 1.00 90.12 671 GLU A C 1
ATOM 5308 O O . GLU A 1 671 ? -9.704 17.302 23.702 1.00 90.12 671 GLU A O 1
ATOM 5313 N N . ARG A 1 672 ? -10.364 17.081 21.570 1.00 89.44 672 ARG A N 1
ATOM 5314 C CA . ARG A 1 672 ? -11.157 15.872 21.829 1.00 89.44 672 ARG A CA 1
ATOM 5315 C C . ARG A 1 672 ? -10.294 14.715 22.305 1.00 89.44 672 ARG A C 1
ATOM 5317 O O . ARG A 1 672 ? -10.649 14.051 23.280 1.00 89.44 672 ARG A O 1
ATOM 5324 N N . ALA A 1 673 ? -9.155 14.480 21.656 1.00 90.62 673 ALA A N 1
ATOM 5325 C CA . ALA A 1 673 ? -8.219 13.442 22.078 1.00 90.62 673 ALA A CA 1
ATOM 5326 C C . ALA A 1 673 ? -7.693 13.693 23.506 1.00 90.62 673 ALA A C 1
ATOM 5328 O O . ALA A 1 673 ? -7.551 12.746 24.291 1.00 90.62 673 ALA A O 1
ATOM 5329 N N . ARG A 1 674 ? -7.455 14.962 23.872 1.00 90.56 674 ARG A N 1
ATOM 5330 C CA . ARG A 1 674 ? -7.073 15.373 25.231 1.00 90.56 674 ARG A CA 1
ATOM 5331 C C . ARG A 1 674 ? -8.199 15.131 26.236 1.00 90.56 674 ARG A C 1
ATOM 5333 O O . ARG A 1 674 ? -7.958 14.466 27.245 1.00 90.56 674 ARG A O 1
ATOM 5340 N N . LYS A 1 675 ? -9.417 15.585 25.940 1.00 91.75 675 LYS A N 1
ATOM 5341 C CA . LYS A 1 675 ? -10.599 15.400 26.793 1.00 91.75 675 LYS A CA 1
ATOM 5342 C C . LYS A 1 675 ? -10.891 13.920 27.035 1.00 91.75 675 LYS A C 1
ATOM 5344 O O . LYS A 1 675 ? -11.058 13.501 28.175 1.00 91.75 675 LYS A O 1
ATOM 5349 N N . TRP A 1 676 ? -10.841 13.103 25.986 1.00 94.00 676 TRP A N 1
ATOM 5350 C CA . TRP A 1 676 ? -11.012 11.657 26.107 1.00 94.00 676 TRP A CA 1
ATOM 5351 C C . TRP A 1 676 ? -9.930 11.008 26.981 1.00 94.00 676 TRP A C 1
ATOM 5353 O O . TRP A 1 676 ? -10.228 10.117 27.783 1.00 94.00 676 TRP A O 1
ATOM 5363 N N . CYS A 1 677 ? -8.673 11.457 26.870 1.00 93.44 677 CYS A N 1
ATOM 5364 C CA . CYS A 1 677 ? -7.606 11.003 27.762 1.00 93.44 677 CYS A CA 1
ATOM 5365 C C . CYS A 1 677 ? -7.889 11.373 29.226 1.00 93.44 677 CYS A C 1
ATOM 5367 O O . CYS A 1 677 ? -7.661 10.543 30.109 1.00 93.44 677 CYS A O 1
ATOM 5369 N N . GLU A 1 678 ? -8.383 12.583 29.492 1.00 93.19 678 GLU A N 1
ATOM 5370 C CA . GLU A 1 678 ? -8.746 13.051 30.836 1.00 93.19 678 GLU A CA 1
ATOM 5371 C C . GLU A 1 678 ? -9.909 12.226 31.417 1.00 93.19 678 GLU A C 1
ATOM 5373 O O . GLU A 1 678 ? -9.763 11.642 32.494 1.00 93.19 678 GLU A O 1
ATOM 5378 N N . GLU A 1 679 ? -11.000 12.060 30.663 1.00 93.19 679 GLU A N 1
ATOM 5379 C CA . GLU A 1 679 ? -12.183 11.267 31.039 1.00 93.19 679 GLU A CA 1
ATOM 5380 C C . GLU A 1 679 ? -11.846 9.801 31.362 1.00 93.19 679 GLU A C 1
ATOM 5382 O O . GLU A 1 679 ? -12.421 9.198 32.270 1.00 93.19 679 GLU A O 1
ATOM 5387 N N . ASN A 1 680 ? -10.888 9.212 30.641 1.00 93.31 680 ASN A N 1
ATOM 5388 C CA . ASN A 1 680 ? -10.486 7.813 30.816 1.00 93.31 680 ASN A CA 1
ATOM 5389 C C . ASN A 1 680 ? -9.252 7.625 31.720 1.00 93.31 680 ASN A C 1
ATOM 5391 O O . ASN A 1 680 ? -8.766 6.493 31.878 1.00 93.31 680 ASN A O 1
ATOM 5395 N N . ASN A 1 681 ? -8.743 8.704 32.330 1.00 95.00 681 ASN A N 1
ATOM 5396 C CA . ASN A 1 681 ? -7.537 8.719 33.168 1.00 95.00 681 ASN A CA 1
ATOM 5397 C C . ASN A 1 681 ? -6.307 8.104 32.460 1.00 95.00 681 ASN A C 1
ATOM 5399 O O . ASN A 1 681 ? -5.570 7.256 32.992 1.00 95.00 681 ASN A O 1
ATOM 5403 N N . ILE A 1 682 ? -6.099 8.492 31.205 1.00 94.56 682 ILE A N 1
ATOM 5404 C CA . ILE A 1 682 ? -5.021 8.008 30.351 1.00 94.56 682 ILE A CA 1
ATOM 5405 C C . ILE A 1 682 ? -3.890 9.034 30.318 1.00 94.56 682 ILE A C 1
ATOM 5407 O O . ILE A 1 682 ? -4.050 10.192 29.957 1.00 94.56 682 ILE A O 1
ATOM 5411 N N . SER A 1 683 ? -2.691 8.577 30.667 1.00 95.12 683 SER A N 1
ATOM 5412 C CA . SER A 1 683 ? -1.460 9.345 30.560 1.00 95.12 683 SER A CA 1
ATOM 5413 C C . SER A 1 683 ? -0.593 8.753 29.456 1.00 95.12 683 SER A C 1
ATOM 5415 O O . SER A 1 683 ? 0.026 7.700 29.643 1.00 95.12 683 SER A O 1
ATOM 5417 N N . CYS A 1 684 ? -0.463 9.471 28.341 1.00 92.56 684 CYS A N 1
ATOM 5418 C CA . CYS A 1 684 ? 0.370 9.075 27.201 1.00 92.56 684 CYS A CA 1
ATOM 5419 C C . CYS A 1 684 ? 1.823 8.763 27.605 1.00 92.56 684 CYS A C 1
ATOM 5421 O O . CYS A 1 684 ? 2.436 7.804 27.139 1.00 92.56 684 CYS A O 1
ATOM 5423 N N . LYS A 1 685 ? 2.359 9.501 28.587 1.00 93.56 685 LYS A N 1
ATOM 5424 C CA . LYS A 1 685 ? 3.682 9.240 29.177 1.00 93.56 685 LYS A CA 1
ATOM 5425 C C . LYS A 1 685 ? 3.760 7.889 29.898 1.00 93.56 685 LYS A C 1
ATOM 5427 O O . LYS A 1 685 ? 4.797 7.225 29.834 1.00 93.56 685 LYS A O 1
ATOM 5432 N N . LYS A 1 686 ? 2.707 7.490 30.627 1.00 94.62 686 LYS A N 1
ATOM 5433 C CA . LYS A 1 686 ? 2.643 6.170 31.280 1.00 94.62 686 LYS A CA 1
ATOM 5434 C C . LYS A 1 686 ? 2.521 5.064 30.233 1.00 94.62 686 LYS A C 1
ATOM 5436 O O . LYS A 1 686 ? 3.234 4.077 30.367 1.00 94.62 686 LYS A O 1
ATOM 5441 N N . VAL A 1 687 ? 1.706 5.262 29.195 1.00 94.75 687 VAL A N 1
ATOM 5442 C CA . VAL A 1 687 ? 1.554 4.322 28.069 1.00 94.75 687 VAL A CA 1
ATOM 5443 C C . VAL A 1 687 ? 2.905 4.067 27.394 1.00 94.75 687 VAL A C 1
ATOM 5445 O O . VAL A 1 687 ? 3.383 2.933 27.400 1.00 94.75 687 VAL A O 1
ATOM 5448 N N . ALA A 1 688 ? 3.599 5.124 26.958 1.00 93.12 688 ALA A N 1
ATOM 5449 C CA . ALA A 1 688 ? 4.926 5.028 26.343 1.00 93.12 688 ALA A CA 1
ATOM 5450 C C . ALA A 1 688 ? 5.958 4.322 27.241 1.00 93.12 688 ALA A C 1
ATOM 5452 O O . ALA A 1 688 ? 6.722 3.464 26.795 1.00 93.12 688 ALA A O 1
ATOM 5453 N N . LYS A 1 689 ? 5.964 4.648 28.541 1.00 93.75 689 LYS A N 1
ATOM 5454 C CA . LYS A 1 689 ? 6.852 3.996 29.512 1.00 93.75 689 LYS A CA 1
ATOM 5455 C C . LYS A 1 689 ? 6.540 2.507 29.663 1.00 93.75 689 LYS A C 1
ATOM 5457 O O . LYS A 1 689 ? 7.477 1.720 29.762 1.00 93.75 689 LYS A O 1
ATOM 5462 N N . THR A 1 690 ? 5.263 2.131 29.718 1.00 94.50 690 THR A N 1
ATOM 5463 C CA . THR A 1 690 ? 4.829 0.733 29.847 1.00 94.50 690 THR A CA 1
ATOM 5464 C C . THR A 1 690 ? 5.204 -0.075 28.611 1.00 94.50 690 THR A C 1
ATOM 5466 O O . THR A 1 690 ? 5.770 -1.150 28.782 1.00 94.50 690 THR A O 1
ATOM 5469 N N . LEU A 1 691 ? 4.986 0.452 27.400 1.00 94.31 691 LEU A N 1
ATOM 5470 C CA . LEU A 1 691 ? 5.379 -0.207 26.146 1.00 94.31 691 LEU A CA 1
ATOM 5471 C C . LEU A 1 691 ? 6.886 -0.491 26.111 1.00 94.31 691 LEU A C 1
ATOM 5473 O O . LEU A 1 691 ? 7.298 -1.645 26.016 1.00 94.31 691 LEU A O 1
ATOM 5477 N N . CYS A 1 692 ? 7.708 0.544 26.310 1.00 92.56 692 CYS A N 1
ATOM 5478 C CA . CYS A 1 692 ? 9.166 0.410 26.299 1.00 92.56 692 CYS A CA 1
ATOM 5479 C C . CYS A 1 692 ? 9.674 -0.530 27.408 1.00 92.56 692 CYS A C 1
ATOM 5481 O O . CYS A 1 692 ? 10.471 -1.429 27.151 1.00 92.56 692 CYS A O 1
ATOM 5483 N N . HIS A 1 693 ? 9.197 -0.370 28.652 1.00 93.44 693 HIS A N 1
ATOM 5484 C CA . HIS A 1 693 ? 9.619 -1.236 29.767 1.00 93.44 693 HIS A CA 1
ATOM 5485 C C . HIS A 1 693 ? 9.173 -2.681 29.562 1.00 93.44 693 HIS A C 1
ATOM 5487 O O . HIS A 1 693 ? 9.892 -3.590 29.971 1.00 93.44 693 HIS A O 1
ATOM 5493 N N . SER A 1 694 ? 8.003 -2.892 28.960 1.00 94.44 694 SER A N 1
ATOM 5494 C CA . SER A 1 694 ? 7.508 -4.230 28.672 1.00 94.44 694 SER A CA 1
ATOM 5495 C C . SER A 1 694 ? 8.328 -4.914 27.589 1.00 94.44 694 SER A C 1
ATOM 5497 O O . SER A 1 694 ? 8.680 -6.069 27.788 1.00 94.44 694 SER A O 1
ATOM 5499 N N . LEU A 1 695 ? 8.663 -4.226 26.491 1.00 92.69 695 LEU A N 1
ATOM 5500 C CA . LEU A 1 695 ? 9.492 -4.799 25.425 1.00 92.69 695 LEU A CA 1
ATOM 5501 C C . LEU A 1 695 ? 10.862 -5.236 25.960 1.00 92.69 695 LEU A C 1
ATOM 5503 O O . LEU A 1 695 ? 11.274 -6.375 25.771 1.00 92.69 695 LEU A O 1
ATOM 5507 N N . LEU A 1 696 ? 11.545 -4.355 26.696 1.00 91.19 696 LEU A N 1
ATOM 5508 C CA . LEU A 1 696 ? 12.860 -4.670 27.266 1.00 91.19 696 LEU A CA 1
ATOM 5509 C C . LEU A 1 696 ? 12.793 -5.858 28.233 1.00 91.19 696 LEU A C 1
ATOM 5511 O O . LEU A 1 696 ? 13.718 -6.661 28.297 1.00 91.19 696 LEU A O 1
ATOM 5515 N N . ARG A 1 697 ? 11.693 -5.980 28.982 1.00 92.62 697 ARG A N 1
ATOM 5516 C CA . ARG A 1 697 ? 11.478 -7.100 29.898 1.00 92.62 697 ARG A CA 1
ATOM 5517 C C . ARG A 1 697 ? 11.193 -8.407 29.158 1.00 92.62 697 ARG A C 1
ATOM 5519 O O . ARG A 1 697 ? 11.804 -9.415 29.488 1.00 92.62 697 ARG A O 1
ATOM 5526 N N . GLN A 1 698 ? 10.333 -8.360 28.146 1.00 93.06 698 GLN A N 1
ATOM 5527 C CA . GLN A 1 698 ? 10.052 -9.491 27.261 1.00 93.06 698 GLN A CA 1
ATOM 5528 C C . GLN A 1 698 ? 11.343 -10.049 26.648 1.00 93.06 698 GLN A C 1
ATOM 5530 O O . GLN A 1 698 ? 11.568 -11.253 26.652 1.00 93.06 698 GLN A O 1
ATOM 5535 N N . MET A 1 699 ? 12.231 -9.157 26.211 1.00 89.50 699 MET A N 1
ATOM 5536 C CA . MET A 1 699 ? 13.519 -9.503 25.616 1.00 89.50 699 MET A CA 1
ATOM 5537 C C . MET A 1 699 ? 14.531 -10.046 26.636 1.00 89.50 699 MET A C 1
ATOM 5539 O O . MET A 1 699 ? 15.095 -11.112 26.432 1.00 89.50 699 MET A O 1
ATOM 5543 N N . PHE A 1 700 ? 14.768 -9.333 27.743 1.00 87.19 700 PHE A N 1
ATOM 5544 C CA . PHE A 1 700 ? 15.896 -9.627 28.641 1.00 87.19 700 PHE A CA 1
ATOM 5545 C C . PHE A 1 700 ? 15.559 -10.450 29.885 1.00 87.19 700 PHE A C 1
ATOM 5547 O O . PHE A 1 700 ? 16.477 -10.935 30.548 1.00 87.19 700 PHE A O 1
ATOM 5554 N N . GLU A 1 701 ? 14.287 -10.533 30.273 1.00 87.75 701 GLU A N 1
ATOM 5555 C CA . GLU A 1 701 ? 13.852 -11.309 31.441 1.00 87.75 701 GLU A CA 1
ATOM 5556 C C . GLU A 1 701 ? 13.036 -12.541 31.054 1.00 87.75 701 GLU A C 1
ATOM 5558 O O . GLU A 1 701 ? 13.089 -13.528 31.784 1.00 87.75 701 GLU A O 1
ATOM 5563 N N . ASP A 1 702 ? 12.282 -12.477 29.955 1.00 89.94 702 ASP A N 1
ATOM 5564 C CA . ASP A 1 702 ? 11.326 -13.528 29.593 1.00 89.94 702 ASP A CA 1
ATOM 5565 C C . ASP A 1 702 ? 11.761 -14.355 28.379 1.00 89.94 702 ASP A C 1
ATOM 5567 O O . ASP A 1 702 ? 11.265 -15.464 28.212 1.00 89.94 702 ASP A O 1
ATOM 5571 N N . ASN A 1 703 ? 12.666 -13.814 27.554 1.00 90.06 703 ASN A N 1
ATOM 5572 C CA . ASN A 1 703 ? 13.060 -14.337 26.243 1.00 90.06 703 ASN A CA 1
ATOM 5573 C C . ASN A 1 703 ? 11.863 -14.772 25.372 1.00 90.06 703 ASN A C 1
ATOM 5575 O O . ASN A 1 703 ? 11.917 -15.769 24.658 1.00 90.06 703 ASN A O 1
ATOM 5579 N N . LEU A 1 704 ? 10.764 -14.023 25.463 1.00 91.31 704 LEU A N 1
ATOM 5580 C CA . LEU A 1 704 ? 9.556 -14.210 24.667 1.00 91.31 704 LEU A CA 1
ATOM 5581 C C . LEU A 1 704 ? 9.031 -12.824 24.316 1.00 91.31 704 LEU A C 1
ATOM 5583 O O . LEU A 1 704 ? 8.504 -12.109 25.175 1.00 91.31 704 LEU A O 1
ATOM 5587 N N . CYS A 1 705 ? 9.249 -12.426 23.069 1.00 89.81 705 CYS A N 1
ATOM 5588 C CA . CYS A 1 705 ? 9.137 -11.054 22.617 1.00 89.81 705 CYS A CA 1
ATOM 5589 C C . CYS A 1 705 ? 8.080 -10.899 21.531 1.00 89.81 705 CYS A C 1
ATOM 5591 O O . CYS A 1 705 ? 8.070 -11.627 20.543 1.00 89.81 705 CYS A O 1
ATOM 5593 N N . HIS A 1 706 ? 7.231 -9.890 21.705 1.00 90.38 706 HIS A N 1
ATOM 5594 C CA . HIS A 1 706 ? 6.344 -9.393 20.667 1.00 90.38 706 HIS A CA 1
ATOM 5595 C C . HIS A 1 706 ? 7.138 -8.561 19.650 1.00 90.38 706 HIS A C 1
ATOM 5597 O O . HIS A 1 706 ? 7.623 -7.479 19.984 1.00 90.38 706 HIS A O 1
ATOM 5603 N N . GLY A 1 707 ? 7.283 -9.068 18.427 1.00 83.88 707 GLY A N 1
ATOM 5604 C CA . GLY A 1 707 ? 8.096 -8.473 17.361 1.00 83.88 707 GLY A CA 1
ATOM 5605 C C . GLY A 1 707 ? 7.436 -7.316 16.605 1.00 83.88 707 GLY A C 1
ATOM 5606 O O . GLY A 1 707 ? 8.137 -6.547 15.952 1.00 83.88 707 GLY A O 1
ATOM 5607 N N . ASP A 1 708 ? 6.111 -7.157 16.709 1.00 83.44 708 ASP A N 1
ATOM 5608 C CA . ASP A 1 708 ? 5.376 -6.103 15.993 1.00 83.44 708 ASP A CA 1
ATOM 5609 C C . ASP A 1 708 ? 4.465 -5.262 16.909 1.00 83.44 708 ASP A C 1
ATOM 5611 O O . ASP A 1 708 ? 3.316 -5.611 17.168 1.00 83.44 708 ASP A O 1
ATOM 5615 N N . ILE A 1 709 ? 4.977 -4.146 17.441 1.00 88.62 709 ILE A N 1
ATOM 5616 C CA . ILE A 1 709 ? 4.234 -3.261 18.364 1.00 88.62 709 ILE A CA 1
ATOM 5617 C C . ILE A 1 709 ? 3.748 -2.011 17.609 1.00 88.62 709 ILE A C 1
ATOM 5619 O O . ILE A 1 709 ? 3.939 -0.879 18.056 1.00 88.62 709 ILE A O 1
ATOM 5623 N N . HIS A 1 710 ? 3.159 -2.207 16.428 1.00 84.94 710 HIS A N 1
ATOM 5624 C CA . HIS A 1 710 ? 2.634 -1.141 15.570 1.00 84.94 710 HIS A CA 1
ATOM 5625 C C . HIS A 1 710 ? 1.360 -0.478 16.151 1.00 84.94 710 HIS A C 1
ATOM 5627 O O . HIS A 1 710 ? 0.583 -1.158 16.829 1.00 84.94 710 HIS A O 1
ATOM 5633 N N . PRO A 1 711 ? 1.062 0.812 15.861 1.00 86.50 711 PRO A N 1
ATOM 5634 C CA . PRO A 1 711 ? -0.118 1.509 16.389 1.00 86.50 711 PRO A CA 1
ATOM 5635 C C . PRO A 1 711 ? -1.470 0.812 16.175 1.00 86.50 711 PRO A C 1
ATOM 5637 O O . PRO A 1 711 ? -2.389 1.005 16.970 1.00 86.50 711 PRO A O 1
ATOM 5640 N N . GLY A 1 712 ? -1.605 0.017 15.111 1.00 83.31 712 GLY A N 1
ATOM 5641 C CA . GLY A 1 712 ? -2.818 -0.763 14.831 1.00 83.31 712 GLY A CA 1
ATOM 5642 C C . GLY A 1 712 ? -3.029 -1.945 15.786 1.00 83.31 712 GLY A C 1
ATOM 5643 O O . GLY A 1 712 ? -4.165 -2.277 16.106 1.00 83.31 712 GLY A O 1
ATOM 5644 N N . ASN A 1 713 ? -1.944 -2.516 16.315 1.00 89.19 713 ASN A N 1
ATOM 5645 C CA . ASN A 1 713 ? -1.967 -3.719 17.154 1.00 89.19 713 ASN A CA 1
ATOM 5646 C C . ASN A 1 713 ? -1.983 -3.402 18.657 1.00 89.19 713 ASN A C 1
ATOM 5648 O O . ASN A 1 713 ? -1.987 -4.311 19.489 1.00 89.19 713 ASN A O 1
ATOM 5652 N N . VAL A 1 714 ? -1.996 -2.115 19.019 1.00 92.94 714 VAL A N 1
ATOM 5653 C CA . VAL A 1 714 ? -1.965 -1.631 20.402 1.00 92.94 714 VAL A CA 1
ATOM 5654 C C . VAL A 1 714 ? -3.260 -0.893 20.720 1.00 92.94 714 VAL A C 1
ATOM 5656 O O . VAL A 1 714 ? -3.587 0.101 20.079 1.00 92.94 714 VAL A O 1
ATOM 5659 N N . VAL A 1 715 ? -3.967 -1.333 21.760 1.00 93.38 715 VAL A N 1
ATOM 5660 C CA . VAL A 1 715 ? -5.211 -0.713 22.238 1.00 93.38 715 VAL A CA 1
ATOM 5661 C C . VAL A 1 715 ? -4.983 -0.017 23.571 1.00 93.38 715 VAL A C 1
ATOM 5663 O O . VAL A 1 715 ? -4.431 -0.597 24.510 1.00 93.38 715 VAL A O 1
ATOM 5666 N N . MET A 1 716 ? -5.434 1.230 23.667 1.00 94.25 716 MET A N 1
ATOM 5667 C CA . MET A 1 716 ? -5.415 2.036 24.882 1.00 94.25 716 MET A CA 1
ATOM 5668 C C . MET A 1 716 ? -6.685 1.786 25.699 1.00 94.25 716 MET A C 1
ATOM 5670 O O . MET A 1 716 ? -7.805 1.881 25.201 1.00 94.25 716 MET A O 1
ATOM 5674 N N . LEU A 1 717 ? -6.491 1.466 26.977 1.00 94.19 717 LEU A N 1
ATOM 5675 C CA . LEU A 1 717 ? -7.542 1.166 27.947 1.00 94.19 717 LEU A CA 1
ATOM 5676 C C . LEU A 1 717 ? -7.531 2.196 29.088 1.00 94.19 717 LEU A C 1
ATOM 5678 O O . LEU A 1 717 ? -6.524 2.882 29.316 1.00 94.19 717 LEU A O 1
ATOM 5682 N N . ARG A 1 718 ? -8.620 2.263 29.869 1.00 93.31 718 ARG A N 1
ATOM 5683 C CA . ARG A 1 718 ? -8.716 3.171 31.029 1.00 93.31 718 ARG A CA 1
ATOM 5684 C C . ARG A 1 718 ? -7.550 2.998 31.991 1.00 93.31 718 ARG A C 1
ATOM 5686 O O . ARG A 1 718 ? -7.000 1.904 32.163 1.00 93.31 718 ARG A O 1
ATOM 5693 N N . ASN A 1 719 ? -7.218 4.083 32.689 1.00 93.75 719 ASN A N 1
ATOM 5694 C CA . ASN A 1 719 ? -6.136 4.123 33.673 1.00 93.75 719 ASN A CA 1
ATOM 5695 C C . ASN A 1 719 ? -4.751 3.827 33.064 1.00 93.75 719 ASN A C 1
ATOM 5697 O O . ASN A 1 719 ? -3.885 3.241 33.719 1.00 93.75 719 ASN A O 1
ATOM 5701 N N . SER A 1 720 ? -4.526 4.247 31.811 1.00 93.94 720 SER A N 1
ATOM 5702 C CA . SER A 1 720 ? -3.263 4.056 31.073 1.00 93.94 720 SER A CA 1
ATOM 5703 C C . SER A 1 720 ? -2.852 2.584 30.889 1.00 93.94 720 SER A C 1
ATOM 5705 O O . SER A 1 720 ? -1.655 2.274 30.859 1.00 93.94 720 SER A O 1
ATOM 5707 N N . ARG A 1 721 ? -3.828 1.668 30.830 1.00 93.81 721 ARG A N 1
ATOM 5708 C CA . ARG A 1 721 ? -3.598 0.249 30.519 1.00 93.81 721 ARG A CA 1
ATOM 5709 C C . ARG A 1 721 ? -3.535 0.042 29.008 1.00 93.81 721 ARG A C 1
ATOM 5711 O O . ARG A 1 721 ? -3.944 0.905 28.240 1.00 93.81 721 ARG A O 1
ATOM 5718 N N . ILE A 1 722 ? -2.990 -1.100 28.602 1.00 95.00 722 ILE A N 1
ATOM 5719 C CA . ILE A 1 722 ? -2.731 -1.416 27.197 1.00 95.00 722 ILE A CA 1
ATOM 5720 C C . ILE A 1 722 ? -3.151 -2.857 26.928 1.00 95.00 722 ILE A C 1
ATOM 5722 O O . ILE A 1 722 ? -2.917 -3.713 27.789 1.00 95.00 722 ILE A O 1
ATOM 5726 N N . ALA A 1 723 ? -3.726 -3.112 25.756 1.00 94.94 723 ALA A N 1
ATOM 5727 C CA . ALA A 1 723 ? -3.894 -4.451 25.205 1.00 94.94 723 ALA A CA 1
ATOM 5728 C C . ALA A 1 723 ? -3.143 -4.614 23.875 1.00 94.94 723 ALA A C 1
ATOM 5730 O O . ALA A 1 723 ? -2.988 -3.639 23.140 1.00 94.94 723 ALA A O 1
ATOM 5731 N N . PHE A 1 724 ? -2.689 -5.832 23.583 1.00 94.69 724 PHE A N 1
ATOM 5732 C CA . PHE A 1 724 ? -2.171 -6.220 22.264 1.00 94.69 724 PHE A CA 1
ATOM 5733 C C . PHE A 1 724 ? -3.192 -7.086 21.526 1.00 94.69 724 PHE A C 1
ATOM 5735 O O . PHE A 1 724 ? -3.911 -7.837 22.184 1.00 94.69 724 PHE A O 1
ATOM 5742 N N . LEU A 1 725 ? -3.278 -6.958 20.200 1.00 89.25 725 LEU A N 1
ATOM 5743 C CA . LEU A 1 725 ? -4.298 -7.635 19.386 1.00 89.25 725 LEU A CA 1
ATOM 5744 C C . LEU A 1 725 ? -3.754 -8.721 18.452 1.00 89.25 725 LEU A C 1
ATOM 5746 O O . LEU A 1 725 ? -4.459 -9.692 18.215 1.00 89.25 725 LEU A O 1
ATOM 5750 N N . ASP A 1 726 ? -2.542 -8.564 17.929 1.00 87.25 726 ASP A N 1
ATOM 5751 C CA . ASP A 1 726 ? -1.967 -9.442 16.905 1.00 87.25 726 ASP A CA 1
ATOM 5752 C C . ASP A 1 726 ? -0.727 -10.132 17.457 1.00 87.25 726 ASP A C 1
ATOM 5754 O O . ASP A 1 726 ? 0.133 -9.472 18.031 1.00 87.25 726 ASP A O 1
ATOM 5758 N N . PHE A 1 727 ? -0.635 -11.448 17.292 1.00 89.44 727 PHE A N 1
ATOM 5759 C CA . PHE A 1 727 ? 0.429 -12.257 17.880 1.00 89.44 727 PHE A CA 1
ATOM 5760 C C . PHE A 1 727 ? 1.165 -13.105 16.841 1.00 89.44 727 PHE A C 1
ATOM 5762 O O . PHE A 1 727 ? 1.925 -13.998 17.218 1.00 89.44 727 PHE A O 1
ATOM 5769 N N . GLY A 1 728 ? 1.004 -12.793 15.548 1.00 79.31 728 GLY A N 1
ATOM 5770 C CA . GLY A 1 728 ? 1.683 -13.494 14.454 1.00 79.31 728 GLY A CA 1
ATOM 5771 C C . GLY A 1 728 ? 3.211 -13.351 14.455 1.00 79.31 728 GLY A C 1
ATOM 5772 O O . GLY A 1 728 ? 3.898 -14.083 13.758 1.00 79.31 728 GLY A O 1
ATOM 5773 N N . THR A 1 729 ? 3.778 -12.430 15.243 1.00 82.38 729 THR A N 1
ATOM 5774 C CA . THR A 1 729 ? 5.235 -12.212 15.337 1.00 82.38 729 THR A CA 1
ATOM 5775 C C . THR A 1 729 ? 5.734 -12.305 16.779 1.00 82.38 729 THR A C 1
ATOM 5777 O O . THR A 1 729 ? 6.431 -11.418 17.270 1.00 82.38 729 THR A O 1
ATOM 5780 N N . VAL A 1 730 ? 5.353 -13.354 17.505 1.00 89.31 730 VAL A N 1
ATOM 5781 C CA . VAL A 1 730 ? 5.894 -13.639 18.843 1.00 89.31 730 VAL A CA 1
ATOM 5782 C C . VAL A 1 730 ? 6.986 -14.692 18.733 1.00 89.31 730 VAL A C 1
ATOM 5784 O O . VAL A 1 730 ? 6.761 -15.764 18.186 1.00 89.31 730 VAL A O 1
ATOM 5787 N N . GLY A 1 731 ? 8.161 -14.410 19.292 1.00 87.38 731 GLY A N 1
ATOM 5788 C CA . GLY A 1 731 ? 9.278 -15.347 19.239 1.00 87.38 731 GLY A CA 1
ATOM 5789 C C . GLY A 1 731 ? 10.300 -15.141 20.346 1.00 87.38 731 GLY A C 1
ATOM 5790 O O . GLY A 1 731 ? 10.254 -14.167 21.103 1.00 87.38 731 GLY A O 1
ATOM 5791 N N . SER A 1 732 ? 11.227 -16.085 20.437 1.00 88.88 732 SER A N 1
ATOM 5792 C CA . SER A 1 732 ? 12.393 -16.029 21.313 1.00 88.88 732 SER A CA 1
ATOM 5793 C C . SER A 1 732 ? 13.657 -15.755 20.502 1.00 88.88 732 SER A C 1
ATOM 5795 O O . SER A 1 732 ? 13.679 -15.858 19.273 1.00 88.88 732 SER A O 1
ATOM 5797 N N . PHE A 1 733 ? 14.721 -15.385 21.201 1.00 86.69 733 PHE A N 1
ATOM 5798 C CA . PHE A 1 733 ? 16.044 -15.228 20.619 1.00 86.69 733 PHE A CA 1
ATOM 5799 C C . PHE A 1 733 ? 17.011 -16.224 21.255 1.00 86.69 733 PHE A C 1
ATOM 5801 O O . PHE A 1 733 ? 16.779 -16.739 22.352 1.00 86.69 733 PHE A O 1
ATOM 5808 N N . ASP A 1 734 ? 18.123 -16.456 20.567 1.00 84.25 734 ASP A N 1
ATOM 5809 C CA . ASP A 1 734 ? 19.249 -17.204 21.107 1.00 84.25 734 ASP A CA 1
ATOM 5810 C C . ASP A 1 734 ? 19.759 -16.570 22.419 1.00 84.25 734 ASP A C 1
ATOM 5812 O O . ASP A 1 734 ? 19.820 -15.339 22.560 1.00 84.25 734 ASP A O 1
ATOM 5816 N N . THR A 1 735 ? 20.061 -17.407 23.414 1.00 79.94 735 THR A N 1
ATOM 5817 C CA . THR A 1 735 ? 20.308 -16.935 24.787 1.00 79.94 735 THR A CA 1
ATOM 5818 C C . THR A 1 735 ? 21.634 -16.183 24.872 1.00 79.94 735 THR A C 1
ATOM 5820 O O . THR A 1 735 ? 21.721 -15.143 25.534 1.00 79.94 735 THR A O 1
ATOM 5823 N N . GLU A 1 736 ? 22.648 -16.665 24.160 1.00 76.75 736 GLU A N 1
ATOM 5824 C CA . GLU A 1 736 ? 23.968 -16.065 24.030 1.00 76.75 736 GLU A CA 1
ATOM 5825 C C . GLU A 1 736 ? 23.865 -14.715 23.316 1.00 76.75 736 GLU A C 1
ATOM 5827 O O . GLU A 1 736 ? 24.406 -13.711 23.799 1.00 76.75 736 GLU A O 1
ATOM 5832 N N . PHE A 1 737 ? 23.096 -14.659 22.224 1.00 82.81 737 PHE A N 1
ATOM 5833 C CA . PHE A 1 737 ? 22.815 -13.410 21.519 1.00 82.81 737 PHE A CA 1
ATOM 5834 C C . PHE A 1 737 ? 22.151 -12.369 22.432 1.00 82.81 737 PHE A C 1
ATOM 5836 O O . PHE A 1 737 ? 22.621 -11.231 22.512 1.00 82.81 737 PHE A O 1
ATOM 5843 N N . ILE A 1 738 ? 21.094 -12.736 23.166 1.00 84.31 738 ILE A N 1
ATOM 5844 C CA . ILE A 1 738 ? 20.399 -11.809 24.076 1.00 84.31 738 ILE A CA 1
ATOM 5845 C C . ILE A 1 738 ? 21.281 -11.372 25.239 1.00 84.31 738 ILE A C 1
ATOM 5847 O O . ILE A 1 738 ? 21.226 -10.204 25.641 1.00 84.31 738 ILE A O 1
ATOM 5851 N N . ALA A 1 739 ? 22.106 -12.269 25.780 1.00 78.94 739 ALA A N 1
ATOM 5852 C CA . ALA A 1 739 ? 23.042 -11.932 26.845 1.00 78.94 739 ALA A CA 1
ATOM 5853 C C . ALA A 1 739 ? 24.043 -10.862 26.384 1.00 78.94 739 ALA A C 1
ATOM 5855 O O . ALA A 1 739 ? 24.217 -9.845 27.061 1.00 78.94 739 ALA A O 1
ATOM 5856 N N . ALA A 1 740 ? 24.639 -11.037 25.207 1.00 78.12 740 ALA A N 1
ATOM 5857 C CA . ALA A 1 740 ? 25.557 -10.059 24.636 1.00 78.12 740 ALA A CA 1
ATOM 5858 C C . ALA A 1 740 ? 24.854 -8.762 24.212 1.00 78.12 740 ALA A C 1
ATOM 5860 O O . ALA A 1 740 ? 25.356 -7.668 24.482 1.00 78.12 740 ALA A O 1
ATOM 5861 N N . TYR A 1 741 ? 23.651 -8.848 23.640 1.00 85.00 741 TYR A N 1
ATOM 5862 C CA . TYR A 1 741 ? 22.866 -7.666 23.294 1.00 85.00 741 TYR A CA 1
ATOM 5863 C C . TYR A 1 741 ? 22.475 -6.838 24.524 1.00 85.00 741 TYR A C 1
ATOM 5865 O O . TYR A 1 741 ? 22.483 -5.603 24.504 1.00 85.00 741 TYR A O 1
ATOM 5873 N N . ARG A 1 742 ? 22.193 -7.508 25.646 1.00 84.38 742 ARG A N 1
ATOM 5874 C CA . ARG A 1 742 ? 21.949 -6.848 26.929 1.00 84.38 742 ARG A CA 1
ATOM 5875 C C . ARG A 1 742 ? 23.172 -6.066 27.399 1.00 84.38 742 ARG A C 1
ATOM 5877 O O . ARG A 1 742 ? 22.996 -4.956 27.909 1.00 84.38 742 ARG A O 1
ATOM 5884 N N . LEU A 1 743 ? 24.377 -6.625 27.259 1.00 81.62 743 LEU A N 1
ATOM 5885 C CA . LEU A 1 743 ? 25.625 -5.926 27.582 1.00 81.62 743 LEU A CA 1
ATOM 5886 C C . LEU A 1 743 ? 25.801 -4.704 26.675 1.00 81.62 743 LEU A C 1
ATOM 5888 O O . LEU A 1 743 ? 26.035 -3.607 27.181 1.00 81.62 743 LEU A O 1
ATOM 5892 N N . TYR A 1 744 ? 25.556 -4.862 25.372 1.00 84.12 744 TYR A N 1
ATOM 5893 C CA . TYR A 1 744 ? 25.610 -3.775 24.394 1.00 84.12 744 TYR A CA 1
ATOM 5894 C C . TYR A 1 744 ? 24.702 -2.594 24.785 1.00 84.12 744 TYR A C 1
ATOM 5896 O O . TYR A 1 744 ? 25.171 -1.461 24.921 1.00 84.12 744 TYR A O 1
ATOM 5904 N N . LEU A 1 745 ? 23.416 -2.846 25.057 1.00 82.75 745 LEU A N 1
ATOM 5905 C CA . LEU A 1 745 ? 22.491 -1.783 25.470 1.00 82.75 745 LEU A CA 1
ATOM 5906 C C . LEU A 1 745 ? 22.827 -1.192 26.845 1.00 82.75 745 LEU A C 1
ATOM 5908 O O . LEU A 1 745 ? 22.543 -0.017 27.094 1.00 82.75 745 LEU A O 1
ATOM 5912 N N . THR A 1 746 ? 23.444 -1.973 27.737 1.00 81.31 746 THR A N 1
ATOM 5913 C CA . THR A 1 746 ? 23.910 -1.479 29.041 1.00 81.31 746 THR A CA 1
ATOM 5914 C C . THR A 1 746 ? 25.077 -0.504 28.868 1.00 81.31 746 THR A C 1
ATOM 5916 O O . THR A 1 746 ? 25.055 0.577 29.466 1.00 81.31 746 THR A O 1
ATOM 5919 N N . ALA A 1 747 ? 26.050 -0.838 28.014 1.00 82.88 747 ALA A N 1
ATOM 5920 C CA . ALA A 1 747 ? 27.166 0.036 27.661 1.00 82.88 747 ALA A CA 1
ATOM 5921 C C . ALA A 1 747 ? 26.668 1.330 26.991 1.00 82.88 747 ALA A C 1
ATOM 5923 O O . ALA A 1 747 ? 27.038 2.429 27.415 1.00 82.88 747 ALA A O 1
ATOM 5924 N N . LEU A 1 748 ? 25.728 1.217 26.042 1.00 82.94 748 LEU A N 1
ATOM 5925 C CA . LEU A 1 748 ? 25.099 2.364 25.379 1.00 82.94 748 LEU A CA 1
ATOM 5926 C C . LEU A 1 748 ? 24.362 3.278 26.375 1.00 82.94 748 LEU A C 1
ATOM 5928 O O . LEU A 1 748 ? 24.541 4.498 26.364 1.00 82.94 748 LEU A O 1
ATOM 5932 N N . ALA A 1 749 ? 23.566 2.705 27.286 1.00 79.94 749 ALA A N 1
ATOM 5933 C CA . ALA A 1 749 ? 22.844 3.463 28.312 1.00 79.94 749 ALA A CA 1
ATOM 5934 C C . ALA A 1 749 ? 23.783 4.167 29.310 1.00 79.94 749 ALA A C 1
ATOM 5936 O O . ALA A 1 749 ? 23.427 5.221 29.852 1.00 79.94 749 ALA A O 1
ATOM 5937 N N . SER A 1 750 ? 24.969 3.597 29.533 1.00 81.69 750 SER A N 1
ATOM 5938 C CA . SER A 1 750 ? 25.997 4.112 30.445 1.00 81.69 750 SER A CA 1
ATOM 5939 C C . SER A 1 750 ? 26.981 5.070 29.766 1.00 81.69 750 SER A C 1
ATOM 5941 O O . SER A 1 750 ? 27.883 5.566 30.431 1.00 81.69 750 SER A O 1
ATOM 5943 N N . GLN A 1 751 ? 26.790 5.371 28.473 1.00 84.44 751 GLN A N 1
ATOM 5944 C CA . GLN A 1 751 ? 27.692 6.185 27.643 1.00 84.44 751 GLN A CA 1
ATOM 5945 C C . GLN A 1 751 ? 29.102 5.582 27.472 1.00 84.44 751 GLN A C 1
ATOM 5947 O O . GLN A 1 751 ? 30.029 6.289 27.075 1.00 84.44 751 GLN A O 1
ATOM 5952 N N . ASN A 1 752 ? 29.271 4.274 27.705 1.00 85.25 752 ASN A N 1
ATOM 5953 C CA . ASN A 1 752 ? 30.507 3.565 27.377 1.00 85.25 752 ASN A CA 1
ATOM 5954 C C . ASN A 1 752 ? 30.497 3.150 25.898 1.00 85.25 752 ASN A C 1
ATOM 5956 O O . ASN A 1 752 ? 30.347 1.979 25.555 1.00 85.25 752 ASN A O 1
ATOM 5960 N N . PHE A 1 753 ? 30.601 4.136 25.002 1.00 87.31 753 PHE A N 1
ATOM 5961 C CA . PHE A 1 753 ? 30.481 3.907 23.558 1.00 87.31 753 PHE A CA 1
ATOM 5962 C C . PHE A 1 753 ? 31.571 2.984 23.004 1.00 87.31 753 PHE A C 1
ATOM 5964 O O . PHE A 1 753 ? 31.307 2.235 22.077 1.00 87.31 753 PHE A O 1
ATOM 5971 N N . SER A 1 754 ? 32.773 3.003 23.586 1.00 83.19 754 SER A N 1
ATOM 5972 C CA . SER A 1 754 ? 33.865 2.111 23.181 1.00 83.19 754 SER A CA 1
ATOM 5973 C C . SER A 1 754 ? 33.472 0.644 23.351 1.00 83.19 754 SER A C 1
ATOM 5975 O O . SER A 1 754 ? 33.557 -0.131 22.407 1.00 83.19 754 SER A O 1
ATOM 5977 N N . GLU A 1 755 ? 33.001 0.281 24.545 1.00 81.81 755 GLU A N 1
ATOM 5978 C CA . GLU A 1 755 ? 32.539 -1.077 24.846 1.00 81.81 755 GLU A CA 1
ATOM 5979 C C . GLU A 1 755 ? 31.287 -1.442 24.038 1.00 81.81 755 GLU A C 1
ATOM 5981 O O . GLU A 1 755 ? 31.171 -2.563 23.549 1.00 81.81 755 GLU A O 1
ATOM 5986 N N . ALA A 1 756 ? 30.369 -0.488 23.841 1.00 85.12 756 ALA A N 1
ATOM 5987 C CA . ALA A 1 756 ? 29.185 -0.705 23.016 1.00 85.12 756 ALA A CA 1
ATOM 5988 C C . ALA A 1 756 ? 29.558 -1.072 21.570 1.00 85.12 756 ALA A C 1
ATOM 5990 O O . ALA A 1 756 ? 28.985 -2.003 21.013 1.00 85.12 756 ALA A O 1
ATOM 5991 N N . VAL A 1 757 ? 30.538 -0.393 20.967 1.00 85.06 757 VAL A N 1
ATOM 5992 C CA . VAL A 1 757 ? 30.984 -0.729 19.609 1.00 85.06 757 VAL A CA 1
ATOM 5993 C C . VAL A 1 757 ? 31.681 -2.082 19.558 1.00 85.06 757 VAL A C 1
ATOM 5995 O O . VAL A 1 757 ? 31.379 -2.865 18.662 1.00 85.06 757 VAL A O 1
ATOM 5998 N N . ASP A 1 758 ? 32.536 -2.403 20.528 1.00 80.81 758 ASP A N 1
ATOM 5999 C CA . ASP A 1 758 ? 33.211 -3.707 20.570 1.00 80.81 758 ASP A CA 1
ATOM 6000 C C . ASP A 1 758 ? 32.182 -4.861 20.659 1.00 80.81 758 ASP A C 1
ATOM 6002 O O . ASP A 1 758 ? 32.259 -5.834 19.908 1.00 80.81 758 ASP A O 1
ATOM 6006 N N . LEU A 1 759 ? 31.147 -4.715 21.498 1.00 80.25 759 LEU A N 1
ATOM 6007 C CA . LEU A 1 759 ? 30.046 -5.683 21.614 1.00 80.25 759 LEU A CA 1
ATOM 6008 C C . LEU A 1 759 ? 29.160 -5.733 20.361 1.00 80.25 759 LEU A C 1
ATOM 6010 O O . LEU A 1 759 ? 28.715 -6.805 19.961 1.00 80.25 759 LEU A O 1
ATOM 6014 N N . MET A 1 760 ? 28.904 -4.592 19.722 1.00 81.38 760 MET A N 1
ATOM 6015 C CA . MET A 1 760 ? 28.140 -4.524 18.474 1.00 81.38 760 MET A CA 1
ATOM 6016 C C . MET A 1 760 ? 28.871 -5.229 17.326 1.00 81.38 760 MET A C 1
ATOM 6018 O O . MET A 1 760 ? 28.249 -5.965 16.561 1.00 81.38 760 MET A O 1
ATOM 6022 N N . LEU A 1 761 ? 30.186 -5.034 17.209 1.00 78.00 761 LEU A N 1
ATOM 6023 C CA . LEU A 1 761 ? 31.016 -5.716 16.217 1.00 78.00 761 LEU A CA 1
ATOM 6024 C C . LEU A 1 761 ? 31.063 -7.227 16.466 1.00 78.00 761 LEU A C 1
ATOM 6026 O O . LEU A 1 761 ? 31.066 -7.988 15.509 1.00 78.00 761 LEU A O 1
ATOM 6030 N N . TRP A 1 762 ? 31.031 -7.666 17.727 1.00 75.50 762 TRP A N 1
ATOM 6031 C CA . TRP A 1 762 ? 30.910 -9.086 18.072 1.00 75.50 762 TRP A CA 1
ATOM 6032 C C . TRP A 1 762 ? 29.536 -9.677 17.723 1.00 75.50 762 TRP A C 1
ATOM 6034 O O . TRP A 1 762 ? 29.439 -10.828 17.312 1.00 75.50 762 TRP A O 1
ATOM 6044 N N . LEU A 1 763 ? 28.469 -8.887 17.880 1.00 76.38 763 LEU A N 1
ATOM 6045 C CA . LEU A 1 763 ? 27.110 -9.260 17.468 1.00 76.38 763 LEU A CA 1
ATOM 6046 C C . LEU A 1 763 ? 26.925 -9.223 15.943 1.00 76.38 763 LEU A C 1
ATOM 6048 O O . LEU A 1 763 ? 25.978 -9.817 15.417 1.00 76.38 763 LEU A O 1
ATOM 6052 N N . SER A 1 764 ? 27.814 -8.516 15.244 1.00 69.12 764 SER A N 1
ATOM 6053 C CA . SER A 1 764 ? 27.927 -8.552 13.789 1.00 69.12 764 SER A CA 1
ATOM 6054 C C . SER A 1 764 ? 28.547 -9.893 13.392 1.00 69.12 764 SER A C 1
ATOM 6056 O O . SER A 1 764 ? 29.354 -10.444 14.130 1.00 69.12 764 SER A O 1
ATOM 6058 N N . GLY A 1 765 ? 28.110 -10.471 12.272 1.00 67.81 765 GLY A N 1
ATOM 6059 C CA . GLY A 1 765 ? 28.543 -11.810 11.865 1.00 67.81 765 GLY A CA 1
ATOM 6060 C C . GLY A 1 765 ? 29.994 -11.843 11.374 1.00 67.81 765 GLY A C 1
ATOM 6061 O O . GLY A 1 765 ? 30.920 -11.342 12.003 1.00 67.81 765 GLY A O 1
ATOM 6062 N N . GLU A 1 766 ? 30.217 -12.445 10.210 1.00 64.44 766 GLU A N 1
ATOM 6063 C CA . GLU A 1 766 ? 31.538 -12.429 9.576 1.00 64.44 766 GLU A CA 1
ATOM 6064 C C . GLU A 1 766 ? 31.957 -10.993 9.221 1.00 64.44 766 GLU A C 1
ATOM 6066 O O . GLU A 1 766 ? 31.249 -10.282 8.500 1.00 64.44 766 GLU A O 1
ATOM 6071 N N . LEU A 1 767 ? 33.124 -10.580 9.721 1.00 65.62 767 LEU A N 1
ATOM 6072 C CA . LEU A 1 767 ? 33.729 -9.293 9.396 1.00 65.62 767 LEU A CA 1
ATOM 6073 C C . LEU A 1 767 ? 34.488 -9.398 8.060 1.00 65.62 767 LEU A C 1
ATOM 6075 O O . LEU A 1 767 ? 35.263 -10.341 7.877 1.00 65.62 767 LEU A O 1
ATOM 6079 N N . PRO A 1 768 ? 34.295 -8.455 7.122 1.00 62.69 768 PRO A N 1
ATOM 6080 C CA . PRO A 1 768 ? 35.089 -8.395 5.901 1.00 62.69 768 PRO A CA 1
ATOM 6081 C C . PRO A 1 768 ? 36.529 -7.947 6.204 1.00 62.69 768 PRO A C 1
ATOM 6083 O O . PRO A 1 768 ? 36.839 -7.481 7.298 1.00 62.69 768 PRO A O 1
ATOM 6086 N N . VAL A 1 769 ? 37.426 -8.077 5.223 1.00 61.56 769 VAL A N 1
ATOM 6087 C CA . VAL A 1 769 ? 38.830 -7.655 5.359 1.00 61.56 769 VAL A CA 1
ATOM 6088 C C . VAL A 1 769 ? 38.913 -6.127 5.269 1.00 61.56 769 VAL A C 1
ATOM 6090 O O . VAL A 1 769 ? 39.006 -5.576 4.174 1.00 61.56 769 VAL A O 1
ATOM 6093 N N . ILE A 1 770 ? 38.832 -5.446 6.414 1.00 67.94 770 ILE A N 1
ATOM 6094 C CA . ILE A 1 770 ? 38.816 -3.978 6.534 1.00 67.94 770 ILE A CA 1
ATOM 6095 C C . ILE A 1 770 ? 39.581 -3.508 7.780 1.00 67.94 770 ILE A C 1
ATOM 6097 O O . ILE A 1 770 ? 39.757 -4.270 8.730 1.00 67.94 770 ILE A O 1
ATOM 6101 N N . ASP A 1 771 ? 39.986 -2.234 7.806 1.00 71.19 771 ASP A N 1
ATOM 6102 C CA . ASP A 1 771 ? 40.510 -1.608 9.023 1.00 71.19 771 ASP A CA 1
ATOM 6103 C C . ASP A 1 771 ? 39.375 -1.368 10.029 1.00 71.19 771 ASP A C 1
ATOM 6105 O O . ASP A 1 771 ? 38.594 -0.414 9.934 1.00 71.19 771 ASP A O 1
ATOM 6109 N N . ILE A 1 772 ? 39.294 -2.252 11.021 1.00 74.12 772 ILE A N 1
ATOM 6110 C CA . ILE A 1 772 ? 38.264 -2.198 12.054 1.00 74.12 772 ILE A CA 1
ATOM 6111 C C . ILE A 1 772 ? 38.367 -0.946 12.933 1.00 74.12 772 ILE A C 1
ATOM 6113 O 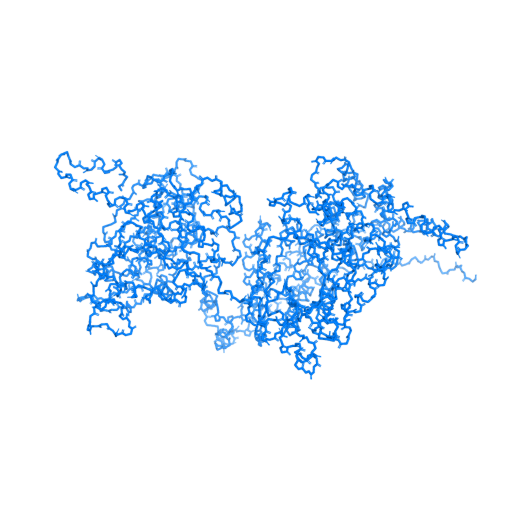O . ILE A 1 772 ? 37.360 -0.539 13.510 1.00 74.12 772 ILE A O 1
ATOM 6117 N N . GLN A 1 773 ? 39.546 -0.322 13.064 1.00 74.81 773 GLN A N 1
ATOM 6118 C CA . GLN A 1 773 ? 39.706 0.862 13.914 1.00 74.81 773 GLN A CA 1
ATOM 6119 C C . GLN A 1 773 ? 39.005 2.073 13.306 1.00 74.81 773 GLN A C 1
ATOM 6121 O O . GLN A 1 773 ? 38.376 2.840 14.039 1.00 74.81 773 GLN A O 1
ATOM 6126 N N . VAL A 1 774 ? 39.033 2.198 11.977 1.00 79.25 774 VAL A N 1
ATOM 6127 C CA . VAL A 1 774 ? 38.289 3.239 11.256 1.00 79.25 774 VAL A CA 1
ATOM 6128 C C . VAL A 1 774 ? 36.787 3.043 11.449 1.00 79.25 774 VAL A C 1
ATOM 6130 O O . VAL A 1 774 ? 36.094 3.972 11.870 1.00 79.25 774 VAL A O 1
ATOM 6133 N N . VAL A 1 775 ? 36.288 1.817 11.249 1.00 82.31 775 VAL A N 1
ATOM 6134 C CA . VAL A 1 775 ? 34.871 1.490 11.490 1.00 82.31 775 VAL A CA 1
ATOM 6135 C C . VAL A 1 775 ? 34.485 1.799 12.930 1.00 82.31 775 VAL A C 1
ATOM 6137 O O . VAL A 1 775 ? 33.479 2.457 13.190 1.00 82.31 775 VAL A O 1
ATOM 6140 N N . ARG A 1 776 ? 35.310 1.366 13.884 1.00 85.50 776 ARG A N 1
ATOM 6141 C CA . ARG A 1 776 ? 35.084 1.577 15.310 1.00 85.50 776 ARG A CA 1
ATOM 6142 C C . ARG A 1 776 ? 34.986 3.062 15.648 1.00 85.50 776 ARG A C 1
ATOM 6144 O O . ARG A 1 776 ? 34.069 3.459 16.366 1.00 85.50 776 ARG A O 1
ATOM 6151 N N . PHE A 1 777 ? 35.876 3.890 15.105 1.00 85.44 777 PHE A N 1
ATOM 6152 C CA . PHE A 1 777 ? 35.835 5.341 15.281 1.00 85.44 777 PHE A CA 1
ATOM 6153 C C . PHE A 1 777 ? 34.557 5.972 14.702 1.00 85.44 777 PHE A C 1
ATOM 6155 O O . PHE A 1 777 ? 33.914 6.783 15.381 1.00 85.44 777 PHE A O 1
ATOM 6162 N N . GLU A 1 778 ? 34.156 5.587 13.486 1.00 89.44 778 GLU A N 1
ATOM 6163 C CA . GLU A 1 778 ? 32.931 6.093 12.853 1.00 89.44 778 GLU A CA 1
ATOM 6164 C C . GLU A 1 778 ? 31.678 5.715 13.653 1.00 89.44 778 GLU A C 1
ATOM 6166 O O . GLU A 1 778 ? 30.835 6.573 13.927 1.00 89.44 778 GLU A O 1
ATOM 6171 N N . VAL A 1 779 ? 31.578 4.462 14.104 1.00 88.31 779 VAL A N 1
ATOM 6172 C CA . VAL A 1 779 ? 30.430 3.982 14.888 1.00 88.31 779 VAL A CA 1
ATOM 6173 C C . VAL A 1 779 ? 30.367 4.681 16.251 1.00 88.31 779 VAL A C 1
ATOM 6175 O O . VAL A 1 779 ? 29.293 5.128 16.658 1.00 88.31 779 VAL A O 1
ATOM 6178 N N . ILE A 1 780 ? 31.502 4.856 16.946 1.00 89.69 780 ILE A N 1
ATOM 6179 C CA . ILE A 1 780 ? 31.553 5.623 18.206 1.00 89.69 780 ILE A CA 1
ATOM 6180 C C . ILE A 1 780 ? 31.060 7.057 17.972 1.00 89.69 780 ILE A C 1
ATOM 6182 O O . ILE A 1 780 ? 30.293 7.592 18.780 1.00 89.69 780 ILE A O 1
ATOM 6186 N N . SER A 1 781 ? 31.488 7.681 16.874 1.00 90.56 781 SER A N 1
ATOM 6187 C CA . SER A 1 781 ? 31.089 9.043 16.514 1.00 90.56 781 SER A CA 1
ATOM 6188 C C . SER A 1 781 ? 29.587 9.139 16.230 1.00 90.56 781 SER A C 1
ATOM 6190 O O . SER A 1 781 ? 28.931 10.046 16.750 1.00 90.56 781 SER A O 1
ATOM 6192 N N . ALA A 1 782 ? 29.017 8.171 15.507 1.00 89.56 782 ALA A N 1
ATOM 6193 C CA . ALA A 1 782 ? 27.577 8.081 15.262 1.00 89.56 782 ALA A CA 1
ATOM 6194 C C . ALA A 1 782 ? 26.779 7.906 16.565 1.00 89.56 782 ALA A C 1
ATOM 6196 O O . ALA A 1 782 ? 25.870 8.689 16.844 1.00 89.56 782 ALA A O 1
ATOM 6197 N N . MET A 1 783 ? 27.175 6.969 17.436 1.00 89.50 783 MET A N 1
ATOM 6198 C CA . MET A 1 783 ? 26.505 6.755 18.728 1.00 89.50 783 MET A CA 1
ATOM 6199 C C . MET A 1 783 ? 26.556 7.998 19.631 1.00 89.50 783 MET A C 1
ATOM 6201 O O . MET A 1 783 ? 25.562 8.333 20.282 1.00 89.50 783 MET A O 1
ATOM 6205 N N . ARG A 1 784 ? 27.687 8.721 19.655 1.00 90.50 784 ARG A N 1
ATOM 6206 C CA . ARG A 1 784 ? 27.821 9.999 20.381 1.00 90.50 784 ARG A CA 1
ATOM 6207 C C . ARG A 1 784 ? 26.905 11.078 19.807 1.00 90.50 784 ARG A C 1
ATOM 6209 O O . ARG A 1 784 ? 26.229 11.767 20.576 1.00 90.50 784 ARG A O 1
ATOM 6216 N N . SER A 1 785 ? 26.871 11.209 18.481 1.00 89.00 785 SER A N 1
ATOM 6217 C CA . SER A 1 785 ? 26.012 12.162 17.769 1.00 89.00 785 SER A CA 1
ATOM 6218 C C . SER A 1 785 ? 24.535 11.904 18.072 1.00 89.00 785 SER A C 1
ATOM 6220 O O . SER A 1 785 ? 23.828 12.800 18.548 1.00 89.00 785 SER A O 1
ATOM 6222 N N . TRP A 1 786 ? 24.094 10.652 17.935 1.00 88.62 786 TRP A N 1
ATOM 6223 C CA . TRP A 1 786 ? 22.754 10.220 18.317 1.00 88.62 786 TRP A CA 1
ATOM 6224 C C . TRP A 1 786 ? 22.439 10.553 19.776 1.00 88.62 786 TRP A C 1
ATOM 6226 O O . TRP A 1 786 ? 21.433 11.212 20.064 1.00 88.62 786 TRP A O 1
ATOM 6236 N N . TYR A 1 787 ? 23.323 10.190 20.710 1.00 86.50 787 TYR A N 1
ATOM 6237 C CA . TYR A 1 787 ? 23.109 10.453 22.130 1.00 86.50 787 TYR A CA 1
ATOM 6238 C C . TYR A 1 787 ? 22.947 11.955 22.421 1.00 86.50 787 TYR A C 1
ATOM 6240 O O . TYR A 1 787 ? 22.064 12.344 23.195 1.00 86.50 787 TYR A O 1
ATOM 6248 N N . ALA A 1 788 ? 23.725 12.819 21.762 1.00 86.75 788 ALA A N 1
ATOM 6249 C CA . ALA A 1 788 ? 23.577 14.270 21.865 1.00 86.75 788 ALA A CA 1
ATOM 6250 C C . ALA A 1 788 ? 22.212 14.755 21.338 1.00 86.75 788 ALA A C 1
ATOM 6252 O O . ALA A 1 788 ? 21.562 15.579 21.996 1.00 86.75 788 ALA A O 1
ATOM 6253 N N . ARG A 1 789 ? 21.722 14.206 20.214 1.00 87.75 789 ARG A N 1
ATOM 6254 C CA . ARG A 1 789 ? 20.385 14.519 19.675 1.00 87.75 789 ARG A CA 1
ATOM 6255 C C . ARG A 1 789 ? 19.264 14.144 20.642 1.00 87.75 789 ARG A C 1
ATOM 6257 O O . ARG A 1 789 ? 18.339 14.935 20.819 1.00 87.75 789 ARG A O 1
ATOM 6264 N N . THR A 1 790 ? 19.360 13.017 21.356 1.00 82.44 790 THR A N 1
ATOM 6265 C CA . THR A 1 790 ? 18.318 12.606 22.328 1.00 82.44 790 THR A CA 1
ATOM 6266 C C . THR A 1 790 ? 18.091 13.613 23.468 1.00 82.44 790 THR A C 1
ATOM 6268 O O . THR A 1 790 ? 17.018 13.621 24.086 1.00 82.44 790 THR A O 1
ATOM 6271 N N . ARG A 1 791 ? 19.076 14.480 23.758 1.00 80.75 791 ARG A N 1
ATOM 6272 C CA . ARG A 1 791 ? 18.972 15.551 24.766 1.00 80.75 791 ARG A CA 1
ATOM 6273 C C . ARG A 1 791 ? 18.285 16.814 24.232 1.00 80.75 791 ARG A C 1
ATOM 6275 O O . ARG A 1 791 ? 17.742 17.580 25.028 1.00 80.75 791 ARG A O 1
ATOM 6282 N N . ARG A 1 792 ? 18.260 17.023 22.911 1.00 84.06 792 ARG A N 1
ATOM 6283 C CA . ARG A 1 792 ? 17.675 18.207 22.264 1.00 84.06 792 ARG A CA 1
ATOM 6284 C C . ARG A 1 792 ? 16.184 18.002 22.006 1.00 84.06 792 ARG A C 1
ATOM 6286 O O . ARG A 1 792 ? 15.795 17.375 21.030 1.00 84.06 792 ARG A O 1
ATOM 6293 N N . ARG A 1 793 ? 15.326 18.544 22.874 1.00 74.19 793 ARG A N 1
ATOM 6294 C CA . ARG A 1 793 ? 13.861 18.382 22.752 1.00 74.19 793 ARG A CA 1
ATOM 6295 C C . ARG A 1 793 ? 13.254 19.005 21.492 1.00 74.19 793 ARG A C 1
ATOM 6297 O O . ARG A 1 793 ? 12.167 18.589 21.118 1.00 74.19 793 ARG A O 1
ATOM 6304 N N . SER A 1 794 ? 13.933 19.973 20.879 1.00 77.19 794 SER A N 1
ATOM 6305 C CA . SER A 1 794 ? 13.504 20.633 19.642 1.00 77.19 794 SER A CA 1
ATOM 6306 C C . SER A 1 794 ? 13.602 19.741 18.404 1.00 77.19 794 SER A C 1
ATOM 6308 O O . SER A 1 794 ? 12.960 20.038 17.405 1.00 77.19 794 SER A O 1
ATOM 6310 N N . LEU A 1 795 ? 14.384 18.656 18.445 1.00 82.56 795 LEU A N 1
ATOM 6311 C CA . LEU A 1 795 ? 14.529 17.776 17.290 1.00 82.56 795 LEU A CA 1
ATOM 6312 C C . LEU A 1 795 ? 13.310 16.851 17.116 1.00 82.56 795 LEU A C 1
ATOM 6314 O O . LEU A 1 795 ? 12.750 16.373 18.118 1.00 82.56 795 LEU A O 1
ATOM 6318 N N . PRO A 1 796 ? 12.947 16.515 15.864 1.00 81.75 796 PRO A N 1
ATOM 6319 C CA . PRO A 1 796 ? 11.912 15.529 15.569 1.00 81.75 796 PRO A CA 1
ATOM 6320 C C . PRO A 1 796 ? 12.155 14.188 16.272 1.00 81.75 796 PRO A C 1
ATOM 6322 O O . PRO A 1 796 ? 13.294 13.792 16.526 1.00 81.75 796 PRO A O 1
ATOM 6325 N N . VAL A 1 797 ? 11.076 13.466 16.595 1.00 78.81 797 VAL A N 1
ATOM 6326 C CA . VAL A 1 797 ? 11.166 12.190 17.328 1.00 78.81 797 VAL A CA 1
ATOM 6327 C C . VAL A 1 797 ? 11.963 11.147 16.554 1.00 78.81 797 VAL A C 1
ATOM 6329 O O . VAL A 1 797 ? 12.794 10.470 17.156 1.00 78.81 797 VAL A O 1
ATOM 6332 N N . HIS A 1 798 ? 11.762 11.056 15.237 1.00 78.19 798 HIS A N 1
ATOM 6333 C CA . HIS A 1 798 ? 12.453 10.081 14.396 1.00 78.19 798 HIS A CA 1
ATOM 6334 C C . HIS A 1 798 ? 13.982 10.229 14.495 1.00 78.19 798 HIS A C 1
ATOM 6336 O O . HIS A 1 798 ? 14.659 9.221 14.625 1.00 78.19 798 HIS A O 1
ATOM 6342 N N . GLN A 1 799 ? 14.529 11.449 14.615 1.00 81.19 799 GLN A N 1
ATOM 6343 C CA . GLN A 1 799 ? 15.980 11.695 14.766 1.00 81.19 799 GLN A CA 1
ATOM 6344 C C . GLN A 1 799 ? 16.546 11.385 16.165 1.00 81.19 799 GLN A C 1
ATOM 6346 O O . GLN A 1 799 ? 17.764 11.393 16.375 1.00 81.19 799 GLN A O 1
ATOM 6351 N N . ARG A 1 800 ? 15.665 11.181 17.152 1.00 85.12 800 ARG A N 1
ATOM 6352 C CA . ARG A 1 800 ? 15.996 10.877 18.557 1.00 85.12 800 ARG A CA 1
ATOM 6353 C C . ARG A 1 800 ? 15.641 9.439 18.949 1.00 85.12 800 ARG A C 1
ATOM 6355 O O . ARG A 1 800 ? 15.817 9.078 20.113 1.00 85.12 800 ARG A O 1
ATOM 6362 N N . SER A 1 801 ? 15.086 8.673 18.015 1.00 83.00 801 SER A N 1
ATOM 6363 C CA . SER A 1 801 ? 14.555 7.319 18.192 1.00 83.00 801 SER A CA 1
ATOM 6364 C C . SER A 1 801 ? 15.668 6.270 18.320 1.00 83.00 801 SER A C 1
ATOM 6366 O O . SER A 1 801 ? 16.824 6.561 18.005 1.00 83.00 801 SER A O 1
ATOM 6368 N N . LEU A 1 802 ? 15.351 5.066 18.806 1.00 78.38 802 LEU A N 1
ATOM 6369 C CA . LEU A 1 802 ? 16.299 3.942 18.802 1.00 78.38 802 LEU A CA 1
ATOM 6370 C C . LEU A 1 802 ? 16.534 3.435 17.371 1.00 78.38 802 LEU A C 1
ATOM 6372 O O . LEU A 1 802 ? 17.663 3.066 17.037 1.00 78.38 802 LEU A O 1
ATOM 6376 N N . ALA A 1 803 ? 15.506 3.499 16.520 1.00 76.62 803 ALA A N 1
ATOM 6377 C CA . ALA A 1 803 ? 15.607 3.212 15.092 1.00 76.62 803 ALA A CA 1
ATOM 6378 C C . ALA A 1 803 ? 16.672 4.088 14.411 1.00 76.62 803 ALA A C 1
ATOM 6380 O O . ALA A 1 803 ? 17.603 3.550 13.828 1.00 76.62 803 ALA A O 1
ATOM 6381 N N . SER A 1 804 ? 16.661 5.410 14.628 1.00 80.06 804 SER A N 1
ATOM 6382 C CA . SER A 1 804 ? 17.660 6.316 14.029 1.00 80.06 804 SER A CA 1
ATOM 6383 C C . SER A 1 804 ? 19.103 6.002 14.436 1.00 80.06 804 SER A C 1
ATOM 6385 O O . SER A 1 804 ? 20.013 6.213 13.636 1.00 80.06 804 SER A O 1
ATOM 6387 N N . SER A 1 805 ? 19.335 5.500 15.655 1.00 82.25 805 SER A N 1
ATOM 6388 C CA . SER A 1 805 ? 20.671 5.022 16.038 1.00 82.25 805 SER A CA 1
ATOM 6389 C C . SER A 1 805 ? 21.074 3.800 15.220 1.00 82.25 805 SER A C 1
ATOM 6391 O O . SER A 1 805 ? 22.233 3.678 14.836 1.00 82.25 805 SER A O 1
ATOM 6393 N N . SER A 1 806 ? 20.129 2.888 14.996 1.00 77.62 806 SER A N 1
ATOM 6394 C CA . SER A 1 806 ? 20.355 1.662 14.231 1.00 77.62 806 SER A CA 1
ATOM 6395 C C . SER A 1 806 ? 20.582 1.980 12.754 1.00 77.62 806 SER A C 1
ATOM 6397 O O . SER A 1 806 ? 21.476 1.397 12.154 1.00 77.62 806 SER A O 1
ATOM 6399 N N . ASP A 1 807 ? 19.865 2.962 12.203 1.00 74.75 807 ASP A N 1
ATOM 6400 C CA . ASP A 1 807 ? 20.006 3.402 10.812 1.00 74.75 807 ASP A CA 1
ATOM 6401 C C . ASP A 1 807 ? 21.374 4.045 10.553 1.00 74.75 807 ASP A C 1
ATOM 6403 O O . ASP A 1 807 ? 22.036 3.721 9.571 1.00 74.75 807 ASP A O 1
ATOM 6407 N N . GLU A 1 808 ? 21.846 4.939 11.432 1.00 80.69 808 GLU A N 1
ATOM 6408 C CA . GLU A 1 808 ? 23.175 5.555 11.280 1.00 80.69 808 GLU A CA 1
ATOM 6409 C C . GLU A 1 808 ? 24.302 4.527 11.364 1.00 80.69 808 GLU A C 1
ATOM 6411 O O . GLU A 1 808 ? 25.228 4.556 10.552 1.00 80.69 808 GLU A O 1
ATOM 6416 N N . VAL A 1 809 ? 24.205 3.598 12.316 1.00 81.38 809 VAL A N 1
ATOM 6417 C CA . VAL A 1 809 ? 25.145 2.481 12.426 1.00 81.38 809 VAL A CA 1
ATOM 6418 C C . VAL A 1 809 ? 25.055 1.595 11.183 1.00 81.38 809 VAL A C 1
ATOM 6420 O O . VAL A 1 809 ? 26.084 1.286 10.589 1.00 81.38 809 VAL A O 1
ATOM 6423 N N . GLY A 1 810 ? 23.846 1.257 10.732 1.00 76.88 810 GLY A N 1
ATOM 6424 C CA . GLY A 1 810 ? 23.592 0.463 9.530 1.00 76.88 810 GLY A CA 1
ATOM 6425 C C . GLY A 1 810 ? 24.235 1.056 8.276 1.00 76.88 810 GLY A C 1
ATOM 6426 O O . GLY A 1 810 ? 24.886 0.327 7.534 1.00 76.88 810 GLY A O 1
ATOM 6427 N N . LYS A 1 811 ? 24.172 2.382 8.085 1.00 76.56 811 LYS A N 1
ATOM 6428 C CA . LYS A 1 811 ? 24.843 3.086 6.969 1.00 76.56 811 LYS A CA 1
ATOM 6429 C C . LYS A 1 811 ? 26.362 2.921 6.995 1.00 76.56 811 LYS A C 1
ATOM 6431 O O . LYS A 1 811 ? 26.984 2.784 5.941 1.00 76.56 811 LYS A O 1
ATOM 6436 N N . ILE A 1 812 ? 26.966 2.944 8.184 1.00 82.25 812 ILE A N 1
ATOM 6437 C CA . ILE A 1 812 ? 28.407 2.710 8.342 1.00 82.25 812 ILE A CA 1
ATOM 6438 C C . ILE A 1 812 ? 28.712 1.251 7.995 1.00 82.25 812 ILE A C 1
ATOM 6440 O O . ILE A 1 812 ? 29.565 0.991 7.150 1.00 82.25 812 ILE A O 1
ATOM 6444 N N . LEU A 1 813 ? 27.963 0.305 8.567 1.00 76.62 813 LEU A N 1
ATOM 6445 C CA . LEU A 1 813 ? 28.120 -1.124 8.280 1.00 76.62 813 LEU A CA 1
ATOM 6446 C C . LEU A 1 813 ? 27.980 -1.427 6.775 1.00 76.62 813 LEU A C 1
ATOM 6448 O O . LEU A 1 813 ? 28.803 -2.160 6.229 1.00 76.62 813 LEU A O 1
ATOM 6452 N N . MET A 1 814 ? 27.019 -0.798 6.090 1.00 71.19 814 MET A N 1
ATOM 6453 C CA . MET A 1 814 ? 26.816 -0.896 4.639 1.00 71.19 814 MET A CA 1
ATOM 6454 C C . MET A 1 814 ? 28.042 -0.420 3.854 1.00 71.19 814 MET A C 1
ATOM 6456 O O . MET A 1 814 ? 28.512 -1.123 2.957 1.00 71.19 814 MET A O 1
ATOM 6460 N N . ARG A 1 815 ? 28.589 0.758 4.194 1.00 76.31 815 ARG A N 1
ATOM 6461 C CA . ARG A 1 815 ? 29.767 1.328 3.514 1.00 76.31 815 ARG A CA 1
ATOM 6462 C C . ARG A 1 815 ? 30.958 0.372 3.562 1.00 76.31 815 ARG A C 1
ATOM 6464 O O . ARG A 1 815 ? 31.685 0.245 2.581 1.00 76.31 815 ARG A O 1
ATOM 6471 N N . TYR A 1 816 ? 31.107 -0.325 4.684 1.00 75.56 816 TYR A N 1
ATOM 6472 C CA . TYR A 1 816 ? 32.159 -1.310 4.909 1.00 75.56 816 TYR A CA 1
ATOM 6473 C C . TYR A 1 816 ? 31.750 -2.750 4.546 1.00 75.56 816 TYR A C 1
ATOM 6475 O O . TYR A 1 816 ? 32.501 -3.681 4.826 1.00 75.56 816 TYR A O 1
ATOM 6483 N N . ARG A 1 817 ? 30.590 -2.945 3.895 1.00 69.25 817 ARG A N 1
ATOM 6484 C CA . ARG A 1 817 ? 30.040 -4.242 3.453 1.00 69.25 817 ARG A CA 1
ATOM 6485 C C . ARG A 1 817 ? 29.959 -5.296 4.567 1.00 69.25 817 ARG A C 1
ATOM 6487 O O . ARG A 1 817 ? 30.180 -6.486 4.336 1.00 69.25 817 ARG A O 1
ATOM 6494 N N . MET A 1 818 ? 29.656 -4.861 5.785 1.00 72.12 818 MET A N 1
ATOM 6495 C CA . MET A 1 818 ? 29.511 -5.736 6.943 1.00 72.12 818 MET A CA 1
ATOM 6496 C C . MET A 1 818 ? 28.138 -6.407 6.950 1.00 72.12 818 MET A C 1
ATOM 6498 O O . MET A 1 818 ? 27.111 -5.750 6.785 1.00 72.12 818 MET A O 1
ATOM 6502 N N . ARG A 1 819 ? 28.113 -7.723 7.182 1.00 68.00 819 ARG A N 1
ATOM 6503 C CA . ARG A 1 819 ? 26.864 -8.488 7.267 1.00 68.00 819 ARG A CA 1
ATOM 6504 C C . ARG A 1 819 ? 26.229 -8.327 8.647 1.00 68.00 819 ARG A C 1
ATOM 6506 O O . ARG A 1 819 ? 26.847 -8.638 9.668 1.00 68.00 819 ARG A O 1
ATOM 6513 N N . VAL A 1 820 ? 24.970 -7.899 8.669 1.00 70.25 820 VAL A N 1
ATOM 6514 C CA . VAL A 1 820 ? 24.175 -7.805 9.899 1.00 70.25 820 VAL A CA 1
ATOM 6515 C C . VAL A 1 820 ? 23.539 -9.163 10.204 1.00 70.25 820 VAL A C 1
ATOM 6517 O O . VAL A 1 820 ? 22.992 -9.819 9.319 1.00 70.25 820 VAL A O 1
ATOM 6520 N N . ASN A 1 821 ? 23.620 -9.603 11.463 1.00 75.81 821 ASN A N 1
ATOM 6521 C CA . ASN A 1 821 ? 22.965 -10.830 11.916 1.00 75.81 821 ASN A CA 1
ATOM 6522 C C . ASN A 1 821 ? 21.434 -10.687 11.819 1.00 75.81 821 ASN A C 1
ATOM 6524 O O . ASN A 1 821 ? 20.870 -9.640 12.132 1.00 75.81 821 ASN A O 1
ATOM 6528 N N . TRP A 1 822 ? 20.744 -11.758 11.442 1.00 75.81 822 TRP A N 1
ATOM 6529 C CA . TRP A 1 822 ? 19.292 -11.774 11.349 1.00 75.81 822 TRP A CA 1
ATOM 6530 C C . TRP A 1 822 ? 18.577 -11.416 12.665 1.00 75.81 822 TRP A C 1
ATOM 6532 O O . TRP A 1 822 ? 17.609 -10.653 12.665 1.00 75.81 822 TRP A O 1
ATOM 6542 N N . SER A 1 823 ? 19.104 -11.861 13.809 1.00 81.81 823 SER A N 1
ATOM 6543 C CA . SER A 1 823 ? 18.569 -11.492 15.125 1.00 81.81 823 SER A CA 1
ATOM 6544 C C . SER A 1 823 ? 18.644 -9.980 15.382 1.00 81.81 823 SER A C 1
ATOM 6546 O O . SER A 1 823 ? 17.749 -9.421 16.014 1.00 81.81 823 SER A O 1
ATOM 6548 N N . MET A 1 824 ? 19.656 -9.289 14.838 1.00 79.88 824 MET A N 1
ATOM 6549 C CA . MET A 1 824 ? 19.741 -7.822 14.888 1.00 79.88 824 MET A CA 1
ATOM 6550 C C . MET A 1 824 ? 18.679 -7.150 14.023 1.00 79.88 824 MET A C 1
ATOM 6552 O O . MET A 1 824 ? 18.089 -6.161 14.451 1.00 79.88 824 MET A O 1
ATOM 6556 N N . LEU A 1 825 ? 18.395 -7.697 12.839 1.00 78.00 825 LEU A N 1
ATOM 6557 C CA . LEU A 1 825 ? 17.366 -7.162 11.944 1.00 78.00 825 LEU A CA 1
ATOM 6558 C C . LEU A 1 825 ? 15.959 -7.304 12.551 1.00 78.00 825 LEU A C 1
ATOM 6560 O O . LEU A 1 825 ? 15.207 -6.327 12.572 1.00 78.00 825 LEU A O 1
ATOM 6564 N N . LYS A 1 826 ? 15.631 -8.464 13.151 1.00 79.44 826 LYS A N 1
ATOM 6565 C CA . LYS A 1 826 ? 14.369 -8.662 13.903 1.00 79.44 826 LYS A CA 1
ATOM 6566 C C . LYS A 1 826 ? 14.209 -7.633 15.028 1.00 79.44 826 LYS A C 1
ATOM 6568 O O . LYS A 1 826 ? 13.136 -7.047 15.202 1.00 79.44 826 LYS A O 1
ATOM 6573 N N . LEU A 1 827 ? 15.281 -7.392 15.785 1.00 82.25 827 LEU A N 1
ATOM 6574 C CA . LEU A 1 827 ? 15.289 -6.387 16.847 1.00 82.25 827 LEU A CA 1
ATOM 6575 C C . LEU A 1 827 ? 15.107 -4.971 16.298 1.00 82.25 827 LEU A C 1
ATOM 6577 O O . LEU A 1 827 ? 14.292 -4.222 16.835 1.00 82.25 827 LEU A O 1
ATOM 6581 N N . GLY A 1 828 ? 15.802 -4.627 15.212 1.00 79.44 828 GLY A N 1
ATOM 6582 C CA . GLY A 1 828 ? 15.650 -3.352 14.511 1.00 79.44 828 GLY A CA 1
ATOM 6583 C C . GLY A 1 828 ? 14.191 -3.065 14.150 1.00 79.44 828 GLY A C 1
ATOM 6584 O O . GLY A 1 828 ? 13.672 -2.008 14.512 1.00 79.44 828 GLY A O 1
ATOM 6585 N N . ARG A 1 829 ? 13.487 -4.042 13.558 1.00 78.75 829 ARG A N 1
ATOM 6586 C CA . ARG A 1 829 ? 12.042 -3.945 13.262 1.00 78.75 829 ARG A CA 1
ATOM 6587 C C . ARG A 1 829 ? 11.200 -3.701 14.505 1.00 78.75 829 ARG A C 1
ATOM 6589 O O . ARG A 1 829 ? 10.314 -2.846 14.512 1.00 78.75 829 ARG A O 1
ATOM 6596 N N . THR A 1 830 ? 11.478 -4.460 15.560 1.00 85.31 830 THR A N 1
ATOM 6597 C CA . THR A 1 830 ? 10.721 -4.378 16.812 1.00 85.31 830 THR A CA 1
ATOM 6598 C C . THR A 1 830 ? 10.875 -2.991 17.444 1.00 85.31 830 THR A C 1
ATOM 6600 O O . THR A 1 830 ? 9.902 -2.411 17.925 1.00 85.31 830 THR A O 1
ATOM 6603 N N . TYR A 1 831 ? 12.080 -2.410 17.396 1.00 85.69 831 TYR A N 1
ATOM 6604 C CA . TYR A 1 831 ? 12.303 -1.031 17.832 1.00 85.69 831 TYR A CA 1
ATOM 6605 C C . TYR A 1 831 ? 11.634 -0.013 16.925 1.00 85.69 831 TYR A C 1
ATOM 6607 O O . TYR A 1 831 ? 11.050 0.935 17.437 1.00 85.69 831 TYR A O 1
ATOM 6615 N N . HIS A 1 832 ? 11.671 -0.216 15.611 1.00 81.25 832 HIS A N 1
ATOM 6616 C CA . HIS A 1 832 ? 11.043 0.693 14.663 1.00 81.25 832 HIS A CA 1
ATOM 6617 C C . HIS A 1 832 ? 9.525 0.787 14.888 1.00 81.25 832 HIS A C 1
ATOM 6619 O O . HIS A 1 832 ? 8.990 1.881 15.068 1.00 81.25 832 HIS A O 1
ATOM 6625 N N . THR A 1 833 ? 8.831 -0.353 14.985 1.00 84.50 833 THR A N 1
ATOM 6626 C CA . THR A 1 833 ? 7.379 -0.386 15.253 1.00 84.50 833 THR A CA 1
ATOM 6627 C C . THR A 1 833 ? 7.037 0.198 16.626 1.00 84.50 833 THR A C 1
ATOM 6629 O O . THR A 1 833 ? 6.097 0.989 16.750 1.00 84.50 833 THR A O 1
ATOM 6632 N N . LEU A 1 834 ? 7.848 -0.098 17.651 1.00 89.44 834 LEU A N 1
ATOM 6633 C CA . LEU A 1 834 ? 7.713 0.510 18.974 1.00 89.44 834 LEU A CA 1
ATOM 6634 C C . LEU A 1 834 ? 7.888 2.036 18.926 1.00 89.44 834 LEU A C 1
ATOM 6636 O O . LEU A 1 834 ? 7.109 2.756 19.554 1.00 89.44 834 LEU A O 1
ATOM 6640 N N . ASP A 1 835 ? 8.911 2.528 18.228 1.00 87.19 835 ASP A N 1
ATOM 6641 C CA . ASP A 1 835 ? 9.250 3.948 18.136 1.00 87.19 835 ASP A CA 1
ATOM 6642 C C . ASP A 1 835 ? 8.159 4.731 17.402 1.00 87.19 835 ASP A C 1
ATOM 6644 O O . ASP A 1 835 ? 7.849 5.852 17.811 1.00 87.19 835 ASP A O 1
ATOM 6648 N N . MET A 1 836 ? 7.520 4.130 16.393 1.00 83.38 836 MET A N 1
ATOM 6649 C CA . MET A 1 836 ? 6.343 4.695 15.727 1.00 83.38 836 MET A CA 1
ATOM 6650 C C . MET A 1 836 ? 5.179 4.869 16.711 1.00 83.38 836 MET A C 1
ATOM 6652 O O . MET A 1 836 ? 4.626 5.964 16.839 1.00 83.38 836 MET A O 1
ATOM 6656 N N . THR A 1 837 ? 4.862 3.832 17.490 1.00 89.62 837 THR A N 1
ATOM 6657 C CA . THR A 1 837 ? 3.799 3.878 18.507 1.00 89.62 837 THR A CA 1
ATOM 6658 C C . THR A 1 837 ? 4.104 4.872 19.626 1.00 89.62 837 THR A C 1
ATOM 6660 O O . THR A 1 837 ? 3.267 5.706 19.979 1.00 89.62 837 THR A O 1
ATOM 6663 N N . ILE A 1 838 ? 5.313 4.828 20.190 1.00 92.00 838 ILE A N 1
ATOM 6664 C CA . ILE A 1 838 ? 5.722 5.727 21.274 1.00 92.00 838 ILE A CA 1
ATOM 6665 C C . ILE A 1 838 ? 5.835 7.166 20.781 1.00 92.00 838 ILE A C 1
ATOM 6667 O O . ILE A 1 838 ? 5.414 8.081 21.491 1.00 92.00 838 ILE A O 1
ATOM 6671 N N . GLY A 1 839 ? 6.413 7.378 19.603 1.00 87.12 839 GLY A N 1
ATOM 6672 C CA . GLY A 1 839 ? 6.635 8.702 19.042 1.00 87.12 839 GLY A CA 1
ATOM 6673 C C . GLY A 1 839 ? 5.337 9.422 18.723 1.00 87.12 839 GLY A C 1
ATOM 6674 O O . GLY A 1 839 ? 5.247 10.623 18.973 1.00 87.12 839 GLY A O 1
ATOM 6675 N N . ALA A 1 840 ? 4.324 8.685 18.270 1.00 83.88 840 ALA A N 1
ATOM 6676 C CA . ALA A 1 840 ? 3.007 9.234 17.996 1.00 83.88 840 ALA A CA 1
ATOM 6677 C C . ALA A 1 840 ? 2.209 9.544 19.278 1.00 83.88 840 ALA A C 1
ATOM 6679 O O . ALA A 1 840 ? 1.576 10.591 19.369 1.00 83.88 840 ALA A O 1
ATOM 6680 N N . VAL A 1 841 ? 2.286 8.685 20.305 1.00 87.94 841 VAL A N 1
ATOM 6681 C CA . VAL A 1 841 ? 1.552 8.880 21.574 1.00 87.94 841 VAL A CA 1
ATOM 6682 C C . VAL A 1 841 ? 2.250 9.876 22.507 1.00 87.94 841 VAL A C 1
ATOM 6684 O O . VAL A 1 841 ? 1.602 10.652 23.208 1.00 87.94 841 VAL A O 1
ATOM 6687 N N . TYR A 1 842 ? 3.583 9.864 22.569 1.00 90.88 842 TYR A N 1
ATOM 6688 C CA . TYR A 1 842 ? 4.368 10.712 23.468 1.00 90.88 842 TYR A CA 1
ATOM 6689 C C . TYR A 1 842 ? 5.630 11.275 22.781 1.00 90.88 842 TYR A C 1
ATOM 6691 O O . TYR A 1 842 ? 6.753 10.853 23.085 1.00 90.88 842 TYR A O 1
ATOM 6699 N N . PRO A 1 843 ? 5.492 12.327 21.948 1.00 86.00 843 PRO A N 1
ATOM 6700 C CA . PRO A 1 843 ? 6.611 12.925 21.203 1.00 86.00 843 PRO A CA 1
ATOM 6701 C C . PRO A 1 843 ? 7.755 13.470 22.081 1.00 86.00 843 PRO A C 1
ATOM 6703 O O . PRO A 1 843 ? 8.910 13.610 21.666 1.00 86.00 843 PRO A O 1
ATOM 6706 N N . LYS A 1 844 ? 7.462 13.758 23.355 1.00 85.25 844 LYS A N 1
ATOM 6707 C CA . LYS A 1 844 ? 8.431 14.239 24.358 1.00 85.25 844 LYS A CA 1
ATOM 6708 C C . LYS A 1 844 ? 9.248 13.099 24.996 1.00 85.25 844 LYS A C 1
ATOM 6710 O O . LYS A 1 844 ? 9.835 13.285 26.068 1.00 85.25 844 LYS A O 1
ATOM 6715 N N . VAL A 1 845 ? 9.263 11.910 24.387 1.00 86.81 845 VAL A N 1
ATOM 6716 C CA . VAL A 1 845 ? 10.018 10.744 24.861 1.00 86.81 845 VAL A CA 1
ATOM 6717 C C . VAL A 1 845 ? 11.522 11.026 24.948 1.00 86.81 845 VAL A C 1
ATOM 6719 O O . VAL A 1 845 ? 12.095 11.761 24.144 1.00 86.81 845 VAL A O 1
ATOM 6722 N N . ASN A 1 846 ? 12.159 10.441 25.964 1.00 86.19 846 ASN A N 1
ATOM 6723 C CA . ASN A 1 846 ? 13.609 10.400 26.121 1.00 86.19 846 ASN A CA 1
ATOM 6724 C C . ASN A 1 846 ? 14.024 8.943 26.371 1.00 86.19 846 ASN A C 1
ATOM 6726 O O . ASN A 1 846 ? 13.878 8.434 27.489 1.00 86.19 846 ASN A O 1
ATOM 6730 N N . TYR A 1 847 ? 14.502 8.277 25.317 1.00 85.69 847 TYR A N 1
ATOM 6731 C CA . TYR A 1 847 ? 14.860 6.858 25.340 1.00 85.69 847 TYR A CA 1
ATOM 6732 C C . TYR A 1 847 ? 15.980 6.525 26.336 1.00 85.69 847 TYR A C 1
ATOM 6734 O O . TYR A 1 847 ? 15.778 5.604 27.130 1.00 85.69 847 TYR A O 1
ATOM 6742 N N . PRO A 1 848 ? 17.088 7.292 26.440 1.00 82.94 848 PRO A N 1
ATOM 6743 C CA . PRO A 1 848 ? 18.112 7.020 27.453 1.00 82.94 848 PRO A CA 1
ATOM 6744 C C . PRO A 1 848 ? 17.570 7.014 28.888 1.00 82.94 848 PRO A C 1
ATOM 6746 O O . PRO A 1 848 ? 17.916 6.149 29.694 1.00 82.94 848 PRO A O 1
ATOM 6749 N N . LYS A 1 849 ? 16.661 7.941 29.224 1.00 85.50 849 LYS A N 1
ATOM 6750 C CA . LYS A 1 849 ? 16.010 7.973 30.542 1.00 85.50 849 LYS A CA 1
ATOM 6751 C C . LYS A 1 849 ? 15.079 6.776 30.744 1.00 85.50 849 LYS A C 1
ATOM 6753 O O . LYS A 1 849 ? 15.013 6.248 31.858 1.00 85.50 849 LYS A O 1
ATOM 6758 N N . LEU A 1 850 ? 14.370 6.339 29.701 1.00 87.81 850 LEU A N 1
ATOM 6759 C CA . LEU A 1 850 ? 13.547 5.128 29.752 1.00 87.81 850 LEU A CA 1
ATOM 6760 C C . LEU A 1 850 ? 14.405 3.882 29.995 1.00 87.81 850 LEU A C 1
ATOM 6762 O O . LEU A 1 850 ? 14.103 3.165 30.953 1.00 87.81 850 LEU A O 1
ATOM 6766 N N . LEU A 1 851 ? 15.494 3.702 29.238 1.00 85.62 851 LEU A N 1
ATOM 6767 C CA . LEU A 1 851 ? 16.469 2.614 29.392 1.00 85.62 851 LEU A CA 1
ATOM 6768 C C . LEU A 1 851 ? 17.079 2.599 30.797 1.00 85.62 851 LEU A C 1
ATOM 6770 O O . LEU A 1 851 ? 16.964 1.601 31.509 1.00 85.62 851 LEU A O 1
ATOM 6774 N N . LYS A 1 852 ? 17.622 3.731 31.267 1.00 84.62 852 LYS A N 1
ATOM 6775 C CA . LYS A 1 852 ? 18.184 3.847 32.625 1.00 84.62 852 LYS A CA 1
ATOM 6776 C C . LYS A 1 852 ? 17.155 3.479 33.696 1.00 84.62 852 LYS A C 1
ATOM 6778 O O . LYS A 1 852 ? 17.458 2.755 34.643 1.00 84.62 852 LYS A O 1
ATOM 6783 N N . SER A 1 853 ? 15.913 3.944 33.539 1.00 88.88 853 SER A N 1
ATOM 6784 C CA . SER A 1 853 ? 14.836 3.624 34.482 1.00 88.88 853 SER A CA 1
ATOM 6785 C C . SER A 1 853 ? 14.367 2.167 34.414 1.00 88.88 853 SER A C 1
ATOM 6787 O O . SER A 1 853 ? 13.837 1.662 35.405 1.00 88.88 853 SER A O 1
ATOM 6789 N N . TYR A 1 854 ? 14.528 1.499 33.269 1.00 89.88 854 TYR A N 1
ATOM 6790 C CA . TYR A 1 854 ? 14.278 0.069 33.127 1.00 89.88 854 TYR A CA 1
ATOM 6791 C C . TYR A 1 854 ? 15.352 -0.725 33.872 1.00 89.88 854 TYR A C 1
ATOM 6793 O O . TYR A 1 854 ? 15.000 -1.472 34.786 1.00 89.88 854 TYR A O 1
ATOM 6801 N N . TYR A 1 855 ? 16.634 -0.497 33.565 1.00 83.94 855 TYR A N 1
ATOM 6802 C CA . TYR A 1 855 ? 17.750 -1.219 34.183 1.00 83.94 855 TYR A CA 1
ATOM 6803 C C . TYR A 1 855 ? 17.775 -1.052 35.702 1.00 83.94 855 TYR A C 1
ATOM 6805 O O . TYR A 1 855 ? 17.881 -2.043 36.415 1.00 83.94 855 TYR A O 1
ATOM 6813 N N . ALA A 1 856 ? 17.527 0.156 36.222 1.00 83.94 856 ALA A N 1
ATOM 6814 C CA . ALA A 1 856 ? 17.421 0.376 37.667 1.00 83.94 856 ALA A CA 1
ATOM 6815 C C . ALA A 1 856 ? 16.346 -0.508 38.333 1.00 83.94 856 ALA A C 1
ATOM 6817 O O . ALA A 1 856 ? 16.529 -0.991 39.450 1.00 83.94 856 ALA A O 1
ATOM 6818 N N . LYS A 1 857 ? 15.216 -0.749 37.656 1.00 85.44 857 LYS A N 1
ATOM 6819 C CA . LYS A 1 857 ? 14.178 -1.661 38.155 1.00 85.44 857 LYS A CA 1
ATOM 6820 C C . LYS A 1 857 ? 14.522 -3.131 37.911 1.00 85.44 857 LYS A C 1
ATOM 6822 O O . LYS A 1 857 ? 14.161 -3.957 38.742 1.00 85.44 857 LYS A O 1
ATOM 6827 N N . ALA A 1 858 ? 15.166 -3.453 36.790 1.00 83.94 858 ALA A N 1
ATOM 6828 C CA . ALA A 1 858 ? 15.604 -4.807 36.467 1.00 83.94 858 ALA A CA 1
ATOM 6829 C C . ALA A 1 858 ? 16.620 -5.302 37.502 1.00 83.94 858 ALA A C 1
ATOM 6831 O O . ALA A 1 858 ? 16.434 -6.382 38.046 1.00 83.94 858 ALA A O 1
ATOM 6832 N N . THR A 1 859 ? 17.595 -4.471 37.886 1.00 77.38 859 THR A N 1
ATOM 6833 C CA . THR A 1 859 ? 18.539 -4.769 38.973 1.00 77.38 859 THR A CA 1
ATOM 6834 C C . THR A 1 859 ? 17.821 -4.989 40.302 1.00 77.38 859 THR A C 1
ATOM 6836 O O . THR A 1 859 ? 18.120 -5.949 40.995 1.00 77.38 859 THR A O 1
ATOM 6839 N N . ARG A 1 860 ? 16.810 -4.176 40.649 1.00 78.94 860 ARG A N 1
ATOM 6840 C CA . ARG A 1 860 ? 16.004 -4.404 41.866 1.00 78.94 860 ARG A CA 1
ATOM 6841 C C . ARG A 1 860 ? 15.251 -5.738 41.837 1.00 78.94 860 ARG A C 1
ATOM 6843 O O . ARG A 1 860 ? 15.258 -6.446 42.836 1.00 78.94 860 ARG A O 1
ATOM 6850 N N . ARG A 1 861 ? 14.638 -6.098 40.701 1.00 82.62 861 ARG A N 1
ATOM 6851 C CA . ARG A 1 861 ? 13.963 -7.398 40.514 1.00 82.62 861 ARG A CA 1
ATOM 6852 C C . ARG A 1 861 ? 14.948 -8.565 40.569 1.00 82.62 861 ARG A C 1
ATOM 6854 O O . ARG A 1 861 ? 14.644 -9.580 41.183 1.00 82.62 861 ARG A O 1
ATOM 6861 N N . ALA A 1 862 ? 16.111 -8.414 39.939 1.00 71.81 862 ALA A N 1
ATOM 6862 C CA . ALA A 1 862 ? 17.180 -9.402 39.953 1.00 71.81 862 ALA A CA 1
ATOM 6863 C C . ALA A 1 862 ? 17.733 -9.589 41.368 1.00 71.81 862 ALA A C 1
ATOM 6865 O O . ALA A 1 862 ? 17.851 -10.722 41.803 1.00 71.81 862 ALA A O 1
ATOM 6866 N N . ASN A 1 863 ? 17.965 -8.507 42.115 1.00 64.06 863 ASN A N 1
ATOM 6867 C CA . ASN A 1 863 ? 18.406 -8.564 43.507 1.00 64.06 863 ASN A CA 1
ATOM 6868 C C . ASN A 1 863 ? 17.339 -9.185 44.414 1.00 64.06 863 ASN A C 1
ATOM 6870 O O . ASN A 1 863 ? 17.687 -9.983 45.268 1.00 64.06 863 ASN A O 1
ATOM 6874 N N . GLN A 1 864 ? 16.047 -8.901 44.209 1.00 60.03 864 GLN A N 1
ATOM 6875 C CA . GLN A 1 864 ? 14.964 -9.579 44.938 1.00 60.03 864 GLN A CA 1
ATOM 6876 C C . GLN A 1 864 ? 14.906 -11.087 44.644 1.00 60.03 864 GLN A C 1
ATOM 6878 O O . GLN A 1 864 ? 14.692 -11.867 45.565 1.00 60.03 864 GLN A O 1
ATOM 6883 N N . ARG A 1 865 ? 15.129 -11.499 43.387 1.00 57.62 865 ARG A N 1
ATOM 6884 C CA . ARG A 1 865 ? 15.219 -12.918 42.988 1.00 57.62 865 ARG A CA 1
ATOM 6885 C C . ARG A 1 865 ? 16.514 -13.588 43.469 1.00 57.62 865 ARG A C 1
ATOM 6887 O O . ARG A 1 865 ? 16.491 -14.752 43.835 1.00 57.62 865 ARG A O 1
ATOM 6894 N N . ALA A 1 866 ? 17.625 -12.854 43.512 1.00 50.31 866 ALA A N 1
ATOM 6895 C CA . ALA A 1 866 ? 18.912 -13.304 44.046 1.00 50.31 866 ALA A CA 1
ATOM 6896 C C . ALA A 1 866 ? 18.930 -13.338 45.586 1.00 50.31 866 ALA A C 1
ATOM 6898 O O . ALA A 1 866 ? 19.660 -14.118 46.178 1.00 50.31 866 ALA A O 1
ATOM 6899 N N . LEU A 1 867 ? 18.074 -12.565 46.259 1.00 45.50 867 LEU A N 1
ATOM 6900 C CA . LEU A 1 867 ? 17.786 -12.744 47.686 1.00 45.50 867 LEU A CA 1
ATOM 6901 C C . LEU A 1 867 ? 17.020 -14.051 47.964 1.00 45.50 867 LEU A C 1
ATOM 6903 O O . LEU A 1 867 ? 17.026 -14.519 49.094 1.00 45.50 867 LEU A O 1
ATOM 6907 N N . THR A 1 868 ? 16.396 -14.659 46.946 1.00 46.53 868 THR A N 1
ATOM 6908 C CA . THR A 1 868 ? 15.782 -16.001 47.015 1.00 46.53 868 THR A CA 1
ATOM 6909 C C . THR A 1 868 ? 16.697 -17.115 46.485 1.00 46.53 868 THR A C 1
ATOM 6911 O O . THR A 1 868 ? 16.444 -18.285 46.743 1.00 46.53 868 THR A O 1
ATOM 6914 N N . ALA A 1 869 ? 17.772 -16.764 45.777 1.00 41.31 869 ALA A N 1
ATOM 6915 C CA . ALA A 1 869 ? 18.783 -17.675 45.247 1.00 41.31 869 ALA A CA 1
ATOM 6916 C C . ALA A 1 869 ? 20.170 -17.119 45.606 1.00 41.31 869 ALA A C 1
ATOM 6918 O O . ALA A 1 869 ? 20.752 -16.340 44.850 1.00 41.31 869 ALA A O 1
ATOM 6919 N N . LEU A 1 870 ? 20.627 -17.464 46.813 1.00 33.34 870 LEU A N 1
ATOM 6920 C CA . LEU A 1 870 ? 21.862 -16.998 47.449 1.00 33.34 870 LEU A CA 1
ATOM 6921 C C . LEU A 1 870 ? 23.066 -16.888 46.488 1.00 33.34 870 LEU A C 1
ATOM 6923 O O . LEU A 1 870 ? 23.373 -17.816 45.751 1.00 33.34 870 LEU A O 1
ATOM 6927 N N . ALA A 1 871 ? 23.758 -15.745 46.601 1.00 39.31 871 ALA A N 1
ATOM 6928 C CA . ALA A 1 871 ? 25.180 -15.488 46.331 1.00 39.31 871 ALA A CA 1
ATOM 6929 C C . ALA A 1 871 ? 25.785 -15.962 44.984 1.00 39.31 871 ALA A C 1
ATOM 6931 O O . ALA A 1 871 ? 26.110 -17.127 44.800 1.00 39.31 871 ALA A O 1
ATOM 6932 N N . GLY A 1 872 ? 26.088 -15.018 44.075 1.00 41.84 872 GLY A N 1
ATOM 6933 C CA . GLY A 1 872 ? 27.065 -15.276 42.993 1.00 41.84 872 GLY A CA 1
ATOM 6934 C C . GLY A 1 872 ? 26.932 -14.467 41.695 1.00 41.84 872 GLY A C 1
ATOM 6935 O O . GLY A 1 872 ? 27.769 -14.575 40.803 1.00 41.84 872 GLY A O 1
ATOM 6936 N N . LEU A 1 873 ? 25.899 -13.638 41.542 1.00 38.88 873 LEU A N 1
ATOM 6937 C CA . LEU A 1 873 ? 25.608 -12.978 40.259 1.00 38.88 873 LEU A CA 1
ATOM 6938 C C . LEU A 1 873 ? 26.595 -11.885 39.783 1.00 38.88 873 LEU A C 1
ATOM 6940 O O . LEU A 1 873 ? 26.758 -11.771 38.566 1.00 38.88 873 LEU A O 1
ATOM 6944 N N . PRO A 1 874 ? 27.302 -11.119 40.643 1.00 43.91 874 PRO A N 1
ATOM 6945 C CA . PRO A 1 874 ? 28.265 -10.128 40.153 1.00 43.91 874 PRO A CA 1
ATOM 6946 C C . PRO A 1 874 ? 29.471 -10.752 39.425 1.00 43.91 874 PRO A C 1
ATOM 6948 O O . PRO A 1 874 ? 30.004 -10.144 38.502 1.00 43.91 874 PRO A O 1
ATOM 6951 N N . GLN A 1 875 ? 29.860 -11.986 39.774 1.00 41.59 875 GLN A N 1
ATOM 6952 C CA . GLN A 1 875 ? 31.017 -12.677 39.184 1.00 41.59 875 GLN A CA 1
ATOM 6953 C C . GLN A 1 875 ? 30.731 -13.295 37.803 1.00 41.59 875 GLN A C 1
ATOM 6955 O O . GLN A 1 875 ? 31.650 -13.431 36.999 1.00 41.59 875 GLN A O 1
ATOM 6960 N N . ARG A 1 876 ? 29.468 -13.602 37.462 1.00 40.97 876 ARG A N 1
ATOM 6961 C CA . ARG A 1 876 ? 29.124 -14.234 36.168 1.00 40.97 876 ARG A CA 1
ATOM 6962 C C . ARG A 1 876 ? 28.990 -13.255 34.995 1.00 40.97 876 ARG A C 1
ATOM 6964 O O . ARG A 1 876 ? 29.261 -13.640 33.864 1.00 40.97 876 ARG A O 1
ATOM 6971 N N . LEU A 1 877 ? 28.613 -11.997 35.244 1.00 40.84 877 LEU A N 1
ATOM 6972 C CA . LEU A 1 877 ? 28.499 -10.969 34.192 1.00 40.84 877 LEU A CA 1
ATOM 6973 C C . LEU A 1 877 ? 29.840 -10.281 33.889 1.00 40.84 877 LEU A C 1
ATOM 6975 O O . LEU A 1 877 ? 30.122 -10.002 32.728 1.00 40.84 877 LEU A O 1
ATOM 6979 N N . GLY A 1 878 ? 30.685 -10.064 34.905 1.00 44.88 878 GLY A N 1
ATOM 6980 C CA . GLY A 1 878 ? 32.046 -9.548 34.714 1.00 44.88 878 GLY A CA 1
ATOM 6981 C C . GLY A 1 878 ? 32.982 -10.566 34.053 1.00 44.88 878 GLY A C 1
ATOM 6982 O O . GLY A 1 878 ? 33.745 -10.198 33.165 1.00 44.88 878 GLY A O 1
ATOM 6983 N N . GLY A 1 879 ? 32.858 -11.851 34.418 1.00 43.06 879 GLY A N 1
ATOM 6984 C CA . GLY A 1 879 ? 33.677 -12.937 33.868 1.00 43.06 879 GLY A CA 1
ATOM 6985 C C . GLY A 1 879 ? 33.463 -13.190 32.372 1.00 43.06 879 GLY A C 1
ATOM 6986 O O . GLY A 1 879 ? 34.410 -13.495 31.656 1.00 43.06 879 GLY A O 1
ATOM 6987 N N . TYR A 1 880 ? 32.239 -13.010 31.863 1.00 44.16 880 TYR A N 1
ATOM 6988 C CA . TYR A 1 880 ? 31.961 -13.174 30.431 1.00 44.16 880 TYR A CA 1
ATOM 6989 C C . TYR A 1 880 ? 32.602 -12.058 29.595 1.00 44.16 880 TYR A C 1
ATOM 6991 O O . TYR A 1 880 ? 33.252 -12.335 28.592 1.00 44.16 880 TYR A O 1
ATOM 6999 N N . ALA A 1 881 ? 32.496 -10.800 30.036 1.00 43.47 881 ALA A N 1
ATOM 7000 C CA . ALA A 1 881 ? 33.134 -9.671 29.360 1.00 43.47 881 ALA A CA 1
ATOM 7001 C C . ALA A 1 881 ? 34.673 -9.758 29.416 1.00 43.47 881 ALA A C 1
ATOM 7003 O O . ALA A 1 881 ? 35.336 -9.506 28.411 1.00 43.47 881 ALA A O 1
ATOM 7004 N N . SER A 1 882 ? 35.250 -10.189 30.546 1.00 46.91 882 SER A N 1
ATOM 7005 C CA . SER A 1 882 ? 36.706 -10.320 30.696 1.00 46.91 882 SER A CA 1
ATOM 7006 C C . SER A 1 882 ? 37.315 -11.496 29.926 1.00 46.91 882 SER A C 1
ATOM 7008 O O . SER A 1 882 ? 38.500 -11.448 29.620 1.00 46.91 882 SER A O 1
ATOM 7010 N N . ILE A 1 883 ? 36.538 -12.534 29.590 1.00 49.81 883 ILE A N 1
ATOM 7011 C CA . ILE A 1 883 ? 36.995 -13.679 28.777 1.00 49.81 883 ILE A CA 1
ATOM 7012 C C . ILE A 1 883 ? 36.759 -13.434 27.276 1.00 49.81 883 ILE A C 1
ATOM 7014 O O . ILE A 1 883 ? 37.579 -13.826 26.443 1.00 49.81 883 ILE A O 1
ATOM 7018 N N . VAL A 1 884 ? 35.652 -12.779 26.910 1.00 48.81 884 VAL A N 1
ATOM 7019 C CA . VAL A 1 884 ? 35.246 -12.597 25.506 1.00 48.81 884 VAL A CA 1
ATOM 7020 C C . VAL A 1 884 ? 35.968 -11.422 24.835 1.00 48.81 884 VAL A C 1
ATOM 7022 O O . VAL A 1 884 ? 36.402 -11.571 23.692 1.00 48.81 884 VAL A O 1
ATOM 7025 N N . LEU A 1 885 ? 36.168 -10.282 25.519 1.00 52.62 885 LEU A N 1
ATOM 7026 C CA . LEU A 1 885 ? 36.830 -9.113 24.911 1.00 52.62 885 LEU A CA 1
ATOM 7027 C C . LEU A 1 885 ? 38.304 -9.357 24.511 1.00 52.62 885 LEU A C 1
ATOM 7029 O O . LEU A 1 885 ? 38.692 -8.900 23.435 1.00 52.62 885 LEU A O 1
ATOM 7033 N N . PRO A 1 886 ? 39.143 -10.064 25.296 1.00 51.22 886 PRO A N 1
ATOM 7034 C CA . PRO A 1 886 ? 40.525 -10.349 24.894 1.00 51.22 886 PRO A CA 1
ATOM 7035 C C . PRO A 1 886 ? 40.624 -11.313 23.703 1.00 51.22 886 PRO A C 1
ATOM 7037 O O . PRO A 1 886 ? 41.341 -11.020 22.749 1.00 51.22 886 PRO A O 1
ATOM 7040 N N . ARG A 1 887 ? 39.827 -12.393 23.682 1.00 48.91 887 ARG A N 1
ATOM 7041 C CA . ARG A 1 887 ? 39.748 -13.321 22.532 1.00 48.91 887 ARG A CA 1
ATOM 7042 C C . ARG A 1 887 ? 39.203 -12.648 21.266 1.00 48.91 887 ARG A C 1
ATOM 7044 O O . ARG A 1 887 ? 39.559 -13.021 20.151 1.00 48.91 887 ARG A O 1
ATOM 7051 N N . PHE A 1 888 ? 38.341 -11.643 21.427 1.00 49.28 888 PHE A N 1
ATOM 7052 C CA . PHE A 1 888 ? 37.886 -10.784 20.335 1.00 49.28 888 PHE A CA 1
ATOM 7053 C C . PHE A 1 888 ? 39.018 -9.893 19.801 1.00 49.28 888 PHE A C 1
ATOM 7055 O O . PHE A 1 888 ? 39.195 -9.810 18.588 1.00 49.28 888 PHE A O 1
ATOM 7062 N N . ARG A 1 889 ? 39.844 -9.302 20.680 1.00 48.12 889 ARG A N 1
ATOM 7063 C CA . ARG A 1 889 ? 41.039 -8.538 20.271 1.00 48.12 889 ARG A CA 1
ATOM 7064 C C . ARG A 1 889 ? 42.055 -9.397 19.518 1.00 48.12 889 ARG A C 1
ATOM 7066 O O . ARG A 1 889 ? 42.596 -8.921 18.528 1.00 48.12 889 ARG A O 1
ATOM 7073 N N . GLU A 1 890 ? 42.257 -10.651 19.917 1.00 46.56 890 GLU A N 1
ATOM 7074 C CA . GLU A 1 890 ? 43.129 -11.595 19.197 1.00 46.56 890 GLU A CA 1
ATOM 7075 C C . GLU A 1 890 ? 42.625 -11.907 17.777 1.00 46.56 890 GLU A C 1
ATOM 7077 O O . GLU A 1 890 ? 43.424 -11.993 16.847 1.00 46.56 890 GLU A O 1
ATOM 7082 N N . ARG A 1 891 ? 41.302 -12.002 17.566 1.00 41.50 891 ARG A N 1
ATOM 7083 C CA . ARG A 1 891 ? 40.710 -12.213 16.228 1.00 41.50 891 ARG A CA 1
ATOM 7084 C C . ARG A 1 891 ? 40.776 -10.987 15.312 1.00 41.50 891 ARG A C 1
ATOM 7086 O O . ARG A 1 891 ? 40.700 -11.151 14.098 1.00 41.50 891 ARG A O 1
ATOM 7093 N N . LEU A 1 892 ? 40.911 -9.779 15.862 1.00 42.44 892 LEU A N 1
ATOM 7094 C CA . LEU A 1 892 ? 40.974 -8.534 15.087 1.00 42.44 892 LEU A CA 1
ATOM 7095 C C . LEU A 1 892 ? 42.357 -8.253 14.469 1.00 42.44 892 LEU A C 1
ATOM 7097 O O . LEU A 1 892 ? 42.452 -7.400 13.591 1.00 42.44 892 LEU A O 1
ATOM 7101 N N . PHE A 1 893 ? 43.417 -8.955 14.885 1.00 40.50 893 PHE A N 1
ATOM 7102 C CA . PHE A 1 893 ? 44.803 -8.682 14.465 1.00 40.50 893 PHE A CA 1
ATOM 7103 C C . PHE A 1 893 ? 45.278 -9.432 13.201 1.00 40.50 893 PHE A C 1
ATOM 7105 O O . PHE A 1 893 ? 46.478 -9.508 12.945 1.00 40.50 893 PHE A O 1
ATOM 7112 N N . VAL A 1 894 ? 44.376 -9.971 12.375 1.00 36.25 894 VAL A N 1
ATOM 7113 C CA . VAL A 1 894 ? 44.761 -10.736 11.172 1.00 36.25 894 VAL A CA 1
ATOM 7114 C C . VAL A 1 894 ? 44.772 -9.840 9.921 1.00 36.25 894 VAL A C 1
ATOM 7116 O O . VAL A 1 894 ? 43.725 -9.395 9.457 1.00 36.25 894 VAL A O 1
ATOM 7119 N N . PHE A 1 895 ? 45.968 -9.588 9.370 1.00 36.62 895 PHE A N 1
ATOM 7120 C CA . PHE A 1 895 ? 46.225 -8.772 8.168 1.00 36.62 895 PHE A CA 1
ATOM 7121 C C . PHE A 1 895 ? 46.384 -9.620 6.876 1.00 36.62 895 PHE A C 1
ATOM 7123 O O . PHE A 1 895 ? 46.932 -10.717 6.907 1.00 36.62 895 PHE A O 1
ATOM 7130 N N . MET A 1 896 ? 45.980 -9.007 5.749 1.00 34.34 896 MET A N 1
ATOM 7131 C CA . MET A 1 896 ? 46.275 -9.234 4.306 1.00 34.34 896 MET A CA 1
ATOM 7132 C C . MET A 1 896 ? 45.807 -10.495 3.556 1.00 34.34 896 MET A C 1
ATOM 7134 O O . MET A 1 896 ? 46.404 -11.560 3.641 1.00 34.34 896 MET A O 1
ATOM 7138 N N . ALA A 1 897 ? 44.871 -10.297 2.617 1.00 34.53 897 ALA A N 1
ATOM 7139 C CA . ALA A 1 897 ? 45.171 -10.001 1.202 1.00 34.53 897 ALA A CA 1
ATOM 7140 C C . ALA A 1 897 ? 43.853 -9.616 0.496 1.00 34.53 897 ALA A C 1
ATOM 7142 O O . ALA A 1 897 ? 43.031 -10.474 0.171 1.00 34.53 897 ALA A O 1
ATOM 7143 N N . GLY A 1 898 ? 43.602 -8.316 0.326 1.00 42.62 898 GLY A N 1
ATOM 7144 C CA . GLY A 1 898 ? 42.412 -7.828 -0.377 1.00 42.62 898 GLY A CA 1
ATOM 7145 C C . GLY A 1 898 ? 42.497 -8.110 -1.879 1.00 42.62 898 GLY A C 1
ATOM 7146 O O . GLY A 1 898 ? 43.567 -7.984 -2.472 1.00 42.62 898 GLY A O 1
ATOM 7147 N N . ARG A 1 899 ? 41.369 -8.488 -2.494 1.00 48.34 899 ARG A N 1
ATOM 7148 C CA . ARG A 1 899 ? 41.240 -8.558 -3.959 1.00 48.34 899 ARG A CA 1
ATOM 7149 C C . ARG A 1 899 ? 41.479 -7.179 -4.567 1.00 48.34 899 ARG A C 1
ATOM 7151 O O . ARG A 1 899 ? 41.115 -6.168 -3.966 1.00 48.34 899 ARG A O 1
ATOM 7158 N N . SER A 1 900 ? 42.066 -7.129 -5.759 1.00 49.03 900 SER A N 1
ATOM 7159 C CA . SER A 1 900 ? 42.247 -5.846 -6.447 1.00 49.03 900 SER A CA 1
ATOM 7160 C C . SER A 1 900 ? 40.895 -5.290 -6.916 1.00 49.03 900 SER A C 1
ATOM 7162 O O . SER A 1 900 ? 39.987 -6.045 -7.265 1.00 49.03 900 SER A O 1
ATOM 7164 N N . ILE A 1 901 ? 40.762 -3.962 -6.985 1.00 41.94 901 ILE A N 1
ATOM 7165 C CA . ILE A 1 901 ? 39.577 -3.278 -7.545 1.00 41.94 901 ILE A CA 1
ATOM 7166 C C . ILE A 1 901 ? 39.248 -3.809 -8.954 1.00 41.94 901 ILE A C 1
ATOM 7168 O O . ILE A 1 901 ? 38.086 -3.944 -9.331 1.00 41.94 901 ILE A O 1
ATOM 7172 N N . ILE A 1 902 ? 40.279 -4.184 -9.715 1.00 42.59 902 ILE A N 1
ATOM 7173 C CA . ILE A 1 902 ? 40.165 -4.750 -11.062 1.00 42.59 902 ILE A CA 1
ATOM 7174 C C . ILE A 1 902 ? 39.465 -6.118 -11.031 1.00 42.59 902 ILE A C 1
ATOM 7176 O O . ILE A 1 902 ? 38.598 -6.381 -11.862 1.00 42.59 902 ILE A O 1
ATOM 7180 N N . GLU A 1 903 ? 39.769 -6.972 -10.052 1.00 46.69 903 GLU A N 1
ATOM 7181 C CA . GLU A 1 903 ? 39.097 -8.267 -9.882 1.00 46.69 903 GLU A CA 1
ATOM 7182 C C . GLU A 1 903 ? 37.615 -8.099 -9.514 1.00 46.69 903 GLU A C 1
ATOM 7184 O O . GLU A 1 903 ? 36.772 -8.834 -10.031 1.00 46.69 903 GLU A O 1
ATOM 7189 N N . GLU A 1 904 ? 37.266 -7.109 -8.684 1.00 46.28 904 GLU A N 1
ATOM 7190 C CA . GLU A 1 904 ? 35.860 -6.793 -8.385 1.00 46.28 904 GLU A CA 1
ATOM 7191 C C . GLU A 1 904 ? 35.098 -6.294 -9.616 1.00 46.28 904 GLU A C 1
ATOM 7193 O O . GLU A 1 904 ? 33.954 -6.706 -9.843 1.00 46.28 904 GLU A O 1
ATOM 7198 N N . ILE A 1 905 ? 35.727 -5.450 -10.439 1.00 45.91 905 ILE A N 1
ATOM 7199 C CA . ILE A 1 905 ? 35.135 -4.958 -11.687 1.00 45.91 905 ILE A CA 1
ATOM 7200 C C . ILE A 1 905 ? 34.914 -6.119 -12.659 1.00 45.91 905 ILE A C 1
ATOM 7202 O O . ILE A 1 905 ? 33.816 -6.256 -13.197 1.00 45.91 905 ILE A O 1
ATOM 7206 N N . ILE A 1 906 ? 35.900 -7.002 -12.840 1.00 52.12 906 ILE A N 1
ATOM 7207 C CA . ILE A 1 906 ? 35.792 -8.163 -13.738 1.00 52.12 906 ILE A CA 1
ATOM 7208 C C . ILE A 1 906 ? 34.666 -9.105 -13.291 1.00 52.12 906 ILE A C 1
ATOM 7210 O O . ILE A 1 906 ? 33.877 -9.566 -14.120 1.00 52.12 906 ILE A O 1
ATOM 7214 N N . ILE A 1 907 ? 34.537 -9.358 -11.985 1.00 52.25 907 ILE A N 1
ATOM 7215 C CA . ILE A 1 907 ? 33.463 -10.198 -11.436 1.00 52.25 907 ILE A CA 1
ATOM 7216 C C . ILE A 1 907 ? 32.093 -9.532 -11.631 1.00 52.25 907 ILE A C 1
ATOM 7218 O O . ILE A 1 907 ? 31.144 -10.204 -12.041 1.00 52.25 907 ILE A O 1
ATOM 7222 N N . SER A 1 908 ? 31.990 -8.222 -11.395 1.00 46.12 908 SER A N 1
ATOM 7223 C CA . SER A 1 908 ? 30.738 -7.461 -11.521 1.00 46.12 908 SER A CA 1
ATOM 7224 C C . SER A 1 908 ? 30.278 -7.342 -12.978 1.00 46.12 908 SER A C 1
ATOM 7226 O O . SER A 1 908 ? 29.113 -7.595 -13.287 1.00 46.12 908 SER A O 1
ATOM 7228 N N . VAL A 1 909 ? 31.201 -7.051 -13.899 1.00 51.81 909 VAL A N 1
ATOM 7229 C CA . VAL A 1 909 ? 30.949 -7.026 -15.349 1.00 51.81 909 VAL A CA 1
ATOM 7230 C C . VAL A 1 909 ? 30.594 -8.427 -15.853 1.00 51.81 909 VAL A C 1
ATOM 7232 O O . VAL A 1 909 ? 29.641 -8.594 -16.615 1.00 51.81 909 VAL A O 1
ATOM 7235 N N . GLY A 1 910 ? 31.280 -9.463 -15.363 1.00 54.69 910 GLY A N 1
ATOM 7236 C CA . GLY A 1 910 ? 30.955 -10.855 -15.665 1.00 54.69 910 GLY A CA 1
ATOM 7237 C C . GLY A 1 910 ? 29.592 -11.300 -15.119 1.00 54.69 910 GLY A C 1
ATOM 7238 O O . GLY A 1 910 ? 28.908 -12.108 -15.749 1.00 54.69 910 GLY A O 1
ATOM 7239 N N . ALA A 1 911 ? 29.155 -10.796 -13.965 1.00 50.44 911 ALA A N 1
ATOM 7240 C CA . ALA A 1 911 ? 27.810 -11.026 -13.434 1.00 50.44 911 ALA A CA 1
ATOM 7241 C C . ALA A 1 911 ? 26.733 -10.328 -14.283 1.00 50.44 911 ALA A C 1
ATOM 7243 O O . ALA A 1 911 ? 25.724 -10.953 -14.612 1.00 50.44 911 ALA A O 1
ATOM 7244 N N . LEU A 1 912 ? 26.989 -9.092 -14.725 1.00 53.69 912 LEU A N 1
ATOM 7245 C CA . LEU A 1 912 ? 26.092 -8.336 -15.603 1.00 53.69 912 LEU A CA 1
AT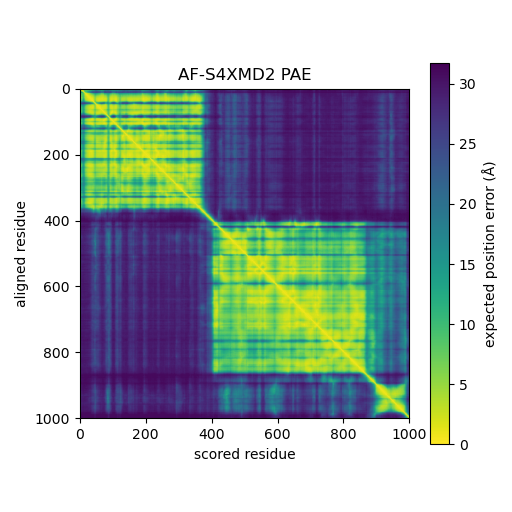OM 7246 C C . LEU A 1 912 ? 25.915 -9.008 -16.975 1.00 53.69 912 LEU A C 1
ATOM 7248 O O . LEU A 1 912 ? 24.787 -9.217 -17.416 1.00 53.69 912 LEU A O 1
ATOM 7252 N N . LEU A 1 913 ? 27.011 -9.421 -17.620 1.00 56.47 913 LEU A N 1
ATOM 7253 C CA . LEU A 1 913 ? 26.974 -10.144 -18.900 1.00 56.47 913 LEU A CA 1
ATOM 7254 C C . LEU A 1 913 ? 26.182 -11.460 -18.807 1.00 56.47 913 LEU A C 1
ATOM 7256 O O . LEU A 1 913 ? 25.475 -11.823 -19.742 1.00 56.47 913 LEU A O 1
ATOM 7260 N N . ARG A 1 914 ? 26.238 -12.158 -17.664 1.00 63.41 914 ARG A N 1
ATOM 7261 C CA . ARG A 1 914 ? 25.423 -13.368 -17.425 1.00 63.41 914 ARG A CA 1
ATOM 7262 C C . ARG A 1 914 ? 23.955 -13.068 -17.296 1.00 63.41 914 ARG A C 1
ATOM 7264 O O . ARG A 1 914 ? 23.145 -13.791 -17.864 1.00 63.41 914 ARG A O 1
ATOM 7271 N N . PHE A 1 915 ? 23.630 -12.039 -16.528 1.00 57.69 915 PHE A N 1
ATOM 7272 C CA . PHE A 1 915 ? 22.255 -11.612 -16.360 1.00 57.69 915 PHE A CA 1
ATOM 7273 C C . PHE A 1 915 ? 21.631 -11.285 -17.721 1.00 57.69 915 PHE A C 1
ATOM 7275 O O . PHE A 1 915 ? 20.570 -11.810 -18.044 1.00 57.69 915 PHE A O 1
ATOM 7282 N N . LEU A 1 916 ? 22.352 -10.540 -18.565 1.00 62.09 916 LEU A N 1
ATOM 7283 C CA . LEU A 1 916 ? 21.925 -10.236 -19.932 1.00 62.09 916 LEU A CA 1
ATOM 7284 C C . LEU A 1 916 ? 21.734 -11.498 -20.788 1.00 62.09 916 LEU A C 1
ATOM 7286 O O . LEU A 1 916 ? 20.736 -11.596 -21.493 1.00 62.09 916 LEU A O 1
ATOM 7290 N N . LEU A 1 917 ? 22.624 -12.493 -20.690 1.00 66.31 917 LEU A N 1
ATOM 7291 C CA . LEU A 1 917 ? 22.486 -13.765 -21.417 1.00 66.31 917 LEU A CA 1
ATOM 7292 C C . LEU A 1 917 ? 21.282 -14.602 -20.955 1.00 66.31 917 LEU A C 1
ATOM 7294 O O . LEU A 1 917 ? 20.641 -15.251 -21.776 1.00 66.31 917 LEU A O 1
ATOM 7298 N N . VAL A 1 918 ? 20.952 -14.584 -19.661 1.00 67.81 918 VAL A N 1
ATOM 7299 C CA . VAL A 1 918 ? 19.770 -15.283 -19.124 1.00 67.81 918 VAL A CA 1
ATOM 7300 C C . VAL A 1 918 ? 18.482 -14.575 -19.534 1.00 67.81 918 VAL A C 1
ATOM 7302 O O . VAL A 1 918 ? 17.526 -15.238 -19.932 1.00 67.81 918 VAL A O 1
ATOM 7305 N N . VAL A 1 919 ? 18.464 -13.241 -19.489 1.00 64.81 919 VAL A N 1
ATOM 7306 C CA . VAL A 1 919 ? 17.339 -12.435 -19.987 1.00 64.81 919 VAL A CA 1
ATOM 7307 C C . VAL A 1 919 ? 17.135 -12.675 -21.483 1.00 64.81 919 VAL A C 1
ATOM 7309 O O . VAL A 1 919 ? 16.005 -12.895 -21.910 1.00 64.81 919 VAL A O 1
ATOM 7312 N N . LEU A 1 920 ? 18.219 -12.728 -22.263 1.00 73.69 920 LEU A N 1
ATOM 7313 C CA . LEU A 1 920 ? 18.174 -13.062 -23.685 1.00 73.69 920 LEU A CA 1
ATOM 7314 C C . LEU A 1 920 ? 17.616 -14.474 -23.918 1.00 73.69 920 LEU A C 1
ATOM 7316 O O . LEU A 1 920 ? 16.741 -14.647 -24.758 1.00 73.69 920 LEU A O 1
ATOM 7320 N N . ALA A 1 921 ? 18.059 -15.472 -23.148 1.00 72.94 921 ALA A N 1
ATOM 7321 C CA . ALA A 1 921 ? 17.540 -16.837 -23.235 1.00 72.94 921 ALA A CA 1
ATOM 7322 C C . ALA A 1 921 ? 16.034 -16.911 -22.923 1.00 72.94 921 ALA A C 1
ATOM 7324 O O . ALA A 1 921 ? 15.292 -17.610 -23.611 1.00 72.94 921 ALA A O 1
ATOM 7325 N N . ALA A 1 922 ? 15.575 -16.172 -21.909 1.00 69.25 922 ALA A N 1
ATOM 7326 C CA . ALA A 1 922 ? 14.163 -16.100 -21.547 1.00 69.25 922 ALA A CA 1
ATOM 7327 C C . ALA A 1 922 ? 13.331 -15.398 -22.631 1.00 69.25 922 ALA A C 1
ATOM 7329 O O . ALA A 1 922 ? 12.276 -15.907 -23.003 1.00 69.25 922 ALA A O 1
ATOM 7330 N N . ALA A 1 923 ? 13.821 -14.282 -23.181 1.00 69.94 923 ALA A N 1
ATOM 7331 C CA . ALA A 1 923 ? 13.178 -13.573 -24.287 1.00 69.94 923 ALA A CA 1
ATOM 7332 C C . ALA A 1 923 ? 13.043 -14.472 -25.527 1.00 69.94 923 ALA A C 1
ATOM 7334 O O . ALA A 1 923 ? 11.961 -14.589 -26.096 1.00 69.94 923 ALA A O 1
ATOM 7335 N N . LEU A 1 924 ? 14.112 -15.187 -25.881 1.00 78.94 924 LEU A N 1
ATOM 7336 C CA . LEU A 1 924 ? 14.112 -16.178 -26.955 1.00 78.94 924 LEU A CA 1
ATOM 7337 C C . LEU A 1 924 ? 13.132 -17.330 -26.680 1.00 78.94 924 LEU A C 1
ATOM 7339 O O . LEU A 1 924 ? 12.419 -17.756 -27.583 1.00 78.94 924 LEU A O 1
ATOM 7343 N N . GLY A 1 925 ? 13.025 -17.786 -25.431 1.00 78.81 925 GLY A N 1
ATOM 7344 C CA . GLY A 1 925 ? 12.029 -18.779 -25.025 1.00 78.81 925 GLY A CA 1
ATOM 7345 C C . GLY A 1 925 ? 10.584 -18.300 -25.205 1.00 78.81 925 GLY A C 1
ATOM 7346 O O . GLY A 1 925 ? 9.740 -19.081 -25.636 1.00 78.81 925 GLY A O 1
ATOM 7347 N N . LEU A 1 926 ? 10.296 -17.023 -24.931 1.00 74.56 926 LEU A N 1
ATOM 7348 C CA . LEU A 1 926 ? 8.971 -16.427 -25.154 1.00 74.56 926 LEU A CA 1
ATOM 7349 C C . LEU A 1 926 ? 8.637 -16.335 -26.650 1.00 74.56 926 LEU A C 1
ATOM 7351 O O . LEU A 1 926 ? 7.514 -16.654 -27.040 1.00 74.56 926 LEU A O 1
ATOM 7355 N N . VAL A 1 927 ? 9.621 -15.974 -27.481 1.00 80.44 927 VAL A N 1
ATOM 7356 C CA . VAL A 1 927 ? 9.487 -15.971 -28.947 1.00 80.44 927 VAL A CA 1
ATOM 7357 C C . VAL A 1 927 ? 9.212 -17.379 -29.472 1.00 80.44 927 VAL A C 1
ATOM 7359 O O . VAL A 1 927 ? 8.281 -17.569 -30.252 1.00 80.44 927 VAL A O 1
ATOM 7362 N N . TYR A 1 928 ? 9.943 -18.387 -28.991 1.00 83.00 928 TYR A N 1
ATOM 7363 C CA . TYR A 1 928 ? 9.692 -19.786 -29.343 1.00 83.00 928 TYR A CA 1
ATOM 7364 C C . TYR A 1 928 ? 8.271 -20.226 -28.962 1.00 83.00 928 TYR A C 1
ATOM 7366 O O . TYR A 1 928 ? 7.566 -20.825 -29.775 1.00 83.00 928 TYR A O 1
ATOM 7374 N N . LEU A 1 929 ? 7.828 -19.897 -27.742 1.00 79.62 929 LEU A N 1
ATOM 7375 C CA . LEU A 1 929 ? 6.500 -20.261 -27.242 1.00 79.62 929 LEU A CA 1
ATOM 7376 C C . LEU A 1 929 ? 5.390 -19.640 -28.097 1.00 79.62 929 LEU A C 1
ATOM 7378 O O . LEU A 1 929 ? 4.398 -20.301 -28.386 1.00 79.62 929 LEU A O 1
ATOM 7382 N N . ARG A 1 930 ? 5.576 -18.394 -28.541 1.00 80.81 930 ARG A N 1
ATOM 7383 C CA . ARG A 1 930 ? 4.643 -17.707 -29.438 1.00 80.81 930 ARG A CA 1
ATOM 7384 C C . ARG A 1 930 ? 4.630 -18.306 -30.847 1.00 80.81 930 ARG A C 1
ATOM 7386 O O . ARG A 1 930 ? 3.544 -18.498 -31.385 1.00 80.81 930 ARG A O 1
ATOM 7393 N N . GLN A 1 931 ? 5.793 -18.632 -31.416 1.00 82.62 931 GLN A N 1
ATOM 7394 C CA . GLN A 1 931 ? 5.908 -19.159 -32.785 1.00 82.62 931 GLN A CA 1
ATOM 7395 C C . GLN A 1 931 ? 5.446 -20.622 -32.920 1.00 82.62 931 GLN A C 1
ATOM 7397 O O . GLN A 1 931 ? 4.902 -20.984 -33.959 1.00 82.62 931 GLN A O 1
ATOM 7402 N N . HIS A 1 932 ? 5.643 -21.457 -31.890 1.00 81.31 932 HIS A N 1
ATOM 7403 C CA . HIS A 1 932 ? 5.384 -22.909 -31.962 1.00 81.31 932 HIS A CA 1
ATOM 7404 C C . HIS A 1 932 ? 4.238 -23.397 -31.059 1.00 81.31 932 HIS A C 1
ATOM 7406 O O . HIS A 1 932 ? 3.727 -24.495 -31.269 1.00 81.31 932 HIS A O 1
ATOM 7412 N N . HIS A 1 933 ? 3.789 -22.595 -30.083 1.00 80.50 933 HIS A N 1
ATOM 7413 C CA . HIS A 1 933 ? 2.671 -22.920 -29.179 1.00 80.50 933 HIS A CA 1
ATOM 7414 C C . HIS A 1 933 ? 1.713 -21.721 -28.969 1.00 80.50 933 HIS A C 1
ATOM 7416 O O . HIS A 1 933 ? 1.544 -21.232 -27.843 1.00 80.50 933 HIS A O 1
ATOM 7422 N N . PRO A 1 934 ? 1.047 -21.240 -30.036 1.00 75.62 934 PRO A N 1
ATOM 7423 C CA . PRO A 1 934 ? 0.298 -19.980 -30.030 1.00 75.62 934 PRO A CA 1
ATOM 7424 C C . PRO A 1 934 ? -0.900 -19.963 -29.069 1.00 75.62 934 PRO A C 1
ATOM 7426 O O . PRO A 1 934 ? -1.202 -18.915 -28.502 1.00 75.62 934 PRO A O 1
ATOM 7429 N N . GLU A 1 935 ? -1.549 -21.104 -28.824 1.00 71.56 935 GLU A N 1
ATOM 7430 C CA . GLU A 1 935 ? -2.673 -21.208 -27.878 1.00 71.56 935 GLU A CA 1
ATOM 7431 C C . GLU A 1 935 ? -2.236 -21.005 -26.419 1.00 71.56 935 GLU A C 1
ATOM 7433 O O . GLU A 1 935 ? -2.890 -20.298 -25.650 1.00 71.56 935 GLU A O 1
ATOM 7438 N N . LEU A 1 936 ? -1.090 -21.583 -26.043 1.00 68.56 936 LEU A N 1
ATOM 7439 C CA . LEU A 1 936 ? -0.468 -21.369 -24.736 1.00 68.56 936 LEU A CA 1
ATOM 7440 C C . LEU A 1 936 ? -0.053 -19.906 -24.586 1.00 68.56 936 LEU A C 1
ATOM 7442 O O . LEU A 1 936 ? -0.366 -19.284 -23.573 1.00 68.56 936 LEU A O 1
ATOM 7446 N N . ALA A 1 937 ? 0.592 -19.343 -25.609 1.00 66.56 937 ALA A N 1
ATOM 7447 C CA . ALA A 1 937 ? 0.970 -17.936 -25.640 1.00 66.56 937 ALA A CA 1
ATOM 7448 C C . ALA A 1 937 ? -0.252 -17.012 -25.457 1.00 66.56 937 ALA A C 1
ATOM 7450 O O . ALA A 1 937 ? -0.234 -16.140 -24.590 1.00 66.56 937 ALA A O 1
ATOM 7451 N N . ALA A 1 938 ? -1.353 -17.243 -26.174 1.00 66.44 938 ALA A N 1
ATOM 7452 C CA . ALA A 1 938 ? -2.575 -16.447 -26.042 1.00 66.44 938 ALA A CA 1
ATOM 7453 C C . ALA A 1 938 ? -3.143 -16.462 -24.606 1.00 66.44 938 ALA A C 1
ATOM 7455 O O . ALA A 1 938 ? -3.524 -15.418 -24.078 1.00 66.44 938 ALA A O 1
ATOM 7456 N N . GLN A 1 939 ? -3.119 -17.612 -23.921 1.00 63.72 939 GLN A N 1
ATOM 7457 C CA . GLN A 1 939 ? -3.552 -17.728 -22.517 1.00 63.72 939 GLN A CA 1
ATOM 7458 C C . GLN A 1 939 ? -2.600 -17.066 -21.509 1.00 63.72 939 GLN A C 1
ATOM 7460 O O . GLN A 1 939 ? -3.002 -16.747 -20.387 1.00 63.72 939 GLN A O 1
ATOM 7465 N N . LEU A 1 940 ? -1.336 -16.876 -21.870 1.00 53.78 940 LEU A N 1
ATOM 7466 C CA . LEU A 1 940 ? -0.312 -16.295 -21.000 1.00 53.78 940 LEU A CA 1
ATOM 7467 C C . LEU A 1 940 ? -0.205 -14.782 -21.150 1.00 53.78 940 LEU A C 1
ATOM 7469 O O . LEU A 1 940 ? 0.043 -14.083 -20.171 1.00 53.78 940 LEU A O 1
ATOM 7473 N N . PHE A 1 941 ? -0.428 -14.294 -22.365 1.00 58.97 941 PHE A N 1
ATOM 7474 C CA . PHE A 1 941 ? -0.247 -12.901 -22.753 1.00 58.97 941 PHE A CA 1
ATOM 7475 C C . PHE A 1 941 ? -1.571 -12.157 -22.993 1.00 58.97 941 PHE A C 1
ATOM 7477 O O . PHE A 1 941 ? -1.561 -11.009 -23.420 1.00 58.97 941 PHE A O 1
ATOM 7484 N N . GLN A 1 942 ? -2.714 -12.778 -22.678 1.00 50.56 942 GLN A N 1
ATOM 7485 C CA . GLN A 1 942 ? -4.081 -12.235 -22.808 1.00 50.56 942 GLN A CA 1
ATOM 7486 C C . GLN A 1 942 ? -4.298 -10.813 -22.254 1.00 50.56 942 GLN A C 1
ATOM 7488 O O . GLN A 1 942 ? -5.304 -10.192 -22.572 1.00 50.56 942 GLN A O 1
ATOM 7493 N N . HIS A 1 943 ? -3.412 -10.309 -21.391 1.00 44.09 943 HIS A N 1
ATOM 7494 C CA . HIS A 1 943 ? -3.552 -8.999 -20.751 1.00 44.09 943 HIS A CA 1
ATOM 7495 C C . HIS A 1 943 ? -2.508 -7.976 -21.249 1.00 44.09 943 HIS A C 1
ATOM 7497 O O . HIS A 1 943 ? -2.485 -6.876 -20.723 1.00 44.09 943 HIS A O 1
ATOM 7503 N N . GLU A 1 944 ? -1.625 -8.313 -22.210 1.00 46.09 944 GLU A N 1
ATOM 7504 C CA . GLU A 1 944 ? -0.428 -7.509 -22.552 1.00 46.09 944 GLU A CA 1
ATOM 7505 C C . GLU A 1 944 ? 0.000 -7.658 -24.048 1.00 46.09 944 GLU A C 1
ATOM 7507 O O . GLU A 1 944 ? 0.898 -8.446 -24.368 1.00 46.09 944 GLU A O 1
ATOM 7512 N N . PRO A 1 945 ? -0.586 -6.905 -25.009 1.00 50.59 945 PRO A N 1
ATOM 7513 C CA . PRO A 1 945 ? -0.426 -7.088 -26.453 1.00 50.59 945 PRO A CA 1
ATOM 7514 C C . PRO A 1 945 ? 0.844 -6.437 -26.967 1.00 50.59 945 PRO A C 1
ATOM 7516 O O . PRO A 1 945 ? 1.356 -6.856 -27.992 1.00 50.59 945 PRO A O 1
ATOM 7519 N N . ARG A 1 946 ? 1.365 -5.415 -26.273 1.00 46.53 946 ARG A N 1
ATOM 7520 C CA . ARG A 1 946 ? 2.573 -4.688 -26.671 1.00 46.53 946 ARG A CA 1
ATOM 7521 C C . ARG A 1 946 ? 3.769 -5.640 -26.727 1.00 46.53 946 ARG A C 1
ATOM 7523 O O . ARG A 1 946 ? 4.543 -5.601 -27.678 1.00 46.53 946 ARG A O 1
ATOM 7530 N N . LEU A 1 947 ? 3.887 -6.547 -25.750 1.00 49.50 947 LEU A N 1
ATOM 7531 C CA . LEU A 1 947 ? 4.920 -7.583 -25.771 1.00 49.50 947 LEU A CA 1
ATOM 7532 C C . LEU A 1 947 ? 4.625 -8.651 -26.831 1.00 49.50 947 LEU A C 1
ATOM 7534 O O . LEU A 1 947 ? 5.552 -9.100 -27.494 1.00 49.50 947 LEU A O 1
ATOM 7538 N N . LEU A 1 948 ? 3.356 -9.032 -27.018 1.00 57.31 948 LEU A N 1
ATOM 7539 C CA . LEU A 1 948 ? 2.963 -9.962 -28.080 1.00 57.31 948 LEU A CA 1
ATOM 7540 C C . LEU A 1 948 ? 3.372 -9.429 -29.454 1.00 57.31 948 LEU A C 1
ATOM 7542 O O . LEU A 1 948 ? 3.978 -10.147 -30.235 1.00 57.31 948 LEU A O 1
ATOM 7546 N N . HIS A 1 949 ? 3.125 -8.143 -29.690 1.00 60.75 949 HIS A N 1
ATOM 7547 C CA . HIS A 1 949 ? 3.475 -7.456 -30.918 1.00 60.75 949 HIS A CA 1
ATOM 7548 C C . HIS A 1 949 ? 4.995 -7.356 -31.092 1.00 60.75 949 HIS A C 1
ATOM 7550 O O . HIS A 1 949 ? 5.502 -7.652 -32.167 1.00 60.75 949 HIS A O 1
ATOM 7556 N N . ALA A 1 950 ? 5.745 -7.041 -30.030 1.00 57.88 950 ALA A N 1
ATOM 7557 C CA . ALA A 1 950 ? 7.211 -7.045 -30.065 1.00 57.88 950 ALA A CA 1
ATOM 7558 C C . ALA A 1 950 ? 7.804 -8.446 -30.318 1.00 57.88 950 ALA A C 1
ATOM 7560 O O . ALA A 1 950 ? 8.838 -8.572 -30.971 1.00 57.88 950 ALA A O 1
ATOM 7561 N N . ILE A 1 951 ? 7.159 -9.503 -29.816 1.00 66.38 951 ILE A N 1
ATOM 7562 C CA . ILE A 1 951 ? 7.532 -10.893 -30.101 1.00 66.38 951 ILE A CA 1
ATOM 7563 C C . ILE A 1 951 ? 7.171 -11.262 -31.547 1.00 66.38 951 ILE A C 1
ATOM 7565 O O . ILE A 1 951 ? 7.969 -11.915 -32.216 1.00 66.38 951 ILE A O 1
ATOM 7569 N N . ASP A 1 952 ? 6.017 -10.812 -32.041 1.00 69.00 952 ASP A N 1
ATOM 7570 C CA . ASP A 1 952 ? 5.549 -11.036 -33.413 1.00 69.00 952 ASP A CA 1
ATOM 7571 C C . ASP A 1 952 ? 6.392 -10.252 -34.447 1.00 69.00 952 ASP A C 1
ATOM 7573 O O . ASP A 1 952 ? 6.450 -10.638 -35.613 1.00 69.00 952 ASP A O 1
ATOM 7577 N N . MET A 1 953 ? 7.117 -9.204 -34.026 1.00 71.56 953 MET A N 1
ATOM 7578 C CA . MET A 1 953 ? 8.147 -8.531 -34.835 1.00 71.56 953 MET A CA 1
ATOM 7579 C C . MET A 1 953 ? 9.408 -9.381 -35.040 1.00 71.56 953 MET A C 1
ATOM 7581 O O . MET A 1 953 ? 10.203 -9.086 -35.937 1.00 71.56 953 MET A O 1
ATOM 7585 N N . VAL A 1 954 ? 9.632 -10.413 -34.219 1.00 72.75 954 VAL A N 1
ATOM 7586 C CA . VAL A 1 954 ? 10.773 -11.312 -34.402 1.00 72.75 954 VAL A CA 1
ATOM 7587 C C . VAL A 1 954 ? 10.468 -12.241 -35.580 1.00 72.75 954 VAL A C 1
ATOM 7589 O O . VAL A 1 954 ? 9.480 -12.978 -35.520 1.00 72.75 954 VAL A O 1
ATOM 7592 N N . PRO A 1 955 ? 11.308 -12.252 -36.636 1.00 77.00 955 PRO A N 1
ATOM 7593 C CA . PRO A 1 955 ? 11.094 -13.109 -37.795 1.00 77.00 955 PRO A CA 1
ATOM 7594 C C . PRO A 1 955 ? 10.911 -14.568 -37.384 1.00 77.00 955 PRO A C 1
ATOM 7596 O O . PRO A 1 955 ? 11.503 -15.023 -36.402 1.00 77.00 955 PRO A O 1
ATOM 7599 N N . TYR A 1 956 ? 10.112 -15.318 -38.144 1.00 79.81 956 TYR A N 1
ATOM 7600 C CA . TYR A 1 956 ? 9.937 -16.744 -37.891 1.00 79.81 956 TYR A CA 1
ATOM 7601 C C . TYR A 1 956 ? 11.292 -17.462 -37.941 1.00 79.81 956 TYR A C 1
ATOM 7603 O O . TYR A 1 956 ? 11.978 -17.456 -38.965 1.00 79.81 956 TYR A O 1
ATOM 7611 N N . ILE A 1 957 ? 11.682 -18.081 -36.826 1.00 82.25 957 ILE A N 1
ATOM 7612 C CA . ILE A 1 957 ? 12.919 -18.852 -36.728 1.00 82.25 957 ILE A CA 1
ATOM 7613 C C . ILE A 1 957 ? 12.544 -20.320 -36.925 1.00 82.25 957 ILE A C 1
ATOM 7615 O O . ILE A 1 957 ? 11.794 -20.894 -36.129 1.00 82.25 957 ILE A O 1
ATOM 7619 N N . ALA A 1 958 ? 13.071 -20.941 -37.984 1.00 80.00 958 ALA A N 1
ATOM 7620 C CA . ALA A 1 958 ? 12.770 -22.340 -38.269 1.00 80.00 958 ALA A CA 1
ATOM 7621 C C . ALA A 1 958 ? 13.259 -23.262 -37.127 1.00 80.00 958 ALA A C 1
ATOM 7623 O O . ALA A 1 958 ? 14.302 -22.982 -36.524 1.00 80.00 958 ALA A O 1
ATOM 7624 N N . PRO A 1 959 ? 12.566 -24.385 -36.844 1.00 75.69 959 PRO A N 1
ATOM 7625 C CA . PRO A 1 959 ? 12.873 -25.283 -35.721 1.00 75.69 959 PRO A CA 1
ATOM 7626 C C . PRO A 1 959 ? 14.349 -25.702 -35.612 1.00 75.69 959 PRO A C 1
ATOM 7628 O O . PRO A 1 959 ? 14.895 -25.775 -34.513 1.00 75.69 959 PRO A O 1
ATOM 7631 N N . GLY A 1 960 ? 15.029 -25.913 -36.745 1.00 74.62 960 GLY A N 1
ATOM 7632 C CA . GLY A 1 960 ? 1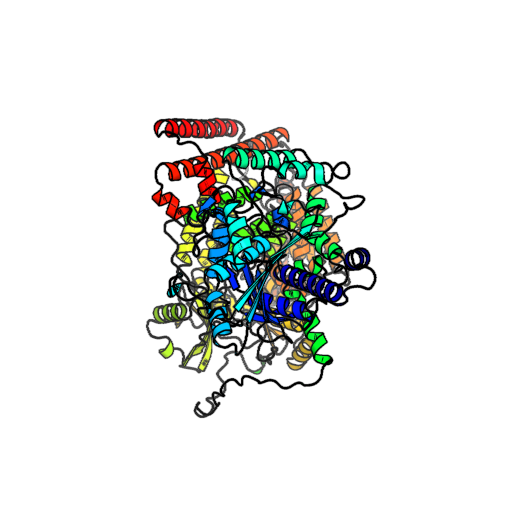6.448 -26.285 -36.773 1.00 74.62 960 GLY A CA 1
ATOM 7633 C C . GLY A 1 960 ? 17.395 -25.205 -36.231 1.00 74.62 960 GLY A C 1
ATOM 7634 O O . GLY A 1 960 ? 18.403 -25.528 -35.604 1.00 74.62 960 GLY A O 1
ATOM 7635 N N . TYR A 1 961 ? 17.057 -23.922 -36.395 1.00 80.56 961 TYR A N 1
ATOM 7636 C CA . TYR A 1 961 ? 17.873 -22.809 -35.898 1.00 80.56 961 TYR A CA 1
ATOM 7637 C C . TYR A 1 961 ? 17.689 -22.565 -34.399 1.00 80.56 961 TYR A C 1
ATOM 7639 O O . TYR A 1 961 ? 18.609 -22.067 -33.752 1.00 80.56 961 TYR A O 1
ATOM 7647 N N . TRP A 1 962 ? 16.558 -22.975 -33.817 1.00 82.50 962 TRP A N 1
ATOM 7648 C CA . TRP A 1 962 ? 16.340 -22.902 -32.369 1.00 82.50 962 TRP A CA 1
ATOM 7649 C C . TRP A 1 962 ? 17.318 -23.778 -31.590 1.00 82.50 962 TRP A C 1
ATOM 7651 O O . TRP A 1 962 ? 17.844 -23.342 -30.566 1.00 82.50 962 TRP A O 1
ATOM 7661 N N . ALA A 1 963 ? 17.627 -24.973 -32.101 1.00 75.06 963 ALA A N 1
ATOM 7662 C CA . ALA A 1 963 ? 18.635 -25.848 -31.507 1.00 75.06 963 ALA A CA 1
ATOM 7663 C C . ALA A 1 963 ? 20.025 -25.191 -31.522 1.00 75.06 963 ALA A C 1
ATOM 7665 O O . ALA A 1 963 ? 20.721 -25.192 -30.510 1.00 75.06 963 ALA A O 1
ATOM 7666 N N . VAL A 1 964 ? 20.401 -24.557 -32.638 1.00 78.62 964 VAL A N 1
ATOM 7667 C CA . VAL A 1 964 ? 21.680 -23.840 -32.770 1.00 78.62 964 VAL A CA 1
ATOM 7668 C C . VAL A 1 964 ? 21.737 -22.639 -31.825 1.00 78.62 964 VAL A C 1
ATOM 7670 O O . VAL A 1 964 ? 22.724 -22.469 -31.114 1.00 78.62 964 VAL A O 1
ATOM 7673 N N . LEU A 1 965 ? 20.673 -21.839 -31.757 1.00 78.75 965 LEU A N 1
ATOM 7674 C CA . LEU A 1 965 ? 20.592 -20.669 -30.883 1.00 78.75 965 LEU A CA 1
ATOM 7675 C C . LEU A 1 965 ? 20.669 -21.065 -29.400 1.00 78.75 965 LEU A C 1
ATOM 7677 O O . LEU A 1 965 ? 21.413 -20.455 -28.630 1.00 78.75 965 LEU A O 1
ATOM 7681 N N . ALA A 1 966 ? 19.969 -22.136 -29.015 1.00 74.19 966 ALA A N 1
ATOM 7682 C CA . ALA A 1 966 ? 20.030 -22.702 -27.672 1.00 74.19 966 ALA A CA 1
ATOM 7683 C C . ALA A 1 966 ? 21.435 -23.225 -27.341 1.00 74.19 966 ALA A C 1
ATOM 7685 O O . ALA A 1 966 ? 21.944 -22.945 -26.255 1.00 74.19 966 ALA A O 1
ATOM 7686 N N . ILE A 1 967 ? 22.096 -23.916 -28.279 1.00 76.69 967 ILE A N 1
ATOM 7687 C CA . ILE A 1 967 ? 23.478 -24.393 -28.123 1.00 76.69 967 ILE A CA 1
ATOM 7688 C C . ILE A 1 967 ? 24.449 -23.217 -27.977 1.00 76.69 967 ILE A C 1
ATOM 7690 O O . ILE A 1 967 ? 25.300 -23.249 -27.092 1.00 76.69 967 ILE A O 1
ATOM 7694 N N . VAL A 1 968 ? 24.322 -22.160 -28.783 1.00 74.31 968 VAL A N 1
ATOM 7695 C CA . VAL A 1 968 ? 25.192 -20.974 -28.712 1.00 74.31 968 VAL A CA 1
ATOM 7696 C C . VAL A 1 968 ? 25.030 -20.261 -27.371 1.00 74.31 968 VAL A C 1
ATOM 7698 O O . VAL A 1 968 ? 26.025 -20.028 -26.683 1.00 74.31 968 VAL A O 1
ATOM 7701 N N . VAL A 1 969 ? 23.794 -19.983 -26.949 1.00 75.50 969 VAL A N 1
ATOM 7702 C CA . VAL A 1 969 ? 23.513 -19.357 -25.647 1.00 75.50 969 VAL A CA 1
ATOM 7703 C C . VAL A 1 969 ? 24.008 -20.247 -24.501 1.00 75.50 969 VAL A C 1
ATOM 7705 O O . VAL A 1 969 ? 24.649 -19.756 -23.570 1.00 75.50 969 VAL A O 1
ATOM 7708 N N . PHE A 1 970 ? 23.810 -21.565 -24.591 1.00 74.56 970 PHE A N 1
ATOM 7709 C CA . PHE A 1 970 ? 24.310 -22.528 -23.610 1.00 74.56 970 PHE A CA 1
ATOM 7710 C C . PHE A 1 970 ? 25.844 -22.553 -23.543 1.00 74.56 970 PHE A C 1
ATOM 7712 O O . PHE A 1 970 ? 26.410 -22.468 -22.453 1.00 74.56 970 PHE A O 1
ATOM 7719 N N . ILE A 1 971 ? 26.538 -22.592 -24.685 1.00 74.31 971 ILE A N 1
ATOM 7720 C CA . ILE A 1 971 ? 28.005 -22.532 -24.754 1.00 74.31 971 ILE A CA 1
ATOM 7721 C C . ILE A 1 971 ? 28.512 -21.210 -24.174 1.00 74.31 971 ILE A C 1
ATOM 7723 O O . ILE A 1 971 ? 29.482 -21.224 -23.416 1.00 74.31 971 ILE A O 1
ATOM 7727 N N . MET A 1 972 ? 27.865 -20.079 -24.472 1.00 70.81 972 MET A N 1
ATOM 7728 C CA . MET A 1 972 ? 28.228 -18.777 -23.902 1.00 70.81 972 MET A CA 1
ATOM 7729 C C . MET A 1 972 ? 28.082 -18.772 -22.375 1.00 70.81 972 MET A C 1
ATOM 7731 O O . MET A 1 972 ? 28.998 -18.332 -21.676 1.00 70.81 972 MET A O 1
ATOM 7735 N N . ILE A 1 973 ? 26.992 -19.338 -21.846 1.00 68.31 973 ILE A N 1
ATOM 7736 C CA . ILE A 1 973 ? 26.772 -19.490 -20.401 1.00 68.31 973 ILE A CA 1
ATOM 7737 C C . ILE A 1 973 ? 27.845 -20.401 -19.775 1.00 68.31 973 ILE A C 1
ATOM 7739 O O . ILE A 1 973 ? 28.462 -20.021 -18.778 1.00 68.31 973 ILE A O 1
ATOM 7743 N N . VAL A 1 974 ? 28.127 -21.568 -20.366 1.00 69.62 974 VAL A N 1
ATOM 7744 C CA . VAL A 1 974 ? 29.098 -22.554 -19.847 1.00 69.62 974 VAL A CA 1
ATOM 7745 C C . VAL A 1 974 ? 30.540 -22.045 -19.924 1.00 69.62 974 VAL A C 1
ATOM 7747 O O . VAL A 1 974 ? 31.298 -22.169 -18.959 1.00 69.62 974 VAL A O 1
ATOM 7750 N N . LYS A 1 975 ? 30.950 -21.457 -21.053 1.00 66.25 975 LYS A N 1
ATOM 7751 C CA . LYS A 1 975 ? 32.308 -20.924 -21.254 1.00 66.25 975 LYS A CA 1
ATOM 7752 C C . LYS A 1 975 ? 32.604 -19.819 -20.246 1.00 66.25 975 LYS A C 1
ATOM 7754 O O . LYS A 1 975 ? 33.692 -19.776 -19.673 1.00 66.25 975 LYS A O 1
ATOM 7759 N N . HIS A 1 976 ? 31.612 -18.982 -19.972 1.00 64.12 976 HIS A N 1
ATOM 7760 C CA . HIS A 1 976 ? 31.739 -17.915 -18.994 1.00 64.12 976 HIS A CA 1
ATOM 7761 C C . HIS A 1 976 ? 31.669 -18.412 -17.538 1.00 64.12 976 HIS A C 1
ATOM 7763 O O . HIS A 1 976 ? 32.415 -17.920 -16.691 1.00 64.12 976 HIS A O 1
ATOM 7769 N N . GLN A 1 977 ? 30.895 -19.466 -17.239 1.00 60.78 977 GLN A N 1
ATOM 7770 C CA . GLN A 1 977 ? 30.986 -20.168 -15.947 1.00 60.78 977 GLN A CA 1
ATOM 7771 C C . GLN A 1 977 ? 32.398 -20.714 -15.688 1.00 60.78 977 GLN A C 1
ATOM 7773 O O . GLN A 1 977 ? 32.935 -20.543 -14.592 1.00 60.78 977 GLN A O 1
ATOM 7778 N N . ARG A 1 978 ? 33.030 -21.326 -16.698 1.00 63.34 978 ARG A N 1
ATOM 7779 C CA . ARG A 1 978 ? 34.407 -21.842 -16.592 1.00 63.34 978 ARG A CA 1
ATOM 7780 C C . ARG A 1 978 ? 35.434 -20.726 -16.391 1.00 63.34 978 ARG A C 1
ATOM 7782 O O . ARG A 1 978 ? 36.375 -20.912 -15.622 1.00 63.34 978 ARG A O 1
ATOM 7789 N N . LEU A 1 979 ? 35.250 -19.575 -17.041 1.00 58.31 979 LEU A N 1
ATOM 7790 C CA . LEU A 1 979 ? 36.121 -18.406 -16.884 1.00 58.31 979 LEU A CA 1
ATOM 7791 C C . LEU A 1 979 ? 36.113 -17.886 -15.435 1.00 58.31 979 LEU A C 1
ATOM 7793 O O . LEU A 1 979 ? 37.162 -17.582 -14.878 1.00 58.31 979 LEU A O 1
ATOM 7797 N N . LEU A 1 980 ? 34.940 -17.864 -14.798 1.00 55.41 980 LEU A N 1
ATOM 7798 C CA . LEU A 1 980 ? 34.777 -17.352 -13.436 1.00 55.41 980 LEU A CA 1
ATOM 7799 C C . LEU A 1 980 ? 35.130 -18.363 -12.343 1.00 55.41 980 LEU A C 1
ATOM 7801 O O . LEU A 1 980 ? 35.627 -17.981 -11.280 1.00 55.41 980 LEU A O 1
ATOM 7805 N N . ALA A 1 981 ? 34.937 -19.656 -12.609 1.00 57.66 981 ALA A N 1
ATOM 7806 C CA . ALA A 1 981 ? 35.450 -20.720 -11.751 1.00 57.66 981 ALA A CA 1
ATOM 7807 C C . ALA A 1 981 ? 36.985 -20.661 -11.641 1.00 57.66 981 ALA A C 1
ATOM 7809 O O . ALA A 1 981 ? 37.523 -20.886 -10.561 1.00 57.66 981 ALA A O 1
ATOM 7810 N N . ARG A 1 982 ? 37.684 -20.267 -12.719 1.00 55.28 982 ARG A N 1
ATOM 7811 C CA . ARG A 1 982 ? 39.144 -20.048 -12.720 1.00 55.28 982 ARG A CA 1
ATOM 7812 C C . ARG A 1 982 ? 39.588 -18.828 -11.902 1.00 55.28 982 ARG A C 1
ATOM 7814 O O . ARG A 1 982 ? 40.723 -18.803 -11.444 1.00 55.28 982 ARG A O 1
ATOM 7821 N N . THR A 1 983 ? 38.709 -17.848 -11.677 1.00 51.53 983 THR A N 1
ATOM 7822 C CA . THR A 1 983 ? 38.990 -16.659 -10.846 1.00 51.53 983 THR A CA 1
ATOM 7823 C C . THR A 1 983 ? 38.615 -16.817 -9.366 1.00 51.53 983 THR A C 1
ATOM 7825 O O . THR A 1 983 ? 39.003 -15.988 -8.544 1.00 51.53 983 THR A O 1
ATOM 7828 N N . LYS A 1 984 ? 37.893 -17.880 -8.973 1.00 47.69 984 LYS A N 1
ATOM 7829 C CA . LYS A 1 984 ? 37.660 -18.194 -7.553 1.00 47.69 984 LYS A CA 1
ATOM 7830 C C . LYS A 1 984 ? 38.910 -18.866 -6.966 1.00 47.69 984 LYS A C 1
ATOM 7832 O O . LYS A 1 984 ? 39.019 -20.088 -6.985 1.00 47.69 984 LYS A O 1
ATOM 7837 N N . ARG A 1 985 ? 39.848 -18.092 -6.403 1.00 43.81 985 ARG A N 1
ATOM 7838 C CA . ARG A 1 985 ? 40.826 -18.661 -5.454 1.00 43.81 985 ARG A CA 1
ATOM 7839 C C . ARG A 1 985 ? 40.080 -19.166 -4.214 1.00 43.81 985 ARG A C 1
ATOM 7841 O O . ARG A 1 985 ? 39.173 -18.487 -3.727 1.00 43.81 985 ARG A O 1
ATOM 7848 N N . GLN A 1 986 ? 40.447 -20.355 -3.730 1.00 35.44 986 GLN A N 1
ATOM 7849 C CA . GLN A 1 986 ? 39.944 -20.888 -2.462 1.00 35.44 986 GLN A CA 1
ATOM 7850 C C . GLN A 1 986 ? 40.282 -19.920 -1.316 1.00 35.44 986 GLN A C 1
ATOM 7852 O O . GLN A 1 986 ? 41.350 -19.302 -1.353 1.00 35.44 986 GLN A O 1
ATOM 7857 N N . PRO A 1 987 ? 39.415 -19.785 -0.295 1.00 34.25 987 PRO A N 1
ATOM 7858 C CA . PRO A 1 987 ? 39.814 -19.133 0.943 1.00 34.25 987 PRO A CA 1
ATOM 7859 C C . PRO A 1 987 ? 41.039 -19.871 1.488 1.00 34.25 987 PRO A C 1
ATOM 7861 O O . PRO A 1 987 ? 40.995 -21.081 1.714 1.00 34.25 987 PRO A O 1
ATOM 7864 N N . VAL A 1 988 ? 42.149 -19.154 1.645 1.00 31.36 988 VAL A N 1
ATOM 7865 C CA . VAL A 1 988 ? 43.366 -19.710 2.233 1.00 31.36 988 VAL A CA 1
ATOM 7866 C C . VAL A 1 988 ? 43.048 -20.035 3.691 1.00 31.36 988 VAL A C 1
ATOM 7868 O O . VAL A 1 988 ? 42.922 -19.136 4.518 1.00 31.36 988 VAL A O 1
ATOM 7871 N N . ARG A 1 989 ? 42.899 -21.322 4.023 1.00 30.06 989 ARG A N 1
ATOM 7872 C CA . ARG A 1 989 ? 43.147 -21.780 5.393 1.00 30.06 989 ARG A CA 1
ATOM 7873 C C . ARG A 1 989 ? 44.656 -21.739 5.576 1.00 30.06 989 ARG A C 1
ATOM 7875 O O . ARG A 1 989 ? 45.360 -22.520 4.942 1.00 30.06 989 ARG A O 1
ATOM 7882 N N . LEU A 1 990 ? 45.147 -20.831 6.413 1.00 31.73 990 LEU A N 1
ATOM 7883 C CA . LEU A 1 990 ? 46.506 -20.975 6.916 1.00 31.73 990 LEU A CA 1
ATOM 7884 C C . LEU A 1 990 ? 46.574 -22.268 7.744 1.00 31.73 990 LEU A C 1
ATOM 7886 O O . LEU A 1 990 ? 45.596 -22.598 8.429 1.00 31.73 990 LEU A O 1
ATOM 7890 N N . PRO A 1 991 ? 47.678 -23.024 7.650 1.00 32.09 991 PRO A N 1
ATOM 7891 C CA . PRO A 1 991 ? 47.871 -24.212 8.460 1.00 32.09 991 PRO A CA 1
ATOM 7892 C C . PRO A 1 991 ? 47.740 -23.817 9.929 1.00 32.09 991 PRO A C 1
ATOM 7894 O O . PRO A 1 991 ? 48.316 -22.821 10.371 1.00 32.09 991 PRO A O 1
ATOM 7897 N N . GLY A 1 992 ? 46.946 -24.590 10.673 1.00 30.81 992 GLY A N 1
ATOM 7898 C CA . GLY A 1 992 ? 46.976 -24.538 12.125 1.00 30.81 992 GLY A CA 1
ATOM 7899 C C . GLY A 1 992 ? 48.423 -24.646 12.592 1.00 30.81 992 GLY A C 1
ATOM 7900 O O . GLY A 1 992 ? 49.226 -25.341 11.964 1.00 30.81 992 GLY A O 1
ATOM 7901 N N . GLY A 1 993 ? 48.746 -23.922 13.661 1.00 31.12 993 GLY A N 1
ATOM 7902 C CA . GLY A 1 993 ? 50.056 -23.983 14.281 1.00 31.12 993 GLY A CA 1
ATOM 7903 C C . GLY A 1 993 ? 50.496 -25.434 14.447 1.00 31.12 993 GLY A C 1
ATOM 7904 O O . GLY A 1 993 ? 49.912 -26.194 15.217 1.00 31.12 993 GLY A O 1
ATOM 7905 N N . GLN A 1 994 ? 51.550 -25.814 13.731 1.00 35.19 994 GLN A N 1
ATOM 7906 C CA . GLN A 1 994 ? 52.469 -26.804 14.260 1.00 35.19 994 GLN A CA 1
ATOM 7907 C C . GLN A 1 994 ? 53.098 -26.152 15.491 1.00 35.19 994 GLN A C 1
ATOM 7909 O O . GLN A 1 994 ? 53.987 -25.316 15.369 1.00 35.19 994 GLN A O 1
ATOM 7914 N N . GLY A 1 995 ? 52.539 -26.443 16.664 1.00 34.50 995 GLY A N 1
ATOM 7915 C CA . GLY A 1 995 ? 53.022 -25.860 17.910 1.00 34.50 995 GLY A CA 1
ATOM 7916 C C . GLY A 1 995 ? 52.072 -25.948 19.100 1.00 34.50 995 GLY A C 1
ATOM 7917 O O . GLY A 1 995 ? 52.045 -25.012 19.882 1.00 34.50 995 GLY A O 1
ATOM 7918 N N . SER A 1 996 ? 51.286 -27.019 19.247 1.00 30.59 996 SER A N 1
ATOM 7919 C CA . SER A 1 996 ? 50.712 -27.399 20.554 1.00 30.59 996 SER A CA 1
ATOM 7920 C C . SER A 1 996 ? 50.178 -28.840 20.553 1.00 30.59 996 SER A C 1
ATOM 7922 O O . SER A 1 996 ? 49.047 -29.101 20.953 1.00 30.59 996 SER A O 1
ATOM 7924 N N . SER A 1 997 ? 50.974 -29.798 20.073 1.00 32.19 997 SER A N 1
ATOM 7925 C CA . SER A 1 997 ? 50.768 -31.222 20.370 1.00 32.19 997 SER A CA 1
ATOM 7926 C C . SER A 1 997 ? 51.896 -31.701 21.278 1.00 32.19 997 SER A C 1
ATOM 7928 O O . SER A 1 997 ? 52.715 -32.514 20.870 1.00 32.19 997 SER A O 1
ATOM 7930 N N . GLN A 1 998 ? 51.999 -31.100 22.459 1.00 33.19 998 GLN A N 1
ATOM 7931 C CA . GLN A 1 998 ? 52.758 -31.583 23.614 1.00 33.19 998 GLN A CA 1
ATOM 7932 C C . GLN A 1 998 ? 52.525 -30.564 24.728 1.00 33.19 998 GLN A C 1
ATOM 7934 O O . GLN A 1 998 ? 53.150 -29.515 24.725 1.00 33.19 998 GLN A O 1
ATOM 7939 N N . VAL A 1 999 ? 51.527 -30.831 25.567 1.00 35.50 999 VAL A N 1
ATOM 7940 C CA . VAL A 1 999 ? 51.367 -30.497 26.997 1.00 35.50 999 VAL A CA 1
ATOM 7941 C C . VAL A 1 999 ? 49.860 -30.545 27.253 1.00 35.50 999 VAL A C 1
ATOM 7943 O O . VAL A 1 999 ? 49.154 -29.575 27.012 1.00 35.50 999 VAL A O 1
ATOM 7946 N N . GLU A 1 1000 ? 49.384 -31.741 27.593 1.00 27.88 1000 GLU A N 1
ATOM 7947 C CA . GLU A 1 1000 ? 48.395 -32.040 28.645 1.00 27.88 1000 GLU A CA 1
ATOM 7948 C C . GLU A 1 1000 ? 48.040 -33.530 28.523 1.00 27.88 1000 GLU A C 1
ATOM 7950 O O . GLU A 1 1000 ? 47.074 -33.943 27.878 1.00 27.88 1000 GLU A O 1
ATOM 7955 N N . ALA A 1 1001 ? 48.962 -34.327 29.071 1.00 31.02 1001 ALA A N 1
ATOM 7956 C CA . ALA A 1 1001 ? 48.610 -35.395 29.994 1.00 31.02 1001 ALA A CA 1
ATOM 7957 C C . ALA A 1 1001 ? 48.309 -34.766 31.361 1.00 31.02 1001 ALA A C 1
ATOM 7959 O O . ALA A 1 1001 ? 48.929 -33.707 31.637 1.00 31.02 1001 ALA A O 1
#

Sequence (1001 aa):
MTQSQIETMAPRESDAAARAGAQELLRNRQEMLALSYIAYVGLYGLAAIDVARMFLLVQRFLNDLAPVRDRWKIVWGPGVANSKFASFIDDRVVFVVEHTKEKNRFAVVIRGTNPLSIANISEVNDIFEMIDWPYGKPAPGLKPKISRGIDNGLEQLVAIRASDELPGSGKSLIEFLKERVARARGAVRIDVTGHSLGGALAGTLALCLTDLQGTDEVPETLRWDPDRKARVWATTIAAIPAGDPDFAAHSDAQLDGRCDRVANSLDIVPYTGIASEMGIIRHIYEPTVPTGTLISLSFDNVIKRLTAEKLVYQHACRDAVKLEGTVRKGGDNFVAEMLYQHVDAYVHLLDLTDAIDIKTLLSASPDDMEDDLSQEKTANGASKRPVWTPAALRLGDFGPPLDPPASLLPAKHTPTPLATEGHQKLVEIYPVSKPSRFRALYLIYRTIVYLLHLLPLRNRPFQAARLTRVYLENLGGIWIKLGQVLSMRTDLFSNEFCEELANLQERSFGFPTDVARRIIDDCLGHPLEQTFDVFEEVPVAAASLSQVHKARLRKNGVWVAIKVQKPYAREYFQKDFSWISFLFRTFDRLGIGEQFGWKGMLNEVKEVIEDELDYRHELAAIRDIRRTLKKHKIYVPRPFDALCNDRVLVMEFIHGVSVAEYIRVNRADPERARKWCEENNISCKKVAKTLCHSLLRQMFEDNLCHGDIHPGNVVMLRNSRIAFLDFGTVGSFDTEFIAAYRLYLTALASQNFSEAVDLMLWLSGELPVIDIQVVRFEVISAMRSWYARTRRRSLPVHQRSLASSSDEVGKILMRYRMRVNWSMLKLGRTYHTLDMTIGAVYPKVNYPKLLKSYYAKATRRANQRALTALAGLPQRLGGYASIVLPRFRERLFVFMAGRSIIEEIIISVGALLRFLLVVLAAALGLVYLRQHHPELAAQLFQHEPRLLHAIDMVPYIAPGYWAVLAIVVFIMIVKHQRLLARTKRQPVRLPGGQGSSQVEA

Secondary structure (DSSP, 8-state):
--HHHHHHHSPSSS-HHHHHHHHHHHHHHHHHHHHHHHTTTT-SS-SS--HHHHHHHHHHHHHHSTTTTTTEEEEEEEEEE--SS-SSS--EEEEEEEESSSTTEEEEEE----TTGGG-GGGSTTTT-EEE--SS-PPTT---EEEHHHHHHHHHHHH-BPPTTSTTTT-BHHHHHHHHHHH-SS-EEEEEEEETHHHHHHHHHHHHHHHTBSSSSS-TTT-SBTT--EEEEEEEESPPP-B-HHHHHHHHHHHTT-EEEEEETT-SGGGTT-TTTTTGGGTTTTTTS---HHHHHHHHHHHHHHHHTT---B-SSS-EEEE---PPTT---HHHHHHIIIIIHHHHHTT-TTT--HHHHHH--GGGHHHHHHHGGGT---------PPP---TTSSPS---S---SS-TTTPPPP-S-TT---PPPB----PPPTTHHHHHHHHHHHHHHHHGGGTT-HHHHHHHHHHHHHHH-THHHHHHHHHHT-TTTS-HHHHHHHHT------B--HHHHHHHHHHHHTS-GGGTEEEE-SS-SEE-SSEEEEEEEETTT--EEEEEEEPTTHHHHHHHHHHHHHHHHHHHHHTTS-GGG-HHHHHHHHHHHHHHHT-HHHHHHHHHHHHHHHGGGTEE-PPB-GGG--SSEEEEE---SEEHHHHHHHHHH-HHHHHHHHHHTT--HHHHHHHHHHHHHHIIIIIS-EES---TTTEEEEGGGEEEE---TTEE---HHHHHHHHHHHHHHHTT-HHHHHHHHHHHS-SPPSS-HHHHHHHHHHHHHHHHHHHH-TTS-SGGGSHHHHHHHHHHHHHHTTPPPPHHHHHHHHHHHHHHHHHHHH-TT--HHHHHHHHHHHHHHHHHHHHTTS-S-HHHHHHHHHHHHHHHHHHHHT----PPPHHHHHHHHHHHHHHHHHHHHHHHHHHHHHHHH-HHHHHHHHTT-HHHHHHHHTSPPPPHHHHHHHHHHHHHHHHHHHHHHHTT-PPP--PPP-S--SS---